Protein AF-0000000087534546 (afdb_homodimer)

Sequence (794 aa):
MNDIKLLVGRKQTFKDCTALVQKASVTGRRGDAPRTFTATLSDSEDHARLAANCAEGQTVIFYYDSEEEFRGLLMTDGRSNKKVLTLKAYDNCIYLCNNKRSFSYKKKTATYIFKDCLKKLGLKLGSAVDTKHKIGELVKKNTTYWDVIQDALSQTYKTTGIRYYVYSYKGKIYLEKRVVQSTMPILELDSNIQTYDMTRSIYNTRTRLVLKTSKGKKKGSTTIKDLEKKIGRFQEVESVDEDITSTEIKQRIKAFKLETGIVSKELKITAIGNMKCKSGKCIYVRMPEIDTKRIMFIEEDTHTFENGYHSMDLKLTYEKASGGTSSKSSKKSNTKNSKYTVTAKSGLQLRSEPNGKILSTMSYGTTVTSDNKKKGNWIHVKYKGSWGYAHKSWLKGMNDIKLLVGRKQTFKDCTALVQKASVTGRRGDAPRTFTATLSDSEDHARLAANCAEGQTVIFYYDSEEEFRGLLMTDGRSNKKVLTLKAYDNCIYLCNNKRSFSYKKKTATYIFKDCLKKLGLKLGSAVDTKHKIGELVKKNTTYWDVIQDALSQTYKTTGIRYYVYSYKGKIYLEKRVVQSTMPILELDSNIQTYDMTRSIYNTRTRLVLKTSKGKKKGSTTIKDLEKKIGRFQEVESVDEDITSTEIKQRIKAFKLETGIVSKELKITAIGNMKCKSGKCIYVRMPEIDTKRIMFIEEDTHTFENGYHSMDLKLTYEKASGGTSSKSSKKSNTKNSKYTVTAKSGLQLRSEPNGKILSTMSYGTTVTSDNKKKGNWIHVKYKGSWGYAHKSWLKG

Organism: NCBI:txid39488

Solvent-accessible surface area (backbone atoms only — not comparable to full-atom values): 41778 Å² total; per-residue (Å²): 119,62,50,65,42,35,33,43,27,44,94,91,49,64,44,80,47,43,89,37,54,57,33,37,35,44,34,37,41,54,91,49,58,40,40,38,37,39,36,37,24,62,42,47,84,88,40,84,60,76,84,78,46,37,84,62,28,24,36,38,38,35,29,48,75,89,35,80,75,43,36,25,41,32,29,30,34,28,42,32,82,81,36,36,32,35,41,33,26,32,21,63,33,43,46,33,64,47,21,40,47,66,46,78,47,65,61,40,27,43,40,54,53,47,52,50,51,30,58,75,71,69,49,52,75,64,52,68,50,81,65,81,52,60,43,68,72,50,75,46,75,67,34,32,50,41,56,52,44,49,49,38,47,47,55,46,20,74,75,72,70,52,53,66,47,63,44,62,58,88,65,20,37,32,37,41,71,67,68,84,62,90,76,56,59,74,45,29,73,85,73,43,39,74,46,45,35,43,33,37,32,42,77,78,34,35,27,28,42,38,34,22,23,91,87,65,49,76,77,48,71,49,69,44,61,73,56,24,72,36,65,39,75,16,32,42,60,45,79,40,63,88,81,61,48,72,67,55,51,52,48,50,51,50,52,42,55,69,66,27,55,40,73,45,57,38,40,34,38,33,27,60,45,55,92,83,67,39,38,72,36,63,35,34,36,47,33,73,92,72,72,37,76,45,78,29,41,26,40,28,20,35,38,38,41,42,88,50,40,54,32,27,41,36,35,33,37,77,62,77,64,77,66,69,58,70,72,62,65,72,53,80,61,80,67,63,66,45,49,23,29,29,64,30,81,89,37,41,56,27,11,72,36,86,92,46,57,76,73,45,72,41,52,50,66,38,73,30,41,31,82,76,42,65,59,86,62,20,33,32,32,35,54,99,86,39,75,25,25,28,54,42,94,35,45,50,104,120,64,51,66,41,35,34,43,27,44,95,90,49,64,44,80,47,44,90,36,54,55,34,37,34,44,34,35,41,55,91,48,59,41,41,36,38,40,35,36,25,61,42,47,83,89,41,83,61,76,83,77,46,36,84,61,29,24,34,37,35,36,29,50,76,89,36,81,75,44,36,24,41,31,30,30,34,28,44,34,83,81,36,36,34,36,42,33,27,31,21,64,34,42,48,32,64,47,22,40,45,66,46,77,46,66,60,41,27,44,41,54,53,46,51,48,51,31,58,76,70,68,49,52,76,64,52,66,51,82,64,81,51,61,43,67,71,50,75,46,75,66,34,32,50,41,56,53,45,51,49,38,46,47,55,44,20,73,74,71,68,52,52,65,50,64,45,62,56,88,65,18,36,33,37,42,72,66,66,83,60,92,76,56,61,73,45,30,73,87,72,44,39,75,47,45,35,45,32,38,32,43,77,78,33,35,27,28,43,38,32,24,25,91,86,65,49,77,79,48,70,52,68,42,61,73,57,23,71,37,65,39,75,18,31,43,60,44,78,41,63,89,78,62,48,71,66,56,51,52,49,51,52,52,50,43,55,69,66,27,54,42,73,45,58,37,41,35,37,34,27,61,45,53,90,83,67,39,39,73,35,63,34,34,37,48,34,72,92,72,73,38,78,44,76,30,39,26,40,27,20,34,38,37,41,42,89,49,40,52,31,27,40,37,34,31,36,77,62,77,63,79,66,69,57,71,72,63,65,72,55,80,61,79,67,61,64,44,49,24,30,30,65,29,83,88,35,42,57,26,11,72,37,86,91,45,58,76,73,47,72,42,52,52,66,40,72,28,43,31,83,76,45,64,60,86,61,22,32,32,32,36,55,99,87,40,74,23,25,29,55,44,93,37,46,49,104

Nearest PDB structures (foldseek):
  8v3w-assembly1_b  TM=6.913E-01  e=1.732E-28  Clostridioides difficile
  7aef-assembly1_q  TM=5.560E-01  e=1.079E-21  Algoriphagus machipongonensis
  7b5h-assembly1_AJ  TM=5.396E-01  e=2.070E-20  Nostoc sp. PCC 7120 = FACHB-418
  2z6b-assembly1_D  TM=6.227E-01  e=7.069E-14  Tequatrovirus T4
  5iv5-assembly1_YD  TM=6.060E-01  e=1.883E-12  Tequatrovirus T4

Structure (mmCIF, N/CA/C/O backbone):
data_AF-0000000087534546-model_v1
#
loop_
_entity.id
_entity.type
_entity.pdbx_description
1 polymer 'SH3 domain-containing protein'
#
loop_
_atom_site.group_PDB
_atom_site.id
_atom_site.type_symbol
_atom_site.label_atom_id
_atom_site.label_alt_id
_atom_site.label_comp_id
_atom_site.label_asym_id
_atom_site.label_entity_id
_atom_site.label_seq_id
_atom_site.pdbx_PDB_ins_code
_atom_site.Cartn_x
_atom_site.Cartn_y
_atom_site.Cartn_z
_atom_site.occupancy
_atom_site.B_iso_or_equiv
_atom_site.auth_seq_id
_atom_site.auth_comp_id
_atom_site.auth_asym_id
_atom_site.auth_atom_id
_atom_site.pdbx_PDB_model_num
ATOM 1 N N . MET A 1 1 ? -7.508 3.965 33.781 1 54.91 1 MET A N 1
ATOM 2 C CA . MET A 1 1 ? -7.945 2.898 32.875 1 54.91 1 MET A CA 1
ATOM 3 C C . MET A 1 1 ? -8.695 3.473 31.672 1 54.91 1 MET A C 1
ATOM 5 O O . MET A 1 1 ? -9.492 4.395 31.828 1 54.91 1 MET A O 1
ATOM 9 N N . ASN A 1 2 ? -8.141 3.275 30.391 1 65.31 2 ASN A N 1
ATOM 10 C CA . ASN A 1 2 ? -8.719 3.912 29.219 1 65.31 2 ASN A CA 1
ATOM 11 C C . ASN A 1 2 ? -10.148 3.424 28.969 1 65.31 2 ASN A C 1
ATOM 13 O O . ASN A 1 2 ? -10.43 2.229 29.078 1 65.31 2 ASN A O 1
ATOM 17 N N . ASP A 1 3 ? -11.086 4.363 29.031 1 87.94 3 ASP A N 1
ATOM 18 C CA . ASP A 1 3 ? -12.5 4.074 28.797 1 87.94 3 ASP A CA 1
ATOM 19 C C . ASP A 1 3 ? -12.82 4.059 27.312 1 87.94 3 ASP A C 1
ATOM 21 O O . ASP A 1 3 ? -12.781 5.098 26.656 1 87.94 3 ASP A O 1
ATOM 25 N N . ILE A 1 4 ? -12.922 2.834 26.797 1 95.44 4 ILE A N 1
ATOM 26 C CA . ILE A 1 4 ? -13.266 2.713 25.391 1 95.44 4 ILE A CA 1
ATOM 27 C C . ILE A 1 4 ? -14.703 2.227 25.25 1 95.44 4 ILE A C 1
ATOM 29 O O . ILE A 1 4 ? -15.25 1.609 26.156 1 95.44 4 ILE A O 1
ATOM 33 N N . LYS A 1 5 ? -15.352 2.609 24.188 1 96.19 5 LYS A N 1
ATOM 34 C CA . LYS A 1 5 ? -16.672 2.121 23.781 1 96.19 5 LYS A CA 1
ATOM 35 C C . LYS A 1 5 ? -16.703 1.828 22.281 1 96.19 5 LYS A C 1
ATOM 37 O O . LYS A 1 5 ? -16.203 2.617 21.469 1 96.19 5 LYS A O 1
ATOM 42 N N . LEU A 1 6 ? -17.203 0.679 21.953 1 96.25 6 LEU A N 1
ATOM 43 C CA . LEU A 1 6 ? -17.312 0.271 20.547 1 96.25 6 LEU A CA 1
ATOM 44 C C . LEU A 1 6 ? -18.75 -0.096 20.203 1 96.25 6 LEU A C 1
ATOM 46 O O . LEU A 1 6 ? -19.344 -0.979 20.828 1 96.25 6 LEU A O 1
ATOM 50 N N . LEU A 1 7 ? -19.312 0.536 19.25 1 95.5 7 LEU A N 1
ATOM 51 C CA . LEU A 1 7 ? -20.656 0.27 18.734 1 95.5 7 LEU A CA 1
ATOM 52 C C . LEU A 1 7 ? -20.609 -0.187 17.281 1 95.5 7 LEU A C 1
ATOM 54 O O . LEU A 1 7 ? -19.859 0.374 16.484 1 95.5 7 LEU A O 1
ATOM 58 N N . VAL A 1 8 ? -21.297 -1.223 17.031 1 94.88 8 VAL A N 1
ATOM 59 C CA . VAL A 1 8 ? -21.438 -1.719 15.656 1 94.88 8 VAL A CA 1
ATOM 60 C C . VAL A 1 8 ? -22.906 -1.907 15.312 1 94.88 8 VAL A C 1
ATOM 62 O O . VAL A 1 8 ? -23.672 -2.479 16.094 1 94.88 8 VAL A O 1
ATOM 65 N N . GLY A 1 9 ? -23.312 -1.382 14.164 1 92.69 9 GLY A N 1
ATOM 66 C CA . GLY A 1 9 ? -24.703 -1.544 13.789 1 92.69 9 GLY A CA 1
ATOM 67 C C . GLY A 1 9 ? -25.094 -0.751 12.555 1 92.69 9 GLY A C 1
ATOM 68 O O . GLY A 1 9 ? -24.219 -0.324 11.797 1 92.69 9 GLY A O 1
ATOM 69 N N . ARG A 1 10 ? -26.281 -0.776 12.344 1 89.31 10 ARG A N 1
ATOM 70 C CA . ARG A 1 10 ? -26.844 -0.066 11.195 1 89.31 10 ARG A CA 1
ATOM 71 C C . ARG A 1 10 ? -28.031 0.802 11.625 1 89.31 10 ARG A C 1
ATOM 73 O O . ARG A 1 10 ? -28.844 0.388 12.445 1 89.31 10 ARG A O 1
ATOM 80 N N . LYS A 1 11 ? -28.031 1.981 10.938 1 80.44 11 LYS A N 1
ATOM 81 C CA . LYS A 1 11 ? -29.109 2.945 11.172 1 80.44 11 LYS A CA 1
ATOM 82 C C . LYS A 1 11 ? -29.266 3.234 12.664 1 80.44 11 LYS A C 1
ATOM 84 O O . LYS A 1 11 ? -28.328 3.67 13.32 1 80.44 11 LYS A O 1
ATOM 89 N N . GLN A 1 12 ? -30.281 2.846 13.242 1 80.56 12 GLN A N 1
ATOM 90 C CA . GLN A 1 12 ? -30.516 3.238 14.625 1 80.56 12 GLN A CA 1
ATOM 91 C C . GLN A 1 12 ? -30.359 2.047 15.57 1 80.56 12 GLN A C 1
ATOM 93 O O . GLN A 1 12 ? -30.641 2.156 16.766 1 80.56 12 GLN A O 1
ATOM 98 N N . THR A 1 13 ? -29.844 0.994 15.023 1 89.06 13 THR A N 1
ATOM 99 C CA . THR A 1 13 ? -29.672 -0.186 15.859 1 89.06 13 THR A CA 1
ATOM 100 C C . THR A 1 13 ? -28.203 -0.542 16.016 1 89.06 13 THR A C 1
ATOM 102 O O . THR A 1 13 ? -27.578 -1.056 15.078 1 89.06 13 THR A O 1
ATOM 105 N N . PHE A 1 14 ? -27.672 -0.138 17.172 1 92.44 14 PHE A N 1
ATOM 106 C CA . PHE A 1 14 ? -26.266 -0.415 17.438 1 92.44 14 PHE A CA 1
ATOM 107 C C . PHE A 1 14 ? -26.125 -1.383 18.609 1 92.44 14 PHE A C 1
ATOM 109 O O . PHE A 1 14 ? -26.875 -1.309 19.578 1 92.44 14 PHE A O 1
ATOM 116 N N . LYS A 1 15 ? -25.281 -2.26 18.391 1 91.56 15 LYS A N 1
ATOM 117 C CA . LYS A 1 15 ? -24.891 -3.16 19.469 1 91.56 15 LYS A CA 1
ATOM 118 C C . LYS A 1 15 ? -23.609 -2.693 20.141 1 91.56 15 LYS A C 1
ATOM 120 O O . LYS A 1 15 ? -22.656 -2.309 19.453 1 91.56 15 LYS A O 1
ATOM 125 N N . ASP A 1 16 ? -23.625 -2.682 21.438 1 92.38 16 ASP A N 1
ATOM 126 C CA . ASP A 1 16 ? -22.422 -2.348 22.203 1 92.38 16 ASP A CA 1
ATOM 127 C C . ASP A 1 16 ? -21.516 -3.562 22.344 1 92.38 16 ASP A C 1
ATOM 129 O O . ASP A 1 16 ? -21.844 -4.512 23.062 1 92.38 16 ASP A O 1
ATOM 133 N N . CYS A 1 17 ? -20.375 -3.434 21.734 1 91.94 17 CYS A N 1
ATOM 134 C CA . CYS A 1 17 ? -19.453 -4.559 21.703 1 91.94 17 CYS A CA 1
ATOM 135 C C . CYS A 1 17 ? -18.219 -4.277 22.578 1 91.94 17 CYS A C 1
ATOM 137 O O . CYS A 1 17 ? -17.188 -4.926 22.422 1 91.94 17 CYS A O 1
ATOM 139 N N . THR A 1 18 ? -18.281 -3.412 23.453 1 92.38 18 THR A N 1
ATOM 140 C CA . THR A 1 18 ? -17.141 -2.939 24.234 1 92.38 18 THR A CA 1
ATOM 141 C C . THR A 1 18 ? -16.531 -4.082 25.031 1 92.38 18 THR A C 1
ATOM 143 O O . THR A 1 18 ? -15.305 -4.223 25.078 1 92.38 18 THR A O 1
ATOM 146 N N . ALA A 1 19 ? -17.281 -4.922 25.578 1 89.38 19 ALA A N 1
ATOM 147 C CA . ALA A 1 19 ? -16.797 -5.98 26.469 1 89.38 19 ALA A CA 1
ATOM 148 C C . ALA A 1 19 ? -16.047 -7.051 25.703 1 89.38 19 ALA A C 1
ATOM 150 O O . ALA A 1 19 ? -15.25 -7.801 26.281 1 89.38 19 ALA A O 1
ATOM 151 N N . LEU A 1 20 ? -16.266 -7.113 24.438 1 91.38 20 LEU A N 1
ATOM 152 C CA . LEU A 1 20 ? -15.664 -8.156 23.609 1 91.38 20 LEU A CA 1
ATOM 153 C C . LEU A 1 20 ? -14.32 -7.703 23.062 1 91.38 20 LEU A C 1
ATOM 155 O O . LEU A 1 20 ? -13.562 -8.508 22.516 1 91.38 20 LEU A O 1
ATOM 159 N N . VAL A 1 21 ? -13.977 -6.445 23.188 1 93.75 21 VAL A N 1
ATOM 160 C CA . VAL A 1 21 ? -12.805 -5.879 22.531 1 93.75 21 VAL A CA 1
ATOM 161 C C . VAL A 1 21 ? -11.539 -6.352 23.25 1 93.75 21 VAL A C 1
ATOM 163 O O . VAL A 1 21 ? -11.383 -6.148 24.453 1 93.75 21 VAL A O 1
ATOM 166 N N . GLN A 1 22 ? -10.719 -6.977 22.516 1 93.94 22 GLN A N 1
ATOM 167 C CA . GLN A 1 22 ? -9.398 -7.34 23.016 1 93.94 22 GLN A CA 1
ATOM 168 C C . GLN A 1 22 ? -8.367 -6.277 22.641 1 93.94 22 GLN A C 1
ATOM 170 O O . GLN A 1 22 ? -7.484 -5.957 23.438 1 93.94 22 GLN A O 1
ATOM 175 N N . LYS A 1 23 ? -8.477 -5.809 21.484 1 96.44 23 LYS A N 1
ATOM 176 C CA . LYS A 1 23 ? -7.57 -4.801 20.938 1 96.44 23 LYS A CA 1
ATOM 177 C C . LYS A 1 23 ? -8.273 -3.93 19.906 1 96.44 23 LYS A C 1
ATOM 179 O O . LYS A 1 23 ? -9.055 -4.43 19.094 1 96.44 23 LYS A O 1
ATOM 184 N N . ALA A 1 24 ? -8.047 -2.684 19.922 1 97.56 24 ALA A N 1
ATOM 185 C CA . ALA A 1 24 ? -8.57 -1.739 18.953 1 97.56 24 ALA A CA 1
ATOM 186 C C . ALA A 1 24 ? -7.492 -0.764 18.484 1 97.56 24 ALA A C 1
ATOM 188 O O . ALA A 1 24 ? -6.582 -0.436 19.25 1 97.56 24 ALA A O 1
ATOM 189 N N . SER A 1 25 ? -7.617 -0.341 17.266 1 98.25 25 SER A N 1
ATOM 190 C CA . SER A 1 25 ? -6.633 0.602 16.75 1 98.25 25 SER A CA 1
ATOM 191 C C . SER A 1 25 ? -7.262 1.58 15.766 1 98.25 25 SER A C 1
ATOM 193 O O . SER A 1 25 ? -8.156 1.209 15 1 98.25 25 SER A O 1
ATOM 195 N N . VAL A 1 26 ? -6.867 2.787 15.836 1 97.69 26 VAL A N 1
ATOM 196 C CA . VAL A 1 26 ? -7.195 3.824 14.867 1 97.69 26 VAL A CA 1
ATOM 197 C C . VAL A 1 26 ? -5.926 4.305 14.172 1 97.69 26 VAL A C 1
ATOM 199 O O . VAL A 1 26 ? -4.945 4.664 14.828 1 97.69 26 VAL A O 1
ATOM 202 N N . THR A 1 27 ? -5.922 4.324 12.883 1 97.44 27 THR A N 1
ATOM 203 C CA . THR A 1 27 ? -4.719 4.621 12.109 1 97.44 27 THR A CA 1
ATOM 204 C C . THR A 1 27 ? -5.008 5.668 11.039 1 97.44 27 THR A C 1
ATOM 206 O O . THR A 1 27 ? -6.09 5.676 10.445 1 97.44 27 THR A O 1
ATOM 209 N N . GLY A 1 28 ? -4.062 6.516 10.836 1 95.25 28 GLY A N 1
ATOM 210 C CA . GLY A 1 28 ? -4.121 7.504 9.773 1 95.25 28 GLY A CA 1
ATOM 211 C C . GLY A 1 28 ? -2.773 7.754 9.117 1 95.25 28 GLY A C 1
ATOM 212 O O . GLY A 1 28 ? -1.73 7.434 9.695 1 95.25 28 GLY A O 1
ATOM 213 N N . ARG A 1 29 ? -2.82 8.211 7.93 1 91.56 29 ARG A N 1
ATOM 214 C CA . ARG A 1 29 ? -1.625 8.562 7.164 1 91.56 29 ARG A CA 1
ATOM 215 C C . ARG A 1 29 ? -1.828 9.852 6.387 1 91.56 29 ARG A C 1
ATOM 217 O O . ARG A 1 29 ? -2.902 10.086 5.828 1 91.56 29 ARG A O 1
ATOM 224 N N . ARG A 1 30 ? -0.749 10.594 6.395 1 83.44 30 ARG A N 1
ATOM 225 C CA . ARG A 1 30 ? -0.799 11.82 5.613 1 83.44 30 ARG A CA 1
ATOM 226 C C . ARG A 1 30 ? -1.018 11.523 4.137 1 83.44 30 ARG A C 1
ATOM 228 O O . ARG A 1 30 ? -0.369 10.641 3.572 1 83.44 30 ARG A O 1
ATOM 235 N N . GLY A 1 31 ? -1.94 12.25 3.537 1 79.19 31 GLY A N 1
ATOM 236 C CA . GLY A 1 31 ? -2.211 12.062 2.119 1 79.19 31 GLY A CA 1
ATOM 237 C C . GLY A 1 31 ? -3.338 11.086 1.848 1 79.19 31 GLY A C 1
ATOM 238 O O . GLY A 1 31 ? -3.908 11.078 0.755 1 79.19 31 GLY A O 1
ATOM 239 N N . ASP A 1 32 ? -3.516 10.195 2.77 1 84.75 32 ASP A N 1
ATOM 240 C CA . ASP A 1 32 ? -4.66 9.297 2.629 1 84.75 32 ASP A CA 1
ATOM 241 C C . ASP A 1 32 ? -5.957 10 3.035 1 84.75 32 ASP A C 1
ATOM 243 O O . ASP A 1 32 ? -5.957 10.836 3.936 1 84.75 32 ASP A O 1
ATOM 247 N N . ALA A 1 33 ? -6.969 9.5 2.391 1 85 33 ALA A N 1
ATOM 248 C CA . ALA A 1 33 ? -8.25 10.117 2.723 1 85 33 ALA A CA 1
ATOM 249 C C . ALA A 1 33 ? -8.836 9.516 3.998 1 85 33 ALA A C 1
ATOM 251 O O . ALA A 1 33 ? -8.977 10.203 5.008 1 85 33 ALA A O 1
ATOM 252 N N . PRO A 1 34 ? -9.109 8.242 3.943 1 85.94 34 PRO A N 1
ATOM 253 C CA . PRO A 1 34 ? -9.828 7.73 5.113 1 85.94 34 PRO A CA 1
ATOM 254 C C . PRO A 1 34 ? -8.891 7.293 6.234 1 85.94 34 PRO A C 1
ATOM 256 O O . PRO A 1 34 ? -7.781 6.828 5.973 1 85.94 34 PRO A O 1
ATOM 259 N N . ARG A 1 35 ? -9.242 7.578 7.441 1 95.75 35 ARG A N 1
ATOM 260 C CA . ARG A 1 35 ? -8.664 6.883 8.586 1 95.75 35 ARG A CA 1
ATOM 261 C C . ARG A 1 35 ? -9.266 5.488 8.742 1 95.75 35 ARG A C 1
ATOM 263 O O . ARG A 1 35 ? -10.383 5.234 8.289 1 95.75 35 ARG A O 1
ATOM 270 N N . THR A 1 36 ? -8.477 4.66 9.375 1 96.94 36 THR A N 1
ATOM 271 C CA . THR A 1 36 ? -8.852 3.254 9.484 1 96.94 36 THR A CA 1
ATOM 272 C C . THR A 1 36 ? -9.023 2.85 10.945 1 96.94 36 THR A C 1
ATOM 274 O O . THR A 1 36 ? -8.242 3.266 11.797 1 96.94 36 THR A O 1
ATOM 277 N N . PHE A 1 37 ? -10.062 2.088 11.18 1 97.94 37 PHE A N 1
ATOM 278 C CA . PHE A 1 37 ? -10.281 1.457 12.477 1 97.94 37 PHE A CA 1
ATOM 279 C C . PHE A 1 37 ? -10.188 -0.06 12.367 1 97.94 37 PHE A C 1
ATOM 281 O O . PHE A 1 37 ? -10.742 -0.657 11.445 1 97.94 37 PHE A O 1
ATOM 288 N N . THR A 1 38 ? -9.438 -0.67 13.219 1 97.69 38 THR A N 1
ATOM 289 C CA . THR A 1 38 ? -9.375 -2.123 13.312 1 97.69 38 THR A CA 1
ATOM 290 C C . THR A 1 38 ? -9.617 -2.586 14.742 1 97.69 38 THR A C 1
ATOM 292 O O . THR A 1 38 ? -9.273 -1.882 15.695 1 97.69 38 THR A O 1
ATOM 295 N N . ALA A 1 39 ? -10.234 -3.787 14.906 1 96.62 39 ALA A N 1
ATOM 296 C CA . ALA A 1 39 ? -10.453 -4.344 16.234 1 96.62 39 ALA A CA 1
ATOM 297 C C . ALA A 1 39 ? -10.445 -5.871 16.203 1 96.62 39 ALA A C 1
ATOM 299 O O . ALA A 1 39 ? -10.797 -6.477 15.188 1 96.62 39 ALA A O 1
ATOM 300 N N . THR A 1 40 ? -9.922 -6.355 17.219 1 95.12 40 THR A N 1
ATOM 301 C CA . THR A 1 40 ? -9.992 -7.781 17.5 1 95.12 40 THR A CA 1
ATOM 302 C C . THR A 1 40 ? -10.938 -8.055 18.672 1 95.12 40 THR A C 1
ATOM 304 O O . THR A 1 40 ? -10.719 -7.543 19.781 1 95.12 40 THR A O 1
ATOM 307 N N . LEU A 1 41 ? -11.992 -8.789 18.422 1 93.88 41 LEU A N 1
ATOM 308 C CA . LEU A 1 41 ? -13.016 -9.078 19.422 1 93.88 41 LEU A CA 1
ATOM 309 C C . LEU A 1 41 ? -13.047 -10.562 19.75 1 93.88 41 LEU A C 1
ATOM 311 O O . LEU A 1 41 ? -12.727 -11.398 18.906 1 93.88 41 LEU A O 1
ATOM 315 N N . SER A 1 42 ? -13.383 -10.828 20.969 1 89.69 42 SER A N 1
ATOM 316 C CA . SER A 1 42 ? -13.625 -12.219 21.328 1 89.69 42 SER A CA 1
ATOM 317 C C . SER A 1 42 ? -14.898 -12.75 20.688 1 89.69 42 SER A C 1
ATOM 319 O O . SER A 1 42 ? -15.906 -12.047 20.625 1 89.69 42 SER A O 1
ATOM 321 N N . ASP A 1 43 ? -14.75 -13.891 19.953 1 82.19 43 ASP A N 1
ATOM 322 C CA . ASP A 1 43 ? -15.898 -14.508 19.281 1 82.19 43 ASP A CA 1
ATOM 323 C C . ASP A 1 43 ? -16.375 -15.734 20.031 1 82.19 43 ASP A C 1
ATOM 325 O O . ASP A 1 43 ? -16.766 -16.734 19.422 1 82.19 43 ASP A O 1
ATOM 329 N N . SER A 1 44 ? -16.344 -15.75 21.312 1 70.69 44 SER A N 1
ATOM 330 C CA . SER A 1 44 ? -16.719 -16.922 22.094 1 70.69 44 SER A CA 1
ATOM 331 C C . SER A 1 44 ? -18.234 -17.125 22.094 1 70.69 44 SER A C 1
ATOM 333 O O . SER A 1 44 ? -18.984 -16.172 21.938 1 70.69 44 SER A O 1
ATOM 335 N N . GLU A 1 45 ? -18.688 -18.312 21.891 1 59.94 45 GLU A N 1
ATOM 336 C CA . GLU A 1 45 ? -20.078 -18.766 21.891 1 59.94 45 GLU A CA 1
ATOM 337 C C . GLU A 1 45 ? -20.844 -18.172 23.062 1 59.94 45 GLU A C 1
ATOM 339 O O . GLU A 1 45 ? -22.062 -18.031 22.984 1 59.94 45 GLU A O 1
ATOM 344 N N . ASP A 1 46 ? -20.125 -17.938 24.078 1 53.41 46 ASP A N 1
ATOM 345 C CA . ASP A 1 46 ? -20.844 -17.531 25.281 1 53.41 46 ASP A CA 1
ATOM 346 C C . ASP A 1 46 ? -21.422 -16.125 25.125 1 53.41 46 ASP A C 1
ATOM 348 O O . ASP A 1 46 ? -22.281 -15.711 25.906 1 53.41 46 ASP A O 1
ATOM 352 N N . HIS A 1 47 ? -20.859 -15.422 24.219 1 52.25 47 HIS A N 1
ATOM 353 C CA . HIS A 1 47 ? -21.391 -14.086 24 1 52.25 47 HIS A CA 1
ATOM 354 C C . HIS A 1 47 ? -22.078 -13.992 22.641 1 52.25 47 HIS A C 1
ATOM 356 O O . HIS A 1 47 ? -21.781 -14.773 21.734 1 52.25 47 HIS A O 1
ATOM 362 N N . ALA A 1 48 ? -23.188 -13.414 22.703 1 49.44 48 ALA A N 1
ATOM 363 C CA . ALA A 1 48 ? -23.906 -13.156 21.453 1 49.44 48 ALA A CA 1
ATOM 364 C C . ALA A 1 48 ? -22.953 -12.805 20.328 1 49.44 48 ALA A C 1
ATOM 366 O O . ALA A 1 48 ? -22.219 -11.812 20.422 1 49.44 48 ALA A O 1
ATOM 367 N N . ARG A 1 49 ? -22.547 -13.734 19.594 1 62.56 49 ARG A N 1
ATOM 368 C CA . ARG A 1 49 ? -21.672 -13.539 18.438 1 62.56 49 ARG A CA 1
ATOM 369 C C . ARG A 1 49 ? -22.062 -12.273 17.672 1 62.56 49 ARG A C 1
ATOM 371 O O . ARG A 1 49 ? -23.234 -12.031 17.406 1 62.56 49 ARG A O 1
ATOM 378 N N . LEU A 1 50 ? -21.141 -11.289 17.906 1 67.56 50 LEU A N 1
ATOM 379 C CA . LEU A 1 50 ? -21.406 -10.125 17.062 1 67.56 50 LEU A CA 1
ATOM 380 C C . LEU A 1 50 ? -21.688 -10.539 15.617 1 67.56 50 LEU A C 1
ATOM 382 O O . LEU A 1 50 ? -20.906 -11.297 15.031 1 67.56 50 LEU A O 1
ATOM 386 N N . ALA A 1 51 ? -22.875 -10.258 15.211 1 79.75 51 ALA A N 1
ATOM 387 C CA . ALA A 1 51 ? -23.234 -10.516 13.82 1 79.75 51 ALA A CA 1
ATOM 388 C C . ALA A 1 51 ? -22.609 -9.484 12.891 1 79.75 51 ALA A C 1
ATOM 390 O O . ALA A 1 51 ? -23.312 -8.727 12.227 1 79.75 51 ALA A O 1
ATOM 391 N N . ALA A 1 52 ? -21.266 -9.422 13.016 1 83.12 52 ALA A N 1
ATOM 392 C CA . ALA A 1 52 ? -20.562 -8.531 12.102 1 83.12 52 ALA A CA 1
ATOM 393 C C . ALA A 1 52 ? -20.672 -9.016 10.664 1 83.12 52 ALA A C 1
ATOM 395 O O . ALA A 1 52 ? -20.391 -10.18 10.367 1 83.12 52 ALA A O 1
ATOM 396 N N . ASN A 1 53 ? -21.219 -8.141 9.812 1 86.31 53 ASN A N 1
ATOM 397 C CA . ASN A 1 53 ? -21.391 -8.43 8.391 1 86.31 53 ASN A CA 1
ATOM 398 C C . ASN A 1 53 ? -21.125 -7.195 7.531 1 86.31 53 ASN A C 1
ATOM 400 O O . ASN A 1 53 ? -21.984 -6.328 7.406 1 86.31 53 ASN A O 1
ATOM 404 N N . CYS A 1 54 ? -20.031 -7.27 6.98 1 87.88 54 CYS A N 1
ATOM 405 C CA . CYS A 1 54 ? -19.625 -6.105 6.199 1 87.88 54 CYS A CA 1
ATOM 406 C C . CYS A 1 54 ? -20.531 -5.93 4.98 1 87.88 54 CYS A C 1
ATOM 408 O O . CYS A 1 54 ? -20.641 -4.824 4.445 1 87.88 54 CYS A O 1
ATOM 410 N N . ALA A 1 55 ? -21.188 -6.957 4.602 1 87 55 ALA A N 1
ATOM 411 C CA . ALA A 1 55 ? -22.031 -6.898 3.418 1 87 55 ALA A CA 1
ATOM 412 C C . ALA A 1 55 ? -23.328 -6.137 3.709 1 87 55 ALA A C 1
ATOM 414 O O . ALA A 1 55 ? -24.062 -5.762 2.787 1 87 55 ALA A O 1
ATOM 415 N N . GLU A 1 56 ? -23.578 -5.887 4.91 1 89.44 56 GLU A N 1
ATOM 416 C CA . GLU A 1 56 ? -24.859 -5.281 5.289 1 89.44 56 GLU A CA 1
ATOM 417 C C . GLU A 1 56 ? -24.719 -3.779 5.508 1 89.44 56 GLU A C 1
ATOM 419 O O . GLU A 1 56 ? -25.656 -3.115 5.941 1 89.44 56 GLU A O 1
ATOM 424 N N . GLY A 1 57 ? -23.578 -3.275 5.293 1 91.75 57 GLY A N 1
ATOM 425 C CA . GLY A 1 57 ? -23.375 -1.842 5.426 1 91.75 57 GLY A CA 1
ATOM 426 C C . GLY A 1 57 ? -23.391 -1.367 6.863 1 91.75 57 GLY A C 1
ATOM 427 O O . GLY A 1 57 ? -23.938 -0.303 7.168 1 91.75 57 GLY A O 1
ATOM 428 N N . GLN A 1 58 ? -22.844 -2.107 7.723 1 93.75 58 GLN A N 1
ATOM 429 C CA . GLN A 1 58 ? -22.812 -1.753 9.141 1 93.75 58 GLN A CA 1
ATOM 430 C C . GLN A 1 58 ? -21.828 -0.615 9.391 1 93.75 58 GLN A C 1
ATOM 432 O O . GLN A 1 58 ? -20.812 -0.498 8.703 1 93.75 58 GLN A O 1
ATOM 437 N N . THR A 1 59 ? -22.203 0.209 10.375 1 95.38 59 THR A N 1
ATOM 438 C CA . THR A 1 59 ? -21.359 1.312 10.82 1 95.38 59 THR A CA 1
ATOM 439 C C . THR A 1 59 ? -20.656 0.956 12.125 1 95.38 59 THR A C 1
ATOM 441 O O . THR A 1 59 ? -21.234 0.333 13.008 1 95.38 59 THR A O 1
ATOM 444 N N . VAL A 1 60 ? -19.406 1.334 12.219 1 96.75 60 VAL A N 1
ATOM 445 C CA . VAL A 1 60 ? -18.594 1.166 13.422 1 96.75 60 VAL A CA 1
ATOM 446 C C . VAL A 1 60 ? -18.328 2.527 14.07 1 96.75 60 VAL A C 1
ATOM 448 O O . VAL A 1 60 ? -17.938 3.477 13.391 1 96.75 60 VAL A O 1
ATOM 451 N N . ILE A 1 61 ? -18.609 2.648 15.297 1 96.81 61 ILE A N 1
ATOM 452 C CA . ILE A 1 61 ? -18.344 3.863 16.062 1 96.81 61 ILE A CA 1
ATOM 453 C C . ILE A 1 61 ? -17.469 3.535 17.266 1 96.81 61 ILE A C 1
ATOM 455 O O . ILE A 1 61 ? -17.781 2.629 18.031 1 96.81 61 ILE A O 1
ATOM 459 N N . PHE A 1 62 ? -16.375 4.25 17.391 1 97.88 62 PHE A N 1
ATOM 460 C CA . PHE A 1 62 ? -15.43 4.02 18.469 1 97.88 62 PHE A CA 1
ATOM 461 C C . PHE A 1 62 ? -15.258 5.277 19.312 1 97.88 62 PHE A C 1
ATOM 463 O O . PHE A 1 62 ? -15.016 6.359 18.797 1 97.88 62 PHE A O 1
ATOM 470 N N . TYR A 1 63 ? -15.461 5.074 20.594 1 97 63 TYR A N 1
ATOM 471 C CA . TYR A 1 63 ? -15.281 6.152 21.562 1 97 63 TYR A CA 1
ATOM 472 C C . TYR A 1 63 ? -14.062 5.902 22.438 1 97 63 TYR A C 1
ATOM 474 O O . TYR A 1 63 ? -13.797 4.766 22.828 1 97 63 TYR A O 1
ATOM 482 N N . TYR A 1 64 ? -13.352 6.926 22.719 1 95.75 64 TYR A N 1
ATOM 483 C CA . TYR A 1 64 ? -12.273 6.949 23.703 1 95.75 64 TYR A CA 1
ATOM 484 C C . TYR A 1 64 ? -12.438 8.117 24.656 1 95.75 64 TYR A C 1
ATOM 486 O O . TYR A 1 64 ? -12.531 9.273 24.234 1 95.75 64 TYR A O 1
ATOM 494 N N . ASP A 1 65 ? -12.523 7.871 25.984 1 93.25 65 ASP A N 1
ATOM 495 C CA . ASP A 1 65 ? -12.727 8.875 27.031 1 93.25 65 ASP A CA 1
ATOM 496 C C . ASP A 1 65 ? -13.914 9.766 26.703 1 93.25 65 ASP A C 1
ATOM 498 O O . ASP A 1 65 ? -13.805 10.992 26.734 1 93.25 65 ASP A O 1
ATOM 502 N N . SER A 1 66 ? -14.992 9.164 26.172 1 92.25 66 SER A N 1
ATOM 503 C CA . SER A 1 66 ? -16.312 9.758 25.938 1 92.25 66 SER A CA 1
ATOM 504 C C . SER A 1 66 ? -16.297 10.617 24.672 1 92.25 66 SER A C 1
ATOM 506 O O . SER A 1 66 ? -17.281 11.305 24.375 1 92.25 66 SER A O 1
ATOM 508 N N . GLU A 1 67 ? -15.242 10.602 24.062 1 94.62 67 GLU A N 1
ATOM 509 C CA . GLU A 1 67 ? -15.18 11.312 22.781 1 94.62 67 GLU A CA 1
ATOM 510 C C . GLU A 1 67 ? -15.219 10.344 21.609 1 94.62 67 GLU A C 1
ATOM 512 O O . GLU A 1 67 ? -14.547 9.312 21.625 1 94.62 67 GLU A O 1
ATOM 517 N N . GLU A 1 68 ? -15.992 10.68 20.609 1 96.5 68 GLU A N 1
ATOM 518 C CA . GLU A 1 68 ? -16.016 9.859 19.391 1 96.5 68 GLU A CA 1
ATOM 519 C C . GLU A 1 68 ? -14.734 10.031 18.594 1 96.5 68 GLU A C 1
ATOM 521 O O . GLU A 1 68 ? -14.469 11.109 18.062 1 96.5 68 GLU A O 1
ATOM 526 N N . GLU A 1 69 ? -14.008 8.977 18.484 1 95.81 69 GLU A N 1
ATOM 527 C CA . GLU A 1 69 ? -12.703 9.055 17.828 1 95.81 69 GLU A CA 1
ATOM 528 C C . GLU A 1 69 ? -12.781 8.531 16.391 1 95.81 69 GLU A C 1
ATOM 530 O O . GLU A 1 69 ? -11.93 8.844 15.562 1 95.81 69 GLU A O 1
ATOM 535 N N . PHE A 1 70 ? -13.836 7.711 16.188 1 97.25 70 PHE A N 1
ATOM 536 C CA . PHE A 1 70 ? -13.945 7.133 14.859 1 97.25 70 PHE A CA 1
ATOM 537 C C . PHE A 1 70 ? -15.391 6.785 14.539 1 97.25 70 PHE A C 1
ATOM 539 O O . PHE A 1 70 ? -16.125 6.297 15.398 1 97.25 70 PHE A O 1
ATOM 546 N N . ARG A 1 71 ? -15.781 6.984 13.359 1 97 71 ARG A N 1
ATOM 547 C CA . ARG A 1 71 ? -17.047 6.535 12.773 1 97 71 ARG A CA 1
ATOM 548 C C . ARG A 1 71 ? -16.875 6.203 11.297 1 97 71 ARG A C 1
ATOM 550 O O . ARG A 1 71 ? -16.375 7.023 10.523 1 97 71 ARG A O 1
ATOM 557 N N . GLY A 1 72 ? -17.25 5.023 10.977 1 96.12 72 GLY A N 1
ATOM 558 C CA . GLY A 1 72 ? -17.078 4.672 9.57 1 96.12 72 GLY A CA 1
ATOM 559 C C . GLY A 1 72 ? -17.766 3.367 9.195 1 96.12 72 GLY A C 1
ATOM 560 O O . GLY A 1 72 ? -18.516 2.801 9.992 1 96.12 72 GLY A O 1
ATOM 561 N N . LEU A 1 73 ? -17.547 2.934 8 1 95.44 73 LEU A N 1
ATOM 562 C CA . LEU A 1 73 ? -18.188 1.764 7.398 1 95.44 73 LEU A CA 1
ATOM 563 C C . LEU A 1 73 ? -17.359 0.506 7.664 1 95.44 73 LEU A C 1
ATOM 565 O O . LEU A 1 73 ? -16.156 0.494 7.449 1 95.44 73 LEU A O 1
ATOM 569 N N . LEU A 1 74 ? -18.016 -0.525 8.148 1 95.75 74 LEU A N 1
ATOM 570 C CA . LEU A 1 74 ? -17.359 -1.828 8.258 1 95.75 74 LEU A CA 1
ATOM 571 C C . LEU A 1 74 ? -17.094 -2.414 6.879 1 95.75 74 LEU A C 1
ATOM 573 O O . LEU A 1 74 ? -18.016 -2.705 6.121 1 95.75 74 LEU A O 1
ATOM 577 N N . MET A 1 75 ? -15.852 -2.605 6.629 1 95.12 75 MET A N 1
ATOM 578 C CA . MET A 1 75 ? -15.516 -3.029 5.277 1 95.12 75 MET A CA 1
ATOM 579 C C . MET A 1 75 ? -14.992 -4.461 5.27 1 95.12 75 MET A C 1
ATOM 581 O O . MET A 1 75 ? -15.031 -5.141 4.242 1 95.12 75 MET A O 1
ATOM 585 N N . THR A 1 76 ? -14.398 -4.848 6.34 1 94 76 THR A N 1
ATOM 586 C CA . THR A 1 76 ? -13.844 -6.195 6.418 1 94 76 THR A CA 1
ATOM 587 C C . THR A 1 76 ? -14.188 -6.844 7.758 1 94 76 THR A C 1
ATOM 589 O O . THR A 1 76 ? -14.109 -6.195 8.805 1 94 76 THR A O 1
ATOM 592 N N . ASP A 1 77 ? -14.648 -8.039 7.719 1 93.12 77 ASP A N 1
ATOM 593 C CA . ASP A 1 77 ? -14.82 -8.859 8.906 1 93.12 77 ASP A CA 1
ATOM 594 C C . ASP A 1 77 ? -14.18 -10.234 8.719 1 93.12 77 ASP A C 1
ATOM 596 O O . ASP A 1 77 ? -14.203 -10.797 7.621 1 93.12 77 ASP A O 1
ATOM 600 N N . GLY A 1 78 ? -13.492 -10.625 9.695 1 91.19 78 GLY A N 1
ATOM 601 C CA . GLY A 1 78 ? -12.781 -11.891 9.625 1 91.19 78 GLY A CA 1
ATOM 602 C C . GLY A 1 78 ? -12.977 -12.758 10.859 1 91.19 78 GLY A C 1
ATOM 603 O O . GLY A 1 78 ? -13.07 -12.242 11.977 1 91.19 78 GLY A O 1
ATOM 604 N N . ARG A 1 79 ? -13.055 -14.031 10.656 1 87.94 79 ARG A N 1
ATOM 605 C CA . ARG A 1 79 ? -13.172 -14.992 11.75 1 87.94 79 ARG A CA 1
ATOM 606 C C . ARG A 1 79 ? -12.062 -16.031 11.68 1 87.94 79 ARG A C 1
ATOM 608 O O . ARG A 1 79 ? -11.688 -16.484 10.594 1 87.94 79 ARG A O 1
ATOM 615 N N . SER A 1 80 ? -11.633 -16.328 12.859 1 86.81 80 SER A N 1
ATOM 616 C CA . SER A 1 80 ? -10.539 -17.297 12.938 1 86.81 80 SER A CA 1
ATOM 617 C C . SER A 1 80 ? -10.93 -18.516 13.758 1 86.81 80 SER A C 1
ATOM 619 O O . SER A 1 80 ? -11.977 -18.531 14.414 1 86.81 80 SER A O 1
ATOM 621 N N . ASN A 1 81 ? -10.078 -19.594 13.648 1 85.25 81 ASN A N 1
ATOM 622 C CA . ASN A 1 81 ? -10.312 -20.797 14.445 1 85.25 81 ASN A CA 1
ATOM 623 C C . ASN A 1 81 ? -9.977 -20.562 15.914 1 85.25 81 ASN A C 1
ATOM 625 O O . ASN A 1 81 ? -10.273 -21.406 16.766 1 85.25 81 ASN A O 1
ATOM 629 N N . LYS A 1 82 ? -9.43 -19.469 16.281 1 85.19 82 LYS A N 1
ATOM 630 C CA . LYS A 1 82 ? -9.125 -19.125 17.656 1 85.19 82 LYS A CA 1
ATOM 631 C C . LYS A 1 82 ? -10.273 -18.359 18.297 1 85.19 82 LYS A C 1
ATOM 633 O O . LYS A 1 82 ? -10.094 -17.719 19.344 1 85.19 82 LYS A O 1
ATOM 638 N N . LYS A 1 83 ? -11.375 -18.312 17.609 1 86.94 83 LYS A N 1
ATOM 639 C CA . LYS A 1 83 ? -12.586 -17.656 18.109 1 86.94 83 LYS A CA 1
ATOM 640 C C . LYS A 1 83 ? -12.375 -16.156 18.266 1 86.94 83 LYS A C 1
ATOM 642 O O . LYS A 1 83 ? -12.711 -15.594 19.312 1 86.94 83 LYS A O 1
ATOM 647 N N . VAL A 1 84 ? -11.805 -15.656 17.375 1 89.5 84 VAL A N 1
ATOM 648 C CA . VAL A 1 84 ? -11.539 -14.219 17.328 1 89.5 84 VAL A CA 1
ATOM 649 C C . VAL A 1 84 ? -12.211 -13.617 16.109 1 89.5 84 VAL A C 1
ATOM 651 O O . VAL A 1 84 ? -12.18 -14.203 15.023 1 89.5 84 VAL A O 1
ATOM 654 N N . LEU A 1 85 ? -12.875 -12.492 16.344 1 92.19 85 LEU A N 1
ATOM 655 C CA . LEU A 1 85 ? -13.469 -11.695 15.273 1 92.19 85 LEU A CA 1
ATOM 656 C C . LEU A 1 85 ? -12.656 -10.438 15.016 1 92.19 85 LEU A C 1
ATOM 658 O O . LEU A 1 85 ? -12.32 -9.703 15.953 1 92.19 85 LEU A O 1
ATOM 662 N N . THR A 1 86 ? -12.281 -10.297 13.812 1 93.75 86 THR A N 1
ATOM 663 C CA . THR A 1 86 ? -11.547 -9.094 13.445 1 93.75 86 THR A CA 1
ATOM 664 C C . THR A 1 86 ? -12.414 -8.172 12.586 1 93.75 86 THR A C 1
ATOM 666 O O . THR A 1 86 ? -13.156 -8.641 11.727 1 93.75 86 THR A O 1
ATOM 669 N N . LEU A 1 87 ? -12.352 -6.926 12.859 1 96.19 87 LEU A N 1
ATOM 670 C CA . LEU A 1 87 ? -13.078 -5.898 12.117 1 96.19 87 LEU A CA 1
ATOM 671 C C . LEU A 1 87 ? -12.117 -4.875 11.523 1 96.19 87 LEU A C 1
ATOM 673 O O . LEU A 1 87 ? -11.117 -4.52 12.156 1 96.19 87 LEU A O 1
ATOM 677 N N . LYS A 1 88 ? -12.422 -4.395 10.391 1 96.75 88 LYS A N 1
ATOM 678 C CA . LYS A 1 88 ? -11.75 -3.26 9.766 1 96.75 88 LYS A CA 1
ATOM 679 C C . LYS A 1 88 ? -12.758 -2.309 9.125 1 96.75 88 LYS A C 1
ATOM 681 O O . LYS A 1 88 ? -13.578 -2.725 8.305 1 96.75 88 LYS A O 1
ATOM 686 N N . ALA A 1 89 ? -12.68 -1.107 9.555 1 97.38 89 ALA A N 1
ATOM 687 C CA . ALA A 1 89 ? -13.594 -0.084 9.062 1 97.38 89 ALA A CA 1
ATOM 688 C C . ALA A 1 89 ? -12.836 1.144 8.57 1 97.38 89 ALA A C 1
ATOM 690 O O . ALA A 1 89 ? -11.688 1.364 8.953 1 97.38 89 ALA A O 1
ATOM 691 N N . TYR A 1 90 ? -13.414 1.83 7.684 1 96.56 90 TYR A N 1
ATOM 692 C CA . TYR A 1 90 ? -12.891 3.084 7.156 1 96.56 90 TYR A CA 1
ATOM 693 C C . TYR A 1 90 ? -13.883 4.219 7.352 1 96.56 90 TYR A C 1
ATOM 695 O O . TYR A 1 90 ? -15.094 4.016 7.238 1 96.56 90 TYR A O 1
ATOM 703 N N . ASP A 1 91 ? -13.406 5.371 7.648 1 97.06 91 ASP A N 1
ATOM 704 C CA . ASP A 1 91 ? -14.336 6.492 7.801 1 97.06 91 ASP A CA 1
ATOM 705 C C . ASP A 1 91 ? -14.922 6.902 6.453 1 97.06 91 ASP A C 1
ATOM 707 O O . ASP A 1 91 ? -14.648 6.266 5.43 1 97.06 91 ASP A O 1
ATOM 711 N N . ASN A 1 92 ? -15.719 7.93 6.445 1 95.44 92 ASN A N 1
ATOM 712 C CA . ASN A 1 92 ? -16.547 8.258 5.285 1 95.44 92 ASN A CA 1
ATOM 713 C C . ASN A 1 92 ? -15.695 8.734 4.109 1 95.44 92 ASN A C 1
ATOM 715 O O . ASN A 1 92 ? -16.172 8.805 2.979 1 95.44 92 ASN A O 1
ATOM 719 N N . CYS A 1 93 ? -14.477 9.023 4.336 1 95.31 93 CYS A N 1
ATOM 720 C CA . CYS A 1 93 ? -13.609 9.445 3.238 1 95.31 93 CYS A CA 1
ATOM 721 C C . CYS A 1 93 ? -13.305 8.281 2.305 1 95.31 93 CYS A C 1
ATOM 723 O O . CYS A 1 93 ? -12.773 8.477 1.213 1 95.31 93 CYS A O 1
ATOM 725 N N . ILE A 1 94 ? -13.703 7.109 2.717 1 94.25 94 ILE A N 1
ATOM 726 C CA . ILE A 1 94 ? -13.508 5.934 1.872 1 94.25 94 ILE A CA 1
ATOM 727 C C . ILE A 1 94 ? -14.266 6.117 0.559 1 94.25 94 ILE A C 1
ATOM 729 O O . ILE A 1 94 ? -13.828 5.629 -0.488 1 94.25 94 ILE A O 1
ATOM 733 N N . TYR A 1 95 ? -15.352 6.832 0.589 1 94.81 95 TYR A N 1
ATOM 734 C CA . TYR A 1 95 ? -16.156 7.051 -0.605 1 94.81 95 TYR A CA 1
ATOM 735 C C . TYR A 1 95 ? -15.445 7.977 -1.583 1 94.81 95 TYR A C 1
ATOM 737 O O . TYR A 1 95 ? -15.672 7.902 -2.793 1 94.81 95 TYR A O 1
ATOM 745 N N . LEU A 1 96 ? -14.641 8.836 -1.046 1 94.62 96 LEU A N 1
ATOM 746 C CA . LEU A 1 96 ? -13.859 9.711 -1.917 1 94.62 96 LEU A CA 1
ATOM 747 C C . LEU A 1 96 ? -12.82 8.914 -2.697 1 94.62 96 LEU A C 1
ATOM 749 O O . LEU A 1 96 ? -12.492 9.266 -3.836 1 94.62 96 LEU A O 1
ATOM 753 N N . CYS A 1 97 ? -12.359 7.879 -2.168 1 91.75 97 CYS A N 1
ATOM 754 C CA . CYS A 1 97 ? -11.258 7.105 -2.742 1 91.75 97 CYS A CA 1
ATOM 755 C C . CYS A 1 97 ? -11.789 5.984 -3.631 1 91.75 97 CYS A C 1
ATOM 757 O O . CYS A 1 97 ? -11.055 5.43 -4.445 1 91.75 97 CYS A O 1
ATOM 759 N N . ASN A 1 98 ? -13.031 5.641 -3.496 1 90.06 98 ASN A N 1
ATOM 760 C CA . ASN A 1 98 ? -13.531 4.445 -4.172 1 90.06 98 ASN A CA 1
ATOM 761 C C . ASN A 1 98 ? -14.648 4.781 -5.152 1 90.06 98 ASN A C 1
ATOM 763 O O . ASN A 1 98 ? -15.438 3.912 -5.523 1 90.06 98 ASN A O 1
ATOM 767 N N . ASN A 1 99 ? -14.781 5.988 -5.453 1 93.06 99 ASN A N 1
ATOM 768 C CA . ASN A 1 99 ? -15.695 6.434 -6.496 1 93.06 99 ASN A CA 1
ATOM 769 C C . ASN A 1 99 ? -14.969 7.207 -7.59 1 93.06 99 ASN A C 1
ATOM 771 O O . ASN A 1 99 ? -14.18 8.109 -7.301 1 93.06 99 ASN A O 1
ATOM 775 N N . LYS A 1 100 ? -15.234 6.793 -8.82 1 90.81 100 LYS A N 1
ATOM 776 C CA . LYS A 1 100 ? -14.555 7.422 -9.945 1 90.81 100 LYS A CA 1
ATOM 777 C C . LYS A 1 100 ? -15.531 8.203 -10.812 1 90.81 100 LYS A C 1
ATOM 779 O O . LYS A 1 100 ? -16.703 7.84 -10.922 1 90.81 100 LYS A O 1
ATOM 784 N N . ARG A 1 101 ? -15.016 9.266 -11.375 1 90.44 101 ARG A N 1
ATOM 785 C CA . ARG A 1 101 ? -15.742 10.109 -12.32 1 90.44 101 ARG A CA 1
ATOM 786 C C . ARG A 1 101 ? -14.789 11.039 -13.07 1 90.44 101 ARG A C 1
ATOM 788 O O . ARG A 1 101 ? -13.609 11.125 -12.727 1 90.44 101 ARG A O 1
ATOM 795 N N . SER A 1 102 ? -15.242 11.539 -14.234 1 90.69 102 SER A N 1
ATOM 796 C CA . SER A 1 102 ? -14.5 12.594 -14.914 1 90.69 102 SER A CA 1
ATOM 797 C C . SER A 1 102 ? -14.883 13.977 -14.391 1 90.69 102 SER A C 1
ATOM 799 O O . SER A 1 102 ? -16.047 14.227 -14.086 1 90.69 102 SER A O 1
ATOM 801 N N . PHE A 1 103 ? -13.914 14.828 -14.312 1 92.75 103 PHE A N 1
ATOM 802 C CA . PHE A 1 103 ? -14.109 16.156 -13.766 1 92.75 103 PHE A CA 1
ATOM 803 C C . PHE A 1 103 ? -13.531 17.219 -14.703 1 92.75 103 PHE A C 1
ATOM 805 O O . PHE A 1 103 ? -12.516 16.984 -15.359 1 92.75 103 PHE A O 1
ATOM 812 N N . SER A 1 104 ? -14.195 18.312 -14.812 1 93.69 104 SER A N 1
ATOM 813 C CA . SER A 1 104 ? -13.742 19.5 -15.547 1 93.69 104 SER A CA 1
ATOM 814 C C . SER A 1 104 ? -14.141 20.781 -14.828 1 93.69 104 SER A C 1
ATOM 816 O O . SER A 1 104 ? -15.32 21.156 -14.812 1 93.69 104 SER A O 1
ATOM 818 N N . TYR A 1 105 ? -13.188 21.406 -14.258 1 95.75 105 TYR A N 1
ATOM 819 C CA . TYR A 1 105 ? -13.422 22.656 -13.539 1 95.75 105 TYR A CA 1
ATOM 820 C C . TYR A 1 105 ? -12.617 23.797 -14.156 1 95.75 105 TYR A C 1
ATOM 822 O O . TYR A 1 105 ? -11.492 23.594 -14.617 1 95.75 105 TYR A O 1
ATOM 830 N N . LYS A 1 106 ? -13.156 24.953 -14.188 1 95.19 106 LYS A N 1
ATOM 831 C CA . LYS A 1 106 ? -12.492 26.172 -14.648 1 95.19 106 LYS A CA 1
ATOM 832 C C . LYS A 1 106 ? -12.703 27.312 -13.664 1 95.19 106 LYS A C 1
ATOM 834 O O . LYS A 1 106 ? -13.844 27.625 -13.305 1 95.19 106 LYS A O 1
ATOM 839 N N . LYS A 1 107 ? -11.617 27.875 -13.234 1 95.69 107 LYS A N 1
ATOM 840 C CA . LYS A 1 107 ? -11.633 29.047 -12.359 1 95.69 107 LYS A CA 1
ATOM 841 C C . LYS A 1 107 ? -12.461 28.797 -11.109 1 95.69 107 LYS A C 1
ATOM 843 O O . LYS A 1 107 ? -13.344 29.578 -10.758 1 95.69 107 LYS A O 1
ATOM 848 N N . LYS A 1 108 ? -12.266 27.703 -10.516 1 97.19 108 LYS A N 1
ATOM 849 C CA . LYS A 1 108 ? -12.93 27.328 -9.266 1 97.19 108 LYS A CA 1
ATOM 850 C C . LYS A 1 108 ? -11.914 27.172 -8.133 1 97.19 108 LYS A C 1
ATOM 852 O O . LYS A 1 108 ? -10.742 26.875 -8.367 1 97.19 108 LYS A O 1
ATOM 857 N N . THR A 1 109 ? -12.352 27.406 -6.945 1 97.44 109 THR A N 1
ATOM 858 C CA . THR A 1 109 ? -11.492 27.234 -5.777 1 97.44 109 THR A CA 1
ATOM 859 C C . THR A 1 109 ? -11.477 25.781 -5.332 1 97.44 109 THR A C 1
ATOM 861 O O . THR A 1 109 ? -12.367 25 -5.688 1 97.44 109 THR A O 1
ATOM 864 N N . ALA A 1 110 ? -10.461 25.438 -4.598 1 97.31 110 ALA A N 1
ATOM 865 C CA . ALA A 1 110 ? -10.414 24.094 -4.02 1 97.31 110 ALA A CA 1
ATOM 866 C C . ALA A 1 110 ? -11.617 23.859 -3.107 1 97.31 110 ALA A C 1
ATOM 868 O O . ALA A 1 110 ? -12.117 22.734 -3.021 1 97.31 110 ALA A O 1
ATOM 869 N N . THR A 1 111 ? -12.086 24.953 -2.459 1 98.06 111 THR A N 1
ATOM 870 C CA . THR A 1 111 ? -13.281 24.875 -1.621 1 98.06 111 THR A CA 1
ATOM 871 C C . THR A 1 111 ? -14.492 24.453 -2.447 1 98.06 111 THR A C 1
ATOM 873 O O . THR A 1 111 ? -15.25 23.562 -2.051 1 98.06 111 THR A O 1
ATOM 876 N N . TYR A 1 112 ? -14.641 25.094 -3.506 1 98.12 112 TYR A N 1
ATOM 877 C CA . TYR A 1 112 ? -15.766 24.781 -4.383 1 98.12 112 TYR A CA 1
ATOM 878 C C . TYR A 1 112 ? -15.688 23.344 -4.863 1 98.12 112 TYR A C 1
ATOM 880 O O . TYR A 1 112 ? -16.688 22.609 -4.816 1 98.12 112 TYR A O 1
ATOM 888 N N . ILE A 1 113 ? -14.555 22.969 -5.32 1 97.94 113 ILE A N 1
ATOM 889 C CA . ILE A 1 113 ? -14.352 21.625 -5.859 1 97.94 113 ILE A CA 1
ATOM 890 C C . ILE A 1 113 ? -14.641 20.578 -4.777 1 97.94 113 ILE A C 1
ATOM 892 O O . ILE A 1 113 ? -15.328 19.594 -5.031 1 97.94 113 ILE A O 1
ATOM 896 N N . PHE A 1 114 ? -14.094 20.875 -3.584 1 97.44 114 PHE A N 1
ATOM 897 C CA . PHE A 1 114 ? -14.32 19.984 -2.441 1 97.44 114 PHE A CA 1
ATOM 898 C C . PHE A 1 114 ? -15.812 19.828 -2.166 1 97.44 114 PHE A C 1
ATOM 900 O O . PHE A 1 114 ? -16.312 18.703 -2.07 1 97.44 114 PHE A O 1
ATOM 907 N N . LYS A 1 115 ? -16.547 20.891 -2.131 1 98.19 115 LYS A N 1
ATOM 908 C CA . LYS A 1 115 ? -17.984 20.875 -1.85 1 98.19 115 LYS A CA 1
ATOM 909 C C . LYS A 1 115 ? -18.75 20.188 -2.973 1 98.19 115 LYS A C 1
ATOM 911 O O . LYS A 1 115 ? -19.703 19.453 -2.719 1 98.19 115 LYS A O 1
ATOM 916 N N . ASP A 1 116 ? -18.359 20.453 -4.133 1 98.12 116 ASP A N 1
ATOM 917 C CA . ASP A 1 116 ? -19.016 19.828 -5.281 1 98.12 116 ASP A CA 1
ATOM 918 C C . ASP A 1 116 ? -18.859 18.312 -5.246 1 98.12 116 ASP A C 1
ATOM 920 O O . ASP A 1 116 ? -19.797 17.578 -5.539 1 98.12 116 ASP A O 1
ATOM 924 N N . CYS A 1 117 ? -17.656 17.891 -4.938 1 96.88 117 CYS A N 1
ATOM 925 C CA . CYS A 1 117 ? -17.391 16.453 -4.844 1 96.88 117 CYS A CA 1
ATOM 926 C C . CYS A 1 117 ? -18.266 15.812 -3.777 1 96.88 117 CYS A C 1
ATOM 928 O O . CYS A 1 117 ? -18.859 14.75 -4.012 1 96.88 117 CYS A O 1
ATOM 930 N N . LEU A 1 118 ? -18.391 16.453 -2.641 1 97.5 118 LEU A N 1
ATOM 931 C CA . LEU A 1 118 ? -19.219 15.906 -1.571 1 97.5 118 LEU A CA 1
ATOM 932 C C . LEU A 1 118 ? -20.688 15.852 -1.995 1 97.5 118 LEU A C 1
ATOM 934 O O . LEU A 1 118 ? -21.375 14.867 -1.733 1 97.5 118 LEU A O 1
ATOM 938 N N . LYS A 1 119 ? -21.094 16.906 -2.621 1 97 119 LYS A N 1
ATOM 939 C CA . LYS A 1 119 ? -22.484 16.969 -3.078 1 97 119 LYS A CA 1
ATOM 940 C C . LYS A 1 119 ? -22.781 15.867 -4.082 1 97 119 LYS A C 1
ATOM 942 O O . LYS A 1 119 ? -23.812 15.18 -3.975 1 97 119 LYS A O 1
ATOM 947 N N . LYS A 1 120 ? -21.938 15.672 -4.977 1 95.19 120 LYS A N 1
ATOM 948 C CA . LYS A 1 120 ? -22.125 14.672 -6.016 1 95.19 120 LYS A CA 1
ATOM 949 C C . LYS A 1 120 ? -22.188 13.266 -5.418 1 95.19 120 LYS A C 1
ATOM 951 O O . LYS A 1 120 ? -22.891 12.391 -5.941 1 95.19 120 LYS A O 1
ATOM 956 N N . LEU A 1 121 ? -21.469 13.016 -4.355 1 94.56 121 LEU A N 1
ATOM 957 C CA . LEU A 1 121 ? -21.422 11.703 -3.727 1 94.56 121 LEU A CA 1
ATOM 958 C C . LEU A 1 121 ? -22.484 11.586 -2.637 1 94.56 121 LEU A C 1
ATOM 960 O O . LEU A 1 121 ? -22.672 10.508 -2.064 1 94.56 121 LEU A O 1
ATOM 964 N N . GLY A 1 122 ? -23.062 12.664 -2.338 1 93.69 122 GLY A N 1
ATOM 965 C CA . GLY A 1 122 ? -24.062 12.656 -1.278 1 93.69 122 GLY A CA 1
ATOM 966 C C . GLY A 1 122 ? -23.453 12.539 0.108 1 93.69 122 GLY A C 1
ATOM 967 O O . GLY A 1 122 ? -24.031 11.914 0.996 1 93.69 122 GLY A O 1
ATOM 968 N N . LEU A 1 123 ? -22.25 12.992 0.284 1 95.25 123 LEU A N 1
ATOM 969 C CA . LEU A 1 123 ? -21.578 12.969 1.581 1 95.25 123 LEU A CA 1
ATOM 970 C C . LEU A 1 123 ? -21.875 14.242 2.367 1 95.25 123 LEU A C 1
ATOM 972 O O . LEU A 1 123 ? -22 15.328 1.788 1 95.25 123 LEU A O 1
ATOM 976 N N . LYS A 1 124 ? -21.969 14.148 3.65 1 96.12 124 LYS A N 1
ATOM 977 C CA . LYS A 1 124 ? -22.344 15.273 4.508 1 96.12 124 LYS A CA 1
ATOM 978 C C . LYS A 1 124 ? -21.156 16.203 4.742 1 96.12 124 LYS A C 1
ATOM 980 O O . LYS A 1 124 ? -20.078 15.742 5.152 1 96.12 124 LYS A O 1
ATOM 985 N N . LEU A 1 125 ? -21.375 17.422 4.488 1 97.38 125 LEU A N 1
ATOM 986 C CA . LEU A 1 125 ? -20.359 18.453 4.699 1 97.38 125 LEU A CA 1
ATOM 987 C C . LEU A 1 125 ? -20.375 18.938 6.141 1 97.38 125 LEU A C 1
ATOM 989 O O . LEU A 1 125 ? -21.438 19.281 6.676 1 97.38 125 LEU A O 1
ATOM 993 N N . GLY A 1 126 ? -19.297 18.891 6.859 1 97 126 GLY A N 1
ATOM 994 C CA . GLY A 1 126 ? -19.141 19.578 8.133 1 97 126 GLY A CA 1
ATOM 995 C C . GLY A 1 126 ? -18.859 21.062 7.984 1 97 126 GLY A C 1
ATOM 996 O O . GLY A 1 126 ? -19.766 21.891 8.078 1 97 126 GLY A O 1
ATOM 997 N N . SER A 1 127 ? -17.672 21.438 7.734 1 96.06 127 SER A N 1
ATOM 998 C CA . SER A 1 127 ? -17.266 22.797 7.398 1 96.06 127 SER A CA 1
ATOM 999 C C . SER A 1 127 ? -16.109 22.797 6.41 1 96.06 127 SER A C 1
ATOM 1001 O O . SER A 1 127 ? -15.375 21.812 6.297 1 96.06 127 SER A O 1
ATOM 1003 N N . ALA A 1 128 ? -16.047 23.828 5.617 1 97.31 128 ALA A N 1
ATOM 1004 C CA . ALA A 1 128 ? -14.969 24 4.641 1 97.31 128 ALA A CA 1
ATOM 1005 C C . ALA A 1 128 ? -14.422 25.422 4.672 1 97.31 128 ALA A C 1
ATOM 1007 O O . ALA A 1 128 ? -15.172 26.391 4.492 1 97.31 128 ALA A O 1
ATOM 1008 N N . VAL A 1 129 ? -13.195 25.5 4.91 1 96.31 129 VAL A N 1
ATOM 1009 C CA . VAL A 1 129 ? -12.555 26.812 4.902 1 96.31 129 VAL A CA 1
ATOM 1010 C C . VAL A 1 129 ? -12.469 27.328 3.471 1 96.31 129 VAL A C 1
ATOM 1012 O O . VAL A 1 129 ? -12.414 26.547 2.52 1 96.31 129 VAL A O 1
ATOM 1015 N N . ASP A 1 130 ? -12.508 28.594 3.346 1 96.38 130 ASP A N 1
ATOM 1016 C CA . ASP A 1 130 ? -12.367 29.219 2.031 1 96.38 130 ASP A CA 1
ATOM 1017 C C . ASP A 1 130 ? -10.906 29.297 1.606 1 96.38 130 ASP A C 1
ATOM 1019 O O . ASP A 1 130 ? -10.109 30.016 2.211 1 96.38 130 ASP A O 1
ATOM 1023 N N . THR A 1 131 ? -10.547 28.625 0.526 1 95.62 131 THR A N 1
ATOM 1024 C CA . THR A 1 131 ? -9.164 28.578 0.062 1 95.62 131 THR A CA 1
ATOM 1025 C C . THR A 1 131 ? -8.844 29.812 -0.786 1 95.62 131 THR A C 1
ATOM 1027 O O . THR A 1 131 ? -7.672 30.094 -1.055 1 95.62 131 THR A O 1
ATOM 1030 N N . LYS A 1 132 ? -9.883 30.578 -1.242 1 94.19 132 LYS A N 1
ATOM 1031 C CA . LYS A 1 132 ? -9.812 31.891 -1.865 1 94.19 132 LYS A CA 1
ATOM 1032 C C . LYS A 1 132 ? -9.195 31.812 -3.26 1 94.19 132 LYS A C 1
ATOM 1034 O O . LYS A 1 132 ? -9.711 32.406 -4.207 1 94.19 132 LYS A O 1
ATOM 1039 N N . HIS A 1 133 ? -8.125 31.031 -3.49 1 94.94 133 HIS A N 1
ATOM 1040 C CA . HIS A 1 133 ? -7.434 30.953 -4.77 1 94.94 133 HIS A CA 1
ATOM 1041 C C . HIS A 1 133 ? -8.273 30.219 -5.809 1 94.94 133 HIS A C 1
ATOM 1043 O O . HIS A 1 133 ? -8.758 29.125 -5.547 1 94.94 133 HIS A O 1
ATOM 1049 N N . LYS A 1 134 ? -8.391 30.812 -6.98 1 95.56 134 LYS A N 1
ATOM 1050 C CA . LYS A 1 134 ? -9.102 30.172 -8.086 1 95.56 134 LYS A CA 1
ATOM 1051 C C . LYS A 1 134 ? -8.141 29.406 -8.984 1 95.56 134 LYS A C 1
ATOM 1053 O O . LYS A 1 134 ? -7.199 29.984 -9.531 1 95.56 134 LYS A O 1
ATOM 1058 N N . ILE A 1 135 ? -8.375 28.156 -9.164 1 92.75 135 ILE A N 1
ATOM 1059 C CA . ILE A 1 135 ? -7.566 27.281 -10.008 1 92.75 135 ILE A CA 1
ATOM 1060 C C . ILE A 1 135 ? -7.949 27.484 -11.469 1 92.75 135 ILE A C 1
ATOM 1062 O O . ILE A 1 135 ? -9.133 27.453 -11.82 1 92.75 135 ILE A O 1
ATOM 1066 N N . GLY A 1 136 ? -6.977 27.766 -12.312 1 89 136 GLY A N 1
ATOM 1067 C CA . GLY A 1 136 ? -7.246 28.016 -13.719 1 89 136 GLY A CA 1
ATOM 1068 C C . GLY A 1 136 ? -8.047 26.906 -14.375 1 89 136 GLY A C 1
ATOM 1069 O O . GLY A 1 136 ? -9.133 27.141 -14.898 1 89 136 GLY A O 1
ATOM 1070 N N . GLU A 1 137 ? -7.457 25.766 -14.484 1 90.94 137 GLU A N 1
ATOM 1071 C CA . GLU A 1 137 ? -8.125 24.609 -15.07 1 90.94 137 GLU A CA 1
ATOM 1072 C C . GLU A 1 137 ? -7.711 23.328 -14.367 1 90.94 137 GLU A C 1
ATOM 1074 O O . GLU A 1 137 ? -6.539 23.141 -14.023 1 90.94 137 GLU A O 1
ATOM 1079 N N . LEU A 1 138 ? -8.695 22.547 -14.078 1 92.44 138 LEU A N 1
ATOM 1080 C CA . LEU A 1 138 ? -8.477 21.219 -13.523 1 92.44 138 LEU A CA 1
ATOM 1081 C C . LEU A 1 138 ? -9.344 20.172 -14.227 1 92.44 138 LEU A C 1
ATOM 1083 O O . LEU A 1 138 ? -10.555 20.125 -13.992 1 92.44 138 LEU A O 1
ATOM 1087 N N . VAL A 1 139 ? -8.711 19.469 -15.109 1 89.69 139 VAL A N 1
ATOM 1088 C CA . VAL A 1 139 ? -9.414 18.438 -15.867 1 89.69 139 VAL A CA 1
ATOM 1089 C C . VAL A 1 139 ? -8.805 17.062 -15.57 1 89.69 139 VAL A C 1
ATOM 1091 O O . VAL A 1 139 ? -7.598 16.875 -15.719 1 89.69 139 VAL A O 1
ATOM 1094 N N . LYS A 1 140 ? -9.562 16.188 -15.07 1 88.62 140 LYS A N 1
ATOM 1095 C CA . LYS A 1 140 ? -9.148 14.82 -14.805 1 88.62 140 LYS A CA 1
ATOM 1096 C C . LYS A 1 140 ? -10.188 13.82 -15.312 1 88.62 140 LYS A C 1
ATOM 1098 O O . LYS A 1 140 ? -11.375 13.969 -15.039 1 88.62 140 LYS A O 1
ATOM 1103 N N . LYS A 1 141 ? -9.711 12.789 -16.047 1 84.75 141 LYS A N 1
ATOM 1104 C CA . LYS A 1 141 ? -10.625 11.812 -16.625 1 84.75 141 LYS A CA 1
ATOM 1105 C C . LYS A 1 141 ? -10.641 10.523 -15.812 1 84.75 141 LYS A C 1
ATOM 1107 O O . LYS A 1 141 ? -9.586 10 -15.453 1 84.75 141 LYS A O 1
ATOM 1112 N N . ASN A 1 142 ? -11.867 10.109 -15.562 1 85.06 142 ASN A N 1
ATOM 1113 C CA . ASN A 1 142 ? -12.117 8.805 -14.977 1 85.06 142 ASN A CA 1
ATOM 1114 C C . ASN A 1 142 ? -11.234 8.555 -13.758 1 85.06 142 ASN A C 1
ATOM 1116 O O . ASN A 1 142 ? -10.562 7.52 -13.672 1 85.06 142 ASN A O 1
ATOM 1120 N N . THR A 1 143 ? -11.18 9.469 -12.867 1 88.31 143 THR A N 1
ATOM 1121 C CA . THR A 1 143 ? -10.367 9.375 -11.656 1 88.31 143 THR A CA 1
ATOM 1122 C C . THR A 1 143 ? -11.234 9.438 -10.406 1 88.31 143 THR A C 1
ATOM 1124 O O . THR A 1 143 ? -12.453 9.617 -10.5 1 88.31 143 THR A O 1
ATOM 1127 N N . THR A 1 144 ? -10.625 9.234 -9.312 1 92.12 144 THR A N 1
ATOM 1128 C CA . THR A 1 144 ? -11.359 9.25 -8.062 1 92.12 144 THR A CA 1
ATOM 1129 C C . THR A 1 144 ? -11.617 10.68 -7.598 1 92.12 144 THR A C 1
ATOM 1131 O O . THR A 1 144 ? -10.891 11.602 -7.98 1 92.12 144 THR A O 1
ATOM 1134 N N . TYR A 1 145 ? -12.609 10.805 -6.797 1 95.19 145 TYR A N 1
ATOM 1135 C CA . TYR A 1 145 ? -12.914 12.094 -6.191 1 95.19 145 TYR A CA 1
ATOM 1136 C C . TYR A 1 145 ? -11.75 12.586 -5.336 1 95.19 145 TYR A C 1
ATOM 1138 O O . TYR A 1 145 ? -11.445 13.773 -5.32 1 95.19 145 TYR A O 1
ATOM 1146 N N . TRP A 1 146 ? -11.094 11.688 -4.656 1 94.81 146 TRP A N 1
ATOM 1147 C CA . TRP A 1 146 ? -9.961 12.039 -3.807 1 94.81 146 TRP A CA 1
ATOM 1148 C C . TRP A 1 146 ? -8.812 12.609 -4.633 1 94.81 146 TRP A C 1
ATOM 1150 O O . TRP A 1 146 ? -8.195 13.602 -4.246 1 94.81 146 TRP A O 1
ATOM 1160 N N . ASP A 1 147 ? -8.57 12.039 -5.746 1 91.88 147 ASP A N 1
ATOM 1161 C CA . ASP A 1 147 ? -7.5 12.508 -6.617 1 91.88 147 ASP A CA 1
ATOM 1162 C C . ASP A 1 147 ? -7.742 13.945 -7.059 1 91.88 147 ASP A C 1
ATOM 1164 O O . ASP A 1 147 ? -6.812 14.758 -7.105 1 91.88 147 ASP A O 1
ATOM 1168 N N . VAL A 1 148 ? -8.891 14.227 -7.406 1 94 148 VAL A N 1
ATOM 1169 C CA . VAL A 1 148 ? -9.25 15.562 -7.867 1 94 148 VAL A CA 1
ATOM 1170 C C . VAL A 1 148 ? -9.078 16.562 -6.727 1 94 148 VAL A C 1
ATOM 1172 O O . VAL A 1 148 ? -8.523 17.656 -6.926 1 94 148 VAL A O 1
ATOM 1175 N N . ILE A 1 149 ? -9.57 16.188 -5.586 1 95.88 149 ILE A N 1
ATOM 1176 C CA . ILE A 1 149 ? -9.453 17.062 -4.418 1 95.88 149 ILE A CA 1
ATOM 1177 C C . ILE A 1 149 ? -7.977 17.297 -4.098 1 95.88 149 ILE A C 1
ATOM 1179 O O . ILE A 1 149 ? -7.559 18.438 -3.873 1 95.88 149 ILE A O 1
ATOM 1183 N N . GLN A 1 150 ? -7.258 16.266 -4.109 1 93.56 150 GLN A N 1
ATOM 1184 C CA . GLN A 1 150 ? -5.832 16.375 -3.812 1 93.56 150 GLN A CA 1
ATOM 1185 C C . GLN A 1 150 ? -5.125 17.266 -4.824 1 93.56 150 GLN A C 1
ATOM 1187 O O . GLN A 1 150 ? -4.254 18.062 -4.461 1 93.56 150 GLN A O 1
ATOM 1192 N N . ASP A 1 151 ? -5.434 17.078 -6.055 1 92.25 151 ASP A N 1
ATOM 1193 C CA . ASP A 1 151 ? -4.844 17.906 -7.098 1 92.25 151 ASP A CA 1
ATOM 1194 C C . ASP A 1 151 ? -5.203 19.375 -6.891 1 92.25 151 ASP A C 1
ATOM 1196 O O . ASP A 1 151 ? -4.348 20.25 -7.027 1 92.25 151 ASP A O 1
ATOM 1200 N N . ALA A 1 152 ? -6.406 19.625 -6.602 1 94.88 152 ALA A N 1
ATOM 1201 C CA . ALA A 1 152 ? -6.852 20.984 -6.332 1 94.88 152 ALA A CA 1
ATOM 1202 C C . ALA A 1 152 ? -6.066 21.594 -5.176 1 94.88 152 ALA A C 1
ATOM 1204 O O . ALA A 1 152 ? -5.609 22.734 -5.262 1 94.88 152 ALA A O 1
ATOM 1205 N N . LEU A 1 153 ? -5.934 20.859 -4.129 1 93.56 153 LEU A N 1
ATOM 1206 C CA . LEU A 1 153 ? -5.207 21.328 -2.957 1 93.56 153 LEU A CA 1
ATOM 1207 C C . LEU A 1 153 ? -3.73 21.547 -3.281 1 93.56 153 LEU A C 1
ATOM 1209 O O . LEU A 1 153 ? -3.109 22.484 -2.791 1 93.56 153 LEU A O 1
ATOM 1213 N N . SER A 1 154 ? -3.219 20.688 -4.094 1 90.06 154 SER A N 1
ATOM 1214 C CA . SER A 1 154 ? -1.825 20.812 -4.512 1 90.06 154 SER A CA 1
ATOM 1215 C C . SER A 1 154 ? -1.601 22.078 -5.332 1 90.06 154 SER A C 1
ATOM 1217 O O . SER A 1 154 ? -0.635 22.797 -5.105 1 90.06 154 SER A O 1
ATOM 1219 N N . GLN A 1 155 ? -2.436 22.281 -6.273 1 88.06 155 GLN A N 1
ATOM 1220 C CA . GLN A 1 155 ? -2.334 23.484 -7.09 1 88.06 155 GLN A CA 1
ATOM 1221 C C . GLN A 1 155 ? -2.48 24.734 -6.238 1 88.06 155 GLN A C 1
ATOM 1223 O O . GLN A 1 155 ? -1.764 25.719 -6.441 1 88.06 155 GLN A O 1
ATOM 1228 N N . THR A 1 156 ? -3.418 24.719 -5.305 1 90.62 156 THR A N 1
ATOM 1229 C CA . THR A 1 156 ? -3.607 25.828 -4.383 1 90.62 156 THR A CA 1
ATOM 1230 C C . THR A 1 156 ? -2.354 26.062 -3.545 1 90.62 156 THR A C 1
ATOM 1232 O O . THR A 1 156 ? -1.921 27.203 -3.365 1 90.62 156 THR A O 1
ATOM 1235 N N . TYR A 1 157 ? -1.783 25.016 -3.072 1 89.38 157 TYR A N 1
ATOM 1236 C CA . TYR A 1 157 ? -0.557 25.125 -2.289 1 89.38 157 TYR A CA 1
ATOM 1237 C C . TYR A 1 157 ? 0.578 25.703 -3.121 1 89.38 157 TYR A C 1
ATOM 1239 O O . TYR A 1 157 ? 1.336 26.547 -2.643 1 89.38 157 TYR A O 1
ATOM 1247 N N . LYS A 1 158 ? 0.729 25.25 -4.316 1 81.5 158 LYS A N 1
ATOM 1248 C CA . LYS A 1 158 ? 1.796 25.719 -5.195 1 81.5 158 LYS A CA 1
ATOM 1249 C C . LYS A 1 158 ? 1.7 27.234 -5.422 1 81.5 158 LYS A C 1
ATOM 1251 O O . LYS A 1 158 ? 2.721 27.906 -5.52 1 81.5 158 LYS A O 1
ATOM 1256 N N . THR A 1 159 ? 0.539 27.719 -5.453 1 83 159 THR A N 1
ATOM 1257 C CA . THR A 1 159 ? 0.321 29.125 -5.754 1 83 159 THR A CA 1
ATOM 1258 C C . THR A 1 159 ? 0.337 29.969 -4.477 1 83 159 THR A C 1
ATOM 1260 O O . THR A 1 159 ? 0.93 31.047 -4.441 1 83 159 THR A O 1
ATOM 1263 N N . THR A 1 160 ? -0.309 29.516 -3.396 1 88.69 160 THR A N 1
ATOM 1264 C CA . THR A 1 160 ? -0.529 30.344 -2.211 1 88.69 160 THR A CA 1
ATOM 1265 C C . THR A 1 160 ? 0.477 29.984 -1.118 1 88.69 160 THR A C 1
ATOM 1267 O O . THR A 1 160 ? 0.674 30.766 -0.179 1 88.69 160 THR A O 1
ATOM 1270 N N . GLY A 1 161 ? 1.03 28.703 -1.193 1 84.12 161 GLY A N 1
ATOM 1271 C CA . GLY A 1 161 ? 1.92 28.219 -0.15 1 84.12 161 GLY A CA 1
ATOM 1272 C C . GLY A 1 161 ? 1.183 27.703 1.072 1 84.12 161 GLY A C 1
ATOM 1273 O O . GLY A 1 161 ? 1.806 27.266 2.043 1 84.12 161 GLY A O 1
ATOM 1274 N N . ILE A 1 162 ? -0.127 27.812 1.021 1 87.06 162 ILE A N 1
ATOM 1275 C CA . ILE A 1 162 ? -0.93 27.391 2.164 1 87.06 162 ILE A CA 1
ATOM 1276 C C . ILE A 1 162 ? -1.409 25.953 1.958 1 87.06 162 ILE A C 1
ATOM 1278 O O . ILE A 1 162 ? -1.927 25.625 0.893 1 87.06 162 ILE A O 1
ATOM 1282 N N . ARG A 1 163 ? -1.25 25.141 2.986 1 87.31 163 ARG A N 1
ATOM 1283 C CA . ARG A 1 163 ? -1.672 23.734 2.924 1 87.31 163 ARG A CA 1
ATOM 1284 C C . ARG A 1 163 ? -3.027 23.547 3.592 1 87.31 163 ARG A C 1
ATOM 1286 O O . ARG A 1 163 ? -3.301 24.141 4.637 1 87.31 163 ARG A O 1
ATOM 1293 N N . TYR A 1 164 ? -3.785 22.781 2.977 1 91.69 164 TYR A N 1
ATOM 1294 C CA . TYR A 1 164 ? -5.086 22.391 3.498 1 91.69 164 TYR A CA 1
ATOM 1295 C C . TYR A 1 164 ? -5.191 20.875 3.604 1 91.69 164 TYR A C 1
ATOM 1297 O O . TYR A 1 164 ? -4.375 20.141 3.035 1 91.69 164 TYR A O 1
ATOM 1305 N N . TYR A 1 165 ? -6.121 20.422 4.422 1 90.56 165 TYR A N 1
ATOM 1306 C CA . TYR A 1 165 ? -6.324 18.984 4.539 1 90.56 165 TYR A CA 1
ATOM 1307 C C . TYR A 1 165 ? -7.801 18.641 4.727 1 90.56 165 TYR A C 1
ATOM 1309 O O . TYR A 1 165 ? -8.586 19.5 5.16 1 90.56 165 TYR A O 1
ATOM 1317 N N . VAL A 1 166 ? -8.125 17.453 4.328 1 94.25 166 VAL A N 1
ATOM 1318 C CA . VAL A 1 166 ? -9.492 16.922 4.41 1 94.25 166 VAL A CA 1
ATOM 1319 C C . VAL A 1 166 ? -9.547 15.797 5.43 1 94.25 166 VAL A C 1
ATOM 1321 O O . VAL A 1 166 ? -8.641 14.961 5.492 1 94.25 166 VAL A O 1
ATOM 1324 N N . TYR A 1 167 ? -10.586 15.812 6.258 1 92.94 167 TYR A N 1
ATOM 1325 C CA . TYR A 1 167 ? -10.734 14.719 7.207 1 92.94 167 TYR A CA 1
ATOM 1326 C C . TYR A 1 167 ? -12.203 14.477 7.527 1 92.94 167 TYR A C 1
ATOM 1328 O O . TYR A 1 167 ? -13.055 15.328 7.266 1 92.94 167 TYR A O 1
ATOM 1336 N N . SER A 1 168 ? -12.477 13.266 7.98 1 95.31 168 SER A N 1
ATOM 1337 C CA . SER A 1 168 ? -13.812 12.891 8.43 1 95.31 168 SER A CA 1
ATOM 1338 C C . SER A 1 168 ? -13.922 12.953 9.945 1 95.31 168 SER A C 1
ATOM 1340 O O . SER A 1 168 ? -13 12.547 10.656 1 95.31 168 SER A O 1
ATOM 1342 N N . TYR A 1 169 ? -15.008 13.5 10.414 1 93.88 169 TYR A N 1
ATOM 1343 C CA . TYR A 1 169 ? -15.281 13.562 11.844 1 93.88 169 TYR A CA 1
ATOM 1344 C C . TYR A 1 169 ? -16.766 13.43 12.125 1 93.88 169 TYR A C 1
ATOM 1346 O O . TYR A 1 169 ? -17.578 14.195 11.602 1 93.88 169 TYR A O 1
ATOM 1354 N N . LYS A 1 170 ? -17.125 12.391 12.922 1 94.81 170 LYS A N 1
ATOM 1355 C CA . LYS A 1 170 ? -18.5 12.109 13.312 1 94.81 170 LYS A CA 1
ATOM 1356 C C . LYS A 1 170 ? -19.422 11.992 12.094 1 94.81 170 LYS A C 1
ATOM 1358 O O . LYS A 1 170 ? -20.516 12.547 12.07 1 94.81 170 LYS A O 1
ATOM 1363 N N . GLY A 1 171 ? -18.859 11.453 11.078 1 93.69 171 GLY A N 1
ATOM 1364 C CA . GLY A 1 171 ? -19.656 11.133 9.898 1 93.69 171 GLY A CA 1
ATOM 1365 C C . GLY A 1 171 ? -19.703 12.258 8.883 1 93.69 171 GLY A C 1
ATOM 1366 O O . GLY A 1 171 ? -20.312 12.125 7.824 1 93.69 171 GLY A O 1
ATOM 1367 N N . LYS A 1 172 ? -19.109 13.328 9.195 1 96.62 172 LYS A N 1
ATOM 1368 C CA . LYS A 1 172 ? -19.047 14.461 8.273 1 96.62 172 LYS A CA 1
ATOM 1369 C C . LYS A 1 172 ? -17.625 14.68 7.777 1 96.62 172 LYS A C 1
ATOM 1371 O O . LYS A 1 172 ? -16.672 14.203 8.383 1 96.62 172 LYS A O 1
ATOM 1376 N N . ILE A 1 173 ? -17.516 15.406 6.668 1 97.12 173 ILE A N 1
ATOM 1377 C CA . ILE A 1 173 ? -16.203 15.633 6.07 1 97.12 173 ILE A CA 1
ATOM 1378 C C . ILE A 1 173 ? -15.883 17.125 6.105 1 97.12 173 ILE A C 1
ATOM 1380 O O . ILE A 1 173 ? -16.75 17.969 5.848 1 97.12 173 ILE A O 1
ATOM 1384 N N . TYR A 1 174 ? -14.664 17.391 6.418 1 96 174 TYR A N 1
ATOM 1385 C CA . TYR A 1 174 ? -14.219 18.766 6.66 1 96 174 TYR A CA 1
ATOM 1386 C C . TYR A 1 174 ? -13.031 19.109 5.766 1 96 174 TYR A C 1
ATOM 1388 O O . TYR A 1 174 ? -12.273 18.234 5.355 1 96 174 TYR A O 1
ATOM 1396 N N . LEU A 1 175 ? -12.891 20.375 5.406 1 96.75 175 LEU A N 1
ATOM 1397 C CA . LEU A 1 175 ? -11.719 20.984 4.793 1 96.75 175 LEU A CA 1
ATOM 1398 C C . LEU A 1 175 ? -11.156 22.094 5.68 1 96.75 175 LEU A C 1
ATOM 1400 O O . LEU A 1 175 ? -11.852 23.062 5.98 1 96.75 175 LEU A O 1
ATOM 1404 N N . GLU A 1 176 ? -9.953 21.875 6.059 1 92.44 176 GLU A N 1
ATOM 1405 C CA . GLU A 1 176 ? -9.375 22.828 7.008 1 92.44 176 GLU A CA 1
ATOM 1406 C C . GLU A 1 176 ? -7.957 23.219 6.602 1 92.44 176 GLU A C 1
ATOM 1408 O O . GLU A 1 176 ? -7.301 22.5 5.844 1 92.44 176 GLU A O 1
ATOM 1413 N N . LYS A 1 177 ? -7.605 24.344 7.074 1 90.06 177 LYS A N 1
ATOM 1414 C CA . LYS A 1 177 ? -6.238 24.812 6.891 1 90.06 177 LYS A CA 1
ATOM 1415 C C . LYS A 1 177 ? -5.281 24.141 7.867 1 90.06 177 LYS A C 1
ATOM 1417 O O . LYS A 1 177 ? -5.605 23.969 9.039 1 90.06 177 LYS A O 1
ATOM 1422 N N . ARG A 1 178 ? -4.168 23.75 7.277 1 83.94 178 ARG A N 1
ATOM 1423 C CA . ARG A 1 178 ? -3.152 23.203 8.164 1 83.94 178 ARG A CA 1
ATOM 1424 C C . ARG A 1 178 ? -2.459 24.297 8.961 1 83.94 178 ARG A C 1
ATOM 1426 O O . ARG A 1 178 ? -1.984 25.281 8.383 1 83.94 178 ARG A O 1
ATOM 1433 N N . VAL A 1 179 ? -2.506 24.234 10.273 1 76.38 179 VAL A N 1
ATOM 1434 C CA . VAL A 1 179 ? -1.868 25.219 11.141 1 76.38 179 VAL A CA 1
ATOM 1435 C C . VAL A 1 179 ? -0.987 24.516 12.172 1 76.38 179 VAL A C 1
ATOM 1437 O O . VAL A 1 179 ? -1.287 23.406 12.586 1 76.38 179 VAL A O 1
ATOM 1440 N N . VAL A 1 180 ? 0.227 25.141 12.281 1 73.31 180 VAL A N 1
ATOM 1441 C CA . VAL A 1 180 ? 1.042 24.656 13.391 1 73.31 180 VAL A CA 1
ATOM 1442 C C . VAL A 1 180 ? 0.332 24.938 14.711 1 73.31 180 VAL A C 1
ATOM 1444 O O . VAL A 1 180 ? -0.082 26.062 14.977 1 73.31 180 VAL A O 1
ATOM 1447 N N . GLN A 1 181 ? 0.215 23.875 15.398 1 75.56 181 GLN A N 1
ATOM 1448 C CA . GLN A 1 181 ? -0.497 24.016 16.672 1 75.56 181 GLN A CA 1
ATOM 1449 C C . GLN A 1 181 ? 0.298 24.875 17.641 1 75.56 181 GLN A C 1
ATOM 1451 O O . GLN A 1 181 ? 1.529 24.828 17.672 1 75.56 181 GLN A O 1
ATOM 1456 N N . SER A 1 182 ? -0.42 25.703 18.344 1 74.75 182 SER A N 1
ATOM 1457 C CA . SER A 1 182 ? 0.212 26.531 19.359 1 74.75 182 SER A CA 1
ATOM 1458 C C . SER A 1 182 ? 0.838 25.688 20.453 1 74.75 182 SER A C 1
ATOM 1460 O O . SER A 1 182 ? 1.936 25.984 20.922 1 74.75 182 SER A O 1
ATOM 1462 N N . THR A 1 183 ? 0.113 24.656 20.828 1 82.5 183 THR A N 1
ATOM 1463 C CA . THR A 1 183 ? 0.648 23.703 21.812 1 82.5 183 THR A CA 1
ATOM 1464 C C . THR A 1 1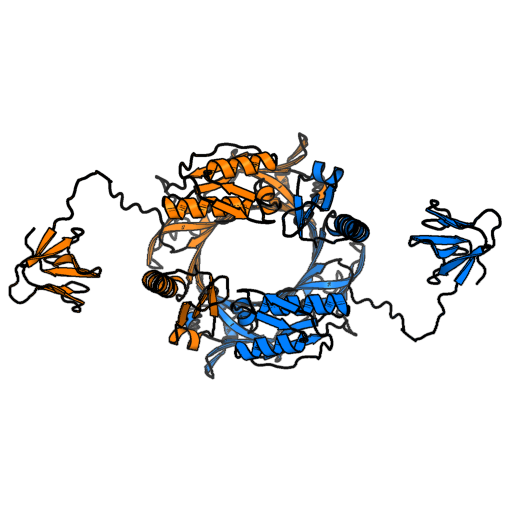83 ? 0.89 22.344 21.172 1 82.5 183 THR A C 1
ATOM 1466 O O . THR A 1 183 ? -0.006 21.781 20.531 1 82.5 183 THR A O 1
ATOM 1469 N N . MET A 1 184 ? 2.16 21.984 21.219 1 86.31 184 MET A N 1
ATOM 1470 C CA . MET A 1 184 ? 2.52 20.719 20.578 1 86.31 184 MET A CA 1
ATOM 1471 C C . MET A 1 184 ? 2.928 19.688 21.625 1 86.31 184 MET A C 1
ATOM 1473 O O . MET A 1 184 ? 3.594 20.031 22.609 1 86.31 184 MET A O 1
ATOM 1477 N N . PRO A 1 185 ? 2.393 18.469 21.375 1 91.5 185 PRO A N 1
ATOM 1478 C CA . PRO A 1 185 ? 2.92 17.422 22.266 1 91.5 185 PRO A CA 1
ATOM 1479 C C . PRO A 1 185 ? 4.43 17.25 22.125 1 91.5 185 PRO A C 1
ATOM 1481 O O . PRO A 1 185 ? 5.004 17.578 21.078 1 91.5 185 PRO A O 1
ATOM 1484 N N . ILE A 1 186 ? 5.066 16.812 23.266 1 93.12 186 ILE A N 1
ATOM 1485 C CA . ILE A 1 186 ? 6.516 16.625 23.281 1 93.12 186 ILE A CA 1
ATOM 1486 C C . ILE A 1 186 ? 6.844 15.148 23.438 1 93.12 186 ILE A C 1
ATOM 1488 O O . ILE A 1 186 ? 6.246 14.461 24.281 1 93.12 186 ILE A O 1
ATOM 1492 N N . LEU A 1 187 ? 7.66 14.695 22.562 1 94.19 187 LEU A N 1
ATOM 1493 C CA . LEU A 1 187 ? 8.18 13.336 22.688 1 94.19 187 LEU A CA 1
ATOM 1494 C C . LEU A 1 187 ? 9.594 13.344 23.266 1 94.19 187 LEU A C 1
ATO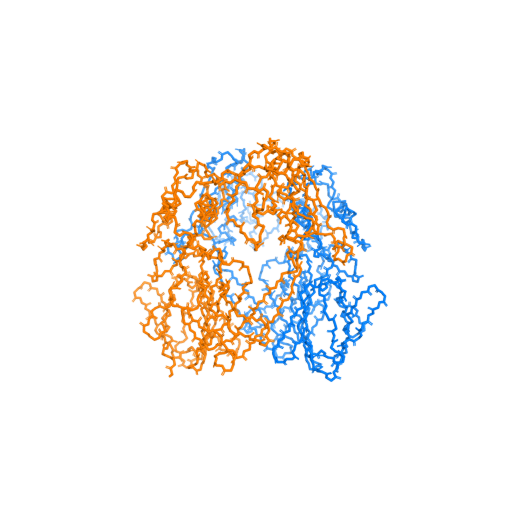M 1496 O O . LEU A 1 187 ? 10.469 14.047 22.75 1 94.19 187 LEU A O 1
ATOM 1500 N N . GLU A 1 188 ? 9.781 12.672 24.328 1 93.31 188 GLU A N 1
ATOM 1501 C CA . GLU A 1 188 ? 11.07 12.586 25 1 93.31 188 GLU A CA 1
ATOM 1502 C C . GLU A 1 188 ? 11.344 11.164 25.484 1 93.31 188 GLU A C 1
ATOM 1504 O O . GLU A 1 188 ? 10.445 10.492 25.984 1 93.31 188 GLU A O 1
ATOM 1509 N N . LEU A 1 189 ? 12.656 10.914 25.234 1 87.81 189 LEU A N 1
ATOM 1510 C CA . LEU A 1 189 ? 13.062 9.594 25.703 1 87.81 189 LEU A CA 1
ATOM 1511 C C . LEU A 1 189 ? 12.945 9.5 27.219 1 87.81 189 LEU A C 1
ATOM 1513 O O . LEU A 1 189 ? 13.172 10.484 27.922 1 87.81 189 LEU A O 1
ATOM 1517 N N . ASP A 1 190 ? 12.484 8.445 27.922 1 83.06 190 ASP A N 1
ATOM 1518 C CA . ASP A 1 190 ? 12.359 8.156 29.344 1 83.06 190 ASP A CA 1
ATOM 1519 C C . ASP A 1 190 ? 11.094 8.789 29.922 1 83.06 190 ASP A C 1
ATOM 1521 O O . ASP A 1 190 ? 10.805 8.641 31.109 1 83.06 190 ASP A O 1
ATOM 1525 N N . SER A 1 191 ? 10.492 9.617 29.172 1 89.94 191 SER A N 1
ATOM 1526 C CA . SER A 1 191 ? 9.211 10.172 29.594 1 89.94 191 SER A CA 1
ATOM 1527 C C . SER A 1 191 ? 8.047 9.406 28.984 1 89.94 191 SER A C 1
ATOM 1529 O O . SER A 1 191 ? 7.375 8.633 29.672 1 89.94 191 SER A O 1
ATOM 1531 N N . ASN A 1 192 ? 7.945 9.508 27.719 1 93.62 192 ASN A N 1
ATOM 1532 C CA . ASN A 1 192 ? 6.758 8.906 27.125 1 93.62 192 ASN A CA 1
ATOM 1533 C C . ASN A 1 192 ? 7.125 7.996 25.953 1 93.62 192 ASN A C 1
ATOM 1535 O O . ASN A 1 192 ? 6.277 7.254 25.453 1 93.62 192 ASN A O 1
ATOM 1539 N N . ILE A 1 193 ? 8.359 8.023 25.531 1 94 193 ILE A N 1
ATOM 1540 C CA . ILE A 1 193 ? 8.781 7.152 24.438 1 94 193 ILE A CA 1
ATOM 1541 C C . ILE A 1 193 ? 9.141 5.773 24.984 1 94 193 ILE A C 1
ATOM 1543 O O . ILE A 1 193 ? 9.867 5.66 25.984 1 94 193 ILE A O 1
ATOM 1547 N N . GLN A 1 194 ? 8.609 4.871 24.391 1 92 194 GLN A N 1
ATOM 1548 C CA . GLN A 1 194 ? 8.938 3.494 24.75 1 92 194 GLN A CA 1
ATOM 1549 C C . GLN A 1 194 ? 10.055 2.943 23.875 1 92 194 GLN A C 1
ATOM 1551 O O . GLN A 1 194 ? 11.039 2.393 24.359 1 92 194 GLN A O 1
ATOM 1556 N N . THR A 1 195 ? 9.883 3.088 22.609 1 92.69 195 THR A N 1
ATOM 1557 C CA . THR A 1 195 ? 10.898 2.65 21.641 1 92.69 195 THR A CA 1
ATOM 1558 C C . THR A 1 195 ? 10.977 3.617 20.469 1 92.69 195 THR A C 1
ATOM 1560 O O . THR A 1 195 ? 10.047 4.379 20.219 1 92.69 195 THR A O 1
ATOM 1563 N N . TYR A 1 196 ? 12.094 3.682 19.891 1 92.38 196 TYR A N 1
ATOM 1564 C CA . TYR A 1 196 ? 12.234 4.398 18.625 1 92.38 196 TYR A CA 1
ATOM 1565 C C . TYR A 1 196 ? 13.07 3.605 17.641 1 92.38 196 TYR A C 1
ATOM 1567 O O . TYR A 1 196 ? 13.883 2.762 18.031 1 92.38 196 TYR A O 1
ATOM 1575 N N . ASP A 1 197 ? 12.789 3.783 16.406 1 91.56 197 ASP A N 1
ATOM 1576 C CA . ASP A 1 197 ? 13.5 3.164 15.289 1 91.56 197 ASP A CA 1
ATOM 1577 C C . ASP A 1 197 ? 13.875 4.199 14.227 1 91.56 197 ASP A C 1
ATOM 1579 O O . ASP A 1 197 ? 13.008 4.926 13.734 1 91.56 197 ASP A O 1
ATOM 1583 N N . MET A 1 198 ? 15.156 4.305 14 1 88.94 198 MET A N 1
ATOM 1584 C CA . MET A 1 198 ? 15.633 5.152 12.914 1 88.94 198 MET A CA 1
ATOM 1585 C C . MET A 1 198 ? 15.891 4.332 11.656 1 88.94 198 MET A C 1
ATOM 1587 O O . MET A 1 198 ? 16.703 3.4 11.672 1 88.94 198 MET A O 1
ATOM 1591 N N . THR A 1 199 ? 15.242 4.68 10.672 1 89.88 199 THR A N 1
ATOM 1592 C CA . THR A 1 199 ? 15.336 3.9 9.445 1 89.88 199 THR A CA 1
ATOM 1593 C C . THR A 1 199 ? 15.852 4.766 8.297 1 89.88 199 THR A C 1
ATOM 1595 O O . THR A 1 199 ? 15.477 5.93 8.172 1 89.88 199 THR A O 1
ATOM 1598 N N . ARG A 1 200 ? 16.719 4.227 7.555 1 88.62 200 ARG A N 1
ATOM 1599 C CA . ARG A 1 200 ? 17.203 4.785 6.293 1 88.62 200 ARG A CA 1
ATOM 1600 C C . ARG A 1 200 ? 16.719 3.947 5.113 1 88.62 200 ARG A C 1
ATOM 1602 O O . ARG A 1 200 ? 16.656 2.719 5.199 1 88.62 200 ARG A O 1
ATOM 1609 N N . SER A 1 201 ? 16.391 4.629 4.047 1 91.5 201 SER A N 1
ATOM 1610 C CA . SER A 1 201 ? 15.859 3.902 2.898 1 91.5 201 SER A CA 1
ATOM 1611 C C . SER A 1 201 ? 16.266 4.566 1.587 1 91.5 201 SER A C 1
ATOM 1613 O O . SER A 1 201 ? 16.328 5.797 1.499 1 91.5 201 SER A O 1
ATOM 1615 N N . ILE A 1 202 ? 16.516 3.764 0.625 1 90.44 202 ILE A N 1
ATOM 1616 C CA . ILE A 1 202 ? 16.781 4.281 -0.711 1 90.44 202 ILE A CA 1
ATOM 1617 C C . ILE A 1 202 ? 15.656 3.893 -1.659 1 90.44 202 ILE A C 1
ATOM 1619 O O . ILE A 1 202 ? 15.82 3.916 -2.881 1 90.44 202 ILE A O 1
ATOM 1623 N N . TYR A 1 203 ? 14.57 3.518 -1.154 1 88.75 203 TYR A N 1
ATOM 1624 C CA . TYR A 1 203 ? 13.461 3.072 -1.989 1 88.75 203 TYR A CA 1
ATOM 1625 C C . TYR A 1 203 ? 13.016 4.18 -2.939 1 88.75 203 TYR A C 1
ATOM 1627 O O . TYR A 1 203 ? 12.719 3.918 -4.105 1 88.75 203 TYR A O 1
ATOM 1635 N N . ASN A 1 204 ? 12.953 5.32 -2.465 1 83.38 204 ASN A N 1
ATOM 1636 C CA . ASN A 1 204 ? 12.484 6.445 -3.268 1 83.38 204 ASN A CA 1
ATOM 1637 C C . ASN A 1 204 ? 13.648 7.215 -3.887 1 83.38 204 ASN A C 1
ATOM 1639 O O . ASN A 1 204 ? 13.445 8.258 -4.52 1 83.38 204 ASN A O 1
ATOM 1643 N N . THR A 1 205 ? 14.789 6.766 -3.65 1 89.38 205 THR A N 1
ATOM 1644 C CA . THR A 1 205 ? 15.977 7.395 -4.223 1 89.38 205 THR A CA 1
ATOM 1645 C C . THR A 1 205 ? 16.016 7.191 -5.734 1 89.38 205 THR A C 1
ATOM 1647 O O . THR A 1 205 ? 15.695 6.109 -6.23 1 89.38 205 THR A O 1
ATOM 1650 N N . ARG A 1 206 ? 16.328 8.242 -6.406 1 91.19 206 ARG A N 1
ATOM 1651 C CA . ARG A 1 206 ? 16.469 8.18 -7.859 1 91.19 206 ARG A CA 1
ATOM 1652 C C . ARG A 1 206 ? 17.875 8.586 -8.289 1 91.19 206 ARG A C 1
ATOM 1654 O O . ARG A 1 206 ? 18.453 9.523 -7.734 1 91.19 206 ARG A O 1
ATOM 1661 N N . THR A 1 207 ? 18.406 7.91 -9.25 1 92.56 207 THR A N 1
ATOM 1662 C CA . THR A 1 207 ? 19.781 8.156 -9.68 1 92.56 207 THR A CA 1
ATOM 1663 C C . THR A 1 207 ? 19.797 8.93 -11 1 92.56 207 THR A C 1
ATOM 1665 O O . THR A 1 207 ? 20.828 9.492 -11.375 1 92.56 207 THR A O 1
ATOM 1668 N N . ARG A 1 208 ? 18.656 8.891 -11.727 1 93.75 208 ARG A N 1
ATOM 1669 C CA . ARG A 1 208 ? 18.578 9.508 -13.039 1 93.75 208 ARG A CA 1
ATOM 1670 C C . ARG A 1 208 ? 17.234 10.188 -13.25 1 93.75 208 ARG A C 1
ATOM 1672 O O . ARG A 1 208 ? 16.188 9.664 -12.828 1 93.75 208 ARG A O 1
ATOM 1679 N N . LEU A 1 209 ? 17.312 11.422 -13.922 1 92.44 209 LEU A N 1
ATOM 1680 C CA . LEU A 1 209 ? 16.094 12.148 -14.289 1 92.44 209 LEU A CA 1
ATOM 1681 C C . LEU A 1 209 ? 16.094 12.469 -15.781 1 92.44 209 LEU A C 1
ATOM 1683 O O . LEU A 1 209 ? 17.109 12.922 -16.328 1 92.44 209 LEU A O 1
ATOM 1687 N N . VAL A 1 210 ? 15.094 12.133 -16.438 1 92.44 210 VAL A N 1
ATOM 1688 C CA . VAL A 1 210 ? 14.898 12.492 -17.844 1 92.44 210 VAL A CA 1
ATOM 1689 C C . VAL A 1 210 ? 13.664 13.375 -17.969 1 92.44 210 VAL A C 1
ATOM 1691 O O . VAL A 1 210 ? 12.586 13.023 -17.5 1 92.44 210 VAL A O 1
ATOM 1694 N N . LEU A 1 211 ? 13.828 14.555 -18.547 1 91.06 211 LEU A N 1
ATOM 1695 C CA . LEU A 1 211 ? 12.734 15.477 -18.812 1 91.06 211 LEU A CA 1
ATOM 1696 C C . LEU A 1 211 ? 12.258 15.352 -20.25 1 91.06 211 LEU A C 1
ATOM 1698 O O . LEU A 1 211 ? 13.039 15.562 -21.188 1 91.06 211 LEU A O 1
ATOM 1702 N N . LYS A 1 212 ? 10.961 15.008 -20.344 1 89.56 212 LYS A N 1
ATOM 1703 C CA . LYS A 1 212 ? 10.398 14.805 -21.672 1 89.56 212 LYS A CA 1
ATOM 1704 C C . LYS A 1 212 ? 9.086 15.57 -21.844 1 89.56 212 LYS A C 1
ATOM 1706 O O . LYS A 1 212 ? 8.352 15.766 -20.875 1 89.56 212 LYS A O 1
ATOM 1711 N N . THR A 1 213 ? 8.875 15.945 -23.094 1 84.25 213 THR A N 1
ATOM 1712 C CA . THR A 1 213 ? 7.602 16.594 -23.406 1 84.25 213 THR A CA 1
ATOM 1713 C C . THR A 1 213 ? 6.512 15.547 -23.656 1 84.25 213 THR A C 1
ATOM 1715 O O . THR A 1 213 ? 6.797 14.352 -23.734 1 84.25 213 THR A O 1
ATOM 1718 N N . SER A 1 214 ? 5.305 16 -23.734 1 77.31 214 SER A N 1
ATOM 1719 C CA . SER A 1 214 ? 4.176 15.109 -23.984 1 77.31 214 SER A CA 1
ATOM 1720 C C . SER A 1 214 ? 4.328 14.391 -25.328 1 77.31 214 SER A C 1
ATOM 1722 O O . SER A 1 214 ? 3.801 13.289 -25.5 1 77.31 214 SER A O 1
ATOM 1724 N N . LYS A 1 215 ? 5.105 15.008 -26.203 1 77.44 215 LYS A N 1
ATOM 1725 C CA . LYS A 1 215 ? 5.312 14.422 -27.531 1 77.44 215 LYS A CA 1
ATOM 1726 C C . LYS A 1 215 ? 6.523 13.492 -27.531 1 77.44 215 LYS A C 1
ATOM 1728 O O . LYS A 1 215 ? 6.898 12.961 -28.578 1 77.44 215 LYS A O 1
ATOM 1733 N N . GLY A 1 216 ? 7.215 13.414 -26.375 1 81.69 216 GLY A N 1
ATOM 1734 C CA . GLY A 1 216 ? 8.289 12.445 -26.25 1 81.69 216 GLY A CA 1
ATOM 1735 C C . GLY A 1 216 ? 9.664 13.039 -26.469 1 81.69 216 GLY A C 1
ATOM 1736 O O . GLY A 1 216 ? 10.664 12.32 -26.453 1 81.69 216 GLY A O 1
ATOM 1737 N N . LYS A 1 217 ? 9.672 14.297 -26.672 1 86.06 217 LYS A N 1
ATOM 1738 C CA . LYS A 1 217 ? 10.953 14.938 -26.922 1 86.06 217 LYS A CA 1
ATOM 1739 C C . LYS A 1 217 ? 11.727 15.148 -25.625 1 86.06 217 LYS A C 1
ATOM 1741 O O . LYS A 1 217 ? 11.172 15.656 -24.641 1 86.06 217 LYS A O 1
ATOM 1746 N N . LYS A 1 218 ? 13.031 14.773 -25.703 1 90.62 218 LYS A N 1
ATOM 1747 C CA . LYS A 1 218 ? 13.898 14.945 -24.547 1 90.62 218 LYS A CA 1
ATOM 1748 C C . LYS A 1 218 ? 14.383 16.391 -24.422 1 90.62 218 LYS A C 1
ATOM 1750 O O . LYS A 1 218 ? 14.984 16.922 -25.359 1 90.62 218 LYS A O 1
ATOM 1755 N N . LYS A 1 219 ? 14.094 16.984 -23.375 1 89.88 219 LYS A N 1
ATOM 1756 C CA . LYS A 1 219 ? 14.477 18.375 -23.156 1 89.88 219 LYS A CA 1
ATOM 1757 C C . LYS A 1 219 ? 15.688 18.469 -22.234 1 89.88 219 LYS A C 1
ATOM 1759 O O . LYS A 1 219 ? 16.422 19.453 -22.281 1 89.88 219 LYS A O 1
ATOM 1764 N N . GLY A 1 220 ? 15.906 17.453 -21.391 1 90.38 220 GLY A N 1
ATOM 1765 C CA . GLY A 1 220 ? 17.016 17.453 -20.453 1 90.38 220 GLY A CA 1
ATOM 1766 C C . GLY A 1 220 ? 17.156 16.141 -19.688 1 90.38 220 GLY A C 1
ATOM 1767 O O . GLY A 1 220 ? 16.203 15.352 -19.641 1 90.38 220 GLY A O 1
ATOM 1768 N N . SER A 1 221 ? 18.359 15.852 -19.203 1 91.75 221 SER A N 1
ATOM 1769 C CA . SER A 1 221 ? 18.594 14.664 -18.391 1 91.75 221 SER A CA 1
ATOM 1770 C C . SER A 1 221 ? 19.781 14.867 -17.438 1 91.75 221 SER A C 1
ATOM 1772 O O . SER A 1 221 ? 20.609 15.758 -17.672 1 91.75 221 SER A O 1
ATOM 1774 N N . THR A 1 222 ? 19.734 14.227 -16.359 1 92.31 222 THR A N 1
ATOM 1775 C CA . THR A 1 222 ? 20.859 14.234 -15.43 1 92.31 222 THR A CA 1
ATOM 1776 C C . THR A 1 222 ? 21.031 12.859 -14.781 1 92.31 222 THR A C 1
ATOM 1778 O O . THR A 1 222 ? 20.078 12.086 -14.688 1 92.31 222 THR A O 1
ATOM 1781 N N . THR A 1 223 ? 22.266 12.531 -14.461 1 93.56 223 THR A N 1
ATOM 1782 C CA . THR A 1 223 ? 22.594 11.273 -13.797 1 93.56 223 THR A CA 1
ATOM 1783 C C . THR A 1 223 ? 23.547 11.516 -12.625 1 93.56 223 THR A C 1
ATOM 1785 O O . THR A 1 223 ? 24.531 12.234 -12.758 1 93.56 223 THR A O 1
ATOM 1788 N N . ILE A 1 224 ? 23.188 11.016 -11.477 1 91.44 224 ILE A N 1
ATOM 1789 C CA . ILE A 1 224 ? 24.094 10.984 -10.336 1 91.44 224 ILE A CA 1
ATOM 1790 C C . ILE A 1 224 ? 24.969 9.734 -10.406 1 91.44 224 ILE A C 1
ATOM 1792 O O . ILE A 1 224 ? 24.625 8.703 -9.828 1 91.44 224 ILE A O 1
ATOM 1796 N N . LYS A 1 225 ? 26.078 9.836 -10.977 1 90.88 225 LYS A N 1
ATOM 1797 C CA . LYS A 1 225 ? 26.906 8.711 -11.391 1 90.88 225 LYS A CA 1
ATOM 1798 C C . LYS A 1 225 ? 27.391 7.91 -10.18 1 90.88 225 LYS A C 1
ATOM 1800 O O . LYS A 1 225 ? 27.328 6.68 -10.18 1 90.88 225 LYS A O 1
ATOM 1805 N N . ASP A 1 226 ? 27.859 8.602 -9.172 1 90.19 226 ASP A N 1
ATOM 1806 C CA . ASP A 1 226 ? 28.406 7.918 -8.008 1 90.19 226 ASP A CA 1
ATOM 1807 C C . ASP A 1 226 ? 27.344 7.074 -7.312 1 90.19 226 ASP A C 1
ATOM 1809 O O . ASP A 1 226 ? 27.594 5.941 -6.906 1 90.19 226 ASP A O 1
ATOM 1813 N N . LEU A 1 227 ? 26.234 7.676 -7.219 1 89.81 227 LEU A N 1
ATOM 1814 C CA . LEU A 1 227 ? 25.125 6.973 -6.594 1 89.81 227 LEU A CA 1
ATOM 1815 C C . LEU A 1 227 ? 24.672 5.805 -7.457 1 89.81 227 LEU A C 1
ATOM 1817 O O . LEU A 1 227 ? 24.422 4.711 -6.945 1 89.81 227 LEU A O 1
ATOM 1821 N N . GLU A 1 228 ? 24.531 5.965 -8.719 1 91.69 228 GLU A N 1
ATOM 1822 C CA . GLU A 1 228 ? 24.094 4.922 -9.641 1 91.69 228 GLU A CA 1
ATOM 1823 C C . GLU A 1 228 ? 25.047 3.744 -9.656 1 91.69 228 GLU A C 1
ATOM 1825 O O . GLU A 1 228 ? 24.641 2.592 -9.789 1 91.69 228 GLU A O 1
ATOM 1830 N N . LYS A 1 229 ? 26.281 4.023 -9.516 1 91.12 229 LYS A N 1
ATOM 1831 C CA . LYS A 1 229 ? 27.281 2.963 -9.469 1 91.12 229 LYS A CA 1
ATOM 1832 C C . LYS A 1 229 ? 27.078 2.076 -8.242 1 91.12 229 LYS A C 1
ATOM 1834 O O . LYS A 1 229 ? 27.359 0.875 -8.289 1 91.12 229 LYS A O 1
ATOM 1839 N N . LYS A 1 230 ? 26.625 2.699 -7.223 1 90.25 230 LYS A N 1
ATOM 1840 C CA . LYS A 1 230 ? 26.469 1.98 -5.965 1 90.25 230 LYS A CA 1
ATOM 1841 C C . LYS A 1 230 ? 25.156 1.201 -5.934 1 90.25 230 LYS A C 1
ATOM 1843 O O . LYS A 1 230 ? 25.141 0.007 -5.629 1 90.25 230 LYS A O 1
ATOM 1848 N N . ILE A 1 231 ? 24.047 1.815 -6.285 1 90.5 231 ILE A N 1
ATOM 1849 C CA . ILE A 1 231 ? 22.75 1.205 -5.988 1 90.5 231 ILE A CA 1
ATOM 1850 C C . ILE A 1 231 ? 22.047 0.813 -7.289 1 90.5 231 ILE A C 1
ATOM 1852 O O . ILE A 1 231 ? 20.969 0.214 -7.266 1 90.5 231 ILE A O 1
ATOM 1856 N N . GLY A 1 232 ? 22.688 1.146 -8.414 1 89.56 232 GLY A N 1
ATOM 1857 C CA . GLY A 1 232 ? 22.078 0.84 -9.703 1 89.56 232 GLY A CA 1
ATOM 1858 C C . GLY A 1 232 ? 21.219 1.968 -10.234 1 89.56 232 GLY A C 1
ATOM 1859 O O . GLY A 1 232 ? 21.125 3.029 -9.617 1 89.56 232 GLY A O 1
ATOM 1860 N N . ARG A 1 233 ? 20.625 1.687 -11.359 1 91.38 233 ARG A N 1
ATOM 1861 C CA . ARG A 1 233 ? 19.844 2.701 -12.062 1 91.38 233 ARG A CA 1
ATOM 1862 C C . ARG A 1 233 ? 18.422 2.773 -11.523 1 91.38 233 ARG A C 1
ATOM 1864 O O . ARG A 1 233 ? 17.719 1.766 -11.492 1 91.38 233 ARG A O 1
ATOM 1871 N N . PHE A 1 234 ? 18.062 3.883 -11.047 1 92 234 PHE A N 1
ATOM 1872 C CA . PHE A 1 234 ? 16.688 4.266 -10.703 1 92 234 PHE A CA 1
ATOM 1873 C C . PHE A 1 234 ? 16.297 5.551 -11.422 1 92 234 PHE A C 1
ATOM 1875 O O . PHE A 1 234 ? 16.484 6.645 -10.883 1 92 234 PHE A O 1
ATOM 1882 N N . GLN A 1 235 ? 15.68 5.34 -12.562 1 92.69 235 GLN A N 1
ATOM 1883 C CA . GLN A 1 235 ? 15.414 6.473 -13.445 1 92.69 235 GLN A CA 1
ATOM 1884 C C . GLN A 1 235 ? 13.992 6.992 -13.258 1 92.69 235 GLN A C 1
ATOM 1886 O O . GLN A 1 235 ? 13.039 6.207 -13.203 1 92.69 235 GLN A O 1
ATOM 1891 N N . GLU A 1 236 ? 13.906 8.312 -13.125 1 90 236 GLU A N 1
ATOM 1892 C CA . GLU A 1 236 ? 12.617 9 -13.117 1 90 236 GLU A CA 1
ATOM 1893 C C . GLU A 1 236 ? 12.414 9.797 -14.406 1 90 236 GLU A C 1
ATOM 1895 O O . GLU A 1 236 ? 13.375 10.281 -15 1 90 236 GLU A O 1
ATOM 1900 N N . VAL A 1 237 ? 11.219 9.805 -14.883 1 89.19 237 VAL A N 1
ATOM 1901 C CA . VAL A 1 237 ? 10.859 10.594 -16.062 1 89.19 237 VAL A CA 1
ATOM 1902 C C . VAL A 1 237 ? 9.789 11.617 -15.688 1 89.19 237 VAL A C 1
ATOM 1904 O O . VAL A 1 237 ? 8.766 11.266 -15.094 1 89.19 237 VAL A O 1
ATOM 1907 N N . GLU A 1 238 ? 10 12.852 -15.961 1 83.75 238 GLU A N 1
ATOM 1908 C CA . GLU A 1 238 ? 9.055 13.93 -15.711 1 83.75 238 GLU A CA 1
ATOM 1909 C C . GLU A 1 238 ? 8.602 14.586 -17.016 1 83.75 238 GLU A C 1
ATOM 1911 O O . GLU A 1 238 ? 9.422 14.859 -17.891 1 83.75 238 GLU A O 1
ATOM 1916 N N . SER A 1 239 ? 7.355 14.75 -17.156 1 81.44 239 SER A N 1
ATOM 1917 C CA . SER A 1 239 ? 6.801 15.438 -18.328 1 81.44 239 SER A CA 1
ATOM 1918 C C . SER A 1 239 ? 6.859 16.953 -18.156 1 81.44 239 SER A C 1
ATOM 1920 O O . SER A 1 239 ? 6.426 17.484 -17.141 1 81.44 239 SER A O 1
ATOM 1922 N N . VAL A 1 240 ? 7.434 17.625 -19.172 1 79.81 240 VAL A N 1
ATOM 1923 C CA . VAL A 1 240 ? 7.574 19.078 -19.125 1 79.81 240 VAL A CA 1
ATOM 1924 C C . VAL A 1 240 ? 6.934 19.703 -20.359 1 79.81 240 VAL A C 1
ATOM 1926 O O . VAL A 1 240 ? 6.672 19 -21.344 1 79.81 240 VAL A O 1
ATOM 1929 N N . ASP A 1 241 ? 6.684 20.953 -20.188 1 78.69 241 ASP A N 1
ATOM 1930 C CA . ASP A 1 241 ? 6.074 21.672 -21.297 1 78.69 241 ASP A CA 1
ATOM 1931 C C . ASP A 1 241 ? 7.031 21.781 -22.484 1 78.69 241 ASP A C 1
ATOM 1933 O O . ASP A 1 241 ? 8.25 21.781 -22.297 1 78.69 241 ASP A O 1
ATOM 1937 N N . GLU A 1 242 ? 6.402 21.875 -23.688 1 82.81 242 GLU A N 1
ATOM 1938 C CA . GLU A 1 242 ? 7.188 21.969 -24.922 1 82.81 242 GLU A CA 1
ATOM 1939 C C . GLU A 1 242 ? 8.078 23.219 -24.906 1 82.81 242 GLU A C 1
ATOM 1941 O O . GLU A 1 242 ? 9.18 23.203 -25.453 1 82.81 242 GLU A O 1
ATOM 1946 N N . ASP A 1 243 ? 7.613 24.234 -24.219 1 83.44 243 ASP A N 1
ATOM 1947 C CA . ASP A 1 243 ? 8.32 25.516 -24.25 1 83.44 243 ASP A CA 1
ATOM 1948 C C . ASP A 1 243 ? 9.062 25.766 -22.938 1 83.44 243 ASP A C 1
ATOM 1950 O O . ASP A 1 243 ? 9.312 26.906 -22.562 1 83.44 243 ASP A O 1
ATOM 1954 N N . ILE A 1 244 ? 9.43 24.719 -22.312 1 82.94 244 ILE A N 1
ATOM 1955 C CA . ILE A 1 244 ? 10.141 24.875 -21.047 1 82.94 244 ILE A CA 1
ATOM 1956 C C . ILE A 1 244 ? 11.477 25.578 -21.281 1 82.94 244 ILE A C 1
ATOM 1958 O O . ILE A 1 244 ? 12.148 25.328 -22.281 1 82.94 244 ILE A O 1
ATOM 1962 N N . THR A 1 245 ? 11.828 26.438 -20.438 1 85 245 THR A N 1
ATOM 1963 C CA . THR A 1 245 ? 13.047 27.234 -20.594 1 85 245 THR A CA 1
ATOM 1964 C C . THR A 1 245 ? 14.242 26.516 -19.984 1 85 245 THR A C 1
ATOM 1966 O O . THR A 1 245 ? 14.078 25.594 -19.172 1 85 245 THR A O 1
ATOM 1969 N N . SER A 1 246 ? 15.43 26.859 -20.422 1 88.5 246 SER A N 1
ATOM 1970 C CA . SER A 1 246 ? 16.672 26.281 -19.922 1 88.5 246 SER A CA 1
ATOM 1971 C C . SER A 1 246 ? 16.812 26.516 -18.422 1 88.5 246 SER A C 1
ATOM 1973 O O . SER A 1 246 ? 17.344 25.672 -17.703 1 88.5 246 SER A O 1
ATOM 1975 N N . THR A 1 247 ? 16.344 27.656 -18 1 86.06 247 THR A N 1
ATOM 1976 C CA . THR A 1 247 ? 16.422 27.984 -16.578 1 86.06 247 THR A CA 1
ATOM 1977 C C . THR A 1 247 ? 15.57 27.047 -15.75 1 86.06 247 THR A C 1
ATOM 1979 O O . THR A 1 247 ? 16 26.562 -14.695 1 86.06 247 THR A O 1
ATOM 1982 N N . GLU A 1 248 ? 14.414 26.828 -16.281 1 82.62 248 GLU A N 1
ATOM 1983 C CA . GLU A 1 248 ? 13.5 25.922 -15.586 1 82.62 248 GLU A CA 1
ATOM 1984 C C . GLU A 1 248 ? 14.062 24.5 -15.547 1 82.62 248 GLU A C 1
ATOM 1986 O O . GLU A 1 248 ? 13.914 23.797 -14.547 1 82.62 248 GLU A O 1
ATOM 1991 N N . ILE A 1 249 ? 14.648 24.109 -16.594 1 88.12 249 ILE A N 1
ATOM 1992 C CA . ILE A 1 249 ? 15.258 22.797 -16.688 1 88.12 249 ILE A CA 1
ATOM 1993 C C . ILE A 1 249 ? 16.359 22.656 -15.633 1 88.12 249 ILE A C 1
ATOM 1995 O O . ILE A 1 249 ? 16.406 21.656 -14.906 1 88.12 249 ILE A O 1
ATOM 1999 N N . LYS A 1 250 ? 17.156 23.656 -15.547 1 87.38 250 LYS A N 1
ATOM 2000 C CA . LYS A 1 250 ? 18.25 23.625 -14.578 1 87.38 250 LYS A CA 1
ATOM 2001 C C . LYS A 1 250 ? 17.703 23.578 -13.148 1 87.38 250 LYS A C 1
ATOM 2003 O O . LYS A 1 250 ? 18.266 22.891 -12.289 1 87.38 250 LYS A O 1
ATOM 2008 N N . GLN A 1 251 ? 16.672 24.281 -12.914 1 82.81 251 GLN A N 1
ATOM 2009 C CA . GLN A 1 251 ? 16.062 24.297 -11.594 1 82.81 251 GLN A CA 1
ATOM 2010 C C . GLN A 1 251 ? 15.5 22.922 -11.227 1 82.81 251 GLN A C 1
ATOM 2012 O O . GLN A 1 251 ? 15.664 22.453 -10.094 1 82.81 251 GLN A O 1
ATOM 2017 N N . ARG A 1 252 ? 14.875 22.359 -12.148 1 82 252 ARG A N 1
ATOM 2018 C CA . ARG A 1 252 ? 14.305 21.031 -11.914 1 82 252 ARG A CA 1
ATOM 2019 C C . ARG A 1 252 ? 15.391 20 -11.641 1 82 252 ARG A C 1
ATOM 2021 O O . ARG A 1 252 ? 15.242 19.156 -10.766 1 82 252 ARG A O 1
ATOM 2028 N N . ILE A 1 253 ? 16.406 20.109 -12.383 1 86.5 253 ILE A N 1
ATOM 2029 C CA . ILE A 1 253 ? 17.531 19.188 -12.219 1 86.5 253 ILE A CA 1
ATOM 2030 C C . ILE A 1 253 ? 18.156 19.375 -10.844 1 86.5 253 ILE A C 1
ATOM 2032 O O . ILE A 1 253 ? 18.484 18.406 -10.156 1 86.5 253 ILE A O 1
ATOM 2036 N N . LYS A 1 254 ? 18.312 20.625 -10.453 1 83.62 254 LYS A N 1
ATOM 2037 C CA . LYS A 1 254 ? 18.875 20.906 -9.133 1 83.62 254 LYS A CA 1
ATOM 2038 C C . LYS A 1 254 ? 17.984 20.359 -8.031 1 83.62 254 LYS A C 1
ATOM 2040 O O . LYS A 1 254 ? 18.469 19.734 -7.078 1 83.62 254 LYS A O 1
ATOM 2045 N N . ALA A 1 255 ? 16.734 20.609 -8.195 1 79.25 255 ALA A N 1
ATOM 2046 C CA . ALA A 1 255 ? 15.781 20.109 -7.215 1 79.25 255 ALA A CA 1
ATOM 2047 C C . ALA A 1 255 ? 15.828 18.578 -7.145 1 79.25 255 ALA A C 1
ATOM 2049 O O . ALA A 1 255 ? 15.781 18 -6.055 1 79.25 255 ALA A O 1
ATOM 2050 N N . PHE A 1 256 ? 15.984 18 -8.266 1 85.12 256 PHE A N 1
ATOM 2051 C CA . PHE A 1 256 ? 16.062 16.547 -8.352 1 85.12 256 PHE A CA 1
ATOM 2052 C C . PHE A 1 256 ? 17.266 16.016 -7.578 1 85.12 256 PHE A C 1
ATOM 2054 O O . PHE A 1 256 ? 17.125 15.102 -6.77 1 85.12 256 PHE A O 1
ATOM 2061 N N . LYS A 1 257 ? 18.344 16.562 -7.742 1 82.19 257 LYS A N 1
ATOM 2062 C CA . LYS A 1 257 ? 19.578 16.094 -7.117 1 82.19 257 LYS A CA 1
ATOM 2063 C C . LYS A 1 257 ? 19.531 16.281 -5.602 1 82.19 257 LYS A C 1
ATOM 2065 O O . LYS A 1 257 ? 19.984 15.406 -4.855 1 82.19 257 LYS A O 1
ATOM 2070 N N . LEU A 1 258 ? 18.891 17.312 -5.203 1 77.62 258 LEU A N 1
ATOM 2071 C CA . LEU A 1 258 ? 18.844 17.625 -3.781 1 77.62 258 LEU A CA 1
ATOM 2072 C C . LEU A 1 258 ? 17.797 16.781 -3.062 1 77.62 258 LEU A C 1
ATOM 2074 O O . LEU A 1 258 ? 18.016 16.359 -1.926 1 77.62 258 LEU A O 1
ATOM 2078 N N . GLU A 1 259 ? 16.781 16.422 -3.773 1 77.19 259 GLU A N 1
ATOM 2079 C CA . GLU A 1 259 ? 15.633 15.852 -3.076 1 77.19 259 GLU A CA 1
ATOM 2080 C C . GLU A 1 259 ? 15.555 14.344 -3.295 1 77.19 259 GLU A C 1
ATOM 2082 O O . GLU A 1 259 ? 15.109 13.602 -2.416 1 77.19 259 GLU A O 1
ATOM 2087 N N . THR A 1 260 ? 15.984 13.922 -4.43 1 78.81 260 THR A N 1
ATOM 2088 C CA . THR A 1 260 ? 15.695 12.531 -4.75 1 78.81 260 THR A CA 1
ATOM 2089 C C . THR A 1 260 ? 16.984 11.703 -4.781 1 78.81 260 THR A C 1
ATOM 2091 O O . THR A 1 260 ? 16.922 10.469 -4.848 1 78.81 260 THR A O 1
ATOM 2094 N N . GLY A 1 261 ? 18.062 12.352 -4.73 1 79.25 261 GLY A N 1
ATOM 2095 C CA . GLY A 1 261 ? 19.328 11.625 -4.75 1 79.25 261 GLY A CA 1
ATOM 2096 C C . GLY A 1 261 ? 19.875 11.359 -3.363 1 79.25 261 GLY A C 1
ATOM 2097 O O . GLY A 1 261 ? 21.094 11.219 -3.188 1 79.25 261 GLY A O 1
ATOM 2098 N N . ILE A 1 262 ? 18.984 11.367 -2.443 1 81.06 262 ILE A N 1
ATOM 2099 C CA . ILE A 1 262 ? 19.453 11.227 -1.066 1 81.06 262 ILE A CA 1
ATOM 2100 C C . ILE A 1 262 ? 18.797 10.008 -0.427 1 81.06 262 ILE A C 1
ATOM 2102 O O . ILE A 1 262 ? 17.844 9.453 -0.96 1 81.06 262 ILE A O 1
ATOM 2106 N N . VAL A 1 263 ? 19.438 9.57 0.63 1 84 263 VAL A N 1
ATOM 2107 C CA . VAL A 1 263 ? 18.875 8.523 1.473 1 84 263 VAL A CA 1
ATOM 2108 C C . VAL A 1 263 ? 17.812 9.117 2.395 1 84 263 VAL A C 1
ATOM 2110 O O . VAL A 1 263 ? 18.078 10.078 3.121 1 84 263 VAL A O 1
ATOM 2113 N N . SER A 1 264 ? 16.625 8.602 2.234 1 84.62 264 SER A N 1
ATOM 2114 C CA . SER A 1 264 ? 15.555 9.086 3.1 1 84.62 264 SER A CA 1
ATOM 2115 C C . SER A 1 264 ? 15.711 8.555 4.52 1 84.62 264 SER A C 1
ATOM 2117 O O . SER A 1 264 ? 16.141 7.414 4.719 1 84.62 264 SER A O 1
ATOM 2119 N N . LYS A 1 265 ? 15.383 9.398 5.449 1 84.75 265 LYS A N 1
ATOM 2120 C CA . LYS A 1 265 ? 15.414 9.008 6.855 1 84.75 265 LYS A CA 1
ATOM 2121 C C . LYS A 1 265 ? 14.031 9.125 7.492 1 84.75 265 LYS A C 1
ATOM 2123 O O . LYS A 1 265 ? 13.289 10.07 7.207 1 84.75 265 LYS A O 1
ATOM 2128 N N . GLU A 1 266 ? 13.75 8.133 8.219 1 87.5 266 GLU A N 1
ATOM 2129 C CA . GLU A 1 266 ? 12.477 8.109 8.93 1 87.5 266 GLU A CA 1
ATOM 2130 C C . GLU A 1 266 ? 12.672 7.734 10.398 1 87.5 266 GLU A C 1
ATOM 2132 O O . GLU A 1 266 ? 13.523 6.906 10.727 1 87.5 266 GLU A O 1
ATOM 2137 N N . LEU A 1 267 ? 11.945 8.398 11.188 1 92 267 LEU A N 1
ATOM 2138 C CA . LEU A 1 267 ? 11.938 8.094 12.609 1 92 267 LEU A CA 1
ATOM 2139 C C . LEU A 1 267 ? 10.586 7.527 13.039 1 92 267 LEU A C 1
ATOM 2141 O O . LEU A 1 267 ? 9.547 8.156 12.836 1 92 267 LEU A O 1
ATOM 2145 N N . LYS A 1 268 ? 10.656 6.344 13.484 1 93.81 268 LYS A N 1
ATOM 2146 C CA . LYS A 1 268 ? 9.469 5.719 14.055 1 93.81 268 LYS A CA 1
ATOM 2147 C C . LYS A 1 268 ? 9.547 5.664 15.578 1 93.81 268 LYS A C 1
ATOM 2149 O O . LYS A 1 268 ? 10.555 5.238 16.141 1 93.81 268 LYS A O 1
ATOM 2154 N N . ILE A 1 269 ? 8.453 6.059 16.219 1 95.19 269 ILE A N 1
ATOM 2155 C CA . ILE A 1 269 ? 8.445 6.125 17.672 1 95.19 269 ILE A CA 1
ATOM 2156 C C . ILE A 1 269 ? 7.199 5.426 18.219 1 95.19 269 ILE A C 1
ATOM 2158 O O . ILE A 1 269 ? 6.098 5.625 17.703 1 95.19 269 ILE A O 1
ATOM 2162 N N . THR A 1 270 ? 7.426 4.574 19.156 1 96 270 THR A N 1
ATOM 2163 C CA . THR A 1 270 ? 6.344 4.051 19.984 1 96 270 THR A CA 1
ATOM 2164 C C . THR A 1 270 ? 6.309 4.754 21.328 1 96 270 THR A C 1
ATOM 2166 O O . THR A 1 270 ? 7.309 4.785 22.047 1 96 270 THR A O 1
ATOM 2169 N N . ALA A 1 271 ? 5.207 5.332 21.703 1 96.56 271 ALA A N 1
ATOM 2170 C CA . ALA A 1 271 ? 5.094 6.129 22.922 1 96.56 271 ALA A CA 1
ATOM 2171 C C . ALA A 1 271 ? 3.727 5.938 23.578 1 96.56 271 ALA A C 1
ATOM 2173 O O . ALA A 1 271 ? 2.875 5.215 23.047 1 96.56 271 ALA A O 1
ATOM 2174 N N . ILE A 1 272 ? 3.613 6.516 24.75 1 96.06 272 ILE A N 1
ATOM 2175 C CA . ILE A 1 272 ? 2.318 6.555 25.406 1 96.06 272 ILE A CA 1
ATOM 2176 C C . ILE A 1 272 ? 1.315 7.32 24.547 1 96.06 272 ILE A C 1
ATOM 2178 O O . ILE A 1 272 ? 1.646 8.367 23.984 1 96.06 272 ILE A O 1
ATOM 2182 N N . GLY A 1 273 ? 0.141 6.781 24.516 1 95.81 273 GLY A N 1
ATOM 2183 C CA . GLY A 1 273 ? -0.862 7.312 23.594 1 95.81 273 GLY A CA 1
ATOM 2184 C C . GLY A 1 273 ? -1.258 8.742 23.922 1 95.81 273 GLY A C 1
ATOM 2185 O O . GLY A 1 273 ? -1.375 9.117 25.078 1 95.81 273 GLY A O 1
ATOM 2186 N N . ASN A 1 274 ? -1.389 9.57 22.922 1 94.62 274 ASN A N 1
ATOM 2187 C CA . ASN A 1 274 ? -1.912 10.938 22.906 1 94.62 274 ASN A CA 1
ATOM 2188 C C . ASN A 1 274 ? -2.729 11.211 21.656 1 94.62 274 ASN A C 1
ATOM 2190 O O . ASN A 1 274 ? -2.176 11.312 20.547 1 94.62 274 ASN A O 1
ATOM 2194 N N . MET A 1 275 ? -4.008 11.383 21.828 1 93.44 275 MET A N 1
ATOM 2195 C CA . MET A 1 275 ? -4.914 11.469 20.688 1 93.44 275 MET A CA 1
ATOM 2196 C C . MET A 1 275 ? -4.699 12.773 19.922 1 93.44 275 MET A C 1
ATOM 2198 O O . MET A 1 275 ? -5.207 12.938 18.812 1 93.44 275 MET A O 1
ATOM 2202 N N . LYS A 1 276 ? -3.918 13.664 20.391 1 91.5 276 LYS A N 1
ATOM 2203 C CA . LYS A 1 276 ? -3.588 14.891 19.688 1 91.5 276 LYS A CA 1
ATOM 2204 C C . LYS A 1 276 ? -2.547 14.641 18.594 1 91.5 276 LYS A C 1
ATOM 2206 O O . LYS A 1 276 ? -2.352 15.477 17.703 1 91.5 276 LYS A O 1
ATOM 2211 N N . CYS A 1 277 ? -1.9 13.531 18.688 1 93.88 277 CYS A N 1
ATOM 2212 C CA . CYS A 1 277 ? -0.866 13.18 17.719 1 93.88 277 CYS A CA 1
ATOM 2213 C C . CYS A 1 277 ? -1.459 12.438 16.531 1 93.88 277 CYS A C 1
ATOM 2215 O O . CYS A 1 277 ? -1.465 11.203 16.5 1 93.88 277 CYS A O 1
ATOM 2217 N N . LYS A 1 278 ? -1.903 13.141 15.594 1 91.81 278 LYS A N 1
ATOM 2218 C CA . LYS A 1 278 ? -2.496 12.57 14.383 1 91.81 278 LYS A CA 1
ATOM 2219 C C . LYS A 1 278 ? -1.729 13.008 13.141 1 91.81 278 LYS A C 1
ATOM 2221 O O . LYS A 1 278 ? -1.091 14.062 13.133 1 91.81 278 LYS A O 1
ATOM 2226 N N . SER A 1 279 ? -1.794 12.172 12.172 1 90.94 279 SER A N 1
ATOM 2227 C CA . SER A 1 279 ? -1.098 12.461 10.922 1 90.94 279 SER A CA 1
ATOM 2228 C C . SER A 1 279 ? -1.464 13.844 10.391 1 90.94 279 SER A C 1
ATOM 2230 O O . SER A 1 279 ? -2.627 14.25 10.453 1 90.94 279 SER A O 1
ATOM 2232 N N . GLY A 1 280 ? -0.472 14.555 9.883 1 83.75 280 GLY A N 1
ATOM 2233 C CA . GLY A 1 280 ? -0.674 15.898 9.375 1 83.75 280 GLY A CA 1
ATOM 2234 C C . GLY A 1 280 ? -0.376 16.969 10.406 1 83.75 280 GLY A C 1
ATOM 2235 O O . GLY A 1 280 ? -0.183 18.141 10.055 1 83.75 280 GLY A O 1
ATOM 2236 N N . LYS A 1 281 ? -0.322 16.578 11.664 1 87.19 281 LYS A N 1
ATOM 2237 C CA . LYS A 1 281 ? 0.011 17.5 12.742 1 87.19 281 LYS A CA 1
ATOM 2238 C C . LYS A 1 281 ? 1.502 17.453 13.07 1 87.19 281 LYS A C 1
ATOM 2240 O O . LYS A 1 281 ? 2.23 16.609 12.539 1 87.19 281 LYS A O 1
ATOM 2245 N N . CYS A 1 282 ? 1.894 18.453 13.922 1 87.56 282 CYS A N 1
ATOM 2246 C CA . CYS A 1 282 ? 3.299 18.547 14.305 1 87.56 282 CYS A CA 1
ATOM 2247 C C . CYS A 1 282 ? 3.5 18.109 15.75 1 87.56 282 CYS A C 1
ATOM 2249 O O . CYS A 1 282 ? 2.57 18.156 16.547 1 87.56 282 CYS A O 1
ATOM 2251 N N . ILE A 1 283 ? 4.707 17.641 15.969 1 91.44 283 ILE A N 1
ATOM 2252 C CA . ILE A 1 283 ? 5.113 17.219 17.297 1 91.44 283 ILE A CA 1
ATOM 2253 C C . ILE A 1 283 ? 6.562 17.625 17.562 1 91.44 283 ILE A C 1
ATOM 2255 O O . ILE A 1 283 ? 7.371 17.672 16.625 1 91.44 283 ILE A O 1
ATOM 2259 N N . TYR A 1 284 ? 6.84 18 18.781 1 91.56 284 TYR A N 1
ATOM 2260 C CA . TYR A 1 284 ? 8.211 18.344 19.141 1 91.56 284 TYR A CA 1
ATOM 2261 C C . TYR A 1 284 ? 8.961 17.109 19.656 1 91.56 284 TYR A C 1
ATOM 2263 O O . TYR A 1 284 ? 8.508 16.469 20.594 1 91.56 284 TYR A O 1
ATOM 2271 N N . VAL A 1 285 ? 10.031 16.859 18.984 1 92.69 285 VAL A N 1
ATOM 2272 C CA . VAL A 1 285 ? 10.828 15.703 19.375 1 92.69 285 VAL A CA 1
ATOM 2273 C C . VAL A 1 285 ? 12.109 16.156 20.062 1 92.69 285 VAL A C 1
ATOM 2275 O O . VAL A 1 285 ? 12.891 16.938 19.484 1 92.69 285 VAL A O 1
ATOM 2278 N N . ARG A 1 286 ? 12.281 15.742 21.297 1 92.44 286 ARG A N 1
ATOM 2279 C CA . ARG A 1 286 ? 13.484 16.016 22.078 1 92.44 286 ARG A CA 1
ATOM 2280 C C . ARG A 1 286 ? 14.227 14.734 22.422 1 92.44 286 ARG A C 1
ATOM 2282 O O . ARG A 1 286 ? 14.008 14.141 23.469 1 92.44 286 ARG A O 1
ATOM 2289 N N . MET A 1 287 ? 15.07 14.344 21.562 1 90.81 287 MET A N 1
ATOM 2290 C CA . MET A 1 287 ? 15.859 13.125 21.719 1 90.81 287 MET A CA 1
ATOM 2291 C C . MET A 1 287 ? 17.328 13.391 21.453 1 90.81 287 MET A C 1
ATOM 2293 O O . MET A 1 287 ? 17.828 13.117 20.359 1 90.81 287 MET A O 1
ATOM 2297 N N . PRO A 1 288 ? 18.047 13.797 22.406 1 86.88 288 PRO A N 1
ATOM 2298 C CA . PRO A 1 288 ? 19.484 14.062 22.234 1 86.88 288 PRO A CA 1
ATOM 2299 C C . PRO A 1 288 ? 20.266 12.805 21.875 1 86.88 288 PRO A C 1
ATOM 2301 O O . P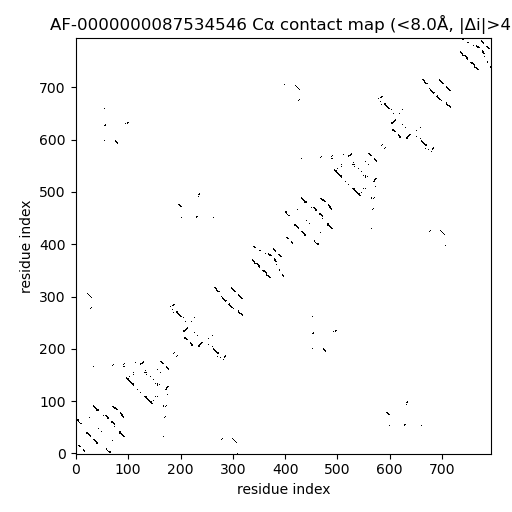RO A 1 288 ? 21.312 12.891 21.219 1 86.88 288 PRO A O 1
ATOM 2304 N N . GLU A 1 289 ? 19.734 11.688 22.219 1 82.81 289 GLU A N 1
ATOM 2305 C CA . GLU A 1 289 ? 20.391 10.406 21.969 1 82.81 289 GLU A CA 1
ATOM 2306 C C . GLU A 1 289 ? 20.641 10.195 20.469 1 82.81 289 GLU A C 1
ATOM 2308 O O . GLU A 1 289 ? 21.562 9.477 20.078 1 82.81 289 GLU A O 1
ATOM 2313 N N . ILE A 1 290 ? 19.766 10.859 19.719 1 82.56 290 ILE A N 1
ATOM 2314 C CA . ILE A 1 290 ? 19.922 10.711 18.281 1 82.56 290 ILE A CA 1
ATOM 2315 C C . ILE A 1 290 ? 20.094 12.086 17.641 1 82.56 290 ILE A C 1
ATOM 2317 O O . ILE A 1 290 ? 19.781 12.258 16.453 1 82.56 290 ILE A O 1
ATOM 2321 N N . ASP A 1 291 ? 20.391 13.016 18.375 1 83.62 291 ASP A N 1
ATOM 2322 C CA . ASP A 1 291 ? 20.688 14.375 17.938 1 83.62 291 ASP A CA 1
ATOM 2323 C C . ASP A 1 291 ? 19.469 15 17.25 1 83.62 291 ASP A C 1
ATOM 2325 O O . ASP A 1 291 ? 19.578 15.539 16.141 1 83.62 291 ASP A O 1
ATOM 2329 N N . THR A 1 292 ? 18.344 14.758 17.875 1 86.81 292 THR A N 1
ATOM 2330 C CA . THR A 1 292 ? 17.109 15.312 17.312 1 86.81 292 THR A CA 1
ATOM 2331 C C . THR A 1 292 ? 16.391 16.188 18.344 1 86.81 292 THR A C 1
ATOM 2333 O O . THR A 1 292 ? 15.969 15.688 19.391 1 86.81 292 THR A O 1
ATOM 2336 N N . LYS A 1 293 ? 16.344 17.516 18.156 1 89.5 293 LYS A N 1
ATOM 2337 C CA . LYS A 1 293 ? 15.57 18.5 18.891 1 89.5 293 LYS A CA 1
ATOM 2338 C C . LYS A 1 293 ? 14.875 19.469 17.953 1 89.5 293 LYS A C 1
ATOM 2340 O O . LYS A 1 293 ? 15.375 20.578 17.703 1 89.5 293 LYS A O 1
ATOM 2345 N N . ARG A 1 294 ? 13.766 18.938 17.516 1 89.5 294 ARG A N 1
ATOM 2346 C CA . ARG A 1 294 ? 13.109 19.734 16.484 1 89.5 294 ARG A CA 1
ATOM 2347 C C . ARG A 1 294 ? 11.625 19.406 16.391 1 89.5 294 ARG A C 1
ATOM 2349 O O . ARG A 1 294 ? 11.172 18.406 16.953 1 89.5 294 ARG A O 1
ATOM 2356 N N . ILE A 1 295 ? 10.938 20.297 15.688 1 86.81 295 ILE A N 1
ATOM 2357 C CA . ILE A 1 295 ? 9.555 20.031 15.297 1 86.81 295 ILE A CA 1
ATOM 2358 C C . ILE A 1 295 ? 9.531 19.078 14.102 1 86.81 295 ILE A C 1
ATOM 2360 O O . ILE A 1 295 ? 10.297 19.25 13.148 1 86.81 295 ILE A O 1
ATOM 2364 N N . MET A 1 296 ? 8.727 18.031 14.242 1 88.44 296 MET A N 1
ATOM 2365 C CA . MET A 1 296 ? 8.586 17.094 13.141 1 88.44 296 MET A CA 1
ATOM 2366 C C . MET A 1 296 ? 7.113 16.891 12.781 1 88.44 296 MET A C 1
ATOM 2368 O O . MET A 1 296 ? 6.238 17.031 13.641 1 88.44 296 MET A O 1
ATOM 2372 N N . PHE A 1 297 ? 6.863 16.531 11.555 1 84.62 297 PHE A N 1
ATOM 2373 C CA . PHE A 1 297 ? 5.512 16.234 11.094 1 84.62 297 PHE A CA 1
ATOM 2374 C C . PHE A 1 297 ? 5.199 14.75 11.258 1 84.62 297 PHE A C 1
ATOM 2376 O O . PHE A 1 297 ? 6.047 13.898 10.977 1 84.62 297 PHE A O 1
ATOM 2383 N N . ILE A 1 298 ? 3.973 14.516 11.617 1 91.12 298 ILE A N 1
ATOM 2384 C CA . ILE A 1 298 ? 3.504 13.141 11.734 1 91.12 298 ILE A CA 1
ATOM 2385 C C . ILE A 1 298 ? 2.992 12.656 10.383 1 91.12 298 ILE A C 1
ATOM 2387 O O . ILE A 1 298 ? 1.964 13.125 9.891 1 91.12 298 ILE A O 1
ATOM 2391 N N . GLU A 1 299 ? 3.666 11.75 9.844 1 89.88 299 GLU A N 1
ATOM 2392 C CA . GLU A 1 299 ? 3.264 11.18 8.562 1 89.88 299 GLU A CA 1
ATOM 2393 C C . GLU A 1 299 ? 2.186 10.109 8.742 1 89.88 299 GLU A C 1
ATOM 2395 O O . GLU A 1 299 ? 1.212 10.07 7.988 1 89.88 299 GLU A O 1
ATOM 2400 N N . GLU A 1 300 ? 2.475 9.289 9.641 1 94.88 300 GLU A N 1
ATOM 2401 C CA . GLU A 1 300 ? 1.539 8.219 9.977 1 94.88 300 GLU A CA 1
ATOM 2402 C C . GLU A 1 300 ? 1.35 8.117 11.492 1 94.88 300 GLU A C 1
ATOM 2404 O O . GLU A 1 300 ? 2.291 8.336 12.258 1 94.88 300 GLU A O 1
ATOM 2409 N N . ASP A 1 301 ? 0.165 7.82 11.883 1 96.88 301 ASP A N 1
ATOM 2410 C CA . ASP A 1 301 ? -0.14 7.59 13.289 1 96.88 301 ASP A CA 1
ATOM 2411 C C . ASP A 1 301 ? -0.997 6.34 13.469 1 96.88 301 ASP A C 1
ATOM 2413 O O . ASP A 1 301 ? -1.897 6.078 12.672 1 96.88 301 ASP A O 1
ATOM 2417 N N . THR A 1 302 ? -0.657 5.566 14.406 1 98.06 302 THR A N 1
ATOM 2418 C CA . THR A 1 302 ? -1.473 4.441 14.852 1 98.06 302 THR A CA 1
ATOM 2419 C C . THR A 1 302 ? -1.693 4.496 16.359 1 98.06 302 THR A C 1
ATOM 2421 O O . THR A 1 302 ? -0.735 4.453 17.141 1 98.06 302 THR A O 1
ATOM 2424 N N . HIS A 1 303 ? -2.848 4.621 16.781 1 98.12 303 HIS A N 1
ATOM 2425 C CA . HIS A 1 303 ? -3.23 4.547 18.188 1 98.12 303 HIS A CA 1
ATOM 2426 C C . HIS A 1 303 ? -3.803 3.174 18.531 1 98.12 303 HIS A C 1
ATOM 2428 O O . HIS A 1 303 ? -4.738 2.709 17.875 1 98.12 303 HIS A O 1
ATOM 2434 N N . THR A 1 304 ? -3.26 2.611 19.5 1 98 304 THR A N 1
ATOM 2435 C CA . THR A 1 304 ? -3.66 1.263 19.875 1 98 304 THR A CA 1
ATOM 2436 C C . THR A 1 304 ? -4.191 1.245 21.312 1 98 304 THR A C 1
ATOM 2438 O O . THR A 1 304 ? -3.568 1.802 22.219 1 98 304 THR A O 1
ATOM 2441 N N . PHE A 1 305 ? -5.328 0.58 21.516 1 97.38 305 PHE A N 1
ATOM 2442 C CA . PHE A 1 305 ? -5.984 0.405 22.812 1 97.38 305 PHE A CA 1
ATOM 2443 C C . PHE A 1 305 ? -6.07 -1.071 23.172 1 97.38 305 PHE A C 1
ATOM 2445 O O . PHE A 1 305 ? -6.797 -1.835 22.531 1 97.38 305 PHE A O 1
ATOM 2452 N N . GLU A 1 306 ? -5.32 -1.409 24.141 1 95.44 306 GLU A N 1
ATOM 2453 C CA . GLU A 1 306 ? -5.246 -2.812 24.547 1 95.44 306 GLU A CA 1
ATOM 2454 C C . GLU A 1 306 ? -5.055 -2.947 26.047 1 95.44 306 GLU A C 1
ATOM 2456 O O . GLU A 1 306 ? -4.199 -2.279 26.641 1 95.44 306 GLU A O 1
ATOM 2461 N N . ASN A 1 307 ? -5.902 -3.791 26.688 1 92.56 307 ASN A N 1
ATOM 2462 C CA . ASN A 1 307 ? -5.797 -4.09 28.109 1 92.56 307 ASN A CA 1
ATOM 2463 C C . ASN A 1 307 ? -5.852 -2.82 28.953 1 92.56 307 ASN A C 1
ATOM 2465 O O . ASN A 1 307 ? -5.078 -2.664 29.906 1 92.56 307 ASN A O 1
ATOM 2469 N N . GLY A 1 308 ? -6.586 -1.914 28.547 1 92.19 308 GLY A N 1
ATOM 2470 C CA . GLY A 1 308 ? -6.777 -0.688 29.297 1 92.19 308 GLY A CA 1
ATOM 2471 C C . GLY A 1 308 ? -5.68 0.334 29.062 1 92.19 308 GLY A C 1
ATOM 2472 O O . GLY A 1 308 ? -5.664 1.391 29.703 1 92.19 308 GLY A O 1
ATOM 2473 N N . TYR A 1 309 ? -4.758 0.033 28.203 1 94.44 309 TYR A N 1
ATOM 2474 C CA . TYR A 1 309 ? -3.654 0.943 27.906 1 94.44 309 TYR A CA 1
ATOM 2475 C C . TYR A 1 309 ? -3.773 1.515 26.5 1 94.44 309 TYR A C 1
ATOM 2477 O O . TYR A 1 309 ? -4.184 0.814 25.578 1 94.44 309 TYR A O 1
ATOM 2485 N N . HIS A 1 310 ? -3.426 2.779 26.375 1 96.81 310 HIS A N 1
ATOM 2486 C CA . HIS A 1 310 ? -3.375 3.484 25.094 1 96.81 310 HIS A CA 1
ATOM 2487 C C . HIS A 1 310 ? -1.938 3.801 24.688 1 96.81 310 HIS A C 1
ATOM 2489 O O . HIS A 1 310 ? -1.249 4.555 25.391 1 96.81 310 HIS A O 1
ATOM 2495 N N . SER A 1 311 ? -1.469 3.199 23.609 1 96.94 311 SER A N 1
ATOM 2496 C CA . SER A 1 311 ? -0.163 3.494 23.031 1 96.94 311 SER A CA 1
ATOM 2497 C C . SER A 1 311 ? -0.301 4.047 21.625 1 96.94 311 SER A C 1
ATOM 2499 O O . SER A 1 311 ? -1.372 3.963 21.016 1 96.94 311 SER A O 1
ATOM 2501 N N . MET A 1 312 ? 0.779 4.656 21.172 1 97.44 312 MET A N 1
ATOM 2502 C CA . MET A 1 312 ? 0.75 5.156 19.797 1 97.44 312 MET A CA 1
ATOM 2503 C C . MET A 1 312 ? 2.07 4.879 19.094 1 97.44 312 MET A C 1
ATOM 2505 O O . MET A 1 312 ? 3.123 4.824 19.719 1 97.44 312 MET A O 1
ATOM 2509 N N . ASP A 1 313 ? 1.95 4.625 17.828 1 97.5 313 ASP A N 1
ATOM 2510 C CA . ASP A 1 313 ? 3.076 4.52 16.906 1 97.5 313 ASP A CA 1
ATOM 2511 C C . ASP A 1 313 ? 3.062 5.656 15.883 1 97.5 313 ASP A C 1
ATOM 2513 O O . ASP A 1 313 ? 2.084 5.828 15.156 1 97.5 313 ASP A O 1
ATOM 2517 N N . LEU A 1 314 ? 4.137 6.383 15.852 1 96.69 314 LEU A N 1
ATOM 2518 C CA . LEU A 1 314 ? 4.234 7.531 14.953 1 96.69 314 LEU A CA 1
ATOM 2519 C C . LEU A 1 314 ? 5.391 7.359 13.969 1 96.69 314 LEU A C 1
ATOM 2521 O O . LEU A 1 314 ? 6.465 6.887 14.352 1 96.69 314 LEU A O 1
ATOM 2525 N N . LYS A 1 315 ? 5.125 7.625 12.758 1 94.62 315 LYS A N 1
ATOM 2526 C CA . LYS A 1 315 ? 6.164 7.793 11.75 1 94.62 315 LYS A CA 1
ATOM 2527 C C . LYS A 1 315 ? 6.422 9.273 11.461 1 94.62 315 LYS A C 1
ATOM 2529 O O . LYS A 1 315 ? 5.543 9.977 10.969 1 94.62 315 LYS A O 1
ATOM 2534 N N . LEU A 1 316 ? 7.59 9.633 11.789 1 92.44 316 LEU A N 1
ATOM 2535 C CA . LEU A 1 316 ? 7.934 11.047 11.664 1 92.44 316 LEU A CA 1
ATOM 2536 C C . LEU A 1 316 ? 8.945 11.258 10.547 1 92.44 316 LEU A C 1
ATOM 2538 O O . LEU A 1 316 ? 9.789 10.398 10.289 1 92.44 316 LEU A O 1
ATOM 2542 N N . THR A 1 317 ? 8.852 12.305 9.844 1 82.06 317 THR A N 1
ATOM 2543 C CA . THR A 1 317 ? 9.789 12.609 8.766 1 82.06 317 THR A CA 1
ATOM 2544 C C . THR A 1 317 ? 10.57 13.883 9.07 1 82.06 317 THR A C 1
ATOM 2546 O O . THR A 1 317 ? 10.07 14.773 9.773 1 82.06 317 THR A O 1
ATOM 2549 N N . TYR A 1 318 ? 11.781 13.859 8.594 1 71.94 318 TYR A N 1
ATOM 2550 C CA . TYR A 1 318 ? 12.68 14.992 8.789 1 71.94 318 TYR A CA 1
ATOM 2551 C C . TYR A 1 318 ? 12.391 16.094 7.777 1 71.94 318 TYR A C 1
ATOM 2553 O O . TYR A 1 318 ? 13 17.172 7.828 1 71.94 318 TYR A O 1
ATOM 2561 N N . GLU A 1 319 ? 11.453 15.82 6.953 1 62.09 319 GLU A N 1
ATOM 2562 C CA . GLU A 1 319 ? 11.188 16.812 5.918 1 62.09 319 GLU A CA 1
ATOM 2563 C C . GLU A 1 319 ? 10.844 18.172 6.531 1 62.09 319 GLU A C 1
ATOM 2565 O O . GLU A 1 319 ? 10.367 18.234 7.668 1 62.09 319 GLU A O 1
ATOM 2570 N N . LYS A 1 320 ? 11.375 19.344 5.98 1 49.22 320 LYS A N 1
ATOM 2571 C CA . LYS A 1 320 ? 11.18 20.719 6.422 1 49.22 320 LYS A CA 1
ATOM 2572 C C . LYS A 1 320 ? 9.703 21.031 6.633 1 49.22 320 LYS A C 1
ATOM 2574 O O . LYS A 1 320 ? 8.867 20.688 5.789 1 49.22 320 LYS A O 1
ATOM 2579 N N . ALA A 1 321 ? 9.281 21.141 7.852 1 41.25 321 ALA A N 1
ATOM 2580 C CA . ALA A 1 321 ? 7.992 21.75 8.148 1 41.25 321 ALA A CA 1
ATOM 2581 C C . ALA A 1 321 ? 7.734 22.953 7.23 1 41.25 321 ALA A C 1
ATOM 2583 O O . ALA A 1 321 ? 8.562 23.859 7.141 1 41.25 321 ALA A O 1
ATOM 2584 N N . SER A 1 322 ? 7.098 22.719 6.215 1 34.84 322 SER A N 1
ATOM 2585 C CA . SER A 1 322 ? 6.848 23.922 5.434 1 34.84 322 SER A CA 1
ATOM 2586 C C . SER A 1 322 ? 6.523 25.109 6.34 1 34.84 322 SER A C 1
ATOM 2588 O O . SER A 1 322 ? 6.59 26.266 5.906 1 34.84 322 SER A O 1
ATOM 2590 N N . GLY A 1 323 ? 5.773 24.812 7.453 1 31.2 323 GLY A N 1
ATOM 2591 C CA . GLY A 1 323 ? 5.23 26.016 8.07 1 31.2 323 GLY A CA 1
ATOM 2592 C C . GLY A 1 323 ? 6.273 26.844 8.789 1 31.2 323 GLY A C 1
ATOM 2593 O O . GLY A 1 323 ? 5.938 27.781 9.516 1 31.2 323 GLY A O 1
ATOM 2594 N N . GLY A 1 324 ? 7.348 26.375 9.266 1 26.62 324 GLY A N 1
ATOM 2595 C CA . GLY A 1 324 ? 7.984 27.5 9.938 1 26.62 324 GLY A CA 1
ATOM 2596 C C . GLY A 1 324 ? 8.023 28.75 9.086 1 26.62 324 GLY A C 1
ATOM 2597 O O . GLY A 1 324 ? 8.641 28.766 8.016 1 26.62 324 GLY A O 1
ATOM 2598 N N . THR A 1 325 ? 6.887 29.328 9.125 1 23.62 325 THR A N 1
ATOM 2599 C CA . THR A 1 325 ? 7.039 30.766 8.914 1 23.62 325 THR A CA 1
ATOM 2600 C C . THR A 1 325 ? 8.258 31.297 9.656 1 23.62 325 THR A C 1
ATOM 2602 O O . THR A 1 325 ? 8.359 31.141 10.875 1 23.62 325 THR A O 1
ATOM 2605 N N . SER A 1 326 ? 9.367 31.234 9.359 1 23.33 326 SER A N 1
ATOM 2606 C CA . SER A 1 326 ? 9.953 32.531 9.703 1 23.33 326 SER A CA 1
ATOM 2607 C C . SER A 1 326 ? 8.922 33.656 9.617 1 23.33 326 SER A C 1
ATOM 2609 O O . SER A 1 326 ? 8.258 33.812 8.586 1 23.33 326 SER A O 1
ATOM 2611 N N . SER A 1 327 ? 8.078 33.688 10.695 1 21.73 327 SER A N 1
ATOM 2612 C CA . SER A 1 327 ? 7.414 35 10.867 1 21.73 327 SER A CA 1
ATOM 2613 C C . SER A 1 327 ? 8.234 36.125 10.273 1 21.73 327 SER A C 1
ATOM 2615 O O . SER A 1 327 ? 9.242 36.531 10.852 1 21.73 327 SER A O 1
ATOM 2617 N N . LYS A 1 328 ? 8.656 35.969 9.172 1 22.17 328 LYS A N 1
ATOM 2618 C CA . LYS A 1 328 ? 8.688 37.344 8.633 1 22.17 328 LYS A CA 1
ATOM 2619 C C . LYS A 1 328 ? 7.34 38.031 8.828 1 22.17 328 LYS A C 1
ATOM 2621 O O . LYS A 1 328 ? 6.305 37.5 8.391 1 22.17 328 LYS A O 1
ATOM 2626 N N . SER A 1 329 ? 6.996 38.594 10.062 1 20.55 329 SER A N 1
ATOM 2627 C CA . SER A 1 329 ? 6.25 39.844 10.008 1 20.55 329 SER A CA 1
ATOM 2628 C C . SER A 1 329 ? 6.379 40.5 8.641 1 20.55 329 SER A C 1
ATOM 2630 O O . SER A 1 329 ? 7.48 40.875 8.227 1 20.55 329 SER A O 1
ATOM 2632 N N . SER A 1 330 ? 5.719 40 7.805 1 20.17 330 SER A N 1
ATOM 2633 C CA . SER A 1 330 ? 5.367 41.031 6.859 1 20.17 330 SER A CA 1
ATOM 2634 C C . SER A 1 330 ? 4.734 42.25 7.566 1 20.17 330 SER A C 1
ATOM 2636 O O . SER A 1 330 ? 3.537 42.219 7.863 1 20.17 330 SER A O 1
ATOM 2638 N N . LYS A 1 331 ? 5.141 42.594 8.789 1 22.61 331 LYS A N 1
ATOM 2639 C CA . LYS A 1 331 ? 5.176 44.031 8.602 1 22.61 331 LYS A CA 1
ATOM 2640 C C . LYS A 1 331 ? 5.73 44.406 7.23 1 22.61 331 LYS A C 1
ATOM 2642 O O . LYS A 1 331 ? 6.766 43.875 6.812 1 22.61 331 LYS A O 1
ATOM 2647 N N . LYS A 1 332 ? 4.91 44.812 6.352 1 23.98 332 LYS A N 1
ATOM 2648 C CA . LYS A 1 332 ? 5.23 45.938 5.508 1 23.98 332 LYS A CA 1
ATOM 2649 C C . LYS A 1 332 ? 6.316 46.812 6.141 1 23.98 332 LYS A C 1
ATOM 2651 O O . LYS A 1 332 ? 6.02 47.719 6.93 1 23.98 332 LYS A O 1
ATOM 2656 N N . SER A 1 333 ? 7.129 46.281 7.004 1 21.06 333 SER A N 1
ATOM 2657 C CA . SER A 1 333 ? 8.18 47.25 6.793 1 21.06 333 SER A CA 1
ATOM 2658 C C . SER A 1 333 ? 8.68 47.219 5.352 1 21.06 333 SER A C 1
ATOM 2660 O O . SER A 1 333 ? 8.773 46.156 4.742 1 21.06 333 SER A O 1
ATOM 2662 N N . ASN A 1 334 ? 8.32 48.188 4.566 1 24.22 334 ASN A N 1
ATOM 2663 C CA . ASN A 1 334 ? 9 48.938 3.529 1 24.22 334 ASN A CA 1
ATOM 2664 C C . ASN A 1 334 ? 10.508 48.688 3.533 1 24.22 334 ASN A C 1
ATOM 2666 O O . ASN A 1 334 ? 11.273 49.5 4.043 1 24.22 334 ASN A O 1
ATOM 2670 N N . THR A 1 335 ? 10.906 47.594 4.098 1 28.12 335 THR A N 1
ATOM 2671 C CA . THR A 1 335 ? 12.344 47.719 3.896 1 28.12 335 THR A CA 1
ATOM 2672 C C . THR A 1 335 ? 12.688 47.625 2.412 1 28.12 335 THR A C 1
ATOM 2674 O O . THR A 1 335 ? 12.312 46.656 1.737 1 28.12 335 THR A O 1
ATOM 2677 N N . LYS A 1 336 ? 12.852 48.625 1.871 1 35.47 336 LYS A N 1
ATOM 2678 C CA . LYS A 1 336 ? 13.484 49.031 0.625 1 35.47 336 LYS A CA 1
ATOM 2679 C C . LYS A 1 336 ? 14.625 48.094 0.245 1 35.47 336 LYS A C 1
ATOM 2681 O O . LYS A 1 336 ? 15.531 47.844 1.047 1 35.47 336 LYS A O 1
ATOM 2686 N N . ASN A 1 337 ? 14.43 47.031 -0.344 1 44.69 337 ASN A N 1
ATOM 2687 C CA . ASN A 1 337 ? 15.609 46.562 -1.06 1 44.69 337 ASN A CA 1
ATOM 2688 C C . ASN A 1 337 ? 16.641 47.688 -1.222 1 44.69 337 ASN A C 1
ATOM 2690 O O . ASN A 1 337 ? 16.344 48.75 -1.758 1 44.69 337 ASN A O 1
ATOM 2694 N N . SER A 1 338 ? 17.547 47.594 -0.272 1 59.22 338 SER A N 1
ATOM 2695 C CA . SER A 1 338 ? 18.531 48.656 -0.402 1 59.22 338 SER A CA 1
ATOM 2696 C C . SER A 1 338 ? 19.469 48.406 -1.58 1 59.22 338 SER A C 1
ATOM 2698 O O . SER A 1 338 ? 19.828 47.25 -1.854 1 59.22 338 SER A O 1
ATOM 2700 N N . LYS A 1 339 ? 19.406 49.188 -2.385 1 76.44 339 LYS A N 1
ATOM 2701 C CA . LYS A 1 339 ? 20.391 49.156 -3.467 1 76.44 339 LYS A CA 1
ATOM 2702 C C . LYS A 1 339 ? 21.75 49.656 -2.984 1 76.44 339 LYS A C 1
ATOM 2704 O O . LYS A 1 339 ? 21.844 50.625 -2.252 1 76.44 339 LYS A O 1
ATOM 2709 N N . TYR A 1 340 ? 22.609 48.719 -3.068 1 80.12 340 TYR A N 1
ATOM 2710 C CA . TYR A 1 340 ? 23.984 49.125 -2.832 1 80.12 340 TYR A CA 1
ATOM 2711 C C . TYR A 1 340 ? 24.719 49.375 -4.148 1 80.12 340 TYR A C 1
ATOM 2713 O O . TYR A 1 340 ? 24.422 48.719 -5.152 1 80.12 340 TYR A O 1
ATOM 2721 N N . THR A 1 341 ? 25.453 50.375 -4.098 1 84.19 341 THR A N 1
ATOM 2722 C CA . THR A 1 341 ? 26.344 50.625 -5.223 1 84.19 341 THR A CA 1
ATOM 2723 C C . THR A 1 341 ? 27.766 50.188 -4.906 1 84.19 341 THR A C 1
ATOM 2725 O O . THR A 1 341 ? 28.297 50.531 -3.842 1 84.19 341 THR A O 1
ATOM 2728 N N . VAL A 1 342 ? 28.234 49.438 -5.715 1 86.19 342 VAL A N 1
ATOM 2729 C CA . VAL A 1 342 ? 29.609 48.969 -5.582 1 86.19 342 VAL A CA 1
ATOM 2730 C C . VAL A 1 342 ? 30.562 50.156 -5.723 1 86.19 342 VAL A C 1
ATOM 2732 O O . VAL A 1 342 ? 30.516 50.875 -6.715 1 86.19 342 VAL A O 1
ATOM 2735 N N . THR A 1 343 ? 31.5 50.281 -4.703 1 84.25 343 THR A N 1
ATOM 2736 C CA . THR A 1 343 ? 32.375 51.438 -4.676 1 84.25 343 THR A CA 1
ATOM 2737 C C . THR A 1 343 ? 33.812 51.031 -4.883 1 84.25 343 THR A C 1
ATOM 2739 O O . THR A 1 343 ? 34.719 51.875 -4.984 1 84.25 343 THR A O 1
ATOM 2742 N N . ALA A 1 344 ? 34.031 49.781 -4.969 1 81.56 344 ALA A N 1
ATOM 2743 C CA . ALA A 1 344 ? 35.375 49.312 -5.223 1 81.56 344 ALA A CA 1
ATOM 2744 C C . ALA A 1 344 ? 35.781 49.562 -6.676 1 81.56 344 ALA A C 1
ATOM 2746 O O . ALA A 1 344 ? 35.188 49 -7.594 1 81.56 344 ALA A O 1
ATOM 2747 N N . LYS A 1 345 ? 36.688 50.406 -6.883 1 77.94 345 LYS A N 1
ATOM 2748 C CA . LYS A 1 345 ? 37.094 50.812 -8.227 1 77.94 345 LYS A CA 1
ATOM 2749 C C . LYS A 1 345 ? 37.594 49.594 -9.016 1 77.94 345 LYS A C 1
ATOM 2751 O O . LYS A 1 345 ? 37.438 49.562 -10.242 1 77.94 345 LYS A O 1
ATOM 2756 N N . SER A 1 346 ? 38.188 48.656 -8.43 1 78.75 346 SER A N 1
ATOM 2757 C CA . SER A 1 346 ? 38.719 47.469 -9.109 1 78.75 346 SER A CA 1
ATOM 2758 C C . SER A 1 346 ? 37.688 46.375 -9.188 1 78.75 346 SER A C 1
ATOM 2760 O O . SER A 1 346 ? 37.969 45.281 -9.703 1 78.75 346 SER A O 1
ATOM 2762 N N . GLY A 1 347 ? 36.469 46.594 -8.805 1 85.06 347 GLY A N 1
ATOM 2763 C CA . GLY A 1 347 ? 35.406 45.594 -8.742 1 85.06 347 GLY A CA 1
ATOM 2764 C C . GLY A 1 347 ? 35.312 44.906 -7.387 1 85.06 347 GLY A C 1
ATOM 2765 O O . GLY A 1 347 ? 36.312 44.844 -6.648 1 85.06 347 GLY A O 1
ATOM 2766 N N . LEU A 1 348 ? 34.125 44.594 -6.973 1 86.75 348 LEU A N 1
ATOM 2767 C CA . LEU A 1 348 ? 33.875 43.906 -5.719 1 86.75 348 LEU A CA 1
ATOM 2768 C C . LEU A 1 348 ? 33.5 42.438 -5.973 1 86.75 348 LEU A C 1
ATOM 2770 O O . LEU A 1 348 ? 32.625 42.156 -6.793 1 86.75 348 LEU A O 1
ATOM 2774 N N . GLN A 1 349 ? 34.188 41.625 -5.387 1 84.88 349 GLN A N 1
ATOM 2775 C CA . GLN A 1 349 ? 33.938 40.219 -5.578 1 84.88 349 GLN A CA 1
ATOM 2776 C C . GLN A 1 349 ? 32.688 39.75 -4.832 1 84.88 349 GLN A C 1
ATOM 2778 O O . GLN A 1 349 ? 32.469 40.156 -3.684 1 84.88 349 GLN A O 1
ATOM 2783 N N . LEU A 1 350 ? 31.922 39.031 -5.484 1 87.12 350 LEU A N 1
ATOM 2784 C CA . LEU A 1 350 ? 30.797 38.25 -4.953 1 87.12 350 LEU A CA 1
ATOM 2785 C C . LEU A 1 350 ? 31.219 36.844 -4.602 1 87.12 350 LEU A C 1
ATOM 2787 O O . LEU A 1 350 ? 31.781 36.125 -5.441 1 87.12 350 LEU A O 1
ATOM 2791 N N . ARG A 1 351 ? 30.953 36.375 -3.4 1 85.44 351 ARG A N 1
ATOM 2792 C CA . ARG A 1 351 ? 31.453 35.094 -2.904 1 85.44 351 ARG A CA 1
ATOM 2793 C C . ARG A 1 351 ? 30.312 34.219 -2.396 1 85.44 351 ARG A C 1
ATOM 2795 O O . ARG A 1 351 ? 29.281 34.75 -1.941 1 85.44 351 ARG A O 1
ATOM 2802 N N . SER A 1 352 ? 30.5 33 -2.416 1 81.75 352 SER A N 1
ATOM 2803 C CA . SER A 1 352 ? 29.484 32.031 -2.004 1 81.75 352 SER A CA 1
ATOM 2804 C C . SER A 1 352 ? 29.234 32.094 -0.498 1 81.75 352 SER A C 1
ATOM 2806 O O . SER A 1 352 ? 28.125 31.875 -0.033 1 81.75 352 SER A O 1
ATOM 2808 N N . GLU A 1 353 ? 30.297 32.438 0.216 1 82.19 353 GLU A N 1
ATOM 2809 C CA . GLU A 1 353 ? 30.328 32.719 1.647 1 82.19 353 GLU A CA 1
ATOM 2810 C C . GLU A 1 353 ? 31.453 33.688 1.988 1 82.19 353 GLU A C 1
ATOM 2812 O O . GLU A 1 353 ? 32.344 33.938 1.177 1 82.19 353 GLU A O 1
ATOM 2817 N N . PRO A 1 354 ? 31.359 34.25 3.176 1 81.44 354 PRO A N 1
ATOM 2818 C CA . PRO A 1 354 ? 32.438 35.125 3.609 1 81.44 354 PRO A CA 1
ATOM 2819 C C . PRO A 1 354 ? 33.812 34.438 3.51 1 81.44 354 PRO A C 1
ATOM 2821 O O . PRO A 1 354 ? 34 33.344 4.027 1 81.44 354 PRO A O 1
ATOM 2824 N N . ASN A 1 355 ? 34.688 34.969 2.678 1 79.25 355 ASN A N 1
ATOM 2825 C CA . ASN A 1 355 ? 36.031 34.469 2.406 1 79.25 355 ASN A CA 1
ATOM 2826 C C . ASN A 1 355 ? 36 33.188 1.607 1 79.25 355 ASN A C 1
ATOM 2828 O O . ASN A 1 355 ? 37 32.438 1.563 1 79.25 355 ASN A O 1
ATOM 2832 N N . GLY A 1 356 ? 34.969 33.031 1.021 1 79.38 356 GLY A N 1
ATOM 2833 C CA . GLY A 1 356 ? 34.812 31.812 0.248 1 79.38 356 GLY A CA 1
ATOM 2834 C C . GLY A 1 356 ? 35.156 31.984 -1.22 1 79.38 356 GLY A C 1
ATOM 2835 O O . GLY A 1 356 ? 35.844 32.938 -1.591 1 79.38 356 GLY A O 1
ATOM 2836 N N . LYS A 1 357 ? 34.562 31.062 -1.954 1 77.44 357 LYS A N 1
ATOM 2837 C CA . LYS A 1 357 ? 34.844 31.062 -3.391 1 77.44 357 LYS A CA 1
ATOM 2838 C C . LYS A 1 357 ? 34.219 32.281 -4.059 1 77.44 357 LYS A C 1
ATOM 2840 O O . LYS A 1 357 ? 33.125 32.719 -3.713 1 77.44 357 LYS A O 1
ATOM 2845 N N . ILE A 1 358 ? 34.938 32.719 -5.02 1 81.12 358 ILE A N 1
ATOM 2846 C CA . ILE A 1 358 ? 34.469 33.875 -5.789 1 81.12 358 ILE A CA 1
ATOM 2847 C C . ILE A 1 358 ? 33.469 33.438 -6.836 1 81.12 358 ILE A C 1
ATOM 2849 O O . ILE A 1 358 ? 33.75 32.531 -7.645 1 81.12 358 ILE A O 1
ATOM 2853 N N . LEU A 1 359 ? 32.312 34 -6.793 1 80.62 359 LEU A N 1
ATOM 2854 C CA . LEU A 1 359 ? 31.219 33.688 -7.73 1 80.62 359 LEU A CA 1
ATOM 2855 C C . LEU A 1 359 ? 31.281 34.625 -8.945 1 80.62 359 LEU A C 1
ATOM 2857 O O . LEU A 1 359 ? 31.094 34.156 -10.078 1 80.62 359 LEU A O 1
ATOM 2861 N N . SER A 1 360 ? 31.406 35.781 -8.703 1 82.38 360 SER A N 1
ATOM 2862 C CA . SER A 1 360 ? 31.484 36.844 -9.727 1 82.38 360 SER A CA 1
ATOM 2863 C C . SER A 1 360 ? 32.125 38.094 -9.188 1 82.38 360 SER A C 1
ATOM 2865 O O . SER A 1 360 ? 32.344 38.25 -7.977 1 82.38 360 SER A O 1
ATOM 2867 N N . THR A 1 361 ? 32.562 38.969 -10.148 1 85.75 361 THR A N 1
ATOM 2868 C CA . THR A 1 361 ? 33.031 40.281 -9.805 1 85.75 361 THR A CA 1
ATOM 2869 C C . THR A 1 361 ? 32.062 41.344 -10.25 1 85.75 361 THR A C 1
ATOM 2871 O O . THR A 1 361 ? 31.672 41.406 -11.422 1 85.75 361 THR A O 1
ATOM 2874 N N . MET A 1 362 ? 31.656 42.188 -9.375 1 86.19 362 MET A N 1
ATOM 2875 C CA . MET A 1 362 ? 30.719 43.281 -9.625 1 86.19 362 MET A CA 1
ATOM 2876 C C . MET A 1 362 ? 31.453 44.562 -9.93 1 86.19 362 MET A C 1
ATOM 2878 O O . MET A 1 362 ? 32.312 45 -9.156 1 86.19 362 MET A O 1
ATOM 2882 N N . SER A 1 363 ? 31.094 45.094 -11.047 1 82.31 363 SER A N 1
ATOM 2883 C CA . SER A 1 363 ? 31.797 46.281 -11.516 1 82.31 363 SER A CA 1
ATOM 2884 C C . SER A 1 363 ? 31.469 47.5 -10.664 1 82.31 363 SER A C 1
ATOM 2886 O O . SER A 1 363 ? 30.375 47.594 -10.102 1 82.31 363 SER A O 1
ATOM 2888 N N . TYR A 1 364 ? 32.438 48.438 -10.594 1 84.06 364 TYR A N 1
ATOM 2889 C CA . TYR A 1 364 ? 32.219 49.719 -9.914 1 84.06 364 TYR A CA 1
ATOM 2890 C C . TYR A 1 364 ? 30.953 50.406 -10.406 1 84.06 364 TYR A C 1
ATOM 2892 O O . TYR A 1 364 ? 30.672 50.406 -11.609 1 84.06 364 TYR A O 1
ATOM 2900 N N . GLY A 1 365 ? 30.078 50.906 -9.555 1 82.69 365 GLY A N 1
ATOM 2901 C CA . GLY A 1 365 ? 28.891 51.656 -9.898 1 82.69 365 GLY A CA 1
ATOM 2902 C C . GLY A 1 365 ? 27.656 50.781 -10.086 1 82.69 365 GLY A C 1
ATOM 2903 O O . GLY A 1 365 ? 26.547 51.281 -10.234 1 82.69 365 GLY A O 1
ATOM 2904 N N . THR A 1 366 ? 27.953 49.594 -10.07 1 81.06 366 THR A N 1
ATOM 2905 C CA . THR A 1 366 ? 26.797 48.719 -10.273 1 81.06 366 THR A CA 1
ATOM 2906 C C . THR A 1 366 ? 25.906 48.688 -9.031 1 81.06 366 THR A C 1
ATOM 2908 O O . THR A 1 366 ? 26.422 48.688 -7.906 1 81.06 366 THR A O 1
ATOM 2911 N N . THR A 1 367 ? 24.641 48.75 -9.266 1 84.31 367 THR A N 1
ATOM 2912 C CA . THR A 1 367 ? 23.688 48.625 -8.172 1 84.31 367 THR A CA 1
ATOM 2913 C C . THR A 1 367 ? 23.297 47.156 -7.973 1 84.31 367 THR A C 1
ATOM 2915 O O . THR A 1 367 ? 23 46.438 -8.938 1 84.31 367 THR A O 1
ATOM 2918 N N . VAL A 1 368 ? 23.391 46.75 -6.723 1 82.56 368 VAL A N 1
ATOM 2919 C CA . VAL A 1 368 ? 23.016 45.375 -6.363 1 82.56 368 VAL A CA 1
ATOM 2920 C C . VAL A 1 368 ? 21.906 45.406 -5.305 1 82.56 368 VAL A C 1
ATOM 2922 O O . VAL A 1 368 ? 21.812 46.375 -4.531 1 82.56 368 VAL A O 1
ATOM 2925 N N . THR A 1 369 ? 21.188 44.406 -5.406 1 84 369 THR A N 1
ATOM 2926 C CA . THR A 1 369 ? 20.078 44.281 -4.453 1 84 369 THR A CA 1
ATOM 2927 C C . THR A 1 369 ? 20.469 43.375 -3.301 1 84 369 THR A C 1
ATOM 2929 O O . THR A 1 369 ? 21.156 42.375 -3.506 1 84 369 THR A O 1
ATOM 2932 N N . SER A 1 370 ? 20.125 43.719 -2.176 1 81.62 370 SER A N 1
ATOM 2933 C CA . SER A 1 370 ? 20.438 42.969 -0.976 1 81.62 370 SER A CA 1
ATOM 2934 C C . SER A 1 370 ? 19.156 42.5 -0.263 1 81.62 370 SER A C 1
ATOM 2936 O O . SER A 1 370 ? 18.172 43.25 -0.242 1 81.62 370 SER A O 1
ATOM 2938 N N . ASP A 1 371 ? 19.297 41.438 0.214 1 74.88 371 ASP A N 1
ATOM 2939 C CA . ASP A 1 371 ? 18.188 40.969 1.036 1 74.88 371 ASP A CA 1
ATOM 2940 C C . ASP A 1 371 ? 18.422 41.281 2.512 1 74.88 371 ASP A C 1
ATOM 2942 O O . ASP A 1 371 ? 17.719 40.75 3.381 1 74.88 371 ASP A O 1
ATOM 2946 N N . ASN A 1 372 ? 19.531 41.906 2.803 1 72 372 ASN A N 1
ATOM 2947 C CA . ASN A 1 372 ? 19.922 42.469 4.09 1 72 372 ASN A CA 1
ATOM 2948 C C . ASN A 1 372 ? 20.391 41.406 5.055 1 72 372 ASN A C 1
ATOM 2950 O O . ASN A 1 372 ? 20.484 41.625 6.262 1 72 372 ASN A O 1
ATOM 2954 N N . LYS A 1 373 ? 20.75 40.406 4.473 1 78.25 373 LYS A N 1
ATOM 2955 C CA . LYS A 1 373 ? 21.453 39.406 5.262 1 78.25 373 LYS A CA 1
ATOM 2956 C C . LYS A 1 373 ? 22.953 39.719 5.328 1 78.25 373 LYS A C 1
ATOM 2958 O O . LYS A 1 373 ? 23.547 40.125 4.328 1 78.25 373 LYS A O 1
ATOM 2963 N N . LYS A 1 374 ? 23.422 39.594 6.582 1 78.38 374 LYS A N 1
ATOM 2964 C CA . LYS A 1 374 ? 24.828 39.906 6.812 1 78.38 374 LYS A CA 1
ATOM 2965 C C . LYS A 1 374 ? 25.516 38.812 7.586 1 78.38 374 LYS A C 1
ATOM 2967 O O . LYS A 1 374 ? 24.906 38.125 8.414 1 78.38 374 LYS A O 1
ATOM 2972 N N . LYS A 1 375 ? 26.688 38.562 7.211 1 79.81 375 LYS A N 1
ATOM 2973 C CA . LYS A 1 375 ? 27.641 37.75 7.969 1 79.81 375 LYS A CA 1
ATOM 2974 C C . LYS A 1 375 ? 28.891 38.562 8.312 1 79.81 375 LYS A C 1
ATOM 2976 O O . LYS A 1 375 ? 29.797 38.656 7.496 1 79.81 375 LYS A O 1
ATOM 2981 N N . GLY A 1 376 ? 28.781 39.062 9.508 1 80.5 376 GLY A N 1
ATOM 2982 C CA . GLY A 1 376 ? 29.859 40 9.828 1 80.5 376 GLY A CA 1
ATOM 2983 C C . GLY A 1 376 ? 29.875 41.219 8.961 1 80.5 376 GLY A C 1
ATOM 2984 O O . GLY A 1 376 ? 28.875 41.938 8.852 1 80.5 376 GLY A O 1
ATOM 2985 N N . ASN A 1 377 ? 30.984 41.469 8.242 1 82.31 377 ASN A N 1
ATOM 2986 C CA . ASN A 1 377 ? 31.125 42.625 7.359 1 82.31 377 ASN A CA 1
ATOM 2987 C C . ASN A 1 377 ? 30.719 42.281 5.93 1 82.31 377 ASN A C 1
ATOM 2989 O O . ASN A 1 377 ? 31.047 43 4.992 1 82.31 377 ASN A O 1
ATOM 2993 N N . TRP A 1 378 ? 30.062 41.219 5.812 1 87.19 378 TRP A N 1
ATOM 2994 C CA . TRP A 1 378 ? 29.641 40.812 4.48 1 87.19 378 TRP A CA 1
ATOM 2995 C C . TRP A 1 378 ? 28.125 40.938 4.32 1 87.19 378 TRP A C 1
ATOM 2997 O O . TRP A 1 378 ? 27.375 40.594 5.23 1 87.19 378 TRP A O 1
ATOM 3007 N N . ILE A 1 379 ? 27.703 41.438 3.242 1 86.56 379 ILE A N 1
ATOM 3008 C CA . ILE A 1 379 ? 26.297 41.625 2.9 1 86.56 379 ILE A CA 1
ATOM 3009 C C . ILE A 1 379 ? 25.891 40.625 1.808 1 86.56 379 ILE A C 1
ATOM 3011 O O . ILE A 1 379 ? 26.625 40.469 0.823 1 86.56 379 ILE A O 1
ATOM 3015 N N . HIS A 1 380 ? 24.875 40.062 2.02 1 85.69 380 HIS A N 1
ATOM 3016 C CA . HIS A 1 380 ? 24.328 39.156 1.022 1 85.69 380 HIS A CA 1
ATOM 3017 C C . HIS A 1 380 ? 23.594 39.938 -0.071 1 85.69 380 HIS A C 1
ATOM 3019 O O . HIS A 1 380 ? 22.594 40.625 0.202 1 85.69 380 HIS A O 1
ATOM 3025 N N . VAL A 1 381 ? 24.109 39.75 -1.31 1 83.94 381 VAL A N 1
ATOM 3026 C CA . VAL A 1 381 ? 23.594 40.562 -2.406 1 83.94 381 VAL A CA 1
ATOM 3027 C C . VAL A 1 381 ? 23.344 39.656 -3.627 1 83.94 381 VAL A C 1
ATOM 3029 O O . VAL A 1 381 ? 23.891 38.562 -3.742 1 83.94 381 VAL A O 1
ATOM 3032 N N . LYS A 1 382 ? 22.578 40.375 -4.418 1 82.56 382 LYS A N 1
ATOM 3033 C CA . LYS A 1 382 ? 22.266 39.75 -5.695 1 82.56 382 LYS A CA 1
ATOM 3034 C C . LYS A 1 382 ? 22.859 40.531 -6.859 1 82.56 382 LYS A C 1
ATOM 3036 O O . LYS A 1 382 ? 22.625 41.719 -6.992 1 82.56 382 LYS A O 1
ATOM 3041 N N . TYR A 1 383 ? 23.562 39.719 -7.605 1 84.06 383 TYR A N 1
ATOM 3042 C CA . TYR A 1 383 ? 24.172 40.281 -8.805 1 84.06 383 TYR A CA 1
ATOM 3043 C C . TYR A 1 383 ? 23.969 39.375 -10 1 84.06 383 TYR A C 1
ATOM 3045 O O . TYR A 1 383 ? 24.328 38.188 -9.945 1 84.06 383 TYR A O 1
ATOM 3053 N N . LYS A 1 384 ? 23.344 39.938 -10.977 1 74.19 384 LYS A N 1
ATOM 3054 C CA . LYS A 1 384 ? 23.062 39.219 -12.219 1 74.19 384 LYS A CA 1
ATOM 3055 C C . LYS A 1 384 ? 22.484 37.812 -11.945 1 74.19 384 LYS A C 1
ATOM 3057 O O . LYS A 1 384 ? 22.938 36.844 -12.523 1 74.19 384 LYS A O 1
ATOM 3062 N N . GLY A 1 385 ? 21.547 37.906 -10.867 1 76.31 385 GLY A N 1
ATOM 3063 C CA . GLY A 1 385 ? 20.719 36.719 -10.633 1 76.31 385 GLY A CA 1
ATOM 3064 C C . GLY A 1 385 ? 21.328 35.781 -9.625 1 76.31 385 GLY A C 1
ATOM 3065 O O . GLY A 1 385 ? 20.688 34.812 -9.211 1 76.31 385 GLY A O 1
ATOM 3066 N N . SER A 1 386 ? 22.453 35.969 -9.258 1 78.06 386 SER A N 1
ATOM 3067 C CA . SER A 1 386 ? 23.141 35.094 -8.305 1 78.06 386 SER A CA 1
ATOM 3068 C C . SER A 1 386 ? 23.234 35.781 -6.934 1 78.06 386 SER A C 1
ATOM 3070 O O . SER A 1 386 ? 23.578 36.938 -6.832 1 78.06 386 SER A O 1
ATOM 3072 N N . TRP A 1 387 ? 23.031 34.875 -6.027 1 82.19 387 TRP A N 1
ATOM 3073 C CA . TRP A 1 387 ? 23.203 35.375 -4.664 1 82.19 387 TRP A CA 1
ATOM 3074 C C . TRP A 1 387 ? 24.578 35.031 -4.121 1 82.19 387 TRP A C 1
ATOM 3076 O O . TRP A 1 387 ? 25.094 33.938 -4.402 1 82.19 387 TRP A O 1
ATOM 3086 N N . GLY A 1 388 ? 25.062 35.938 -3.402 1 86.94 388 GLY A N 1
ATOM 3087 C CA . GLY A 1 388 ? 26.344 35.75 -2.732 1 86.94 388 GLY A CA 1
ATOM 3088 C C . GLY A 1 388 ? 26.625 36.844 -1.703 1 86.94 388 GLY A C 1
ATOM 3089 O O . GLY A 1 388 ? 25.781 37.719 -1.48 1 86.94 388 GLY A O 1
ATOM 3090 N N . TYR A 1 389 ? 27.797 36.75 -1.119 1 89.25 389 TYR A N 1
ATOM 3091 C CA . TYR A 1 389 ? 28.203 37.688 -0.094 1 89.25 389 TYR A CA 1
ATOM 3092 C C . TYR A 1 389 ? 29.266 38.656 -0.63 1 89.25 389 TYR A C 1
ATOM 3094 O O . TYR A 1 389 ? 30.188 38.25 -1.336 1 89.25 389 TYR A O 1
ATOM 3102 N N . ALA A 1 390 ? 29.016 39.906 -0.312 1 90.12 390 ALA A N 1
ATOM 3103 C CA . ALA A 1 390 ? 29.969 40.969 -0.646 1 90.12 390 ALA A CA 1
ATOM 3104 C C . ALA A 1 390 ? 30.328 41.781 0.582 1 90.12 390 ALA A C 1
ATOM 3106 O O . ALA A 1 390 ? 29.484 42 1.458 1 90.12 390 ALA A O 1
ATOM 3107 N N . HIS A 1 391 ? 31.594 42.156 0.664 1 87.62 391 HIS A N 1
ATOM 3108 C CA . HIS A 1 391 ? 32.062 42.875 1.849 1 87.62 391 HIS A CA 1
ATOM 3109 C C . HIS A 1 391 ? 31.469 44.25 1.949 1 87.62 391 HIS A C 1
ATOM 3111 O O . HIS A 1 391 ? 31.453 45 0.974 1 87.62 391 HIS A O 1
ATOM 3117 N N . LYS A 1 392 ? 31.047 44.625 3.082 1 86.88 392 LYS A N 1
ATOM 3118 C CA . LYS A 1 392 ? 30.219 45.812 3.34 1 86.88 392 LYS A CA 1
ATOM 3119 C C . LYS A 1 392 ? 31 47.094 3.088 1 86.88 392 LYS A C 1
ATOM 3121 O O . LYS A 1 392 ? 30.422 48.125 2.709 1 86.88 392 LYS A O 1
ATOM 3126 N N . SER A 1 393 ? 32.375 47.125 3.143 1 85 393 SER A N 1
ATOM 3127 C CA . SER A 1 393 ? 33.219 48.312 3.018 1 85 393 SER A CA 1
ATOM 3128 C C . SER A 1 393 ? 33.125 48.906 1.613 1 85 393 SER A C 1
ATOM 3130 O O . SER A 1 393 ? 33.375 50.094 1.415 1 85 393 SER A O 1
ATOM 3132 N N . TRP A 1 394 ? 32.656 48 0.692 1 86.25 394 TRP A N 1
ATOM 3133 C CA . TRP A 1 394 ? 32.625 48.438 -0.701 1 86.25 394 TRP A CA 1
ATOM 3134 C C . TRP A 1 394 ? 31.203 48.469 -1.241 1 86.25 394 TRP A C 1
ATOM 3136 O O . TRP A 1 394 ? 31 48.5 -2.457 1 86.25 394 TRP A O 1
ATOM 3146 N N . LEU A 1 395 ? 30.312 48.406 -0.38 1 86.06 395 LEU A N 1
ATOM 3147 C CA . LEU A 1 395 ? 28.891 48.594 -0.692 1 86.06 395 LEU A CA 1
ATOM 3148 C C . LEU A 1 395 ? 28.344 49.844 -0.013 1 86.06 395 LEU A C 1
ATOM 3150 O O . LEU A 1 395 ? 28.469 50 1.201 1 86.06 395 LEU A O 1
ATOM 3154 N N . LYS A 1 396 ? 27.844 50.688 -0.889 1 83.75 396 LYS A N 1
ATOM 3155 C CA . LYS A 1 396 ? 27.219 51.875 -0.361 1 83.75 396 LYS A CA 1
ATOM 3156 C C . LYS A 1 396 ? 25.719 51.906 -0.616 1 83.75 396 LYS A C 1
ATOM 3158 O O . LYS A 1 396 ? 25.266 51.719 -1.752 1 83.75 396 LYS A O 1
ATOM 3163 N N . GLY A 1 397 ? 24.844 51.75 0.323 1 74.56 397 GLY A N 1
ATOM 3164 C CA . GLY A 1 397 ? 23.406 51.906 0.292 1 74.56 397 GLY A CA 1
ATOM 3165 C C . GLY A 1 397 ? 22.812 52.219 1.649 1 74.56 397 GLY A C 1
ATOM 3166 O O . GLY A 1 397 ? 23.469 52.062 2.678 1 74.56 397 GLY A O 1
ATOM 3167 N N . MET B 1 1 ? 16.406 -28.703 12.922 1 54.97 1 MET B N 1
ATOM 3168 C CA . MET B 1 1 ? 16.719 -27.297 13.141 1 54.97 1 MET B CA 1
ATOM 3169 C C . MET B 1 1 ? 17.016 -26.594 11.82 1 54.97 1 MET B C 1
ATOM 3171 O O . MET B 1 1 ? 17.703 -27.141 10.953 1 54.97 1 MET B O 1
ATOM 3175 N N . ASN B 1 2 ? 16.172 -25.547 11.422 1 65.69 2 ASN B N 1
ATOM 3176 C CA . ASN B 1 2 ? 16.312 -24.906 10.109 1 65.69 2 ASN B CA 1
ATOM 3177 C C . ASN B 1 2 ? 17.672 -24.219 9.969 1 65.69 2 ASN B C 1
ATOM 3179 O O . ASN B 1 2 ? 18.141 -23.562 10.906 1 65.69 2 ASN B O 1
ATOM 3183 N N . ASP B 1 3 ? 18.438 -24.688 9 1 87.94 3 ASP B N 1
ATOM 3184 C CA . ASP B 1 3 ? 19.766 -24.141 8.719 1 87.94 3 ASP B CA 1
ATOM 3185 C C . ASP B 1 3 ? 19.672 -22.906 7.816 1 87.94 3 ASP B C 1
ATOM 3187 O O . ASP B 1 3 ? 19.297 -23.031 6.645 1 87.94 3 ASP B O 1
ATOM 3191 N N . ILE B 1 4 ? 19.797 -21.766 8.469 1 95.5 4 ILE B N 1
ATOM 3192 C CA . ILE B 1 4 ? 19.734 -20.531 7.688 1 95.5 4 ILE B CA 1
ATOM 3193 C C . ILE B 1 4 ? 21.141 -19.922 7.59 1 95.5 4 ILE B C 1
ATOM 3195 O O . ILE B 1 4 ? 22 -20.188 8.43 1 95.5 4 ILE B O 1
ATOM 3199 N N . LYS B 1 5 ? 21.406 -19.219 6.527 1 96.19 5 LYS B N 1
ATOM 3200 C CA . LYS B 1 5 ? 22.609 -18.422 6.32 1 96.19 5 LYS B CA 1
ATOM 3201 C C . LYS B 1 5 ? 22.281 -17.062 5.711 1 96.19 5 LYS B C 1
ATOM 3203 O O . LYS B 1 5 ? 21.469 -16.984 4.785 1 96.19 5 LYS B O 1
ATOM 3208 N N . LEU B 1 6 ? 22.812 -16.047 6.297 1 96.25 6 LEU B N 1
ATOM 3209 C CA . LEU B 1 6 ? 22.578 -14.688 5.816 1 96.25 6 LEU B CA 1
ATOM 3210 C C . LEU B 1 6 ? 23.906 -13.992 5.516 1 96.25 6 LEU B C 1
ATOM 3212 O O . LEU B 1 6 ? 24.766 -13.867 6.395 1 96.25 6 LEU B O 1
ATOM 3216 N N . LEU B 1 7 ? 24.094 -13.547 4.328 1 95.5 7 LEU B N 1
ATOM 3217 C CA . LEU B 1 7 ? 25.266 -12.797 3.887 1 95.5 7 LEU B CA 1
ATOM 3218 C C . LEU B 1 7 ? 24.875 -11.391 3.457 1 95.5 7 LEU B C 1
ATOM 3220 O O . LEU B 1 7 ? 23.859 -11.195 2.775 1 95.5 7 LEU B O 1
ATOM 3224 N N . VAL B 1 8 ? 25.609 -10.461 3.93 1 94.81 8 VAL B N 1
ATOM 3225 C CA . VAL B 1 8 ? 25.422 -9.07 3.527 1 94.81 8 VAL B CA 1
ATOM 3226 C C . VAL B 1 8 ? 26.75 -8.484 3.076 1 94.81 8 VAL B C 1
ATOM 3228 O O . VAL B 1 8 ? 27.781 -8.648 3.746 1 94.81 8 VAL B O 1
ATOM 3231 N N . GLY B 1 9 ? 26.75 -7.828 1.922 1 92.62 9 GLY B N 1
ATOM 3232 C CA . GLY B 1 9 ? 27.984 -7.242 1.455 1 92.62 9 GLY B CA 1
ATOM 3233 C C . GLY B 1 9 ? 27.891 -6.688 0.047 1 92.62 9 GLY B C 1
ATOM 3234 O O . GLY B 1 9 ? 26.797 -6.461 -0.466 1 92.62 9 GLY B O 1
ATOM 3235 N N . ARG B 1 10 ? 28.969 -6.324 -0.377 1 89.06 10 ARG B N 1
ATOM 3236 C CA . ARG B 1 10 ? 29.094 -5.766 -1.719 1 89.06 10 ARG B CA 1
ATOM 3237 C C . ARG B 1 10 ? 30.219 -6.453 -2.496 1 89.06 10 ARG B C 1
ATOM 3239 O O . ARG B 1 10 ? 31.281 -6.738 -1.942 1 89.06 10 ARG B O 1
ATOM 3246 N N . LYS B 1 11 ? 29.859 -6.617 -3.805 1 79.94 11 LYS B N 1
ATOM 3247 C CA . LYS B 1 11 ? 30.812 -7.234 -4.73 1 79.94 11 LYS B CA 1
ATOM 3248 C C . LYS B 1 11 ? 31.344 -8.555 -4.176 1 79.94 11 LYS B C 1
ATOM 3250 O O . LYS B 1 11 ? 30.562 -9.469 -3.889 1 79.94 11 LYS B O 1
ATOM 3255 N N . GLN B 1 12 ? 32.5 -8.641 -3.836 1 80.31 12 GLN B N 1
ATOM 3256 C CA . GLN B 1 12 ? 33.062 -9.93 -3.451 1 80.31 12 GLN B CA 1
ATOM 3257 C C . GLN B 1 12 ? 33.375 -9.977 -1.954 1 80.31 12 GLN B C 1
ATOM 3259 O O . GLN B 1 12 ? 33.969 -10.938 -1.462 1 80.31 12 GLN B O 1
ATOM 3264 N N . THR B 1 13 ? 32.844 -8.984 -1.275 1 88.75 13 THR B N 1
ATOM 3265 C CA . THR B 1 13 ? 33.094 -8.969 0.162 1 88.75 13 THR B CA 1
ATOM 3266 C C . THR B 1 13 ? 31.797 -9.086 0.936 1 88.75 13 THR B C 1
ATOM 3268 O O . THR B 1 13 ? 31.016 -8.133 1.003 1 88.75 13 THR B O 1
ATOM 3271 N N . PHE B 1 14 ? 31.562 -10.32 1.391 1 92.44 14 PHE B N 1
ATOM 3272 C CA . PHE B 1 14 ? 30.344 -10.562 2.145 1 92.44 14 PHE B CA 1
ATOM 3273 C C . PHE B 1 14 ? 30.656 -10.922 3.592 1 92.44 14 PHE B C 1
ATOM 3275 O O . PHE B 1 14 ? 31.625 -11.625 3.863 1 92.44 14 PHE B O 1
ATOM 3282 N N . LYS B 1 15 ? 29.922 -10.344 4.398 1 91.5 15 LYS B N 1
ATOM 3283 C CA . LYS B 1 15 ? 29.984 -10.711 5.809 1 91.5 15 LYS B CA 1
ATOM 3284 C C . LYS B 1 15 ? 28.875 -11.695 6.172 1 91.5 15 LYS B C 1
ATOM 3286 O O . LYS B 1 15 ? 27.719 -11.523 5.758 1 91.5 15 LYS B O 1
ATOM 3291 N N . ASP B 1 16 ? 29.25 -12.719 6.871 1 92.31 16 ASP B N 1
ATOM 3292 C CA . ASP B 1 16 ? 28.266 -13.695 7.363 1 92.31 16 ASP B CA 1
ATOM 3293 C C . ASP B 1 16 ? 27.609 -13.203 8.656 1 92.31 16 ASP B C 1
ATOM 3295 O O . ASP B 1 16 ? 28.266 -13.141 9.703 1 92.31 16 ASP B O 1
ATOM 3299 N N . CYS B 1 17 ? 26.344 -12.953 8.523 1 91.88 17 CYS B N 1
ATOM 3300 C CA . CYS B 1 17 ? 25.609 -12.391 9.656 1 91.88 17 CYS B CA 1
ATOM 3301 C C . CYS B 1 17 ? 24.656 -13.414 10.25 1 91.88 17 CYS B C 1
ATOM 3303 O O . CYS B 1 17 ? 23.719 -13.055 10.969 1 91.88 17 CYS B O 1
ATOM 3305 N N . THR B 1 18 ? 24.844 -14.617 10.039 1 92.38 18 THR B N 1
ATOM 3306 C CA . THR B 1 18 ? 23.906 -15.68 10.414 1 92.38 18 THR B CA 1
ATOM 3307 C C . THR B 1 18 ? 23.703 -15.719 11.922 1 92.38 18 THR B C 1
ATOM 3309 O O . THR B 1 18 ? 22.578 -15.836 12.398 1 92.38 18 THR B O 1
ATOM 3312 N N . ALA B 1 19 ? 24.688 -15.531 12.672 1 89.44 19 ALA B N 1
ATOM 3313 C CA . ALA B 1 19 ? 24.625 -15.664 14.125 1 89.44 19 ALA B CA 1
ATOM 3314 C C . ALA B 1 19 ? 23.844 -14.523 14.758 1 89.44 19 ALA B C 1
ATOM 3316 O O . ALA B 1 19 ? 23.359 -14.641 15.883 1 89.44 19 ALA B O 1
ATOM 3317 N N . LEU B 1 20 ? 23.719 -13.453 14.047 1 91.38 20 LEU B N 1
ATOM 3318 C CA . LEU B 1 20 ? 23.062 -12.266 14.586 1 91.38 20 LEU B CA 1
ATOM 3319 C C . LEU B 1 20 ? 21.562 -12.297 14.297 1 91.38 20 LEU B C 1
ATOM 3321 O O . LEU B 1 20 ? 20.812 -11.484 14.844 1 91.38 20 LEU B O 1
ATOM 3325 N N . VAL B 1 21 ? 21.094 -13.211 13.484 1 93.75 21 VAL B N 1
ATOM 3326 C CA . VAL B 1 21 ? 19.719 -13.203 13 1 93.75 21 VAL B CA 1
ATOM 3327 C C . VAL B 1 21 ? 18.781 -13.656 14.117 1 93.75 21 VAL B C 1
ATOM 3329 O O . VAL B 1 21 ? 18.938 -14.75 14.664 1 93.75 21 VAL B O 1
ATOM 3332 N N . GLN B 1 22 ? 17.906 -12.805 14.422 1 93.94 22 GLN B N 1
ATOM 3333 C CA . GLN B 1 22 ? 16.828 -13.164 15.352 1 93.94 22 GLN B CA 1
ATOM 3334 C C . GLN B 1 22 ? 15.602 -13.664 14.594 1 93.94 22 GLN B C 1
ATOM 3336 O O . GLN B 1 22 ? 14.945 -14.617 15.023 1 93.94 22 GLN B O 1
ATOM 3341 N N . LYS B 1 23 ? 15.32 -13.016 13.562 1 96.44 23 LYS B N 1
ATOM 3342 C CA . LYS B 1 23 ? 14.164 -13.328 12.727 1 96.44 23 LYS B CA 1
ATOM 3343 C C . LYS B 1 23 ? 14.422 -12.938 11.273 1 96.44 23 LYS B C 1
ATOM 3345 O O . LYS B 1 23 ? 15.008 -11.883 11 1 96.44 23 LYS B O 1
ATOM 3350 N N . ALA B 1 24 ? 14.039 -13.734 10.359 1 97.56 24 ALA B N 1
ATOM 3351 C CA . ALA B 1 24 ? 14.133 -13.453 8.93 1 97.56 24 ALA B CA 1
ATOM 3352 C C . ALA B 1 24 ? 12.844 -13.836 8.211 1 97.56 24 ALA B C 1
ATOM 3354 O O . ALA B 1 24 ? 12.141 -14.766 8.625 1 97.56 24 ALA B O 1
ATOM 3355 N N . SER B 1 25 ? 12.555 -13.117 7.176 1 98.25 25 SER B N 1
ATOM 3356 C CA . SER B 1 25 ? 11.344 -13.422 6.422 1 98.25 25 SER B CA 1
ATOM 3357 C C . SER B 1 25 ? 11.531 -13.148 4.934 1 98.25 25 SER B C 1
ATOM 3359 O O . SER B 1 25 ? 12.219 -12.195 4.555 1 98.25 25 SER B O 1
ATOM 3361 N N . VAL B 1 26 ? 11.008 -13.977 4.137 1 97.75 26 VAL B N 1
ATOM 3362 C CA . VAL B 1 26 ? 10.906 -13.789 2.693 1 97.75 26 VAL B CA 1
ATOM 3363 C C . VAL B 1 26 ? 9.438 -13.703 2.283 1 97.75 26 VAL B C 1
ATOM 3365 O O . VAL B 1 26 ? 8.633 -14.578 2.637 1 97.75 26 VAL B O 1
ATOM 3368 N N . THR B 1 27 ? 9.07 -12.711 1.558 1 97.44 27 THR B N 1
ATOM 3369 C CA . THR B 1 27 ? 7.668 -12.453 1.233 1 97.44 27 THR B CA 1
ATOM 3370 C C . THR B 1 27 ? 7.5 -12.195 -0.262 1 97.44 27 THR B C 1
ATOM 3372 O O . THR B 1 27 ? 8.367 -11.594 -0.896 1 97.44 27 THR B O 1
ATOM 3375 N N . GLY B 1 28 ? 6.426 -12.68 -0.771 1 95.31 28 GLY B N 1
ATOM 3376 C CA . GLY B 1 28 ? 6.047 -12.43 -2.15 1 95.31 28 GLY B CA 1
ATOM 3377 C C . GLY B 1 28 ? 4.551 -12.258 -2.336 1 95.31 28 GLY B C 1
ATOM 3378 O O . GLY B 1 28 ? 3.762 -12.664 -1.48 1 95.31 28 GLY B O 1
ATOM 3379 N N . ARG B 1 29 ? 4.195 -11.586 -3.371 1 91.56 29 ARG B N 1
ATOM 3380 C CA . ARG B 1 29 ? 2.799 -11.367 -3.734 1 91.56 29 ARG B CA 1
ATOM 3381 C C . ARG B 1 29 ? 2.596 -11.508 -5.238 1 91.56 29 ARG B C 1
ATOM 3383 O O . ARG B 1 29 ? 3.432 -11.062 -6.027 1 91.56 29 ARG B O 1
ATOM 3390 N N . ARG B 1 30 ? 1.477 -12.109 -5.512 1 83.31 30 ARG B N 1
ATOM 3391 C CA . ARG B 1 30 ? 1.135 -12.227 -6.926 1 83.31 30 ARG B CA 1
ATOM 3392 C C . ARG B 1 30 ? 0.977 -10.844 -7.566 1 83.31 30 ARG B C 1
ATOM 3394 O O . ARG B 1 30 ? 0.329 -9.961 -7 1 83.31 30 ARG B O 1
ATOM 3401 N N . GLY B 1 31 ? 1.58 -10.68 -8.711 1 79.06 31 GLY B N 1
ATOM 3402 C CA . GLY B 1 31 ? 1.468 -9.414 -9.422 1 79.06 31 GLY B CA 1
ATOM 3403 C C . GLY B 1 31 ? 2.598 -8.453 -9.117 1 79.06 31 GLY B C 1
ATOM 3404 O O . GLY B 1 31 ? 2.832 -7.496 -9.859 1 79.06 31 GLY B O 1
ATOM 3405 N N . ASP B 1 32 ? 3.145 -8.617 -7.953 1 84.38 32 ASP B N 1
ATOM 3406 C CA . ASP B 1 32 ? 4.316 -7.809 -7.641 1 84.38 32 ASP B CA 1
ATOM 3407 C C . ASP B 1 32 ? 5.562 -8.359 -8.328 1 84.38 32 ASP B C 1
ATOM 3409 O O . ASP B 1 32 ? 5.699 -9.57 -8.508 1 84.38 32 ASP B O 1
ATOM 3413 N N . ALA B 1 33 ? 6.414 -7.395 -8.578 1 84.75 33 ALA B N 1
ATOM 3414 C CA . ALA B 1 33 ? 7.641 -7.84 -9.234 1 84.75 33 ALA B CA 1
ATOM 3415 C C . ALA B 1 33 ? 8.633 -8.406 -8.227 1 84.75 33 ALA B C 1
ATOM 3417 O O . ALA B 1 33 ? 8.93 -9.602 -8.242 1 84.75 33 ALA B O 1
ATOM 3418 N N . PRO B 1 34 ? 9.062 -7.57 -7.324 1 85.94 34 PRO B N 1
ATOM 3419 C CA . PRO B 1 34 ? 10.141 -8.086 -6.48 1 85.94 34 PRO B CA 1
ATOM 3420 C C . PRO B 1 34 ? 9.625 -8.844 -5.262 1 85.94 34 PRO B C 1
ATOM 3422 O O . PRO B 1 34 ? 8.562 -8.516 -4.723 1 85.94 34 PRO B O 1
ATOM 3425 N N . ARG B 1 35 ? 10.242 -9.922 -4.926 1 95.69 35 ARG B N 1
ATOM 3426 C CA . ARG B 1 35 ? 10.117 -10.492 -3.586 1 95.69 35 ARG B CA 1
ATOM 3427 C C . ARG B 1 35 ? 10.922 -9.688 -2.572 1 95.69 35 ARG B C 1
ATOM 3429 O O . ARG B 1 35 ? 11.898 -9.023 -2.934 1 95.69 35 ARG B O 1
ATOM 3436 N N . THR B 1 36 ? 10.477 -9.789 -1.35 1 96.94 36 THR B N 1
ATOM 3437 C CA . THR B 1 36 ? 11.062 -8.977 -0.291 1 96.94 36 THR B CA 1
ATOM 3438 C C . THR B 1 36 ? 11.688 -9.867 0.786 1 96.94 36 THR B C 1
ATOM 3440 O O . THR B 1 36 ? 11.117 -10.898 1.152 1 96.94 36 THR B O 1
ATOM 3443 N N . PHE B 1 37 ? 12.844 -9.445 1.225 1 97.94 37 PHE B N 1
ATOM 3444 C CA . PHE B 1 37 ? 13.508 -10.055 2.375 1 97.94 37 PHE B CA 1
ATOM 3445 C C . PHE B 1 37 ? 13.594 -9.07 3.533 1 97.94 37 PHE B C 1
ATOM 3447 O O . PHE B 1 37 ? 13.945 -7.902 3.338 1 97.94 37 PHE B O 1
ATOM 3454 N N . THR B 1 38 ? 13.203 -9.477 4.695 1 97.69 38 THR B N 1
ATOM 3455 C CA . THR B 1 38 ? 13.367 -8.688 5.906 1 97.69 38 THR B CA 1
ATOM 3456 C C . THR B 1 38 ? 14.062 -9.5 6.996 1 97.69 38 THR B C 1
ATOM 3458 O O . THR B 1 38 ? 13.898 -10.719 7.066 1 97.69 38 THR B O 1
ATOM 3461 N N . ALA B 1 39 ? 14.867 -8.812 7.859 1 96.69 39 ALA B N 1
ATOM 3462 C CA . ALA B 1 39 ? 15.523 -9.5 8.969 1 96.69 39 ALA B CA 1
ATOM 3463 C C . ALA B 1 39 ? 15.719 -8.555 10.148 1 96.69 39 ALA B C 1
ATOM 3465 O O . ALA B 1 39 ? 15.867 -7.344 9.969 1 96.69 39 ALA B O 1
ATOM 3466 N N . THR B 1 40 ? 15.57 -9.133 11.234 1 95.19 40 THR B N 1
ATOM 3467 C CA . THR B 1 40 ? 15.922 -8.492 12.5 1 95.19 40 THR B CA 1
ATOM 3468 C C . THR B 1 40 ? 17.172 -9.117 13.094 1 95.19 40 THR B C 1
ATOM 3470 O O . THR B 1 40 ? 17.203 -10.32 13.359 1 95.19 40 THR B O 1
ATOM 3473 N N . LEU B 1 41 ? 18.219 -8.328 13.234 1 94 41 LEU B N 1
ATOM 3474 C CA . LEU B 1 41 ? 19.5 -8.797 13.734 1 94 41 LEU B CA 1
ATOM 3475 C C . LEU B 1 41 ? 19.844 -8.156 15.078 1 94 41 LEU B C 1
ATOM 3477 O O . LEU B 1 41 ? 19.422 -7.027 15.352 1 94 41 LEU B O 1
ATOM 3481 N N . SER B 1 42 ? 20.531 -8.891 15.867 1 89.81 42 SER B N 1
ATOM 3482 C CA . SER B 1 42 ? 21.062 -8.305 17.094 1 89.81 42 SER B CA 1
ATOM 3483 C C . SER B 1 42 ? 22.156 -7.297 16.797 1 89.81 42 SER B C 1
ATOM 3485 O O . SER B 1 42 ? 23 -7.527 15.922 1 89.81 42 SER B O 1
ATOM 3487 N N . ASP B 1 43 ? 21.969 -6.059 17.328 1 82.25 43 ASP B N 1
ATOM 3488 C CA . ASP B 1 43 ? 22.953 -5 17.109 1 82.25 43 ASP B CA 1
ATOM 3489 C C . ASP B 1 43 ? 23.812 -4.781 18.359 1 82.25 43 ASP B C 1
ATOM 3491 O O . ASP B 1 43 ? 24.141 -3.645 18.703 1 82.25 43 ASP B O 1
ATOM 3495 N N . SER B 1 44 ? 24.109 -5.785 19.094 1 70.81 44 SER B N 1
ATOM 3496 C CA . SER B 1 44 ? 24.859 -5.641 20.344 1 70.81 44 SER B CA 1
ATOM 3497 C C . SER B 1 44 ? 26.328 -5.324 20.078 1 70.81 44 SER B C 1
ATOM 3499 O O . SER B 1 44 ? 26.859 -5.684 19.031 1 70.81 44 SER B O 1
ATOM 3501 N N . GLU B 1 45 ? 26.875 -4.367 20.766 1 59.72 45 GLU B N 1
ATOM 3502 C CA . GLU B 1 45 ? 28.266 -3.912 20.734 1 59.72 45 GLU B CA 1
ATOM 3503 C C . GLU B 1 45 ? 29.219 -5.09 20.703 1 59.72 45 GLU B C 1
ATOM 3505 O O . GLU B 1 45 ? 30.344 -4.973 20.203 1 59.72 45 GLU B O 1
ATOM 3510 N N . ASP B 1 46 ? 28.781 -6.125 21.297 1 53.09 46 ASP B N 1
ATOM 3511 C CA . ASP B 1 46 ? 29.734 -7.227 21.438 1 53.09 46 ASP B CA 1
ATOM 3512 C C . ASP B 1 46 ? 30.047 -7.871 20.094 1 53.09 46 ASP B C 1
ATOM 3514 O O . ASP B 1 46 ? 31.016 -8.625 19.969 1 53.09 46 ASP B O 1
ATOM 3518 N N . HIS B 1 47 ? 29.156 -7.668 19.219 1 51.81 47 HIS B N 1
ATOM 3519 C CA . HIS B 1 47 ? 29.406 -8.219 17.891 1 51.81 47 HIS B CA 1
ATOM 3520 C C . HIS B 1 47 ? 29.672 -7.117 16.875 1 51.81 47 HIS B C 1
ATOM 3522 O O . HIS B 1 47 ? 29.25 -5.977 17.062 1 51.81 47 HIS B O 1
ATOM 3528 N N . ALA B 1 48 ? 30.672 -7.355 16.156 1 49.34 48 ALA B N 1
ATOM 3529 C CA . ALA B 1 48 ? 30.984 -6.43 15.07 1 49.34 48 ALA B CA 1
ATOM 3530 C C . ALA B 1 48 ? 29.719 -5.879 14.43 1 49.34 48 ALA B C 1
ATOM 3532 O O . ALA B 1 48 ? 28.906 -6.637 13.898 1 49.34 48 ALA B O 1
ATOM 3533 N N . ARG B 1 49 ? 29.266 -4.793 14.867 1 62.44 49 ARG B N 1
ATOM 3534 C CA . ARG B 1 49 ? 28.094 -4.105 14.305 1 62.44 49 ARG B CA 1
ATOM 3535 C C . ARG B 1 49 ? 28.062 -4.223 12.789 1 62.44 49 ARG B C 1
ATOM 3537 O O . ARG B 1 49 ? 29.078 -4.008 12.125 1 62.44 49 ARG B O 1
ATOM 3544 N N . LEU B 1 50 ? 27.125 -5.121 12.383 1 67.44 50 LEU B N 1
ATOM 3545 C CA . LEU B 1 50 ? 26.969 -5.133 10.938 1 67.44 50 LEU B CA 1
ATOM 3546 C C . LEU B 1 50 ? 26.891 -3.711 10.383 1 67.44 50 LEU B C 1
ATOM 3548 O O . LEU B 1 50 ? 26.094 -2.9 10.867 1 67.44 50 LEU B O 1
ATOM 3552 N N . ALA B 1 51 ? 27.875 -3.395 9.609 1 79.38 51 ALA B N 1
ATOM 3553 C CA . ALA B 1 51 ? 27.875 -2.094 8.938 1 79.38 51 ALA B CA 1
ATOM 3554 C C . ALA B 1 51 ? 26.875 -2.074 7.789 1 79.38 51 ALA B C 1
ATOM 3556 O O . ALA B 1 51 ? 27.25 -1.906 6.629 1 79.38 51 ALA B O 1
ATOM 3557 N N . ALA B 1 52 ? 25.625 -2.396 8.18 1 82.88 52 ALA B N 1
ATOM 3558 C CA . ALA B 1 52 ? 24.562 -2.316 7.168 1 82.88 52 ALA B CA 1
ATOM 3559 C C . ALA B 1 52 ? 24.344 -0.873 6.727 1 82.88 52 ALA B C 1
ATOM 3561 O O . ALA B 1 52 ? 24.141 0.014 7.562 1 82.88 52 ALA B O 1
ATOM 3562 N N . ASN B 1 53 ? 24.516 -0.648 5.422 1 86.12 53 ASN B N 1
ATOM 3563 C CA . ASN B 1 53 ? 24.312 0.668 4.824 1 86.12 53 ASN B CA 1
ATOM 3564 C C . ASN B 1 53 ? 23.656 0.568 3.451 1 86.12 53 ASN B C 1
ATOM 3566 O O . ASN B 1 53 ? 24.328 0.271 2.457 1 86.12 53 ASN B O 1
ATOM 3570 N N . CYS B 1 54 ? 22.453 0.886 3.512 1 88 54 CYS B N 1
ATOM 3571 C CA . CYS B 1 54 ? 21.688 0.745 2.279 1 88 54 CYS B CA 1
ATOM 3572 C C . CYS B 1 54 ? 22.188 1.72 1.216 1 88 54 CYS B C 1
ATOM 3574 O O . CYS B 1 54 ? 21.984 1.494 0.021 1 88 54 CYS B O 1
ATOM 3576 N N . ALA B 1 55 ? 22.844 2.73 1.623 1 86.88 55 ALA B N 1
ATOM 3577 C CA . ALA B 1 55 ? 23.312 3.746 0.684 1 86.88 55 ALA B CA 1
ATOM 3578 C C . ALA B 1 55 ? 24.516 3.244 -0.11 1 86.88 55 ALA B C 1
ATOM 3580 O O . ALA B 1 55 ? 24.906 3.846 -1.115 1 86.88 55 ALA B O 1
ATOM 3581 N N . GLU B 1 56 ? 25.062 2.188 0.281 1 89.31 56 GLU B N 1
ATOM 3582 C CA . GLU B 1 56 ? 26.297 1.708 -0.337 1 89.31 56 GLU B CA 1
ATOM 3583 C C . GLU B 1 56 ? 26.016 0.614 -1.361 1 89.31 56 GLU B C 1
ATOM 3585 O O . GLU B 1 56 ? 26.938 0.009 -1.906 1 89.31 56 GLU B O 1
ATOM 3590 N N . GLY B 1 57 ? 24.797 0.318 -1.559 1 91.62 57 GLY B N 1
ATOM 3591 C CA . GLY B 1 57 ? 24.453 -0.675 -2.561 1 91.62 57 GLY B CA 1
ATOM 3592 C C . GLY B 1 57 ? 24.797 -2.092 -2.143 1 91.62 57 GLY B C 1
ATOM 3593 O O . GLY B 1 57 ? 25.25 -2.895 -2.965 1 91.62 57 GLY B O 1
ATOM 3594 N N . GLN B 1 58 ? 24.609 -2.389 -0.935 1 93.69 58 GLN B N 1
ATOM 3595 C CA . GLN B 1 58 ? 24.922 -3.721 -0.422 1 93.69 58 GLN B CA 1
ATOM 3596 C C . GLN B 1 58 ? 23.891 -4.742 -0.903 1 93.69 58 GLN B C 1
ATOM 3598 O O . GLN B 1 58 ? 22.719 -4.41 -1.095 1 93.69 58 GLN B O 1
ATOM 3603 N N . THR B 1 59 ? 24.422 -5.973 -1.12 1 95.31 59 THR B N 1
ATOM 3604 C CA . THR B 1 59 ? 23.578 -7.102 -1.506 1 95.31 59 THR B CA 1
ATOM 3605 C C . THR B 1 59 ? 23.312 -8.016 -0.309 1 95.31 59 THR B C 1
ATOM 3607 O O . THR B 1 59 ? 24.219 -8.25 0.506 1 95.31 59 THR B O 1
ATOM 3610 N N . VAL B 1 60 ? 22.109 -8.492 -0.205 1 96.75 60 VAL B N 1
ATOM 3611 C CA . VAL B 1 60 ? 21.703 -9.453 0.814 1 96.75 60 VAL B CA 1
ATOM 3612 C C . VAL B 1 60 ? 21.453 -10.812 0.169 1 96.75 60 VAL B C 1
ATOM 3614 O O . VAL B 1 60 ? 20.75 -10.906 -0.842 1 96.75 60 VAL B O 1
ATOM 3617 N N . ILE B 1 61 ? 22.031 -11.812 0.676 1 96.75 61 ILE B N 1
ATOM 3618 C CA . ILE B 1 61 ? 21.828 -13.18 0.215 1 96.75 61 ILE B CA 1
ATOM 3619 C C . ILE B 1 61 ? 21.359 -14.055 1.382 1 96.75 61 ILE B C 1
ATOM 3621 O O . ILE B 1 61 ? 22 -14.07 2.438 1 96.75 61 ILE B O 1
ATOM 3625 N N . PHE B 1 62 ? 20.266 -14.734 1.19 1 97.88 62 PHE B N 1
ATOM 3626 C CA . PHE B 1 62 ? 19.703 -15.578 2.232 1 97.88 62 PHE B CA 1
ATOM 3627 C C . PHE B 1 62 ? 19.594 -17.031 1.759 1 97.88 62 PHE B C 1
ATOM 3629 O O . PHE B 1 62 ? 19.062 -17.297 0.681 1 97.88 62 PHE B O 1
ATOM 3636 N N . TYR B 1 63 ? 20.172 -17.875 2.568 1 96.94 63 TYR B N 1
ATOM 3637 C CA . TYR B 1 63 ? 20.109 -19.312 2.301 1 96.94 63 TYR B CA 1
ATOM 3638 C C . TYR B 1 63 ? 19.234 -20.016 3.322 1 96.94 63 TYR B C 1
ATOM 3640 O O . TYR B 1 63 ? 19.25 -19.688 4.508 1 96.94 63 TYR B O 1
ATOM 3648 N N . TYR B 1 64 ? 18.484 -20.953 2.867 1 95.75 64 TYR B N 1
ATOM 3649 C CA . TYR B 1 64 ? 17.734 -21.891 3.688 1 95.75 64 TYR B CA 1
ATOM 3650 C C . TYR B 1 64 ? 17.984 -23.328 3.252 1 95.75 64 TYR B C 1
ATOM 3652 O O . TYR B 1 64 ? 17.781 -23.672 2.086 1 95.75 64 TYR B O 1
ATOM 3660 N N . ASP B 1 65 ? 18.484 -24.219 4.16 1 93.19 65 ASP B N 1
ATOM 3661 C CA . ASP B 1 65 ? 18.812 -25.609 3.889 1 93.19 65 ASP B CA 1
ATOM 3662 C C . ASP B 1 65 ? 19.734 -25.734 2.674 1 93.19 65 ASP B C 1
ATOM 3664 O O . ASP B 1 65 ? 19.453 -26.5 1.751 1 93.19 65 ASP B O 1
ATOM 3668 N N . SER B 1 66 ? 20.703 -24.797 2.553 1 92.25 66 SER B N 1
ATOM 3669 C CA . SER B 1 66 ? 21.797 -24.766 1.591 1 92.25 66 SER B CA 1
ATOM 3670 C C . SER B 1 66 ? 21.312 -24.297 0.219 1 92.25 66 SER B C 1
ATOM 3672 O O . SER B 1 66 ? 22.078 -24.344 -0.752 1 92.25 66 SER B O 1
ATOM 3674 N N . GLU B 1 67 ? 20.141 -23.953 0.189 1 94.62 67 GLU B N 1
ATOM 3675 C CA . GLU B 1 67 ? 19.625 -23.391 -1.055 1 94.62 67 GLU B CA 1
ATOM 3676 C C . GLU B 1 67 ? 19.469 -21.875 -0.952 1 94.62 67 GLU B C 1
ATOM 3678 O O . GLU B 1 67 ? 18.984 -21.359 0.062 1 94.62 67 GLU B O 1
ATOM 3683 N N . GLU B 1 68 ? 19.875 -21.188 -1.984 1 96.5 68 GLU B N 1
ATOM 3684 C CA . GLU B 1 68 ? 19.688 -19.734 -2.014 1 96.5 68 GLU B CA 1
ATOM 3685 C C . GLU B 1 68 ? 18.219 -19.391 -2.236 1 96.5 68 GLU B C 1
ATOM 3687 O O . GLU B 1 68 ? 17.656 -19.656 -3.309 1 96.5 68 GLU B O 1
ATOM 3692 N N . GLU B 1 69 ? 17.641 -18.766 -1.255 1 95.81 69 GLU B N 1
ATOM 3693 C CA . GLU B 1 69 ? 16.219 -18.484 -1.322 1 95.81 69 GLU B CA 1
ATOM 3694 C C . GLU B 1 69 ? 15.961 -17.031 -1.722 1 95.81 69 GLU B C 1
ATOM 3696 O O . GLU B 1 69 ? 14.867 -16.688 -2.18 1 95.81 69 GLU B O 1
ATOM 3701 N N . PHE B 1 70 ? 17.016 -16.234 -1.484 1 97.25 70 PHE B N 1
ATOM 3702 C CA . PHE B 1 70 ? 16.828 -14.82 -1.796 1 97.25 70 PHE B CA 1
ATOM 3703 C C . PHE B 1 70 ? 18.172 -14.156 -2.104 1 97.25 70 PHE B C 1
ATOM 3705 O O . PHE B 1 70 ? 19.172 -14.438 -1.446 1 97.25 70 PHE B O 1
ATOM 3712 N N . ARG B 1 71 ? 18.188 -13.289 -3.014 1 97 71 ARG B N 1
ATOM 3713 C CA . ARG B 1 71 ? 19.297 -12.391 -3.332 1 97 71 ARG B CA 1
ATOM 3714 C C . ARG B 1 71 ? 18.766 -11.047 -3.836 1 97 71 ARG B C 1
ATOM 3716 O O . ARG B 1 71 ? 17.969 -11 -4.77 1 97 71 ARG B O 1
ATOM 3723 N N . GLY B 1 72 ? 19.203 -10.031 -3.195 1 96.12 72 GLY B N 1
ATOM 3724 C CA . GLY B 1 72 ? 18.703 -8.742 -3.643 1 96.12 72 GLY B CA 1
ATOM 3725 C C . GLY B 1 72 ? 19.422 -7.566 -3.014 1 96.12 72 GLY B C 1
ATOM 3726 O O . GLY B 1 72 ? 20.438 -7.746 -2.342 1 96.12 72 GLY B O 1
ATOM 3727 N N . LEU B 1 73 ? 18.953 -6.391 -3.279 1 95.38 73 LEU B N 1
ATOM 3728 C CA . LEU B 1 73 ? 19.562 -5.125 -2.865 1 95.38 73 LEU B CA 1
ATOM 3729 C C . LEU B 1 73 ? 19.031 -4.695 -1.502 1 95.38 73 LEU B C 1
ATOM 3731 O O . LEU B 1 73 ? 17.812 -4.688 -1.274 1 95.38 73 LEU B O 1
ATOM 3735 N N . LEU B 1 74 ? 19.922 -4.371 -0.604 1 95.69 74 LEU B N 1
ATOM 3736 C CA . LEU B 1 74 ? 19.516 -3.764 0.662 1 95.69 74 LEU B CA 1
ATOM 3737 C C . LEU B 1 74 ? 18.953 -2.365 0.439 1 95.69 74 LEU B C 1
ATOM 3739 O O . LEU B 1 74 ? 19.672 -1.466 -0.009 1 95.69 74 LEU B O 1
ATOM 3743 N N . MET B 1 75 ? 17.734 -2.225 0.802 1 95.12 75 MET B N 1
ATOM 3744 C CA . MET B 1 75 ? 17.094 -0.954 0.484 1 95.12 75 MET B CA 1
ATOM 3745 C C . MET B 1 75 ? 16.797 -0.161 1.753 1 95.12 75 MET B C 1
ATOM 3747 O O . MET B 1 75 ? 16.656 1.062 1.706 1 95.12 75 MET B O 1
ATOM 3751 N N . THR B 1 76 ? 16.594 -0.85 2.809 1 94 76 THR B N 1
ATOM 3752 C CA . THR B 1 76 ? 16.281 -0.18 4.066 1 94 76 THR B CA 1
ATOM 3753 C C . THR B 1 76 ? 17.062 -0.795 5.219 1 94 76 THR B C 1
ATOM 3755 O O . THR B 1 76 ? 17.188 -2.02 5.312 1 94 76 THR B O 1
ATOM 3758 N N . ASP B 1 77 ? 17.672 0.017 6.012 1 93.12 77 ASP B N 1
ATOM 3759 C CA . ASP B 1 77 ? 18.281 -0.398 7.273 1 93.12 77 ASP B CA 1
ATOM 3760 C C . ASP B 1 77 ? 17.797 0.484 8.43 1 93.12 77 ASP B C 1
ATOM 3762 O O . ASP B 1 77 ? 17.609 1.688 8.258 1 93.12 77 ASP B O 1
ATOM 3766 N N . GLY B 1 78 ? 17.469 -0.147 9.461 1 91.25 78 GLY B N 1
ATOM 3767 C CA . GLY B 1 78 ? 16.953 0.567 10.617 1 91.25 78 GLY B CA 1
ATOM 3768 C C . GLY B 1 78 ? 17.609 0.146 11.922 1 91.25 78 GLY B C 1
ATOM 3769 O O . GLY B 1 78 ? 17.938 -1.026 12.102 1 91.25 78 GLY B O 1
ATOM 3770 N N . ARG B 1 79 ? 17.797 1.094 12.789 1 88 79 ARG B N 1
ATOM 3771 C CA . ARG B 1 79 ? 18.359 0.836 14.117 1 88 79 ARG B CA 1
ATOM 3772 C C . ARG B 1 79 ? 17.438 1.362 15.211 1 88 79 ARG B C 1
ATOM 3774 O O . ARG B 1 79 ? 16.844 2.434 15.062 1 88 79 ARG B O 1
ATOM 3781 N N . SER B 1 80 ? 17.391 0.549 16.219 1 86.94 80 SER B N 1
ATOM 3782 C CA . SER B 1 80 ? 16.5 0.913 17.312 1 86.94 80 SER B CA 1
ATOM 3783 C C . SER B 1 80 ? 17.281 1.059 18.625 1 86.94 80 SER B C 1
ATOM 3785 O O . SER B 1 80 ? 18.453 0.692 18.703 1 86.94 80 SER B O 1
ATOM 3787 N N . ASN B 1 81 ? 16.594 1.657 19.656 1 85.38 81 ASN B N 1
ATOM 3788 C CA . ASN B 1 81 ? 17.188 1.787 20.969 1 85.38 81 ASN B CA 1
ATOM 3789 C C . ASN B 1 81 ? 17.25 0.445 21.688 1 85.38 81 ASN B C 1
ATOM 3791 O O . ASN B 1 81 ? 17.875 0.328 22.75 1 85.38 81 ASN B O 1
ATOM 3795 N N . LYS B 1 82 ? 16.672 -0.572 21.172 1 85.25 82 LYS B N 1
ATOM 3796 C CA . LYS B 1 82 ? 16.719 -1.913 21.75 1 85.25 82 LYS B CA 1
ATOM 3797 C C . LYS B 1 82 ? 17.875 -2.715 21.172 1 85.25 82 LYS B C 1
ATOM 3799 O O . LYS B 1 82 ? 17.906 -3.941 21.281 1 85.25 82 LYS B O 1
ATOM 3804 N N . LYS B 1 83 ? 18.734 -2.035 20.453 1 87 83 LYS B N 1
ATOM 3805 C CA . LYS B 1 83 ? 19.938 -2.641 19.875 1 87 83 LYS B CA 1
ATOM 3806 C C . LYS B 1 83 ? 19.578 -3.711 18.859 1 87 83 LYS B C 1
ATOM 3808 O O . LYS B 1 83 ? 20.094 -4.824 18.891 1 87 83 LYS B O 1
ATOM 3813 N N . VAL B 1 84 ? 18.703 -3.393 18.125 1 89.56 84 VAL B N 1
ATOM 3814 C CA . VAL B 1 84 ? 18.25 -4.258 17.031 1 89.56 84 VAL B CA 1
ATOM 3815 C C . VAL B 1 84 ? 18.453 -3.562 15.695 1 89.56 84 VAL B C 1
ATOM 3817 O O . VAL B 1 84 ? 18.203 -2.363 15.562 1 89.56 84 VAL B O 1
ATOM 3820 N N . LEU B 1 85 ? 19 -4.336 14.766 1 92.25 85 LEU B N 1
ATOM 3821 C CA . LEU B 1 85 ? 19.156 -3.891 13.383 1 92.25 85 LEU B CA 1
ATOM 3822 C C . LEU B 1 85 ? 18.125 -4.559 12.477 1 92.25 85 LEU B C 1
ATOM 3824 O O . LEU B 1 85 ? 17.969 -5.781 12.508 1 92.25 85 LEU B O 1
ATOM 3828 N N . THR B 1 86 ? 17.422 -3.75 11.805 1 93.88 86 THR B N 1
ATOM 3829 C CA . THR B 1 86 ? 16.453 -4.289 10.859 1 93.88 86 THR B CA 1
ATOM 3830 C C . THR B 1 86 ? 16.906 -4.047 9.422 1 93.88 86 THR B C 1
ATOM 3832 O O . THR B 1 86 ? 17.438 -2.984 9.109 1 93.88 86 THR B O 1
ATOM 3835 N N . LEU B 1 87 ? 16.75 -5.016 8.609 1 96.25 87 LEU B N 1
ATOM 3836 C CA . LEU B 1 87 ? 17.094 -4.949 7.195 1 96.25 87 LEU B CA 1
ATOM 3837 C C . LEU B 1 87 ? 15.867 -5.234 6.324 1 96.25 87 LEU B C 1
ATOM 3839 O O . LEU B 1 87 ? 15.047 -6.09 6.668 1 96.25 87 LEU B O 1
ATOM 3843 N N . LYS B 1 88 ? 15.781 -4.59 5.223 1 96.81 88 LYS B N 1
ATOM 3844 C CA . LYS B 1 88 ? 14.805 -4.879 4.172 1 96.81 88 LYS B CA 1
ATOM 3845 C C . LYS B 1 88 ? 15.453 -4.805 2.793 1 96.81 88 LYS B C 1
ATOM 3847 O O . LYS B 1 88 ? 16.078 -3.797 2.443 1 96.81 88 LYS B O 1
ATOM 3852 N N . ALA B 1 89 ? 15.328 -5.871 2.113 1 97.38 89 ALA B N 1
ATOM 3853 C CA . ALA B 1 89 ? 15.922 -5.965 0.781 1 97.38 89 ALA B CA 1
ATOM 3854 C C . ALA B 1 89 ? 14.891 -6.422 -0.246 1 97.38 89 ALA B C 1
ATOM 3856 O O . ALA B 1 89 ? 13.867 -7.016 0.11 1 97.38 89 ALA B O 1
ATOM 3857 N N . TYR B 1 90 ? 15.094 -6.066 -1.439 1 96.5 90 TYR B N 1
ATOM 3858 C CA . TYR B 1 90 ? 14.273 -6.48 -2.568 1 96.5 90 TYR B CA 1
ATOM 3859 C C . TYR B 1 90 ? 15.109 -7.176 -3.633 1 96.5 90 TYR B C 1
ATOM 3861 O O . TYR B 1 90 ? 16.266 -6.793 -3.873 1 96.5 90 TYR B O 1
ATOM 3869 N N . ASP B 1 91 ? 14.578 -8.164 -4.234 1 97.06 91 ASP B N 1
ATOM 3870 C CA . ASP B 1 91 ? 15.336 -8.828 -5.293 1 97.06 91 ASP B CA 1
ATOM 3871 C C . ASP B 1 91 ? 15.461 -7.93 -6.52 1 97.06 91 ASP B C 1
ATOM 3873 O O . ASP B 1 91 ? 15.008 -6.785 -6.508 1 97.06 91 ASP B O 1
ATOM 3877 N N . ASN B 1 92 ? 16.078 -8.43 -7.551 1 95.31 92 ASN B N 1
ATOM 3878 C CA . ASN B 1 92 ? 16.484 -7.598 -8.672 1 95.31 92 ASN B CA 1
ATOM 3879 C C . ASN B 1 92 ? 15.289 -7.082 -9.461 1 95.31 92 ASN B C 1
ATOM 3881 O O . ASN B 1 92 ? 15.422 -6.168 -10.281 1 95.31 92 ASN B O 1
ATOM 3885 N N . CYS B 1 93 ? 14.148 -7.605 -9.227 1 95.25 93 CYS B N 1
ATOM 3886 C CA . CYS B 1 93 ? 12.961 -7.113 -9.914 1 95.25 93 CYS B CA 1
ATOM 3887 C C . CYS B 1 93 ? 12.586 -5.719 -9.43 1 95.25 93 CYS B C 1
ATOM 3889 O O . CYS B 1 93 ? 11.75 -5.047 -10.039 1 95.25 93 CYS B O 1
ATOM 3891 N N . ILE B 1 94 ? 13.242 -5.289 -8.391 1 94.19 94 ILE B N 1
ATOM 3892 C CA . ILE B 1 94 ? 12.992 -3.947 -7.883 1 94.19 94 ILE B CA 1
ATOM 3893 C C . ILE B 1 94 ? 13.328 -2.916 -8.961 1 94.19 94 ILE B C 1
ATOM 3895 O O . ILE B 1 94 ? 12.695 -1.859 -9.031 1 94.19 94 ILE B O 1
ATOM 3899 N N . TYR B 1 95 ? 14.258 -3.211 -9.805 1 94.81 95 TYR B N 1
ATOM 3900 C CA . TYR B 1 95 ? 14.664 -2.291 -10.859 1 94.81 95 TYR B CA 1
ATOM 3901 C C . TYR B 1 95 ? 13.594 -2.18 -11.938 1 94.81 95 TYR B C 1
ATOM 3903 O O . TYR B 1 95 ? 13.484 -1.155 -12.609 1 94.81 95 TYR B O 1
ATOM 3911 N N . LEU B 1 96 ? 12.844 -3.232 -12.086 1 94.56 96 LEU B N 1
ATOM 3912 C CA . LEU B 1 96 ? 11.742 -3.18 -13.039 1 94.56 96 LEU B CA 1
ATOM 3913 C C . LEU B 1 96 ? 10.648 -2.234 -12.555 1 94.56 96 LEU B C 1
ATOM 3915 O O . LEU B 1 96 ? 9.977 -1.591 -13.359 1 94.56 96 LEU B O 1
ATOM 3919 N N . CYS B 1 97 ? 10.5 -2.094 -11.312 1 91.62 97 CYS B N 1
ATOM 3920 C CA . CYS B 1 97 ? 9.406 -1.33 -10.719 1 91.62 97 CYS B CA 1
ATOM 3921 C C . CYS B 1 97 ? 9.82 0.117 -10.477 1 91.62 97 CYS B C 1
ATOM 3923 O O . CYS B 1 97 ? 8.969 0.987 -10.289 1 91.62 97 CYS B O 1
ATOM 3925 N N . ASN B 1 98 ? 11.078 0.395 -10.461 1 89.94 98 ASN B N 1
ATOM 3926 C CA . ASN B 1 98 ? 11.531 1.716 -10.039 1 89.94 98 ASN B CA 1
ATOM 3927 C C . ASN B 1 98 ? 12.273 2.443 -11.156 1 89.94 98 ASN B C 1
ATOM 3929 O O . ASN B 1 98 ? 13.039 3.373 -10.891 1 89.94 98 ASN B O 1
ATOM 3933 N N . ASN B 1 99 ? 12.156 1.97 -12.305 1 93.06 99 ASN B N 1
ATOM 3934 C CA . ASN B 1 99 ? 12.672 2.65 -13.484 1 93.06 99 ASN B CA 1
ATOM 3935 C C . ASN B 1 99 ? 11.562 2.943 -14.492 1 93.06 99 ASN B C 1
ATOM 3937 O O . ASN B 1 99 ? 10.773 2.061 -14.82 1 93.06 99 ASN B O 1
ATOM 3941 N N . LYS B 1 100 ? 11.531 4.195 -14.922 1 90.62 100 LYS B N 1
ATOM 3942 C CA . LYS B 1 100 ? 10.484 4.605 -15.844 1 90.62 100 LYS B CA 1
ATOM 3943 C C . LYS B 1 100 ? 11.062 4.953 -17.219 1 90.62 100 LYS B C 1
ATOM 3945 O O . LYS B 1 100 ? 12.203 5.41 -17.312 1 90.62 100 LYS B O 1
ATOM 3950 N N . ARG B 1 101 ? 10.266 4.695 -18.219 1 90.38 101 ARG B N 1
ATOM 3951 C CA . ARG B 1 101 ? 10.57 5.027 -19.594 1 90.38 101 ARG B CA 1
ATOM 3952 C C . ARG B 1 101 ? 9.328 4.93 -20.469 1 90.38 101 ARG B C 1
ATOM 3954 O O . ARG B 1 101 ? 8.281 4.469 -20.016 1 90.38 101 ARG B O 1
ATOM 3961 N N . SER B 1 102 ? 9.367 5.598 -21.641 1 90.56 102 SER B N 1
ATOM 3962 C CA . SER B 1 102 ? 8.328 5.402 -22.641 1 90.56 102 SER B CA 1
ATOM 3963 C C . SER B 1 102 ? 8.641 4.215 -23.547 1 90.56 102 SER B C 1
ATOM 3965 O O . SER B 1 102 ? 9.797 3.984 -23.891 1 90.56 102 SER B O 1
ATOM 3967 N N . PHE B 1 103 ? 7.613 3.508 -23.906 1 92.81 103 PHE B N 1
ATOM 3968 C CA . PHE B 1 103 ? 7.758 2.297 -24.703 1 92.81 103 PHE B CA 1
ATOM 3969 C C . PHE B 1 103 ? 6.805 2.318 -25.891 1 92.81 103 PHE B C 1
ATOM 3971 O O . PHE B 1 103 ? 5.691 2.836 -25.797 1 92.81 103 PHE B O 1
ATOM 3978 N N . SER B 1 104 ? 7.254 1.839 -27 1 93.62 104 SER B N 1
ATOM 3979 C CA . SER B 1 104 ? 6.457 1.64 -28.219 1 93.62 104 SER B CA 1
ATOM 3980 C C . SER B 1 104 ? 6.855 0.357 -28.938 1 93.62 104 SER B C 1
ATOM 3982 O O . SER B 1 104 ? 7.926 0.289 -29.547 1 93.62 104 SER B O 1
ATOM 3984 N N . TYR B 1 105 ? 6.012 -0.594 -28.844 1 95.75 105 TYR B N 1
ATOM 3985 C CA . TYR B 1 105 ? 6.254 -1.878 -29.5 1 95.75 105 TYR B CA 1
ATOM 3986 C C . TYR B 1 105 ? 5.156 -2.195 -30.5 1 95.75 105 TYR B C 1
ATOM 3988 O O . TYR B 1 105 ? 3.99 -1.867 -30.281 1 95.75 105 TYR B O 1
ATOM 3996 N N . LYS B 1 106 ? 5.5 -2.785 -31.594 1 95.19 106 LYS B N 1
ATOM 3997 C CA . LYS B 1 106 ? 4.562 -3.252 -32.625 1 95.19 106 LYS B CA 1
ATOM 3998 C C . LYS B 1 106 ? 4.879 -4.684 -33.031 1 95.19 106 LYS B C 1
ATOM 4000 O O . LYS B 1 106 ? 6.016 -4.996 -33.406 1 95.19 106 LYS B O 1
ATOM 4005 N N . LYS B 1 107 ? 3.885 -5.512 -32.938 1 95.69 107 LYS B N 1
ATOM 4006 C CA . LYS B 1 107 ? 3.975 -6.898 -33.375 1 95.69 107 LYS B CA 1
ATOM 4007 C C . LYS B 1 107 ? 5.145 -7.613 -32.719 1 95.69 107 LYS B C 1
ATOM 4009 O O . LYS B 1 107 ? 5.965 -8.242 -33.375 1 95.69 107 LYS B O 1
ATOM 4014 N N . LYS B 1 108 ? 5.281 -7.449 -31.484 1 97.25 108 LYS B N 1
ATOM 4015 C CA . LYS B 1 108 ? 6.309 -8.109 -30.688 1 97.25 108 LYS B CA 1
ATOM 4016 C C . LYS B 1 108 ? 5.691 -9.055 -29.656 1 97.25 108 LYS B C 1
ATOM 4018 O O . LYS B 1 108 ? 4.551 -8.859 -29.234 1 97.25 108 LYS B O 1
ATOM 4023 N N . THR B 1 109 ? 6.402 -10.07 -29.312 1 97.44 109 THR B N 1
ATOM 4024 C CA . THR B 1 109 ? 5.938 -11.008 -28.281 1 97.44 109 THR B CA 1
ATOM 4025 C C . THR B 1 109 ? 6.25 -10.484 -26.891 1 97.44 109 THR B C 1
ATOM 4027 O O . THR B 1 109 ? 7.113 -9.617 -26.719 1 97.44 109 THR B O 1
ATOM 4030 N N . ALA B 1 110 ? 5.539 -11 -25.938 1 97.31 110 ALA B N 1
ATOM 4031 C CA . ALA B 1 110 ? 5.848 -10.664 -24.547 1 97.31 110 ALA B CA 1
ATOM 4032 C C . ALA B 1 110 ? 7.277 -11.062 -24.203 1 97.31 110 ALA B C 1
ATOM 4034 O O . ALA B 1 110 ? 7.941 -10.383 -23.406 1 97.31 110 ALA B O 1
ATOM 4035 N N . THR B 1 111 ? 7.75 -12.164 -24.828 1 98.12 111 THR B N 1
ATOM 4036 C CA . THR B 1 111 ? 9.125 -12.609 -24.625 1 98.12 111 THR B CA 1
ATOM 4037 C C . THR B 1 111 ? 10.109 -11.539 -25.109 1 98.12 111 THR B C 1
ATOM 4039 O O . THR B 1 111 ? 11.062 -11.211 -24.391 1 98.12 111 THR B O 1
ATOM 4042 N N . TYR B 1 112 ? 9.867 -11.062 -26.234 1 98.19 112 TYR B N 1
ATOM 4043 C CA . TYR B 1 112 ? 10.734 -10.023 -26.781 1 98.19 112 TYR B CA 1
ATOM 4044 C C . TYR B 1 112 ? 10.734 -8.789 -25.891 1 98.19 112 TYR B C 1
ATOM 4046 O O . TYR B 1 112 ? 11.797 -8.25 -25.562 1 98.19 112 TYR B O 1
ATOM 4054 N N . ILE B 1 113 ? 9.578 -8.375 -25.531 1 97.94 113 ILE B N 1
ATOM 4055 C CA . ILE B 1 113 ? 9.43 -7.172 -24.719 1 97.94 113 ILE B CA 1
ATOM 4056 C C . ILE B 1 113 ? 10.148 -7.355 -23.391 1 97.94 113 ILE B C 1
ATOM 4058 O O . ILE B 1 113 ? 10.867 -6.461 -22.938 1 97.94 113 ILE B O 1
ATOM 4062 N N . PHE B 1 114 ? 9.922 -8.531 -22.797 1 97.5 114 PHE B N 1
ATOM 4063 C CA . PHE B 1 114 ? 10.578 -8.875 -21.531 1 97.5 114 PHE B CA 1
ATOM 4064 C C . PHE B 1 114 ? 12.094 -8.781 -21.672 1 97.5 114 PHE B C 1
ATOM 4066 O O . PHE B 1 114 ? 12.758 -8.117 -20.875 1 97.5 114 PHE B O 1
ATOM 4073 N N . LYS B 1 115 ? 12.656 -9.344 -22.688 1 98.19 115 LYS B N 1
ATOM 4074 C CA . LYS B 1 115 ? 14.094 -9.352 -22.922 1 98.19 115 LYS B CA 1
ATOM 4075 C C . LYS B 1 115 ? 14.617 -7.949 -23.219 1 98.19 115 LYS B C 1
ATOM 4077 O O . LYS B 1 115 ? 15.695 -7.574 -22.766 1 98.19 115 LYS B O 1
ATOM 4082 N N . ASP B 1 116 ? 13.883 -7.254 -23.953 1 98.12 116 ASP B N 1
ATOM 4083 C CA . ASP B 1 116 ? 14.273 -5.887 -24.281 1 98.12 116 ASP B CA 1
ATOM 4084 C C . ASP B 1 116 ? 14.344 -5.02 -23.031 1 98.12 116 ASP B C 1
ATOM 4086 O O . ASP B 1 116 ? 15.266 -4.215 -22.875 1 98.12 116 ASP B O 1
ATOM 4090 N N . CYS B 1 117 ? 13.352 -5.188 -22.188 1 96.88 117 CYS B N 1
ATOM 4091 C CA . CYS B 1 117 ? 13.328 -4.438 -20.938 1 96.88 117 CYS B CA 1
ATOM 4092 C C . CYS B 1 117 ? 14.547 -4.758 -20.078 1 96.88 117 CYS B C 1
ATOM 4094 O O . CYS B 1 117 ? 15.188 -3.857 -19.531 1 96.88 117 CYS B O 1
ATOM 4096 N N . LEU B 1 118 ? 14.891 -6.023 -19.984 1 97.5 118 LEU B N 1
ATOM 4097 C CA . LEU B 1 118 ? 16.062 -6.426 -19.203 1 97.5 118 LEU B CA 1
ATOM 4098 C C . LEU B 1 118 ? 17.344 -5.852 -19.797 1 97.5 118 LEU B C 1
ATOM 4100 O O . LEU B 1 118 ? 18.203 -5.363 -19.078 1 97.5 118 LEU B O 1
ATOM 4104 N N . LYS B 1 119 ? 17.406 -5.926 -21.078 1 97.06 119 LYS B N 1
ATOM 4105 C CA . LYS B 1 119 ? 18.578 -5.41 -21.781 1 97.06 119 LYS B CA 1
ATOM 4106 C C . LYS B 1 119 ? 18.75 -3.912 -21.547 1 97.06 119 LYS B C 1
ATOM 4108 O O . LYS B 1 119 ? 19.844 -3.443 -21.234 1 97.06 119 LYS B O 1
ATOM 4113 N N . LYS B 1 120 ? 17.719 -3.225 -21.656 1 95.12 120 LYS B N 1
ATOM 4114 C CA . LYS B 1 120 ? 17.75 -1.773 -21.484 1 95.12 120 LYS B CA 1
ATOM 4115 C C . LYS B 1 120 ? 18.188 -1.393 -20.078 1 95.12 120 LYS B C 1
ATOM 4117 O O . LYS B 1 120 ? 18.828 -0.36 -19.875 1 95.12 120 LYS B O 1
ATOM 4122 N N . LEU B 1 121 ? 17.828 -2.184 -19.094 1 94.5 121 LEU B N 1
ATOM 4123 C CA . LEU B 1 121 ? 18.141 -1.894 -17.703 1 94.5 121 LEU B CA 1
ATOM 4124 C C . LEU B 1 121 ? 19.469 -2.531 -17.312 1 94.5 121 LEU B C 1
ATOM 4126 O O . LEU B 1 121 ? 19.953 -2.309 -16.203 1 94.5 121 LEU B O 1
ATOM 4130 N N . GLY B 1 122 ? 19.953 -3.334 -18.156 1 93.69 122 GLY B N 1
ATOM 4131 C CA . GLY B 1 122 ? 21.188 -4.023 -17.844 1 93.69 122 GLY B CA 1
ATOM 4132 C C . GLY B 1 122 ? 21.016 -5.133 -16.812 1 93.69 122 GLY B C 1
ATOM 4133 O O . GLY B 1 122 ? 21.891 -5.375 -16 1 93.69 122 GLY B O 1
ATOM 4134 N N . LEU B 1 123 ? 19.844 -5.711 -16.734 1 95.25 123 LEU B N 1
ATOM 4135 C CA . LEU B 1 123 ? 19.578 -6.812 -15.82 1 95.25 123 LEU B CA 1
ATOM 4136 C C . LEU B 1 123 ? 19.906 -8.156 -16.469 1 95.25 123 LEU B C 1
ATOM 4138 O O . LEU B 1 123 ? 19.688 -8.328 -17.672 1 95.25 123 LEU B O 1
ATOM 4142 N N . LYS B 1 124 ? 20.359 -9.078 -15.711 1 96.25 124 LYS B N 1
ATOM 4143 C CA . LYS B 1 124 ? 20.781 -10.375 -16.234 1 96.25 124 LYS B CA 1
ATOM 4144 C C . LYS B 1 124 ? 19.594 -11.289 -16.5 1 96.25 124 LYS B C 1
ATOM 4146 O O . LYS B 1 124 ? 18.75 -11.484 -15.617 1 96.25 124 LYS B O 1
ATOM 4151 N N . LEU B 1 125 ? 19.562 -11.805 -17.656 1 97.38 125 LEU B N 1
ATOM 4152 C CA . LEU B 1 125 ? 18.516 -12.727 -18.062 1 97.38 125 LEU B CA 1
ATOM 4153 C C . LEU B 1 125 ? 18.859 -14.156 -17.656 1 97.38 125 LEU B C 1
ATOM 4155 O O . LEU B 1 125 ? 19.969 -14.633 -17.922 1 97.38 125 LEU B O 1
ATOM 4159 N N . GLY B 1 126 ? 18.031 -14.844 -16.938 1 96.94 126 GLY B N 1
ATOM 4160 C CA . GLY B 1 126 ? 18.156 -16.281 -16.719 1 96.94 126 GLY B CA 1
ATOM 4161 C C . GLY B 1 126 ? 17.625 -17.094 -17.891 1 96.94 126 GLY B C 1
ATOM 4162 O O . GLY B 1 126 ? 18.406 -17.531 -18.75 1 96.94 126 GLY B O 1
ATOM 4163 N N . SER B 1 127 ? 16.391 -17.297 -17.984 1 96.06 127 SER B N 1
ATOM 4164 C CA . SER B 1 127 ? 15.711 -17.906 -19.125 1 96.06 127 SER B CA 1
ATOM 4165 C C . SER B 1 127 ? 14.336 -17.281 -19.359 1 96.06 127 SER B C 1
ATOM 4167 O O . SER B 1 127 ? 13.75 -16.719 -18.438 1 96.06 127 SER B O 1
ATOM 4169 N N . ALA B 1 128 ? 13.914 -17.297 -20.578 1 97.38 128 ALA B N 1
ATOM 4170 C CA . ALA B 1 128 ? 12.602 -16.766 -20.969 1 97.38 128 ALA B CA 1
ATOM 4171 C C . ALA B 1 128 ? 11.883 -17.734 -21.906 1 97.38 128 ALA B C 1
ATOM 4173 O O . ALA B 1 128 ? 12.406 -18.062 -22.969 1 97.38 128 ALA B O 1
ATOM 4174 N N . VAL B 1 129 ? 10.773 -18.141 -21.5 1 96.38 129 VAL B N 1
ATOM 4175 C CA . VAL B 1 129 ? 9.977 -19 -22.359 1 96.38 129 VAL B CA 1
ATOM 4176 C C . VAL B 1 129 ? 9.422 -18.203 -23.547 1 96.38 129 VAL B C 1
ATOM 4178 O O . VAL B 1 129 ? 9.203 -17 -23.422 1 96.38 129 VAL B O 1
ATOM 4181 N N . ASP B 1 130 ? 9.242 -18.859 -24.609 1 96.44 130 ASP B N 1
ATOM 4182 C CA . ASP B 1 130 ? 8.656 -18.219 -25.797 1 96.44 130 ASP B CA 1
ATOM 4183 C C . ASP B 1 130 ? 7.137 -18.125 -25.672 1 96.44 130 ASP B C 1
ATOM 4185 O O . ASP B 1 130 ? 6.445 -19.156 -25.688 1 96.44 130 ASP B O 1
ATOM 4189 N N . THR B 1 131 ? 6.59 -16.938 -25.641 1 95.62 131 THR B N 1
ATOM 4190 C CA . THR B 1 131 ? 5.152 -16.734 -25.469 1 95.62 131 THR B CA 1
ATOM 4191 C C . THR B 1 131 ? 4.434 -16.859 -26.812 1 95.62 131 THR B C 1
ATOM 4193 O O . THR B 1 131 ? 3.209 -16.984 -26.859 1 95.62 131 THR B O 1
ATOM 4196 N N . LYS B 1 132 ? 5.195 -16.797 -27.953 1 94.38 132 LYS B N 1
ATOM 4197 C CA . LYS B 1 132 ? 4.77 -17.109 -29.312 1 94.38 132 LYS B CA 1
ATOM 4198 C C . LYS B 1 132 ? 3.811 -16.047 -29.844 1 94.38 132 LYS B C 1
ATOM 4200 O O . LYS B 1 132 ? 3.951 -15.594 -30.984 1 94.38 132 LYS B O 1
ATOM 4205 N N . HIS B 1 133 ? 2.828 -15.555 -29.078 1 95.06 133 HIS B N 1
ATOM 4206 C CA . HIS B 1 133 ? 1.827 -14.602 -29.531 1 95.06 133 HIS B CA 1
ATOM 4207 C C . HIS B 1 133 ? 2.441 -13.219 -29.75 1 95.06 133 HIS B C 1
ATOM 4209 O O . HIS B 1 133 ? 3.137 -12.695 -28.875 1 95.06 133 HIS B O 1
ATOM 4215 N N . LYS B 1 134 ? 2.146 -12.641 -30.906 1 95.69 134 LYS B N 1
ATOM 4216 C CA . LYS B 1 134 ? 2.605 -11.289 -31.219 1 95.69 134 LYS B CA 1
ATOM 4217 C C . LYS B 1 134 ? 1.55 -10.258 -30.844 1 95.69 134 LYS B C 1
ATOM 4219 O O . LYS B 1 134 ? 0.423 -10.305 -31.344 1 95.69 134 LYS B O 1
ATOM 4224 N N . ILE B 1 135 ? 1.898 -9.328 -30.016 1 92.56 135 ILE B N 1
ATOM 4225 C CA . ILE B 1 135 ? 1.021 -8.258 -29.562 1 92.56 135 ILE B CA 1
ATOM 4226 C C . ILE B 1 135 ? 0.948 -7.168 -30.641 1 92.56 135 ILE B C 1
ATOM 4228 O O . ILE B 1 135 ? 1.979 -6.707 -31.125 1 92.56 135 ILE B O 1
ATOM 4232 N N . GLY B 1 136 ? -0.24 -6.812 -31.047 1 89 136 GLY B N 1
ATOM 4233 C CA . GLY B 1 136 ? -0.413 -5.812 -32.094 1 89 136 GLY B CA 1
ATOM 4234 C C . GLY B 1 136 ? 0.326 -4.52 -31.797 1 89 136 GLY B C 1
ATOM 4235 O O . GLY B 1 136 ? 1.177 -4.094 -32.594 1 89 136 GLY B O 1
ATOM 4236 N N . GLU B 1 137 ? -0.11 -3.838 -30.797 1 90.88 137 GLU B N 1
ATOM 4237 C CA . GLU B 1 137 ? 0.523 -2.586 -30.391 1 90.88 137 GLU B CA 1
ATOM 4238 C C . GLU B 1 137 ? 0.513 -2.42 -28.875 1 90.88 137 GLU B C 1
ATOM 4240 O O . GLU B 1 137 ? -0.474 -2.754 -28.219 1 90.88 137 GLU B O 1
ATOM 4245 N N . LEU B 1 138 ? 1.633 -2.053 -28.391 1 92.31 138 LEU B N 1
ATOM 4246 C CA . LEU B 1 138 ? 1.772 -1.724 -26.969 1 92.31 138 LEU B CA 1
ATOM 4247 C C . LEU B 1 138 ? 2.557 -0.427 -26.797 1 92.31 138 LEU B C 1
ATOM 4249 O O . LEU B 1 138 ? 3.779 -0.411 -26.938 1 92.31 138 LEU B O 1
ATOM 4253 N N . VAL B 1 139 ? 1.812 0.617 -26.547 1 89.62 139 VAL B N 1
ATOM 4254 C CA . VAL B 1 139 ? 2.418 1.931 -26.344 1 89.62 139 VAL B CA 1
ATOM 4255 C C . VAL B 1 139 ? 2.113 2.438 -24.938 1 89.62 139 VAL B C 1
ATOM 4257 O O . VAL B 1 139 ? 0.95 2.498 -24.531 1 89.62 139 VAL B O 1
ATOM 4260 N N . LYS B 1 140 ? 3.096 2.67 -24.188 1 88.62 140 LYS B N 1
ATOM 4261 C CA . LYS B 1 140 ? 2.969 3.229 -22.844 1 88.62 140 LYS B CA 1
ATOM 4262 C C . LYS B 1 140 ? 3.953 4.375 -22.641 1 88.62 140 LYS B C 1
ATOM 4264 O O . LYS B 1 140 ? 5.141 4.242 -22.922 1 88.62 140 LYS B O 1
ATOM 4269 N N . LYS B 1 141 ? 3.438 5.508 -22.094 1 84.69 141 LYS B N 1
ATOM 4270 C CA . LYS B 1 141 ? 4.285 6.68 -21.891 1 84.69 141 LYS B CA 1
ATOM 4271 C C . LYS B 1 141 ? 4.703 6.816 -20.422 1 84.69 141 LYS B C 1
ATOM 4273 O O . LYS B 1 141 ? 3.869 6.703 -19.531 1 84.69 141 LYS B O 1
ATOM 4278 N N . ASN B 1 142 ? 5.988 7.035 -20.297 1 84.88 142 ASN B N 1
ATOM 4279 C CA . ASN B 1 142 ? 6.57 7.398 -19.016 1 84.88 142 ASN B CA 1
ATOM 4280 C C . ASN B 1 142 ? 6.102 6.461 -17.906 1 84.88 142 ASN B C 1
ATOM 4282 O O . ASN B 1 142 ? 5.633 6.914 -16.859 1 84.88 142 ASN B O 1
ATOM 4286 N N . THR B 1 143 ? 6.184 5.195 -18.125 1 88.31 143 THR B N 1
ATOM 4287 C CA . THR B 1 143 ? 5.754 4.188 -17.156 1 88.31 143 THR B CA 1
ATOM 4288 C C . THR B 1 143 ? 6.922 3.289 -16.766 1 88.31 143 THR B C 1
ATOM 4290 O O . THR B 1 143 ? 8.023 3.42 -17.297 1 88.31 143 THR B O 1
ATOM 4293 N N . THR B 1 144 ? 6.668 2.467 -15.836 1 92.12 144 THR B N 1
ATOM 4294 C CA . THR B 1 144 ? 7.719 1.575 -15.359 1 92.12 144 THR B CA 1
ATOM 4295 C C . THR B 1 144 ? 7.891 0.389 -16.312 1 92.12 144 THR B C 1
ATOM 4297 O O . THR B 1 144 ? 6.965 0.032 -17.031 1 92.12 144 THR B O 1
ATOM 4300 N N . TYR B 1 145 ? 9.039 -0.169 -16.234 1 95.19 145 TYR B N 1
ATOM 4301 C CA . TYR B 1 145 ? 9.312 -1.381 -17 1 95.19 145 TYR B CA 1
ATOM 4302 C C . TYR B 1 145 ? 8.375 -2.51 -16.594 1 95.19 145 TYR B C 1
ATOM 4304 O O . TYR B 1 145 ? 7.918 -3.283 -17.438 1 95.19 145 TYR B O 1
ATOM 4312 N N . TRP B 1 146 ? 8.07 -2.609 -15.336 1 94.75 146 TRP B N 1
ATOM 4313 C CA . TRP B 1 146 ? 7.18 -3.648 -14.828 1 94.75 146 TRP B CA 1
ATOM 4314 C C . TRP B 1 146 ? 5.781 -3.5 -15.414 1 94.75 146 TRP B C 1
ATOM 4316 O O . TRP B 1 146 ? 5.164 -4.488 -15.812 1 94.75 146 TRP B O 1
ATOM 4326 N N . ASP B 1 147 ? 5.316 -2.311 -15.5 1 91.75 147 ASP B N 1
ATOM 4327 C CA . ASP B 1 147 ? 3.99 -2.059 -16.062 1 91.75 147 ASP B CA 1
ATOM 4328 C C . ASP B 1 147 ? 3.898 -2.545 -17.5 1 91.75 147 ASP B C 1
ATOM 4330 O O . ASP B 1 147 ? 2.885 -3.123 -17.906 1 91.75 147 ASP B O 1
ATOM 4334 N N . VAL B 1 148 ? 4.859 -2.275 -18.234 1 94 148 VAL B N 1
ATOM 4335 C CA . VAL B 1 148 ? 4.883 -2.666 -19.641 1 94 148 VAL B CA 1
ATOM 4336 C C . VAL B 1 148 ? 4.895 -4.188 -19.75 1 94 148 VAL B C 1
ATOM 4338 O O . VAL B 1 148 ? 4.16 -4.762 -20.562 1 94 148 VAL B O 1
ATOM 4341 N N . ILE B 1 149 ? 5.727 -4.797 -18.969 1 95.88 149 ILE B N 1
ATOM 4342 C CA . ILE B 1 149 ? 5.816 -6.25 -18.969 1 95.88 149 ILE B CA 1
ATOM 4343 C C . ILE B 1 149 ? 4.469 -6.852 -18.562 1 95.88 149 ILE B C 1
ATOM 4345 O O . ILE B 1 149 ? 3.971 -7.77 -19.219 1 95.88 149 ILE B O 1
ATOM 4349 N N . GLN B 1 150 ? 3.92 -6.324 -17.562 1 93.5 150 GLN B N 1
ATOM 4350 C CA . GLN B 1 150 ? 2.633 -6.82 -17.094 1 93.5 150 GLN B CA 1
ATOM 4351 C C . GLN B 1 150 ? 1.555 -6.656 -18.156 1 93.5 150 GLN B C 1
ATOM 4353 O O . GLN B 1 150 ? 0.713 -7.539 -18.344 1 93.5 150 GLN B O 1
ATOM 4358 N N . ASP B 1 151 ? 1.551 -5.523 -18.766 1 92.06 151 ASP B N 1
ATOM 4359 C CA . ASP B 1 151 ? 0.584 -5.285 -19.828 1 92.06 151 ASP B CA 1
ATOM 4360 C C . ASP B 1 151 ? 0.773 -6.281 -20.969 1 92.06 151 ASP B C 1
ATOM 4362 O O . ASP B 1 151 ? -0.202 -6.824 -21.5 1 92.06 151 ASP B O 1
ATOM 4366 N N . ALA B 1 152 ? 1.958 -6.488 -21.344 1 94.81 152 ALA B N 1
ATOM 4367 C CA . ALA B 1 152 ? 2.262 -7.461 -22.391 1 94.81 152 ALA B CA 1
ATOM 4368 C C . ALA B 1 152 ? 1.75 -8.844 -22.016 1 94.81 152 ALA B C 1
ATOM 4370 O O . ALA B 1 152 ? 1.126 -9.523 -22.828 1 94.81 152 ALA B O 1
ATOM 4371 N N . LEU B 1 153 ? 2.018 -9.25 -20.828 1 93.5 153 LEU B N 1
ATOM 4372 C CA . LEU B 1 153 ? 1.582 -10.562 -20.359 1 93.5 153 LEU B CA 1
ATOM 4373 C C . LEU B 1 153 ? 0.061 -10.633 -20.281 1 93.5 153 LEU B C 1
ATOM 4375 O O . LEU B 1 153 ? -0.527 -11.68 -20.594 1 93.5 153 LEU B O 1
ATOM 4379 N N . SER B 1 154 ? -0.535 -9.555 -19.906 1 89.94 154 SER B N 1
ATOM 4380 C CA . SER B 1 154 ? -1.991 -9.492 -19.844 1 89.94 154 SER B CA 1
ATOM 4381 C C . SER B 1 154 ? -2.611 -9.633 -21.234 1 89.94 154 SER B C 1
ATOM 4383 O O . SER B 1 154 ? -3.57 -10.391 -21.406 1 89.94 154 SER B O 1
ATOM 4385 N N . GLN B 1 155 ? -2.105 -8.898 -22.156 1 87.88 155 GLN B N 1
ATOM 4386 C CA . GLN B 1 155 ? -2.6 -8.992 -23.516 1 87.88 155 GLN B CA 1
ATOM 4387 C C . GLN B 1 155 ? -2.4 -10.398 -24.078 1 87.88 155 GLN B C 1
ATOM 4389 O O . GLN B 1 155 ? -3.277 -10.93 -24.766 1 87.88 155 GLN B O 1
ATOM 4394 N N . THR B 1 156 ? -1.247 -10.992 -23.797 1 90.56 156 THR B N 1
ATOM 4395 C CA . THR B 1 156 ? -0.966 -12.359 -24.219 1 90.56 156 THR B CA 1
ATOM 4396 C C . THR B 1 156 ? -1.96 -13.328 -23.594 1 90.56 156 THR B C 1
ATOM 4398 O O . THR B 1 156 ? -2.482 -14.219 -24.281 1 90.56 156 THR B O 1
ATOM 4401 N N . TYR B 1 157 ? -2.221 -13.156 -22.359 1 89.19 157 TYR B N 1
ATOM 4402 C CA . TYR B 1 157 ? -3.182 -14.008 -21.656 1 89.19 157 TYR B CA 1
ATOM 4403 C C . TYR B 1 157 ? -4.574 -13.859 -22.266 1 89.19 157 TYR B C 1
ATOM 4405 O O . TYR B 1 157 ? -5.281 -14.852 -22.453 1 89.19 157 TYR B O 1
ATOM 4413 N N . LYS B 1 158 ? -4.988 -12.672 -22.531 1 81.5 158 LYS B N 1
ATOM 4414 C CA . LYS B 1 158 ? -6.312 -12.414 -23.094 1 81.5 158 LYS B CA 1
ATOM 4415 C C . LYS B 1 158 ? -6.496 -13.125 -24.422 1 81.5 158 LYS B C 1
ATOM 4417 O O . LYS B 1 158 ? -7.59 -13.602 -24.734 1 81.5 158 LYS B O 1
ATOM 4422 N N . THR B 1 159 ? -5.465 -13.234 -25.156 1 83 159 THR B N 1
ATOM 4423 C CA . THR B 1 159 ? -5.539 -13.812 -26.5 1 83 159 THR B CA 1
ATOM 4424 C C . THR B 1 159 ? -5.316 -15.32 -26.453 1 83 159 THR B C 1
ATOM 4426 O O . THR B 1 159 ? -6.023 -16.078 -27.109 1 83 159 THR B O 1
ATOM 4429 N N . THR B 1 160 ? -4.348 -15.812 -25.656 1 88.56 160 THR B N 1
ATOM 4430 C CA . THR B 1 160 ? -3.924 -17.219 -25.719 1 88.56 160 THR B CA 1
ATOM 4431 C C . THR B 1 160 ? -4.527 -18 -24.562 1 88.56 160 THR B C 1
ATOM 4433 O O . THR B 1 160 ? -4.562 -19.234 -24.594 1 88.56 160 THR B O 1
ATOM 4436 N N . GLY B 1 161 ? -4.887 -17.25 -23.453 1 83.94 161 GLY B N 1
ATOM 4437 C CA . GLY B 1 161 ? -5.375 -17.906 -22.25 1 83.94 161 GLY B CA 1
ATOM 4438 C C . GLY B 1 161 ? -4.262 -18.469 -21.375 1 83.94 161 GLY B C 1
ATOM 4439 O O . GLY B 1 161 ? -4.523 -19.047 -20.312 1 83.94 161 GLY B O 1
ATOM 4440 N N . ILE B 1 162 ? -3.045 -18.297 -21.844 1 87.12 162 ILE B N 1
ATOM 4441 C CA . ILE B 1 162 ? -1.904 -18.828 -21.109 1 87.12 162 ILE B CA 1
ATOM 4442 C C . ILE B 1 162 ? -1.307 -17.734 -20.219 1 87.12 162 ILE B C 1
ATOM 4444 O O . ILE B 1 162 ? -1.062 -16.625 -20.688 1 87.12 162 ILE B O 1
ATOM 4448 N N . ARG B 1 163 ? -1.064 -18.078 -18.969 1 87.25 163 ARG B N 1
ATOM 4449 C CA . ARG B 1 163 ? -0.485 -17.125 -18.016 1 87.25 163 ARG B CA 1
ATOM 4450 C C . ARG B 1 163 ? 1.019 -17.344 -17.875 1 87.25 163 ARG B C 1
ATOM 4452 O O . ARG B 1 163 ? 1.485 -18.484 -17.844 1 87.25 163 ARG B O 1
ATOM 4459 N N . TYR B 1 164 ? 1.676 -16.312 -17.828 1 91.62 164 TYR B N 1
ATOM 4460 C CA . TYR B 1 164 ? 3.115 -16.297 -17.594 1 91.62 164 TYR B CA 1
ATOM 4461 C C . TYR B 1 164 ? 3.461 -15.453 -16.375 1 91.62 164 TYR B C 1
ATOM 4463 O O . TYR B 1 164 ? 2.631 -14.672 -15.891 1 91.62 164 TYR B O 1
ATOM 4471 N N . TYR B 1 165 ? 4.629 -15.695 -15.82 1 90.44 165 TYR B N 1
ATOM 4472 C CA . TYR B 1 165 ? 5.055 -14.891 -14.68 1 90.44 165 TYR B CA 1
ATOM 4473 C C . TYR B 1 165 ? 6.555 -14.633 -14.727 1 90.44 165 TYR B C 1
ATOM 4475 O O . TYR B 1 165 ? 7.301 -15.375 -15.375 1 90.44 165 TYR B O 1
ATOM 4483 N N . VAL B 1 166 ? 6.934 -13.539 -14.094 1 94.25 166 VAL B N 1
ATOM 4484 C CA . VAL B 1 166 ? 8.32 -13.102 -14.016 1 94.25 166 VAL B CA 1
ATOM 4485 C C . VAL B 1 166 ? 8.82 -13.219 -12.578 1 94.25 166 VAL B C 1
ATOM 4487 O O . VAL B 1 166 ? 8.094 -12.891 -11.633 1 94.25 166 VAL B O 1
ATOM 4490 N N . TYR B 1 167 ? 10.023 -13.742 -12.422 1 92.81 167 TYR B N 1
ATOM 4491 C CA . TYR B 1 167 ? 10.594 -13.812 -11.078 1 92.81 167 TYR B CA 1
ATOM 4492 C C . TYR B 1 167 ? 12.109 -13.711 -11.117 1 92.81 167 TYR B C 1
ATOM 4494 O O . TYR B 1 167 ? 12.727 -13.891 -12.172 1 92.81 167 TYR B O 1
ATOM 4502 N N . SER B 1 168 ? 12.664 -13.305 -9.984 1 95.25 168 SER B N 1
ATOM 4503 C CA . SER B 1 168 ? 14.109 -13.242 -9.82 1 95.25 168 SER B CA 1
ATOM 4504 C C . SER B 1 168 ? 14.633 -14.453 -9.055 1 95.25 168 SER B C 1
ATOM 4506 O O . SER B 1 168 ? 14.016 -14.898 -8.086 1 95.25 168 SER B O 1
ATOM 4508 N N . TYR B 1 169 ? 15.711 -15 -9.523 1 93.88 169 TYR B N 1
ATOM 4509 C CA . TYR B 1 169 ? 16.359 -16.125 -8.867 1 93.88 169 TYR B CA 1
ATOM 4510 C C . TYR B 1 169 ? 17.875 -16.047 -9.023 1 93.88 169 TYR B C 1
ATOM 4512 O O . TYR B 1 169 ? 18.391 -15.992 -10.148 1 93.88 169 TYR B O 1
ATOM 4520 N N . LYS B 1 170 ? 18.594 -16 -7.875 1 94.75 170 LYS B N 1
ATOM 4521 C CA . LYS B 1 170 ? 20.047 -15.953 -7.828 1 94.75 170 LYS B CA 1
ATOM 4522 C C . LYS B 1 170 ? 20.578 -14.789 -8.664 1 94.75 170 LYS B C 1
ATOM 4524 O O . LYS B 1 170 ? 21.531 -14.953 -9.422 1 94.75 170 LYS B O 1
ATOM 4529 N N . GLY B 1 171 ? 19.844 -13.75 -8.641 1 93.62 171 GLY B N 1
ATOM 4530 C CA . GLY B 1 171 ? 20.312 -12.516 -9.25 1 93.62 171 GLY B CA 1
ATOM 4531 C C . GLY B 1 171 ? 19.922 -12.391 -10.711 1 93.62 171 GLY B C 1
ATOM 4532 O O . GLY B 1 171 ? 20.219 -11.383 -11.359 1 93.62 171 GLY B O 1
ATOM 4533 N N . LYS B 1 172 ? 19.297 -13.352 -11.219 1 96.56 172 LYS B N 1
ATOM 4534 C CA . LYS B 1 172 ? 18.812 -13.312 -12.602 1 96.56 172 LYS B CA 1
ATOM 4535 C C . LYS B 1 172 ? 17.281 -13.258 -12.656 1 96.56 172 LYS B C 1
ATOM 4537 O O . LYS B 1 172 ? 16.609 -13.594 -11.68 1 96.56 172 LYS B O 1
ATOM 4542 N N . ILE B 1 173 ? 16.781 -12.844 -13.789 1 97.12 173 ILE B N 1
ATOM 4543 C CA . ILE B 1 173 ? 15.344 -12.695 -13.938 1 97.12 173 ILE B CA 1
ATOM 4544 C C . ILE B 1 173 ? 14.828 -13.664 -15 1 97.12 173 ILE B C 1
ATOM 4546 O O . ILE B 1 173 ? 15.461 -13.852 -16.031 1 97.12 173 ILE B O 1
ATOM 4550 N N . TYR B 1 174 ? 13.719 -14.234 -14.711 1 96 174 TYR B N 1
ATOM 4551 C CA . TYR B 1 174 ? 13.172 -15.305 -15.523 1 96 174 TYR B CA 1
ATOM 4552 C C . TYR B 1 174 ? 11.75 -14.984 -15.969 1 96 174 TYR B C 1
ATOM 4554 O O . TYR B 1 174 ? 11.039 -14.242 -15.289 1 96 174 TYR B O 1
ATOM 4562 N N . LEU B 1 175 ? 11.344 -15.484 -17.125 1 96.69 175 LEU B N 1
ATOM 4563 C CA . LEU B 1 175 ? 9.969 -15.531 -17.609 1 96.69 175 LEU B CA 1
ATOM 4564 C C . LEU B 1 175 ? 9.523 -16.984 -17.844 1 96.69 175 LEU B C 1
ATOM 4566 O O . LEU B 1 175 ? 10.133 -17.703 -18.625 1 96.69 175 LEU B O 1
ATOM 4570 N N . GLU B 1 176 ? 8.516 -17.312 -17.141 1 92.5 176 GLU B N 1
ATOM 4571 C CA . GLU B 1 176 ? 8.094 -18.719 -17.203 1 92.5 176 GLU B CA 1
ATOM 4572 C C . GLU B 1 176 ? 6.578 -18.828 -17.344 1 92.5 176 GLU B C 1
ATOM 4574 O O . GLU B 1 176 ? 5.848 -17.891 -17.016 1 92.5 176 GLU B O 1
ATOM 4579 N N . LYS B 1 177 ? 6.223 -19.922 -17.875 1 90.06 177 LYS B N 1
ATOM 4580 C CA . LYS B 1 177 ? 4.805 -20.266 -17.969 1 90.06 177 LYS B CA 1
ATOM 4581 C C . LYS B 1 177 ? 4.266 -20.75 -16.625 1 90.06 177 LYS B C 1
ATOM 4583 O O . LYS B 1 177 ? 4.926 -21.531 -15.938 1 90.06 177 LYS B O 1
ATOM 4588 N N . ARG B 1 178 ? 3.102 -20.219 -16.344 1 83.94 178 ARG B N 1
ATOM 4589 C CA . ARG B 1 178 ? 2.461 -20.719 -15.141 1 83.94 178 ARG B CA 1
ATOM 4590 C C . ARG B 1 178 ? 1.87 -22.109 -15.367 1 83.94 178 ARG B C 1
ATOM 4592 O O . ARG B 1 178 ? 1.118 -22.312 -16.328 1 83.94 178 ARG B O 1
ATOM 4599 N N . VAL B 1 179 ? 2.301 -23.094 -14.617 1 76.75 179 VAL B N 1
ATOM 4600 C CA . VAL B 1 179 ? 1.795 -24.469 -14.742 1 76.75 179 VAL B CA 1
ATOM 4601 C C . VAL B 1 179 ? 1.347 -24.969 -13.375 1 76.75 179 VAL B C 1
ATOM 4603 O O . VAL B 1 179 ? 1.912 -24.594 -12.352 1 76.75 179 VAL B O 1
ATOM 4606 N N . VAL B 1 180 ? 0.132 -25.609 -13.461 1 73.12 180 VAL B N 1
ATOM 4607 C CA . VAL B 1 180 ? -0.266 -26.312 -12.242 1 73.12 180 VAL B CA 1
ATOM 4608 C C . VAL B 1 180 ? 0.734 -27.422 -11.93 1 73.12 180 VAL B C 1
ATOM 4610 O O . VAL B 1 180 ? 1.04 -28.25 -12.797 1 73.12 180 VAL B O 1
ATOM 4613 N N . GLN B 1 181 ? 1.197 -27.297 -10.75 1 75.56 181 GLN B N 1
ATOM 4614 C CA . GLN B 1 181 ? 2.201 -28.281 -10.367 1 75.56 181 GLN B CA 1
ATOM 4615 C C . GLN B 1 181 ? 1.595 -29.672 -10.281 1 75.56 181 GLN B C 1
ATOM 4617 O O . GLN B 1 181 ? 0.436 -29.844 -9.891 1 75.56 181 GLN B O 1
ATOM 4622 N N . SER B 1 182 ? 2.354 -30.609 -10.758 1 74.62 182 SER B N 1
ATOM 4623 C CA . SER B 1 182 ? 1.913 -32 -10.688 1 74.62 182 SER B CA 1
ATOM 4624 C C . SER B 1 182 ? 1.729 -32.438 -9.242 1 74.62 182 SER B C 1
ATOM 4626 O O . SER B 1 182 ? 0.769 -33.156 -8.922 1 74.62 182 SER B O 1
ATOM 4628 N N . THR B 1 183 ? 2.658 -32.031 -8.391 1 82.31 183 THR B N 1
ATOM 4629 C CA . THR B 1 183 ? 2.539 -32.281 -6.961 1 82.31 183 THR B CA 1
ATOM 4630 C C . THR B 1 183 ? 2.33 -31 -6.18 1 82.31 183 THR B C 1
ATOM 4632 O O . THR B 1 183 ? 3.053 -30.016 -6.387 1 82.31 183 THR B O 1
ATOM 4635 N N . MET B 1 184 ? 1.21 -31.016 -5.488 1 86.38 184 MET B N 1
ATOM 4636 C CA . MET B 1 184 ? 0.879 -29.812 -4.738 1 86.38 184 MET B CA 1
ATOM 4637 C C . MET B 1 184 ? 0.925 -30.062 -3.238 1 86.38 184 MET B C 1
ATOM 4639 O O . MET B 1 184 ? 0.519 -31.141 -2.775 1 86.38 184 MET B O 1
ATOM 4643 N N . PRO B 1 185 ? 1.542 -29.078 -2.557 1 91.44 185 PRO B N 1
ATOM 4644 C CA . PRO B 1 185 ? 1.433 -29.219 -1.102 1 91.44 185 PRO B CA 1
ATOM 4645 C C . PRO B 1 185 ? -0.016 -29.219 -0.617 1 91.44 185 PRO B C 1
ATOM 4647 O O . PRO B 1 185 ? -0.897 -28.672 -1.29 1 91.44 185 PRO B O 1
ATOM 4650 N N . ILE B 1 186 ? -0.248 -29.938 0.523 1 93.12 186 ILE B N 1
ATOM 4651 C CA . ILE B 1 186 ? -1.592 -30.047 1.081 1 93.12 186 ILE B CA 1
ATOM 4652 C C . ILE B 1 186 ? -1.649 -29.328 2.43 1 93.12 186 ILE B C 1
ATOM 4654 O O . ILE B 1 186 ? -0.753 -29.484 3.262 1 93.12 186 ILE B O 1
ATOM 4658 N N . LEU B 1 187 ? -2.596 -28.484 2.535 1 94.25 187 LEU B N 1
ATOM 4659 C CA . LEU B 1 187 ? -2.865 -27.844 3.818 1 94.25 187 LEU B CA 1
ATOM 4660 C C . LEU B 1 187 ? -4.051 -28.5 4.516 1 94.25 187 LEU B C 1
ATOM 4662 O O . LEU B 1 187 ? -5.125 -28.641 3.926 1 94.25 187 LEU B O 1
ATOM 4666 N N . GLU B 1 188 ? -3.842 -28.953 5.688 1 93.31 188 GLU B N 1
ATOM 4667 C CA . GLU B 1 188 ? -4.867 -29.609 6.488 1 93.31 188 GLU B CA 1
ATOM 4668 C C . GLU B 1 188 ? -4.785 -29.172 7.949 1 93.31 188 GLU B C 1
ATOM 4670 O O . GLU B 1 188 ? -3.691 -29.047 8.5 1 93.31 188 GLU B O 1
ATOM 4675 N N . LEU B 1 189 ? -6.055 -29 8.383 1 88.06 189 LEU B N 1
ATOM 4676 C CA . LEU B 1 189 ? -6.109 -28.625 9.789 1 88.06 189 LEU B CA 1
ATOM 4677 C C . LEU B 1 189 ? -5.566 -29.75 10.672 1 88.06 189 LEU B C 1
ATOM 4679 O O . LEU B 1 189 ? -5.754 -30.938 10.359 1 88.06 189 LEU B O 1
ATOM 4683 N N . ASP B 1 190 ? -4.82 -29.594 11.766 1 82.94 190 ASP B N 1
ATOM 4684 C CA . ASP B 1 190 ? -4.262 -30.531 12.742 1 82.94 190 ASP B CA 1
ATOM 4685 C C . ASP B 1 190 ? -3.004 -31.203 12.195 1 82.94 190 ASP B C 1
ATOM 4687 O O . ASP B 1 190 ? -2.416 -32.062 12.859 1 82.94 190 ASP B O 1
ATOM 4691 N N . SER B 1 191 ? -2.744 -31.016 10.977 1 90.12 191 SER B N 1
ATOM 4692 C CA . SER B 1 191 ? -1.493 -31.5 10.406 1 90.12 191 SER B CA 1
ATOM 4693 C C . SER B 1 191 ? -0.445 -30.406 10.336 1 90.12 191 SER B C 1
ATOM 4695 O O . SER B 1 191 ? 0.485 -30.359 11.141 1 90.12 191 SER B O 1
ATOM 4697 N N . ASN B 1 192 ? -0.698 -29.469 9.523 1 93.62 192 ASN B N 1
ATOM 4698 C CA . ASN B 1 192 ? 0.345 -28.469 9.336 1 93.62 192 ASN B CA 1
ATOM 4699 C C . ASN B 1 192 ? -0.201 -27.047 9.5 1 93.62 192 ASN B C 1
ATOM 4701 O O . ASN B 1 192 ? 0.566 -26.094 9.578 1 93.62 192 ASN B O 1
ATOM 4705 N N . ILE B 1 193 ? -1.504 -26.906 9.602 1 94.06 193 ILE B N 1
ATOM 4706 C CA . ILE B 1 193 ? -2.086 -25.578 9.797 1 94.06 193 ILE B CA 1
ATOM 4707 C C . ILE B 1 193 ? -2.082 -25.234 11.281 1 94.06 193 ILE B C 1
ATOM 4709 O O . ILE B 1 193 ? -2.484 -26.047 12.117 1 94.06 193 ILE B O 1
ATOM 4713 N N . GLN B 1 194 ? -1.599 -24.141 11.523 1 92 194 GLN B N 1
ATOM 4714 C CA . GLN B 1 194 ? -1.618 -23.641 12.898 1 92 194 GLN B CA 1
ATOM 4715 C C . GLN B 1 194 ? -2.848 -22.766 13.148 1 92 194 GLN B C 1
ATOM 4717 O O . GLN B 1 194 ? -3.564 -22.969 14.133 1 92 194 GLN B O 1
ATOM 4722 N N . THR B 1 195 ? -3.068 -21.844 12.281 1 92.62 195 THR B N 1
ATOM 4723 C CA . THR B 1 195 ? -4.234 -20.984 12.383 1 92.62 195 THR B CA 1
ATOM 4724 C C . THR B 1 195 ? -4.777 -20.641 11 1 92.62 195 THR B C 1
ATOM 4726 O O . THR B 1 195 ? -4.066 -20.766 10 1 92.62 195 THR B O 1
ATOM 4729 N N . TYR B 1 196 ? -6.004 -20.375 10.938 1 92.38 196 TYR B N 1
ATOM 4730 C CA . TYR B 1 196 ? -6.582 -19.844 9.711 1 92.38 196 TYR B CA 1
ATOM 4731 C C . TYR B 1 196 ? -7.551 -18.703 10.023 1 92.38 196 TY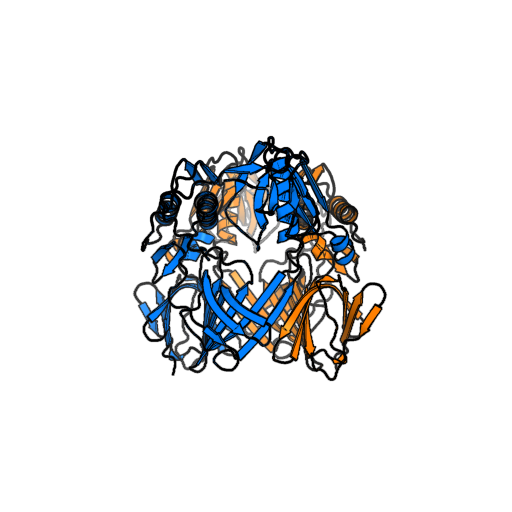R B C 1
ATOM 4733 O O . TYR B 1 196 ? -8.086 -18.625 11.133 1 92.38 196 TYR B O 1
ATOM 4741 N N . ASP B 1 197 ? -7.656 -17.781 9.125 1 91.5 197 ASP B N 1
ATOM 4742 C CA . ASP B 1 197 ? -8.555 -16.641 9.195 1 91.5 197 ASP B CA 1
ATOM 4743 C C . ASP B 1 197 ? -9.352 -16.484 7.902 1 91.5 197 ASP B C 1
ATOM 4745 O O . ASP B 1 197 ? -8.773 -16.422 6.816 1 91.5 197 ASP B O 1
ATOM 4749 N N . MET B 1 198 ? -10.641 -16.562 8.055 1 88.94 198 MET B N 1
ATOM 4750 C CA . MET B 1 198 ? -11.523 -16.281 6.922 1 88.94 198 MET B CA 1
ATOM 4751 C C . MET B 1 198 ? -12 -14.836 6.945 1 88.94 198 MET B C 1
ATOM 4753 O O . MET B 1 198 ? -12.633 -14.398 7.91 1 88.94 198 MET B O 1
ATOM 4757 N N . THR B 1 199 ? -11.711 -14.172 5.945 1 89.88 199 THR B N 1
ATOM 4758 C CA . THR B 1 199 ? -12.031 -12.75 5.906 1 89.88 199 THR B CA 1
ATOM 4759 C C . THR B 1 199 ? -12.961 -12.438 4.738 1 89.88 199 THR B C 1
ATOM 4761 O O . THR B 1 199 ? -12.797 -12.984 3.646 1 89.88 199 THR B O 1
ATOM 4764 N N . ARG B 1 200 ? -13.906 -11.656 4.996 1 88.69 200 ARG B N 1
ATOM 4765 C CA . ARG B 1 200 ? -14.789 -11.062 3.994 1 88.69 200 ARG B CA 1
ATOM 4766 C C . ARG B 1 200 ? -14.547 -9.562 3.867 1 88.69 200 ARG B C 1
ATOM 4768 O O . ARG B 1 200 ? -14.289 -8.883 4.863 1 88.69 200 ARG B O 1
ATOM 4775 N N . SER B 1 201 ? -14.633 -9.086 2.656 1 91.69 201 SER B N 1
ATOM 4776 C CA . SER B 1 201 ? -14.344 -7.672 2.449 1 91.69 201 SER B CA 1
ATOM 4777 C C . SER B 1 201 ? -15.188 -7.098 1.315 1 91.69 201 SER B C 1
ATOM 4779 O O . SER B 1 201 ? -15.438 -7.777 0.317 1 91.69 201 SER B O 1
ATOM 4781 N N . ILE B 1 202 ? -15.57 -5.898 1.479 1 90.62 202 ILE B N 1
ATOM 4782 C CA . ILE B 1 202 ? -16.281 -5.195 0.411 1 90.62 202 ILE B CA 1
ATOM 4783 C C . ILE B 1 202 ? -15.406 -4.059 -0.122 1 90.62 202 ILE B C 1
ATOM 4785 O O . ILE B 1 202 ? -15.906 -3.143 -0.778 1 90.62 202 ILE B O 1
ATOM 4789 N N . TYR B 1 203 ? -14.188 -4.078 0.157 1 88.94 203 TYR B N 1
ATOM 4790 C CA . TYR B 1 203 ? -13.305 -2.998 -0.262 1 88.94 203 TYR B CA 1
ATOM 4791 C C . TYR B 1 203 ? -13.297 -2.855 -1.779 1 88.94 203 TYR B C 1
ATOM 4793 O O . TYR B 1 203 ? -13.305 -1.74 -2.305 1 88.94 203 TYR B O 1
ATOM 4801 N N . ASN B 1 204 ? -13.266 -3.908 -2.436 1 83.75 204 ASN B N 1
ATOM 4802 C CA . ASN B 1 204 ? -13.203 -3.887 -3.893 1 83.75 204 ASN B CA 1
ATOM 4803 C C . ASN B 1 204 ? -14.586 -4.031 -4.516 1 83.75 204 ASN B C 1
ATOM 4805 O O . ASN B 1 204 ? -14.711 -4.129 -5.738 1 83.75 204 ASN B O 1
ATOM 4809 N N . THR B 1 205 ? -15.539 -4.105 -3.713 1 89.56 205 THR B N 1
ATOM 4810 C CA . THR B 1 205 ? -16.922 -4.195 -4.195 1 89.56 205 THR B CA 1
ATOM 4811 C C . THR B 1 205 ? -17.344 -2.893 -4.859 1 89.56 205 THR B C 1
ATOM 4813 O O . THR B 1 205 ? -17.016 -1.806 -4.375 1 89.56 205 THR B O 1
ATOM 4816 N N . ARG B 1 206 ? -17.984 -3.045 -5.969 1 91.31 206 ARG B N 1
ATOM 4817 C CA . ARG B 1 206 ? -18.5 -1.888 -6.684 1 91.31 206 ARG B CA 1
ATOM 4818 C C . ARG B 1 206 ? -20.016 -1.989 -6.848 1 91.31 206 ARG B C 1
ATOM 4820 O O . ARG B 1 206 ? -20.547 -3.07 -7.113 1 91.31 206 ARG B O 1
ATOM 4827 N N . THR B 1 207 ? -20.688 -0.893 -6.699 1 92.81 207 THR B N 1
ATOM 4828 C CA . THR B 1 207 ? -22.141 -0.896 -6.75 1 92.81 207 THR B CA 1
ATOM 4829 C C . THR B 1 207 ? -22.641 -0.327 -8.078 1 92.81 207 THR B C 1
ATOM 4831 O O . THR B 1 207 ? -23.812 -0.516 -8.445 1 92.81 207 THR B O 1
ATOM 4834 N N . ARG B 1 208 ? -21.766 0.432 -8.766 1 93.88 208 ARG B N 1
ATOM 4835 C CA . ARG B 1 208 ? -22.141 1.11 -10 1 93.88 208 ARG B CA 1
ATOM 4836 C C . ARG B 1 208 ? -21.016 1.062 -11.023 1 93.88 208 ARG B C 1
ATOM 4838 O O . ARG B 1 208 ? -19.844 1.189 -10.672 1 93.88 208 ARG B O 1
ATOM 4845 N N . LEU B 1 209 ? -21.453 0.832 -12.336 1 92.56 209 LEU B N 1
ATOM 4846 C CA . LEU B 1 209 ? -20.5 0.862 -13.445 1 92.56 209 LEU B CA 1
ATOM 4847 C C . LEU B 1 209 ? -20.969 1.844 -14.523 1 92.56 209 LEU B C 1
ATOM 4849 O O . LEU B 1 209 ? -22.141 1.857 -14.898 1 92.56 209 LEU B O 1
ATOM 4853 N N . VAL B 1 210 ? -20.156 2.703 -14.891 1 92.62 210 VAL B N 1
ATOM 4854 C CA . VAL B 1 210 ? -20.406 3.617 -16 1 92.62 210 VAL B CA 1
ATOM 4855 C C . VAL B 1 210 ? -19.391 3.367 -17.125 1 92.62 210 VAL B C 1
ATOM 4857 O O . VAL B 1 210 ? -18.188 3.355 -16.875 1 92.62 210 VAL B O 1
ATOM 4860 N N . LEU B 1 211 ? -19.875 3.094 -18.328 1 91.12 211 LEU B N 1
ATOM 4861 C CA . LEU B 1 211 ? -19.047 2.906 -19.5 1 91.12 211 LEU B CA 1
ATOM 4862 C C . LEU B 1 211 ? -18.969 4.184 -20.328 1 91.12 211 LEU B C 1
ATOM 4864 O O . LEU B 1 211 ? -20 4.684 -20.797 1 91.12 211 LEU B O 1
ATOM 4868 N N . LYS B 1 212 ? -17.719 4.648 -20.469 1 89.69 212 LYS B N 1
ATOM 4869 C CA . LYS B 1 212 ? -17.531 5.898 -21.188 1 89.69 212 LYS B CA 1
ATOM 4870 C C . LYS B 1 212 ? -16.438 5.758 -22.25 1 89.69 212 LYS B C 1
ATOM 4872 O O . LYS B 1 212 ? -15.484 4.988 -22.078 1 89.69 212 LYS B O 1
ATOM 4877 N N . THR B 1 213 ? -16.625 6.555 -23.297 1 84.38 213 THR B N 1
ATOM 4878 C CA . THR B 1 213 ? -15.594 6.59 -24.328 1 84.38 213 THR B CA 1
ATOM 4879 C C . THR B 1 213 ? -14.484 7.562 -23.938 1 84.38 213 THR B C 1
ATOM 4881 O O . THR B 1 213 ? -14.609 8.305 -22.969 1 84.38 213 THR B O 1
ATOM 4884 N N . SER B 1 214 ? -13.43 7.527 -24.703 1 77.5 214 SER B N 1
ATOM 4885 C CA . SER B 1 214 ? -12.305 8.422 -24.469 1 77.5 214 SER B CA 1
ATOM 4886 C C . SER B 1 214 ? -12.727 9.883 -24.594 1 77.5 214 SER B C 1
ATOM 4888 O O . SER B 1 214 ? -12.125 10.766 -23.969 1 77.5 214 SER B O 1
ATOM 4890 N N . LYS B 1 215 ? -13.789 10.094 -25.328 1 77.94 215 LYS B N 1
ATOM 4891 C CA . LYS B 1 215 ? -14.273 11.453 -25.531 1 77.94 215 LYS B CA 1
ATOM 4892 C C . LYS B 1 215 ? -15.297 11.844 -24.469 1 77.94 215 LYS B C 1
ATOM 4894 O O . LYS B 1 215 ? -15.875 12.93 -24.516 1 77.94 215 LYS B O 1
ATOM 4899 N N . GLY B 1 216 ? -15.609 10.875 -23.578 1 82.12 216 GLY B N 1
ATOM 4900 C CA . GLY B 1 216 ? -16.453 11.203 -22.438 1 82.12 216 GLY B CA 1
ATOM 4901 C C . GLY B 1 216 ? -17.906 10.828 -22.656 1 82.12 216 GLY B C 1
ATOM 4902 O O . GLY B 1 216 ? -18.766 11.117 -21.812 1 82.12 216 GLY B O 1
ATOM 4903 N N . LYS B 1 217 ? -18.141 10.242 -23.75 1 86.38 217 LYS B N 1
ATOM 4904 C CA . LYS B 1 217 ? -19.531 9.867 -24.047 1 86.38 217 LYS B CA 1
ATOM 4905 C C . LYS B 1 217 ? -19.938 8.609 -23.281 1 86.38 217 LYS B C 1
ATOM 4907 O O . LYS B 1 217 ? -19.203 7.617 -23.281 1 86.38 217 LYS B O 1
ATOM 4912 N N . LYS B 1 218 ? -21.141 8.703 -22.656 1 90.75 218 LYS B N 1
ATOM 4913 C CA . LYS B 1 218 ? -21.656 7.566 -21.906 1 90.75 218 LYS B CA 1
ATOM 4914 C C . LYS B 1 218 ? -22.297 6.539 -22.844 1 90.75 218 LYS B C 1
ATOM 4916 O O . LYS B 1 218 ? -23.203 6.863 -23.609 1 90.75 218 LYS B O 1
ATOM 4921 N N . LYS B 1 219 ? -21.797 5.391 -22.812 1 90 219 LYS B N 1
ATOM 4922 C CA . LYS B 1 219 ? -22.297 4.332 -23.688 1 90 219 LYS B CA 1
ATOM 4923 C C . LYS B 1 219 ? -23.203 3.369 -22.922 1 90 219 LYS B C 1
ATOM 4925 O O . LYS B 1 219 ? -24.078 2.717 -23.516 1 90 219 LYS B O 1
ATOM 4930 N N . GLY B 1 220 ? -23.047 3.281 -21.594 1 90.56 220 GLY B N 1
ATOM 4931 C CA . GLY B 1 220 ? -23.844 2.391 -20.766 1 90.56 220 GLY B CA 1
ATOM 4932 C C . GLY B 1 220 ? -23.562 2.555 -19.281 1 90.56 220 GLY B C 1
ATOM 4933 O O . GLY B 1 220 ? -22.547 3.139 -18.891 1 90.56 220 GLY B O 1
ATOM 4934 N N . SER B 1 221 ? -24.547 2.178 -18.453 1 91.88 221 SER B N 1
ATOM 4935 C CA . SER B 1 221 ? -24.375 2.213 -17 1 91.88 221 SER B CA 1
ATOM 4936 C C . SER B 1 221 ? -25.266 1.182 -16.312 1 91.88 221 SER B C 1
ATOM 4938 O O . SER B 1 221 ? -26.234 0.704 -16.906 1 91.88 221 SER B O 1
ATOM 4940 N N . THR B 1 222 ? -24.844 0.727 -15.219 1 92.56 222 THR B N 1
ATOM 4941 C CA . THR B 1 222 ? -25.656 -0.163 -14.398 1 92.56 222 THR B CA 1
ATOM 4942 C C . THR B 1 222 ? -25.438 0.127 -12.914 1 92.56 222 THR B C 1
ATOM 4944 O O . THR B 1 222 ? -24.391 0.651 -12.523 1 92.56 222 THR B O 1
ATOM 4947 N N . THR B 1 223 ? -26.469 -0.107 -12.133 1 93.75 223 THR B N 1
ATOM 4948 C CA . THR B 1 223 ? -26.422 0.082 -10.688 1 93.75 223 THR B CA 1
ATOM 4949 C C . THR B 1 223 ? -27.031 -1.118 -9.969 1 93.75 223 THR B C 1
ATOM 4951 O O . THR B 1 223 ? -28.109 -1.587 -10.328 1 93.75 223 THR B O 1
ATOM 4954 N N . ILE B 1 224 ? -26.281 -1.675 -9.031 1 91.81 224 ILE B N 1
ATOM 4955 C CA . ILE B 1 224 ? -26.828 -2.686 -8.133 1 91.81 224 ILE B CA 1
ATOM 4956 C C . ILE B 1 224 ? -27.5 -2.006 -6.945 1 91.81 224 ILE B C 1
ATOM 4958 O O . ILE B 1 224 ? -26.875 -1.798 -5.902 1 91.81 224 ILE B O 1
ATOM 4962 N N . LYS B 1 225 ? -28.734 -1.762 -7.031 1 91.12 225 LYS B N 1
ATOM 4963 C CA . LYS B 1 225 ? -29.484 -0.877 -6.141 1 91.12 225 LYS B CA 1
ATOM 4964 C C . LYS B 1 225 ? -29.484 -1.416 -4.711 1 91.12 225 LYS B C 1
ATOM 4966 O O . LYS B 1 225 ? -29.25 -0.669 -3.76 1 91.12 225 LYS B O 1
ATOM 4971 N N . ASP B 1 226 ? -29.766 -2.689 -4.57 1 90.44 226 ASP B N 1
ATOM 4972 C CA . ASP B 1 226 ? -29.859 -3.275 -3.236 1 90.44 226 ASP B CA 1
ATOM 4973 C C . ASP B 1 226 ? -28.531 -3.162 -2.486 1 90.44 226 ASP B C 1
ATOM 4975 O O . ASP B 1 226 ? -28.516 -2.836 -1.298 1 90.44 226 ASP B O 1
ATOM 4979 N N . LEU B 1 227 ? -27.547 -3.449 -3.201 1 90.19 227 LEU B N 1
ATOM 4980 C CA . LEU B 1 227 ? -26.203 -3.363 -2.613 1 90.19 227 LEU B CA 1
ATOM 4981 C C . LEU B 1 227 ? -25.844 -1.915 -2.295 1 90.19 227 LEU B C 1
ATOM 4983 O O . LEU B 1 227 ? -25.312 -1.625 -1.223 1 90.19 227 LEU B O 1
ATOM 4987 N N . GLU B 1 228 ? -26.094 -0.994 -3.164 1 91.88 228 GLU B N 1
ATOM 4988 C CA . GLU B 1 228 ? -25.781 0.417 -2.979 1 91.88 228 GLU B CA 1
ATOM 4989 C C . GLU B 1 228 ? -26.531 1.006 -1.791 1 91.88 228 GLU B C 1
ATOM 4991 O O . GLU B 1 228 ? -26.016 1.863 -1.077 1 91.88 228 GLU B O 1
ATOM 4996 N N . LYS B 1 229 ? -27.703 0.559 -1.6 1 91.38 229 LYS B N 1
ATOM 4997 C CA . LYS B 1 229 ? -28.484 1.02 -0.463 1 91.38 229 LYS B CA 1
ATOM 4998 C C . LYS B 1 229 ? -27.844 0.614 0.858 1 91.38 229 LYS B C 1
ATOM 5000 O O . LYS B 1 229 ? -27.953 1.335 1.854 1 91.38 229 LYS B O 1
ATOM 5005 N N . LYS B 1 230 ? -27.219 -0.503 0.798 1 90.56 230 LYS B N 1
ATOM 5006 C CA . LYS B 1 230 ? -26.609 -1.041 2.018 1 90.56 230 LYS B CA 1
ATOM 5007 C C . LYS B 1 230 ? -25.25 -0.412 2.283 1 90.56 230 LYS B C 1
ATOM 5009 O O . LYS B 1 230 ? -24.984 0.067 3.389 1 90.56 230 LYS B O 1
ATOM 5014 N N . ILE B 1 231 ? -24.359 -0.348 1.299 1 90.88 231 ILE B N 1
ATOM 5015 C CA . ILE B 1 231 ? -22.969 -0.033 1.588 1 90.88 231 ILE B CA 1
ATOM 5016 C C . ILE B 1 231 ? -22.609 1.325 0.988 1 90.88 231 ILE B C 1
ATOM 5018 O O . ILE B 1 231 ? -21.5 1.819 1.176 1 90.88 231 ILE B O 1
ATOM 5022 N N . GLY B 1 232 ? -23.578 1.928 0.285 1 89.88 232 GLY B N 1
ATOM 5023 C CA . GLY B 1 232 ? -23.312 3.205 -0.355 1 89.88 232 GLY B CA 1
ATOM 5024 C C . GLY B 1 232 ? -22.797 3.062 -1.777 1 89.88 232 GLY B C 1
ATOM 5025 O O . GLY B 1 232 ? -22.688 1.949 -2.293 1 89.88 232 GLY B O 1
ATOM 5026 N N . ARG B 1 233 ? -22.5 4.195 -2.352 1 91.69 233 ARG B N 1
ATOM 5027 C CA . ARG B 1 233 ? -22.109 4.242 -3.756 1 91.69 233 ARG B CA 1
ATOM 5028 C C . ARG B 1 233 ? -20.609 3.98 -3.912 1 91.69 233 ARG B C 1
ATOM 5030 O O . ARG B 1 233 ? -19.781 4.664 -3.303 1 91.69 233 ARG B O 1
ATOM 5037 N N . PHE B 1 234 ? -20.297 2.982 -4.617 1 92.25 234 PHE B N 1
ATOM 5038 C CA . PHE B 1 234 ? -18.953 2.676 -5.102 1 92.25 234 PHE B CA 1
ATOM 5039 C C . PHE B 1 234 ? -18.953 2.525 -6.621 1 92.25 234 PHE B C 1
ATOM 5041 O O . PHE B 1 234 ? -19.125 1.421 -7.141 1 92.25 234 PHE B O 1
ATOM 5048 N N . GLN B 1 235 ? -18.672 3.648 -7.258 1 92.88 235 GLN B N 1
ATOM 5049 C CA . GLN B 1 235 ? -18.828 3.703 -8.711 1 92.88 235 GLN B CA 1
ATOM 5050 C C . GLN B 1 235 ? -17.484 3.451 -9.414 1 92.88 235 GLN B C 1
ATOM 5052 O O . GLN B 1 235 ? -16.469 4.016 -9.031 1 92.88 235 GLN B O 1
ATOM 5057 N N . GLU B 1 236 ? -17.547 2.557 -10.398 1 90.19 236 GLU B N 1
ATOM 5058 C CA . GLU B 1 236 ? -16.422 2.32 -11.305 1 90.19 236 GLU B CA 1
ATOM 5059 C C . GLU B 1 236 ? -16.703 2.889 -12.688 1 90.19 236 GLU B C 1
ATOM 5061 O O . GLU B 1 236 ? -17.859 2.932 -13.133 1 90.19 236 GLU B O 1
ATOM 5066 N N . VAL B 1 237 ? -15.703 3.436 -13.297 1 89.31 237 VAL B N 1
ATOM 5067 C CA . VAL B 1 237 ? -15.797 3.938 -14.664 1 89.31 237 VAL B CA 1
ATOM 5068 C C . VAL B 1 237 ? -14.828 3.178 -15.562 1 89.31 237 VAL B C 1
ATOM 5070 O O . VAL B 1 237 ? -13.641 3.055 -15.242 1 89.31 237 VAL B O 1
ATOM 5073 N N . GLU B 1 238 ? -15.289 2.619 -16.625 1 83.75 238 GLU B N 1
ATOM 5074 C CA . GLU B 1 238 ? -14.461 1.908 -17.594 1 83.75 238 GLU B CA 1
ATOM 5075 C C . GLU B 1 238 ? -14.492 2.605 -18.953 1 83.75 238 GLU B C 1
ATOM 5077 O O . GLU B 1 238 ? -15.555 3.012 -19.422 1 83.75 238 GLU B O 1
ATOM 5082 N N . SER B 1 239 ? -13.367 2.811 -19.516 1 81.44 239 SER B N 1
ATOM 5083 C CA . SER B 1 239 ? -13.266 3.395 -20.844 1 81.44 239 SER B CA 1
ATOM 5084 C C . SER B 1 239 ? -13.484 2.344 -21.938 1 81.44 239 SER B C 1
ATOM 5086 O O . SER B 1 239 ? -12.859 1.283 -21.922 1 81.44 239 SER B O 1
ATOM 5088 N N . VAL B 1 240 ? -14.406 2.641 -22.875 1 79.88 240 VAL B N 1
ATOM 5089 C CA . VAL B 1 240 ? -14.727 1.711 -23.953 1 79.88 240 VAL B CA 1
ATOM 5090 C C . VAL B 1 240 ? -14.555 2.404 -25.312 1 79.88 240 VAL B C 1
ATOM 5092 O O . VAL B 1 240 ? -14.477 3.633 -25.375 1 79.88 240 VAL B O 1
ATOM 5095 N N . ASP B 1 241 ? -14.438 1.547 -26.266 1 78.69 241 ASP B N 1
ATOM 5096 C CA . ASP B 1 241 ? -14.273 2.072 -27.609 1 78.69 241 ASP B CA 1
ATOM 5097 C C . ASP B 1 241 ? -15.531 2.809 -28.078 1 78.69 241 ASP B C 1
ATOM 5099 O O . ASP B 1 241 ? -16.641 2.49 -27.641 1 78.69 241 ASP B O 1
ATOM 5103 N N . GLU B 1 242 ? -15.281 3.795 -29 1 82.94 242 GLU B N 1
ATOM 5104 C CA . GLU B 1 242 ? -16.391 4.586 -29.531 1 82.94 242 GLU B CA 1
ATOM 5105 C C . GLU B 1 242 ? -17.406 3.703 -30.25 1 82.94 242 GLU B C 1
ATOM 5107 O O . GLU B 1 242 ? -18.594 3.986 -30.234 1 82.94 242 GLU B O 1
ATOM 5112 N N . ASP B 1 243 ? -16.922 2.625 -30.797 1 83.62 243 ASP B N 1
ATOM 5113 C CA . ASP B 1 243 ? -17.781 1.78 -31.625 1 83.62 243 ASP B CA 1
ATOM 5114 C C . ASP B 1 243 ? -18.156 0.496 -30.891 1 83.62 243 ASP B C 1
ATOM 5116 O O . ASP B 1 243 ? -18.453 -0.521 -31.516 1 83.62 243 ASP B O 1
ATOM 5120 N N . ILE B 1 244 ? -18.172 0.566 -29.625 1 82.94 244 ILE B N 1
ATOM 5121 C CA . ILE B 1 244 ? -18.516 -0.62 -28.844 1 82.94 244 ILE B CA 1
ATOM 5122 C C . ILE B 1 244 ? -19.953 -1.042 -29.156 1 82.94 244 ILE B C 1
ATOM 5124 O O . ILE B 1 244 ? -20.844 -0.195 -29.312 1 82.94 244 ILE B O 1
ATOM 5128 N N . THR B 1 245 ? -20.188 -2.275 -29.266 1 85.12 245 THR B N 1
ATOM 5129 C CA . THR B 1 245 ? -21.484 -2.805 -29.641 1 85.12 245 THR B CA 1
ATOM 5130 C C . THR B 1 245 ? -22.359 -3.016 -28.406 1 85.12 245 THR B C 1
ATOM 5132 O O . THR B 1 245 ? -21.844 -3.078 -27.281 1 85.12 245 THR B O 1
ATOM 5135 N N . SER B 1 246 ? -23.656 -3.049 -28.594 1 88.62 246 SER B N 1
ATOM 5136 C CA . SER B 1 246 ? -24.609 -3.273 -27.516 1 88.62 246 SER B CA 1
ATOM 5137 C C . SER B 1 246 ? -24.375 -4.621 -26.844 1 88.62 246 SER B C 1
ATOM 5139 O O . SER B 1 246 ? -24.547 -4.754 -25.625 1 88.62 246 SER B O 1
ATOM 5141 N N . THR B 1 247 ? -23.969 -5.562 -27.625 1 86.19 247 THR B N 1
ATOM 5142 C CA . THR B 1 247 ? -23.703 -6.891 -27.094 1 86.19 247 THR B CA 1
ATOM 5143 C C . THR B 1 247 ? -22.516 -6.855 -26.125 1 86.19 247 THR B C 1
ATOM 5145 O O . THR B 1 247 ? -22.562 -7.453 -25.062 1 86.19 247 THR B O 1
ATOM 5148 N N . GLU B 1 248 ? -21.531 -6.148 -26.578 1 82.75 248 GLU B N 1
ATOM 5149 C CA . GLU B 1 248 ? -20.344 -6.02 -25.734 1 82.75 248 GLU B CA 1
ATOM 5150 C C . GLU B 1 248 ? -20.672 -5.281 -24.438 1 82.75 248 GLU B C 1
ATOM 5152 O O . GLU B 1 248 ? -20.141 -5.629 -23.375 1 82.75 248 GLU B O 1
ATOM 5157 N N . ILE B 1 249 ? -21.453 -4.312 -24.547 1 88.31 249 ILE B N 1
ATOM 5158 C CA . ILE B 1 249 ? -21.875 -3.533 -23.375 1 88.31 249 ILE B CA 1
ATOM 5159 C C . ILE B 1 249 ? -22.609 -4.438 -22.391 1 88.31 249 ILE B C 1
ATOM 5161 O O . ILE B 1 249 ? -22.312 -4.418 -21.188 1 88.31 249 ILE B O 1
ATOM 5165 N N . LYS B 1 250 ? -23.484 -5.215 -22.906 1 87.75 250 LYS B N 1
ATOM 5166 C CA . LYS B 1 250 ? -24.25 -6.117 -22.047 1 87.75 250 LYS B CA 1
ATOM 5167 C C . LYS B 1 250 ? -23.328 -7.141 -21.375 1 87.75 250 LYS B C 1
ATOM 5169 O O . LYS B 1 250 ? -23.516 -7.477 -20.203 1 87.75 250 LYS B O 1
ATOM 5174 N N . GLN B 1 251 ? -22.391 -7.594 -22.078 1 83.38 251 GLN B N 1
ATOM 5175 C CA . GLN B 1 251 ? -21.438 -8.555 -21.531 1 83.38 251 GLN B CA 1
ATOM 5176 C C . GLN B 1 251 ? -20.609 -7.941 -20.406 1 83.38 251 GLN B C 1
ATOM 5178 O O . GLN B 1 251 ? -20.375 -8.578 -19.375 1 83.38 251 GLN B O 1
ATOM 5183 N N . ARG B 1 252 ? -20.188 -6.789 -20.641 1 82.12 252 ARG B N 1
ATOM 5184 C CA . ARG B 1 252 ? -19.391 -6.098 -19.641 1 82.12 252 ARG B CA 1
ATOM 5185 C C . ARG B 1 252 ? -20.203 -5.852 -18.375 1 82.12 252 ARG B C 1
ATOM 5187 O O . ARG B 1 252 ? -19.703 -6.012 -17.266 1 82.12 252 ARG B O 1
ATOM 5194 N N . ILE B 1 253 ? -21.391 -5.473 -18.562 1 86.69 253 ILE B N 1
ATOM 5195 C CA . ILE B 1 253 ? -22.281 -5.211 -17.438 1 86.69 253 ILE B CA 1
ATOM 5196 C C . ILE B 1 253 ? -22.531 -6.5 -16.656 1 86.69 253 ILE B C 1
ATOM 5198 O O . ILE B 1 253 ? -22.5 -6.496 -15.43 1 86.69 253 ILE B O 1
ATOM 5202 N N . LYS B 1 254 ? -22.75 -7.574 -17.391 1 84.25 254 LYS B N 1
ATOM 5203 C CA . LYS B 1 254 ? -22.953 -8.859 -16.734 1 84.25 254 LYS B CA 1
ATOM 5204 C C . LYS B 1 254 ? -21.719 -9.273 -15.945 1 84.25 254 LYS B C 1
ATOM 5206 O O . LYS B 1 254 ? -21.828 -9.719 -14.797 1 84.25 254 LYS B O 1
ATOM 5211 N N . ALA B 1 255 ? -20.609 -9.117 -16.578 1 79.62 255 ALA B N 1
ATOM 5212 C CA . ALA B 1 255 ? -19.359 -9.453 -15.906 1 79.62 255 ALA B CA 1
ATOM 5213 C C . ALA B 1 255 ? -19.172 -8.602 -14.656 1 79.62 255 ALA B C 1
ATOM 5215 O O . ALA B 1 255 ? -18.734 -9.102 -13.617 1 79.62 255 ALA B O 1
ATOM 5216 N N . PHE B 1 256 ? -19.547 -7.387 -14.773 1 85.38 256 PHE B N 1
ATOM 5217 C CA . PHE B 1 256 ? -19.438 -6.453 -13.664 1 85.38 256 PHE B CA 1
ATOM 5218 C C . PHE B 1 256 ? -20.281 -6.914 -12.484 1 85.38 256 PHE B C 1
ATOM 5220 O O . PHE B 1 256 ? -19.797 -6.98 -11.352 1 85.38 256 PHE B O 1
ATOM 5227 N N . LYS B 1 257 ? -21.422 -7.262 -12.688 1 82.75 257 LYS B N 1
ATOM 5228 C CA . LYS B 1 257 ? -22.359 -7.648 -11.633 1 82.75 257 LYS B CA 1
ATOM 5229 C C . LYS B 1 257 ? -21.906 -8.938 -10.953 1 82.75 257 LYS B C 1
ATOM 5231 O O . LYS B 1 257 ? -22 -9.062 -9.734 1 82.75 257 LYS B O 1
ATOM 5236 N N . LEU B 1 258 ? -21.359 -9.781 -11.727 1 78 258 LEU B N 1
ATOM 5237 C CA . LEU B 1 258 ? -20.969 -11.086 -11.211 1 78 258 LEU B CA 1
ATOM 5238 C C . LEU B 1 258 ? -19.656 -11 -10.438 1 78 258 LEU B C 1
ATOM 5240 O O . LEU B 1 258 ? -19.484 -11.664 -9.422 1 78 258 LEU B O 1
ATOM 5244 N N . GLU B 1 259 ? -18.828 -10.086 -10.852 1 77.69 259 GLU B N 1
ATOM 5245 C CA . GLU B 1 259 ? -17.469 -10.125 -10.328 1 77.69 259 GLU B CA 1
ATOM 5246 C C . GLU B 1 259 ? -17.234 -9.039 -9.281 1 77.69 259 GLU B C 1
ATOM 5248 O O . GLU B 1 259 ? -16.453 -9.219 -8.359 1 77.69 259 GLU B O 1
ATOM 5253 N N . THR B 1 260 ? -17.906 -7.957 -9.438 1 79.38 260 THR B N 1
ATOM 5254 C CA . THR B 1 260 ? -17.531 -6.828 -8.602 1 79.38 260 THR B CA 1
ATOM 5255 C C . THR B 1 260 ? -18.641 -6.488 -7.613 1 79.38 260 THR B C 1
ATOM 5257 O O . THR B 1 260 ? -18.438 -5.684 -6.699 1 79.38 260 THR B O 1
ATOM 5260 N N . GLY B 1 261 ? -19.75 -7.066 -7.801 1 79.69 261 GLY B N 1
ATOM 5261 C CA . GLY B 1 261 ? -20.859 -6.797 -6.895 1 79.69 261 GLY B CA 1
ATOM 5262 C C . GLY B 1 261 ? -20.969 -7.801 -5.762 1 79.69 261 GLY B C 1
ATOM 5263 O O . GLY B 1 261 ? -22.062 -8.055 -5.246 1 79.69 261 GLY B O 1
ATOM 5264 N N . ILE B 1 262 ? -19.859 -8.391 -5.496 1 81.62 262 ILE B N 1
ATOM 5265 C CA . ILE B 1 262 ? -19.906 -9.453 -4.496 1 81.62 262 ILE B CA 1
ATOM 5266 C C . ILE B 1 262 ? -18.938 -9.125 -3.363 1 81.62 262 ILE B C 1
ATOM 5268 O O . ILE B 1 262 ? -18.078 -8.25 -3.5 1 81.62 262 ILE B O 1
ATOM 5272 N N . VAL B 1 263 ? -19.188 -9.797 -2.262 1 84.31 263 VAL B N 1
ATOM 5273 C CA . VAL B 1 263 ? -18.266 -9.75 -1.133 1 84.31 263 VAL B CA 1
ATOM 5274 C C . VAL B 1 263 ? -17.078 -10.688 -1.389 1 84.31 263 VAL B C 1
ATOM 5276 O O . VAL B 1 263 ? -17.281 -11.875 -1.664 1 84.31 263 VAL B O 1
ATOM 5279 N N . SER B 1 264 ? -15.93 -10.094 -1.405 1 84.75 264 SER B N 1
ATOM 5280 C CA . SER B 1 264 ? -14.742 -10.914 -1.607 1 84.75 264 SER B CA 1
ATOM 5281 C C . SER B 1 264 ? -14.414 -11.727 -0.362 1 84.75 264 SER B C 1
ATOM 5283 O O . SER B 1 264 ? -14.602 -11.258 0.762 1 84.75 264 SER B O 1
ATOM 5285 N N . LYS B 1 265 ? -13.969 -12.922 -0.597 1 84.81 265 LYS B N 1
ATOM 5286 C CA . LYS B 1 265 ? -13.547 -13.797 0.495 1 84.81 265 LYS B CA 1
ATOM 5287 C C . LYS B 1 265 ? -12.078 -14.172 0.364 1 84.81 265 LYS B C 1
ATOM 5289 O O . LYS B 1 265 ? -11.586 -14.414 -0.741 1 84.81 265 LYS B O 1
ATOM 5294 N N . GLU B 1 266 ? -11.469 -14.109 1.464 1 87.44 266 GLU B N 1
ATOM 5295 C CA . GLU B 1 266 ? -10.055 -14.484 1.514 1 87.44 266 GLU B CA 1
ATOM 5296 C C . GLU B 1 266 ? -9.773 -15.438 2.672 1 87.44 266 GLU B C 1
ATOM 5298 O O . GLU B 1 266 ? -10.375 -15.312 3.742 1 87.44 266 GLU B O 1
ATOM 5303 N N . LEU B 1 267 ? -8.961 -16.344 2.377 1 92.06 267 LEU B N 1
ATOM 5304 C CA . LEU B 1 267 ? -8.516 -17.281 3.404 1 92.06 267 LEU B CA 1
ATOM 5305 C C . LEU B 1 267 ? -7.035 -17.094 3.711 1 92.06 267 LEU B C 1
ATOM 5307 O O . LEU B 1 267 ? -6.195 -17.156 2.809 1 92.06 267 LEU B O 1
ATOM 5311 N N . LYS B 1 268 ? -6.805 -16.75 4.898 1 93.81 268 LYS B N 1
ATOM 5312 C CA . LYS B 1 268 ? -5.426 -16.656 5.371 1 93.81 268 LYS B CA 1
ATOM 5313 C C . LYS B 1 268 ? -5.07 -17.828 6.273 1 93.81 268 LYS B C 1
ATOM 5315 O O . LYS B 1 268 ? -5.812 -18.156 7.203 1 93.81 268 LYS B O 1
ATOM 5320 N N . ILE B 1 269 ? -3.912 -18.406 6.023 1 95.25 269 ILE B N 1
ATOM 5321 C CA . ILE B 1 269 ? -3.508 -19.578 6.773 1 95.25 269 ILE B CA 1
ATOM 5322 C C . ILE B 1 269 ? -2.076 -19.406 7.277 1 95.25 269 ILE B C 1
ATOM 5324 O O . ILE B 1 269 ? -1.198 -18.969 6.531 1 95.25 269 ILE B O 1
ATOM 5328 N N . THR B 1 270 ? -1.914 -19.672 8.523 1 96 270 THR B N 1
ATOM 5329 C CA . THR B 1 270 ? -0.583 -19.859 9.094 1 96 270 THR B CA 1
ATOM 5330 C C . THR B 1 270 ? -0.27 -21.344 9.273 1 96 270 THR B C 1
ATOM 5332 O O . THR B 1 270 ? -1.025 -22.062 9.93 1 96 270 THR B O 1
ATOM 5335 N N . ALA B 1 271 ? 0.809 -21.812 8.727 1 96.62 271 ALA B N 1
ATOM 5336 C CA . ALA B 1 271 ? 1.146 -23.234 8.742 1 96.62 271 ALA B CA 1
ATOM 5337 C C . ALA B 1 271 ? 2.652 -23.438 8.875 1 96.62 271 ALA B C 1
ATOM 5339 O O . ALA B 1 271 ? 3.416 -22.484 8.914 1 96.62 271 ALA B O 1
ATOM 5340 N N . ILE B 1 272 ? 3.008 -24.703 9.023 1 96.06 272 ILE B N 1
ATOM 5341 C CA . ILE B 1 272 ? 4.418 -25.062 9.008 1 96.06 272 ILE B CA 1
ATOM 5342 C C . ILE B 1 272 ? 5.023 -24.719 7.648 1 96.06 272 ILE B C 1
ATOM 5344 O O . ILE B 1 272 ? 4.406 -24.938 6.605 1 96.06 272 ILE B O 1
ATOM 5348 N N . GLY B 1 273 ? 6.199 -24.188 7.719 1 95.81 273 GLY B N 1
ATOM 5349 C CA . GLY B 1 273 ? 6.828 -23.641 6.523 1 95.81 273 GLY B CA 1
ATOM 5350 C C . GLY B 1 273 ? 7.086 -24.703 5.461 1 95.81 273 GLY B C 1
ATOM 5351 O O . GLY B 1 273 ? 7.469 -25.828 5.777 1 95.81 273 GLY B O 1
ATOM 5352 N N . ASN B 1 274 ? 6.816 -24.391 4.215 1 94.62 274 ASN B N 1
ATOM 5353 C CA . ASN B 1 274 ? 7.113 -25.125 2.994 1 94.62 274 ASN B CA 1
ATOM 5354 C C . ASN B 1 274 ? 7.5 -24.188 1.853 1 94.62 274 ASN B C 1
ATOM 5356 O O . ASN B 1 274 ? 6.656 -23.469 1.33 1 94.62 274 ASN B O 1
ATOM 5360 N N . MET B 1 275 ? 8.742 -24.266 1.457 1 93.44 275 MET B N 1
ATOM 5361 C CA . MET B 1 275 ? 9.266 -23.297 0.505 1 93.44 275 MET B CA 1
ATOM 5362 C C . MET B 1 275 ? 8.672 -23.5 -0.881 1 93.44 275 MET B C 1
ATOM 5364 O O . MET B 1 275 ? 8.82 -22.656 -1.764 1 93.44 275 MET B O 1
ATOM 5368 N N . LYS B 1 276 ? 7.926 -24.516 -1.102 1 91.5 276 LYS B N 1
ATOM 5369 C CA . LYS B 1 276 ? 7.238 -24.75 -2.369 1 91.5 276 LYS B CA 1
ATOM 5370 C C . LYS B 1 276 ? 5.984 -23.891 -2.479 1 91.5 276 LYS B C 1
ATOM 5372 O O . LYS B 1 276 ? 5.434 -23.719 -3.566 1 91.5 276 LYS B O 1
ATOM 5377 N N . CYS B 1 277 ? 5.551 -23.391 -1.368 1 93.88 277 CYS B N 1
ATOM 5378 C CA . CYS B 1 277 ? 4.348 -22.562 -1.337 1 93.88 277 CYS B CA 1
ATOM 5379 C C . CYS B 1 277 ? 4.691 -21.094 -1.569 1 93.88 277 CYS B C 1
ATOM 5381 O O . CYS B 1 277 ? 4.871 -20.328 -0.615 1 93.88 277 CYS B O 1
ATOM 5383 N N . LYS B 1 278 ? 4.742 -20.719 -2.764 1 91.81 278 LYS B N 1
ATOM 5384 C CA . LYS B 1 278 ? 5.055 -19.344 -3.145 1 91.81 278 LYS B CA 1
ATOM 5385 C C . LYS B 1 278 ? 3.92 -18.734 -3.963 1 91.81 278 LYS B C 1
ATOM 5387 O O . LYS B 1 278 ? 3.17 -19.453 -4.629 1 91.81 278 LYS B O 1
ATOM 5392 N N . SER B 1 279 ? 3.822 -17.453 -3.854 1 90.94 279 SER B N 1
ATOM 5393 C CA . SER B 1 279 ? 2.775 -16.75 -4.582 1 90.94 279 SER B CA 1
ATOM 5394 C C . SER B 1 279 ? 2.793 -17.109 -6.062 1 90.94 279 SER B C 1
ATOM 5396 O O . SER B 1 279 ? 3.861 -17.234 -6.664 1 90.94 279 SER B O 1
ATOM 5398 N N . GLY B 1 280 ? 1.605 -17.266 -6.633 1 83.75 280 GLY B N 1
ATOM 5399 C CA . GLY B 1 280 ? 1.476 -17.641 -8.031 1 83.75 280 GLY B CA 1
ATOM 5400 C C . GLY B 1 280 ? 1.324 -19.141 -8.227 1 83.75 280 GLY B C 1
ATOM 5401 O O . GLY B 1 280 ? 0.882 -19.594 -9.289 1 83.75 280 GLY B O 1
ATOM 5402 N N . LYS B 1 281 ? 1.673 -19.906 -7.195 1 87.25 281 LYS B N 1
ATOM 5403 C CA . LYS B 1 281 ? 1.523 -21.359 -7.242 1 87.25 281 LYS B CA 1
ATOM 5404 C C . LYS B 1 281 ? 0.206 -21.797 -6.609 1 87.25 281 LYS B C 1
ATOM 5406 O O . LYS B 1 281 ? -0.513 -20.969 -6.031 1 87.25 281 LYS B O 1
ATOM 5411 N N . CYS B 1 282 ? -0.069 -23.125 -6.809 1 87.62 282 CYS B N 1
ATOM 5412 C CA . CYS B 1 282 ? -1.308 -23.672 -6.27 1 87.62 282 CYS B CA 1
ATOM 5413 C C . CYS B 1 282 ? -1.03 -24.578 -5.07 1 87.62 282 CYS B C 1
ATOM 5415 O O . CYS B 1 282 ? 0.07 -25.109 -4.934 1 87.62 282 CYS B O 1
ATOM 5417 N N . ILE B 1 283 ? -2.043 -24.656 -4.25 1 91.44 283 ILE B N 1
ATOM 5418 C CA . ILE B 1 283 ? -1.995 -25.5 -3.07 1 91.44 283 ILE B CA 1
ATOM 5419 C C . ILE B 1 283 ? -3.359 -26.156 -2.848 1 91.44 283 ILE B C 1
ATOM 5421 O O . ILE B 1 283 ? -4.395 -25.562 -3.178 1 91.44 283 ILE B O 1
ATOM 5425 N N . TYR B 1 284 ? -3.342 -27.391 -2.395 1 91.56 284 TYR B N 1
ATOM 5426 C CA . TYR B 1 284 ? -4.598 -28.062 -2.08 1 91.56 284 TYR B CA 1
ATOM 5427 C C . TYR B 1 284 ? -4.984 -27.828 -0.623 1 91.56 284 TYR B C 1
ATOM 5429 O O . TYR B 1 284 ? -4.203 -28.125 0.286 1 91.56 284 TYR B O 1
ATOM 5437 N N . VAL B 1 285 ? -6.145 -27.312 -0.487 1 92.69 285 VAL B N 1
ATOM 5438 C CA . VAL B 1 285 ? -6.637 -27.031 0.859 1 92.69 285 VAL B CA 1
ATOM 5439 C C . VAL B 1 285 ? -7.727 -28.031 1.23 1 92.69 285 VAL B C 1
ATOM 5441 O O . VAL B 1 285 ? -8.727 -28.156 0.527 1 92.69 285 VAL B O 1
ATOM 5444 N N . ARG B 1 286 ? -7.48 -28.781 2.291 1 92.5 286 ARG B N 1
ATOM 5445 C CA . ARG B 1 286 ? -8.445 -29.719 2.834 1 92.5 286 ARG B CA 1
ATOM 5446 C C . ARG B 1 286 ? -8.883 -29.312 4.238 1 92.5 286 ARG B C 1
ATOM 5448 O O . ARG B 1 286 ? -8.297 -29.766 5.227 1 92.5 286 ARG B O 1
ATOM 5455 N N . MET B 1 287 ? -9.867 -28.547 4.312 1 90.81 287 MET B N 1
ATOM 5456 C CA . MET B 1 287 ? -10.398 -28.047 5.578 1 90.81 287 MET B CA 1
ATOM 5457 C C . MET B 1 287 ? -11.914 -28.203 5.625 1 90.81 287 MET B C 1
ATOM 5459 O O . MET B 1 287 ? -12.648 -27.234 5.367 1 90.81 287 MET B O 1
ATOM 5463 N N . PRO B 1 288 ? -12.391 -29.281 6.035 1 87 288 PRO B N 1
ATOM 5464 C CA . PRO B 1 288 ? -13.836 -29.5 6.137 1 87 288 PRO B CA 1
ATOM 5465 C C . PRO B 1 288 ? -14.508 -28.562 7.141 1 87 288 PRO B C 1
ATOM 5467 O O . PRO B 1 288 ? -15.695 -28.266 7.004 1 87 288 PRO B O 1
ATOM 5470 N N . GLU B 1 289 ? -13.758 -28.109 8.062 1 82.88 289 GLU B N 1
ATOM 5471 C CA . GLU B 1 289 ? -14.273 -27.219 9.109 1 82.88 289 GLU B CA 1
ATOM 5472 C C . GLU B 1 289 ? -14.883 -25.953 8.523 1 82.88 289 GLU B C 1
ATOM 5474 O O . GLU B 1 289 ? -15.766 -25.344 9.125 1 82.88 289 GLU B O 1
ATOM 5479 N N . ILE B 1 290 ? -14.352 -25.641 7.332 1 82.62 290 ILE B N 1
ATOM 5480 C CA . ILE B 1 290 ? -14.891 -24.453 6.703 1 82.62 290 ILE B CA 1
ATOM 5481 C C . ILE B 1 290 ? -15.414 -24.781 5.309 1 82.62 290 ILE B C 1
ATOM 5483 O O . ILE B 1 290 ? -15.469 -23.922 4.43 1 82.62 290 ILE B O 1
ATOM 5487 N N . ASP B 1 291 ? -15.625 -25.969 5.07 1 83.75 291 ASP B N 1
ATOM 5488 C CA . ASP B 1 291 ? -16.219 -26.484 3.836 1 83.75 291 ASP B CA 1
ATOM 5489 C C . ASP B 1 291 ? -15.344 -26.141 2.631 1 83.75 291 ASP B C 1
ATOM 5491 O O . ASP B 1 291 ? -15.836 -25.625 1.627 1 83.75 291 ASP B O 1
ATOM 5495 N N . THR B 1 292 ? -14.062 -26.344 2.844 1 86.88 292 THR B N 1
ATOM 5496 C CA . THR B 1 292 ? -13.133 -26.062 1.757 1 86.88 292 THR B CA 1
ATOM 5497 C C . THR B 1 292 ? -12.281 -27.297 1.444 1 86.88 292 THR B C 1
ATOM 5499 O O . THR B 1 292 ? -11.516 -27.766 2.291 1 86.88 292 THR B O 1
ATOM 5502 N N . LYS B 1 293 ? -12.469 -27.953 0.289 1 89.56 293 LYS B N 1
ATOM 5503 C CA . LYS B 1 293 ? -11.664 -29.016 -0.298 1 89.56 293 LYS B CA 1
ATOM 5504 C C . LYS B 1 293 ? -11.406 -28.766 -1.778 1 89.56 293 LYS B C 1
ATOM 5506 O O . LYS B 1 293 ? -12.102 -29.297 -2.643 1 89.56 293 LYS B O 1
ATOM 5511 N N . ARG B 1 294 ? -10.398 -27.938 -1.912 1 89.5 294 ARG B N 1
ATOM 5512 C CA . ARG B 1 294 ? -10.18 -27.516 -3.293 1 89.5 294 ARG B CA 1
ATOM 5513 C C . ARG B 1 294 ? -8.75 -27.031 -3.496 1 89.5 294 ARG B C 1
ATOM 5515 O O . ARG B 1 294 ? -8.023 -26.812 -2.527 1 89.5 294 ARG B O 1
ATOM 5522 N N . ILE B 1 295 ? -8.422 -26.922 -4.766 1 87 295 ILE B N 1
ATOM 5523 C CA . ILE B 1 295 ? -7.18 -26.25 -5.156 1 87 295 ILE B CA 1
ATOM 5524 C C . ILE B 1 295 ? -7.359 -24.734 -5.082 1 87 295 ILE B C 1
ATOM 5526 O O . ILE B 1 295 ? -8.375 -24.203 -5.531 1 87 295 ILE B O 1
ATOM 5530 N N . MET B 1 296 ? -6.41 -24.109 -4.406 1 88.5 296 MET B N 1
ATOM 5531 C CA . MET B 1 296 ? -6.449 -22.641 -4.305 1 88.5 296 MET B CA 1
ATOM 5532 C C . MET B 1 296 ? -5.129 -22.031 -4.754 1 88.5 296 MET B C 1
ATOM 5534 O O . MET B 1 296 ? -4.074 -22.672 -4.641 1 88.5 296 MET B O 1
ATOM 5538 N N . PHE B 1 297 ? -5.18 -20.812 -5.223 1 84.62 297 PHE B N 1
ATOM 5539 C CA . PHE B 1 297 ? -3.99 -20.078 -5.621 1 84.62 297 PHE B CA 1
ATOM 5540 C C . PHE B 1 297 ? -3.436 -19.266 -4.453 1 84.62 297 PHE B C 1
ATOM 5542 O O . PHE B 1 297 ? -4.195 -18.656 -3.701 1 84.62 297 PHE B O 1
ATOM 5549 N N . ILE B 1 298 ? -2.131 -19.234 -4.41 1 91.12 298 ILE B N 1
ATOM 5550 C CA . ILE B 1 298 ? -1.459 -18.438 -3.393 1 91.12 298 ILE B CA 1
ATOM 5551 C C . ILE B 1 298 ? -1.28 -17.016 -3.902 1 91.12 298 ILE B C 1
ATOM 5553 O O . ILE B 1 298 ? -0.506 -16.766 -4.832 1 91.12 298 ILE B O 1
ATOM 5557 N N . GLU B 1 299 ? -1.933 -16.141 -3.301 1 89.88 299 GLU B N 1
ATOM 5558 C CA . GLU B 1 299 ? -1.825 -14.727 -3.672 1 89.88 299 GLU B CA 1
ATOM 5559 C C . GLU B 1 299 ? -0.601 -14.078 -3.033 1 89.88 299 GLU B C 1
ATOM 5561 O O . GLU B 1 299 ? 0.121 -13.328 -3.686 1 89.88 299 GLU B O 1
ATOM 5566 N N . GLU B 1 300 ? -0.516 -14.328 -1.809 1 94.88 300 GLU B N 1
ATOM 5567 C CA . GLU B 1 300 ? 0.616 -13.82 -1.039 1 94.88 300 GLU B CA 1
ATOM 5568 C C . GLU B 1 300 ? 1.23 -14.922 -0.175 1 94.88 300 GLU B C 1
ATOM 5570 O O . GLU B 1 300 ? 0.519 -15.789 0.334 1 94.88 300 GLU B O 1
ATOM 5575 N N . ASP B 1 301 ? 2.514 -14.883 -0.047 1 96.88 301 ASP B N 1
ATOM 5576 C CA . ASP B 1 301 ? 3.227 -15.805 0.828 1 96.88 301 ASP B CA 1
ATOM 5577 C C . ASP B 1 301 ? 4.266 -15.07 1.671 1 96.88 301 ASP B C 1
ATOM 5579 O O . ASP B 1 301 ? 4.938 -14.156 1.184 1 96.88 301 ASP B O 1
ATOM 5583 N N . THR B 1 302 ? 4.312 -15.391 2.885 1 98.12 302 THR B N 1
ATOM 5584 C CA . THR B 1 302 ? 5.371 -14.953 3.787 1 98.12 302 THR B CA 1
ATOM 5585 C C . THR B 1 302 ? 5.992 -16.141 4.516 1 98.12 302 THR B C 1
ATOM 5587 O O . THR B 1 302 ? 5.301 -16.859 5.242 1 98.12 302 THR B O 1
ATOM 5590 N N . HIS B 1 303 ? 7.191 -16.375 4.328 1 98.12 303 HIS B N 1
ATOM 5591 C CA . HIS B 1 303 ? 7.953 -17.391 5.055 1 98.12 303 HIS B CA 1
ATOM 5592 C C . HIS B 1 303 ? 8.789 -16.75 6.164 1 98.12 303 HIS B C 1
ATOM 5594 O O . HIS B 1 303 ? 9.562 -15.828 5.914 1 98.12 303 HIS B O 1
ATOM 5600 N N . THR B 1 304 ? 8.625 -17.25 7.285 1 98 304 THR B N 1
ATOM 5601 C CA . THR B 1 304 ? 9.297 -16.688 8.453 1 98 304 THR B CA 1
ATOM 5602 C C . THR B 1 304 ? 10.203 -17.734 9.109 1 98 304 THR B C 1
ATOM 5604 O O . THR B 1 304 ? 9.781 -18.859 9.344 1 98 304 THR B O 1
ATOM 5607 N N . PHE B 1 305 ? 11.422 -17.328 9.43 1 97.38 305 PHE B N 1
ATOM 5608 C CA . PHE B 1 305 ? 12.43 -18.141 10.102 1 97.38 305 PHE B CA 1
ATOM 5609 C C . PHE B 1 305 ? 12.828 -17.531 11.438 1 97.38 305 PHE B C 1
ATOM 5611 O O . PHE B 1 305 ? 13.445 -16.469 11.484 1 97.38 305 PHE B O 1
ATOM 5618 N N . GLU B 1 306 ? 12.43 -18.203 12.438 1 95.44 306 GLU B N 1
ATOM 5619 C CA . GLU B 1 306 ? 12.664 -17.672 13.781 1 95.44 306 GLU B CA 1
ATOM 5620 C C . GLU B 1 306 ? 12.922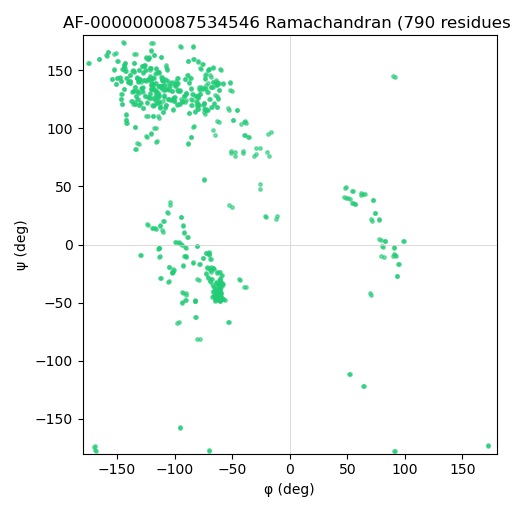 -18.812 14.773 1 95.44 306 GLU B C 1
ATOM 5622 O O . GLU B 1 306 ? 12.18 -19.781 14.812 1 95.44 306 GLU B O 1
ATOM 5627 N N . ASN B 1 307 ? 14.023 -18.688 15.555 1 92.44 307 ASN B N 1
ATOM 5628 C CA . ASN B 1 307 ? 14.359 -19.641 16.609 1 92.44 307 ASN B CA 1
ATOM 5629 C C . ASN B 1 307 ? 14.469 -21.047 16.062 1 92.44 307 ASN B C 1
ATOM 5631 O O . ASN B 1 307 ? 13.977 -22 16.672 1 92.44 307 ASN B O 1
ATOM 5635 N N . GLY B 1 308 ? 14.93 -21.172 14.922 1 92.12 308 GLY B N 1
ATOM 5636 C CA . GLY B 1 308 ? 15.148 -22.484 14.32 1 92.12 308 GLY B CA 1
ATOM 5637 C C . GLY B 1 308 ? 13.891 -23.062 13.695 1 92.12 308 GLY B C 1
ATOM 5638 O O . GLY B 1 308 ? 13.906 -24.203 13.219 1 92.12 308 GLY B O 1
ATOM 5639 N N . TYR B 1 309 ? 12.812 -22.344 13.695 1 94.44 309 TYR B N 1
ATOM 5640 C CA . TYR B 1 309 ? 11.562 -22.812 13.125 1 94.44 309 TYR B CA 1
ATOM 5641 C C . TYR B 1 309 ? 11.203 -22.031 11.867 1 94.44 309 TYR B C 1
ATOM 5643 O O . TYR B 1 309 ? 11.43 -20.828 11.797 1 94.44 309 TYR B O 1
ATOM 5651 N N . HIS B 1 310 ? 10.664 -22.734 10.898 1 96.81 310 HIS B N 1
ATOM 5652 C CA . HIS B 1 310 ? 10.156 -22.172 9.656 1 96.81 310 HIS B CA 1
ATOM 5653 C C . HIS B 1 310 ? 8.633 -22.25 9.594 1 96.81 310 HIS B C 1
ATOM 5655 O O . HIS B 1 310 ? 8.07 -23.344 9.57 1 96.81 310 HIS B O 1
ATOM 5661 N N . SER B 1 311 ? 7.977 -21.094 9.602 1 97 311 SER B N 1
ATOM 5662 C CA . SER B 1 311 ? 6.531 -21 9.414 1 97 311 SER B CA 1
ATOM 5663 C C . SER B 1 311 ? 6.191 -20.203 8.156 1 97 311 SER B C 1
ATOM 5665 O O . SER B 1 311 ? 7.055 -19.531 7.59 1 97 311 SER B O 1
ATOM 5667 N N . MET B 1 312 ? 4.953 -20.359 7.73 1 97.5 312 MET B N 1
ATOM 5668 C CA . MET B 1 312 ? 4.531 -19.578 6.57 1 97.5 312 MET B CA 1
ATOM 5669 C C . MET B 1 312 ? 3.117 -19.047 6.766 1 97.5 312 MET B C 1
ATOM 5671 O O . MET B 1 312 ? 2.301 -19.656 7.449 1 97.5 312 MET B O 1
ATOM 5675 N N . ASP B 1 313 ? 2.92 -17.891 6.234 1 97.5 313 ASP B N 1
ATOM 5676 C CA . ASP B 1 313 ? 1.608 -17.266 6.121 1 97.5 313 ASP B CA 1
ATOM 5677 C C . ASP B 1 313 ? 1.18 -17.141 4.66 1 97.5 313 ASP B C 1
ATOM 5679 O O . ASP B 1 313 ? 1.88 -16.531 3.85 1 97.5 313 ASP B O 1
ATOM 5683 N N . LEU B 1 314 ? 0.047 -17.703 4.363 1 96.69 314 LEU B N 1
ATOM 5684 C CA . LEU B 1 314 ? -0.456 -17.703 2.994 1 96.69 314 LEU B CA 1
ATOM 5685 C C . LEU B 1 314 ? -1.803 -16.984 2.91 1 96.69 314 LEU B C 1
ATOM 5687 O O . LEU B 1 314 ? -2.654 -17.156 3.787 1 96.69 314 LEU B O 1
ATOM 5691 N N . LYS B 1 315 ? -1.925 -16.156 1.949 1 94.62 315 LYS B N 1
ATOM 5692 C CA . LYS B 1 315 ? -3.219 -15.617 1.55 1 94.62 315 LYS B CA 1
ATOM 5693 C C . LYS B 1 315 ? -3.752 -16.328 0.305 1 94.62 315 LYS B C 1
ATOM 5695 O O . LYS B 1 315 ? -3.152 -16.234 -0.769 1 94.62 315 LYS B O 1
ATOM 5700 N N . LEU B 1 316 ? -4.824 -16.953 0.514 1 92.44 316 LEU B N 1
ATOM 5701 C CA . LEU B 1 316 ? -5.383 -17.766 -0.568 1 92.44 316 LEU B CA 1
ATOM 5702 C C . LEU B 1 316 ? -6.684 -17.156 -1.079 1 92.44 316 LEU B C 1
ATOM 5704 O O . LEU B 1 316 ? -7.438 -16.547 -0.309 1 92.44 316 LEU B O 1
ATOM 5708 N N . THR B 1 317 ? -6.934 -17.234 -2.307 1 82 317 THR B N 1
ATOM 5709 C CA . THR B 1 317 ? -8.164 -16.703 -2.889 1 82 317 THR B CA 1
ATOM 5710 C C . THR B 1 317 ? -8.992 -17.812 -3.51 1 82 317 THR B C 1
ATOM 5712 O O . THR B 1 317 ? -8.453 -18.828 -3.955 1 82 317 THR B O 1
ATOM 5715 N N . TYR B 1 318 ? -10.273 -17.594 -3.418 1 71.88 318 TYR B N 1
ATOM 5716 C CA . TYR B 1 318 ? -11.227 -18.562 -3.955 1 71.88 318 TYR B CA 1
ATOM 5717 C C . TYR B 1 318 ? -11.383 -18.391 -5.461 1 71.88 318 TYR B C 1
ATOM 5719 O O . TYR B 1 318 ? -12.094 -19.156 -6.109 1 71.88 318 TYR B O 1
ATOM 5727 N N . GLU B 1 319 ? -10.695 -17.438 -5.973 1 62.12 319 GLU B N 1
ATOM 5728 C CA . GLU B 1 319 ? -10.867 -17.188 -7.402 1 62.12 319 GLU B CA 1
ATOM 5729 C C . GLU B 1 319 ? -10.547 -18.438 -8.219 1 62.12 319 GLU B C 1
ATOM 5731 O O . GLU B 1 319 ? -9.789 -19.312 -7.77 1 62.12 319 GLU B O 1
ATOM 5736 N N . LYS B 1 320 ? -11.367 -18.781 -9.312 1 49.59 320 LYS B N 1
ATOM 5737 C CA . LYS B 1 320 ? -11.25 -19.922 -10.203 1 49.59 320 LYS B CA 1
ATOM 5738 C C . LYS B 1 320 ? -9.82 -20.062 -10.734 1 49.59 320 LYS B C 1
ATOM 5740 O O . LYS B 1 320 ? -9.219 -19.078 -11.156 1 49.59 320 LYS B O 1
ATOM 5745 N N . ALA B 1 321 ? -9.102 -21.031 -10.266 1 42.16 321 ALA B N 1
ATOM 5746 C CA . ALA B 1 321 ? -7.863 -21.438 -10.922 1 42.16 321 ALA B CA 1
ATOM 5747 C C . ALA B 1 321 ? -8.008 -21.406 -12.445 1 42.16 321 ALA B C 1
ATOM 5749 O O . ALA B 1 321 ? -8.953 -21.969 -12.992 1 42.16 321 ALA B O 1
ATOM 5750 N N . SER B 1 322 ? -7.641 -20.375 -12.992 1 35.41 322 SER B N 1
ATOM 5751 C CA . SER B 1 322 ? -7.758 -20.438 -14.445 1 35.41 322 SER B CA 1
ATOM 5752 C C . SER B 1 322 ? -7.387 -21.812 -14.977 1 35.41 322 SER B C 1
ATOM 5754 O O . SER B 1 322 ? -7.723 -22.156 -16.109 1 35.41 322 SER B O 1
ATOM 5756 N N . GLY B 1 323 ? -6.348 -22.453 -14.328 1 31.78 323 GLY B N 1
ATOM 5757 C CA . GLY B 1 323 ? -5.84 -23.578 -15.078 1 31.78 323 GLY B CA 1
ATOM 5758 C C . GLY B 1 323 ? -6.785 -24.766 -15.078 1 31.78 323 GLY B C 1
ATOM 5759 O O . GLY B 1 323 ? -6.418 -25.859 -15.508 1 31.78 323 GLY B O 1
ATOM 5760 N N . GLY B 1 324 ? -7.652 -25 -14.203 1 27.11 324 GLY B N 1
ATOM 5761 C CA . GLY B 1 324 ? -8.266 -26.25 -14.594 1 27.11 324 GLY B CA 1
ATOM 5762 C C . GLY B 1 324 ? -8.656 -26.297 -16.062 1 27.11 324 GLY B C 1
ATOM 5763 O O . GLY B 1 324 ? -9.523 -25.531 -16.5 1 27.11 324 GLY B O 1
ATOM 5764 N N . THR B 1 325 ? -7.617 -26.484 -16.797 1 23.53 325 THR B N 1
ATOM 5765 C CA . THR B 1 325 ? -7.977 -27.156 -18.031 1 23.53 325 THR B CA 1
ATOM 5766 C C . THR B 1 325 ? -8.992 -28.25 -17.781 1 23.53 325 THR B C 1
ATOM 5768 O O . THR B 1 325 ? -8.742 -29.172 -16.984 1 23.53 325 THR B O 1
ATOM 5771 N N . SER B 1 326 ? -10.148 -28.156 -17.641 1 23.44 326 SER B N 1
ATOM 5772 C CA . SER B 1 326 ? -10.75 -29.266 -18.359 1 23.44 326 SER B CA 1
ATOM 5773 C C . SER B 1 326 ? -9.914 -29.656 -19.578 1 23.44 326 SER B C 1
ATOM 5775 O O . SER B 1 326 ? -9.609 -28.797 -20.422 1 23.44 326 SER B O 1
ATOM 5777 N N . SER B 1 327 ? -8.789 -30.359 -19.266 1 21.8 327 SER B N 1
ATOM 5778 C CA . SER B 1 327 ? -8.227 -31.109 -20.391 1 21.8 327 SER B CA 1
ATOM 5779 C C . SER B 1 327 ? -9.305 -31.453 -21.406 1 21.8 327 SER B C 1
ATOM 5781 O O . SER B 1 327 ? -10.117 -32.344 -21.172 1 21.8 327 SER B O 1
ATOM 5783 N N . LYS B 1 328 ? -9.992 -30.578 -21.812 1 22.22 328 LYS B N 1
ATOM 5784 C CA . LYS B 1 328 ? -10.367 -30.969 -23.172 1 22.22 328 LYS B CA 1
ATOM 5785 C C . LYS B 1 328 ? -9.141 -31.344 -23.984 1 22.22 328 LYS B C 1
ATOM 5787 O O . LYS B 1 328 ? -8.211 -30.547 -24.125 1 22.22 328 LYS B O 1
ATOM 5792 N N . SER B 1 329 ? -8.539 -32.594 -23.828 1 20.62 329 SER B N 1
ATOM 5793 C CA . SER B 1 329 ? -8.023 -33.156 -25.047 1 20.62 329 SER B CA 1
ATOM 5794 C C . SER B 1 329 ? -8.656 -32.531 -26.281 1 20.62 329 SER B C 1
ATOM 5796 O O . SER B 1 329 ? -9.875 -32.562 -26.453 1 20.62 329 SER B O 1
ATOM 5798 N N . SER B 1 330 ? -8.188 -31.484 -26.547 1 20.28 330 SER B N 1
ATOM 5799 C CA . SER B 1 330 ? -8.32 -31.297 -28 1 20.28 330 SER B CA 1
ATOM 5800 C C . SER B 1 330 ? -7.797 -32.5 -28.766 1 20.28 330 SER B C 1
ATOM 5802 O O . SER B 1 330 ? -6.594 -32.625 -29 1 20.28 330 SER B O 1
ATOM 5804 N N . LYS B 1 331 ? -7.91 -33.719 -28.234 1 22.5 331 LYS B N 1
ATOM 5805 C CA . LYS B 1 331 ? -8.258 -34.438 -29.453 1 22.5 331 LYS B CA 1
ATOM 5806 C C . LYS B 1 331 ? -9.258 -33.656 -30.297 1 22.5 331 LYS B C 1
ATOM 5808 O O . LYS B 1 331 ? -10.266 -33.156 -29.781 1 22.5 331 LYS B O 1
ATOM 5813 N N . LYS B 1 332 ? -8.812 -33.062 -31.328 1 23.92 332 LYS B N 1
ATOM 5814 C CA . LYS B 1 332 ? -9.531 -33.062 -32.594 1 23.92 332 LYS B CA 1
ATOM 5815 C C . LYS B 1 332 ? -10.539 -34.219 -32.656 1 23.92 332 LYS B C 1
ATOM 5817 O O . LYS B 1 332 ? -10.203 -35.344 -33.062 1 23.92 332 LYS B O 1
ATOM 5822 N N . SER B 1 333 ? -10.984 -34.719 -31.531 1 20.95 333 SER B N 1
ATOM 5823 C CA . SER B 1 333 ? -12.195 -35.281 -32.125 1 20.95 333 SER B CA 1
ATOM 5824 C C . SER B 1 333 ? -13.086 -34.188 -32.688 1 20.95 333 SER B C 1
ATOM 5826 O O . SER B 1 333 ? -13.156 -33.094 -32.156 1 20.95 333 SER B O 1
ATOM 5828 N N . ASN B 1 334 ? -13.141 -34.062 -34 1 24.28 334 ASN B N 1
ATOM 5829 C CA . ASN B 1 334 ? -14.219 -33.812 -34.938 1 24.28 334 ASN B CA 1
ATOM 5830 C C . ASN B 1 334 ? -15.586 -33.938 -34.281 1 24.28 334 ASN B C 1
ATOM 5832 O O . ASN B 1 334 ? -16.25 -34.969 -34.375 1 24.28 334 ASN B O 1
ATOM 5836 N N . THR B 1 335 ? -15.617 -33.75 -32.969 1 28.27 335 THR B N 1
ATOM 5837 C CA . THR B 1 335 ? -17.047 -33.906 -32.719 1 28.27 335 THR B CA 1
ATOM 5838 C C . THR B 1 335 ? -17.844 -32.781 -33.406 1 28.27 335 THR B C 1
ATOM 5840 O O . THR B 1 335 ? -17.578 -31.609 -33.188 1 28.27 335 THR B O 1
ATOM 5843 N N . LYS B 1 336 ? -18.25 -33.031 -34.469 1 35.38 336 LYS B N 1
ATOM 5844 C CA . LYS B 1 336 ? -19.297 -32.469 -35.281 1 35.38 336 LYS B CA 1
ATOM 5845 C C . LYS B 1 336 ? -20.375 -31.797 -34.438 1 35.38 336 LYS B C 1
ATOM 5847 O O . LYS B 1 336 ? -20.922 -32.406 -33.531 1 35.38 336 LYS B O 1
ATOM 5852 N N . ASN B 1 337 ? -20.234 -30.625 -34.031 1 44.41 337 ASN B N 1
ATOM 5853 C CA . ASN B 1 337 ? -21.516 -30 -33.719 1 44.41 337 ASN B CA 1
ATOM 5854 C C . ASN B 1 337 ? -22.672 -30.734 -34.375 1 44.41 337 ASN B C 1
ATOM 5856 O O . ASN B 1 337 ? -22.688 -30.938 -35.594 1 44.41 337 ASN B O 1
ATOM 5860 N N . SER B 1 338 ? -23.203 -31.594 -33.531 1 59.38 338 SER B N 1
ATOM 5861 C CA . SER B 1 338 ? -24.312 -32.312 -34.125 1 59.38 338 SER B CA 1
ATOM 5862 C C . SER B 1 338 ? -25.516 -31.406 -34.312 1 59.38 338 SER B C 1
ATOM 5864 O O . SER B 1 338 ? -25.797 -30.547 -33.469 1 59.38 338 SER B O 1
ATOM 5866 N N . LYS B 1 339 ? -25.828 -31.219 -35.406 1 76.38 339 LYS B N 1
ATOM 5867 C CA . LYS B 1 339 ? -27.078 -30.531 -35.688 1 76.38 339 LYS B CA 1
ATOM 5868 C C . LYS B 1 339 ? -28.281 -31.422 -35.406 1 76.38 339 LYS B C 1
ATOM 5870 O O . LYS B 1 339 ? -28.266 -32.625 -35.75 1 76.38 339 LYS B O 1
ATOM 5875 N N . TYR B 1 340 ? -28.984 -30.922 -34.469 1 79.88 340 TYR B N 1
ATOM 5876 C CA . TYR B 1 340 ? -30.266 -31.594 -34.25 1 79.88 340 TYR B CA 1
ATOM 5877 C C . TYR B 1 340 ? -31.391 -30.828 -34.938 1 79.88 340 TYR B C 1
ATOM 5879 O O . TYR B 1 340 ? -31.328 -29.609 -35.094 1 79.88 340 TYR B O 1
ATOM 5887 N N . THR B 1 341 ? -32.219 -31.594 -35.469 1 84 341 THR B N 1
ATOM 5888 C CA . THR B 1 341 ? -33.438 -31.031 -36.062 1 84 341 THR B CA 1
ATOM 5889 C C . THR B 1 341 ? -34.625 -31.25 -35.125 1 84 341 THR B C 1
ATOM 5891 O O . THR B 1 341 ? -34.844 -32.344 -34.625 1 84 341 THR B O 1
ATOM 5894 N N . VAL B 1 342 ? -35.219 -30.234 -34.812 1 86.31 342 VAL B N 1
ATOM 5895 C CA . VAL B 1 342 ? -36.406 -30.281 -33.969 1 86.31 342 VAL B CA 1
ATOM 5896 C C . VAL B 1 342 ? -37.5 -31.047 -34.688 1 86.31 342 VAL B C 1
ATOM 5898 O O . VAL B 1 342 ? -37.875 -30.703 -35.812 1 86.31 342 VAL B O 1
ATOM 5901 N N . THR B 1 343 ? -38.062 -32.094 -33.938 1 83.81 343 THR B N 1
ATOM 5902 C CA . THR B 1 343 ? -39.062 -32.969 -34.594 1 83.81 343 THR B CA 1
ATOM 5903 C C . THR B 1 343 ? -40.438 -32.781 -33.938 1 83.81 343 THR B C 1
ATOM 5905 O O . THR B 1 343 ? -41.406 -33.375 -34.406 1 83.81 343 THR B O 1
ATOM 5908 N N . ALA B 1 344 ? -40.469 -31.969 -32.938 1 81.38 344 ALA B N 1
ATOM 5909 C CA . ALA B 1 344 ? -41.781 -31.719 -32.344 1 81.38 344 ALA B CA 1
ATOM 5910 C C . ALA B 1 344 ? -42.625 -30.812 -33.219 1 81.38 344 ALA B C 1
ATOM 5912 O O . ALA B 1 344 ? -42.25 -29.656 -33.469 1 81.38 344 ALA B O 1
ATOM 5913 N N . LYS B 1 345 ? -43.656 -31.328 -33.719 1 77.69 345 LYS B N 1
ATOM 5914 C CA . LYS B 1 345 ? -44.531 -30.594 -34.656 1 77.69 345 LYS B CA 1
ATOM 5915 C C . LYS B 1 345 ? -45.062 -29.312 -34 1 77.69 345 LYS B C 1
ATOM 5917 O O . LYS B 1 345 ? -45.281 -28.312 -34.656 1 77.69 345 LYS B O 1
ATOM 5922 N N . SER B 1 346 ? -45.312 -29.297 -32.75 1 78.5 346 SER B N 1
ATOM 5923 C CA . SER B 1 346 ? -45.875 -28.141 -32.031 1 78.5 346 SER B CA 1
ATOM 5924 C C . SER B 1 346 ? -44.75 -27.219 -31.547 1 78.5 346 SER B C 1
ATOM 5926 O O . SER B 1 346 ? -45.031 -26.203 -30.891 1 78.5 346 SER B O 1
ATOM 5928 N N . GLY B 1 347 ? -43.5 -27.453 -31.906 1 85.19 347 GLY B N 1
ATOM 5929 C CA . GLY B 1 347 ? -42.344 -26.719 -31.391 1 85.19 347 GLY B CA 1
ATOM 5930 C C . GLY B 1 347 ? -41.75 -27.344 -30.141 1 85.19 347 GLY B C 1
ATOM 5931 O O . GLY B 1 347 ? -42.438 -28.016 -29.391 1 85.19 347 GLY B O 1
ATOM 5932 N N . LEU B 1 348 ? -40.469 -27.281 -30 1 86.69 348 LEU B N 1
ATOM 5933 C CA . LEU B 1 348 ? -39.719 -27.781 -28.844 1 86.69 348 LEU B CA 1
ATOM 5934 C C . LEU B 1 348 ? -39.281 -26.625 -27.953 1 86.69 348 LEU B C 1
ATOM 5936 O O . LEU B 1 348 ? -38.656 -25.672 -28.438 1 86.69 348 LEU B O 1
ATOM 5940 N N . GLN B 1 349 ? -39.625 -26.688 -26.797 1 84.88 349 GLN B N 1
ATOM 5941 C CA . GLN B 1 349 ? -39.25 -25.625 -25.875 1 84.88 349 GLN B CA 1
ATOM 5942 C C . GLN B 1 349 ? -37.781 -25.734 -25.484 1 84.88 349 GLN B C 1
ATOM 5944 O O . GLN B 1 349 ? -37.281 -26.828 -25.203 1 84.88 349 GLN B O 1
ATOM 5949 N N . LEU B 1 350 ? -37.125 -24.641 -25.5 1 87.06 350 LEU B N 1
ATOM 5950 C CA . LEU B 1 350 ? -35.812 -24.406 -24.938 1 87.06 350 LEU B CA 1
ATOM 5951 C C . LEU B 1 350 ? -35.906 -23.891 -23.516 1 87.06 350 LEU B C 1
ATOM 5953 O O . LEU B 1 350 ? -36.562 -22.891 -23.266 1 87.06 350 LEU B O 1
ATOM 5957 N N . ARG B 1 351 ? -35.219 -24.5 -22.562 1 85.56 351 ARG B N 1
ATOM 5958 C CA . ARG B 1 351 ? -35.344 -24.188 -21.156 1 85.56 351 ARG B CA 1
ATOM 5959 C C . ARG B 1 351 ? -34 -23.859 -20.531 1 85.56 351 ARG B C 1
ATOM 5961 O O . ARG B 1 351 ? -32.969 -24.359 -21 1 85.56 351 ARG B O 1
ATOM 5968 N N . SER B 1 352 ? -34 -23.125 -19.516 1 81.81 352 SER B N 1
ATOM 5969 C CA . SER B 1 352 ? -32.781 -22.703 -18.844 1 81.81 352 SER B CA 1
ATOM 5970 C C . SER B 1 352 ? -32.094 -23.859 -18.141 1 81.81 352 SER B C 1
ATOM 5972 O O . SER B 1 352 ? -30.859 -23.906 -18.031 1 81.81 352 SER B O 1
ATOM 5974 N N . GLU B 1 353 ? -32.906 -24.797 -17.688 1 82.19 353 GLU B N 1
ATOM 5975 C CA . GLU B 1 353 ? -32.531 -26.094 -17.109 1 82.19 353 GLU B CA 1
ATOM 5976 C C . GLU B 1 353 ? -33.625 -27.141 -17.359 1 82.19 353 GLU B C 1
ATOM 5978 O O . GLU B 1 353 ? -34.75 -26.797 -17.734 1 82.19 353 GLU B O 1
ATOM 5983 N N . PRO B 1 354 ? -33.25 -28.391 -17.156 1 81 354 PRO B N 1
ATOM 5984 C CA . PRO B 1 354 ? -34.25 -29.438 -17.266 1 81 354 PRO B CA 1
ATOM 5985 C C . PRO B 1 354 ? -35.5 -29.172 -16.406 1 81 354 PRO B C 1
ATOM 5987 O O . PRO B 1 354 ? -35.344 -28.922 -15.195 1 81 354 PRO B O 1
ATOM 5990 N N . ASN B 1 355 ? -36.656 -28.984 -17 1 79.38 355 ASN B N 1
ATOM 5991 C CA . ASN B 1 355 ? -37.938 -28.688 -16.375 1 79.38 355 ASN B CA 1
ATOM 5992 C C . ASN B 1 355 ? -37.969 -27.266 -15.805 1 79.38 355 ASN B C 1
ATOM 5994 O O . ASN B 1 355 ? -38.812 -26.953 -14.961 1 79.38 355 ASN B O 1
ATOM 5998 N N . GLY B 1 356 ? -37.156 -26.562 -16.328 1 79.19 356 GLY B N 1
ATOM 5999 C CA . GLY B 1 356 ? -37.062 -25.203 -15.852 1 79.19 356 GLY B CA 1
ATOM 6000 C C . GLY B 1 356 ? -37.875 -24.219 -16.688 1 79.19 356 GLY B C 1
ATOM 6001 O O . GLY B 1 356 ? -38.781 -24.625 -17.406 1 79.19 356 GLY B O 1
ATOM 6002 N N . LYS B 1 357 ? -37.406 -22.969 -16.547 1 77.62 357 LYS B N 1
ATOM 6003 C CA . LYS B 1 357 ? -38.094 -21.906 -17.266 1 77.62 357 LYS B CA 1
ATOM 6004 C C . LYS B 1 357 ? -37.906 -22.031 -18.766 1 77.62 357 LYS B C 1
ATOM 6006 O O . LYS B 1 357 ? -36.812 -22.375 -19.234 1 77.62 357 LYS B O 1
ATOM 6011 N N . ILE B 1 358 ? -38.938 -21.688 -19.438 1 80.62 358 ILE B N 1
ATOM 6012 C CA . ILE B 1 358 ? -38.906 -21.719 -20.891 1 80.62 358 ILE B CA 1
ATOM 6013 C C . ILE B 1 358 ? -38.219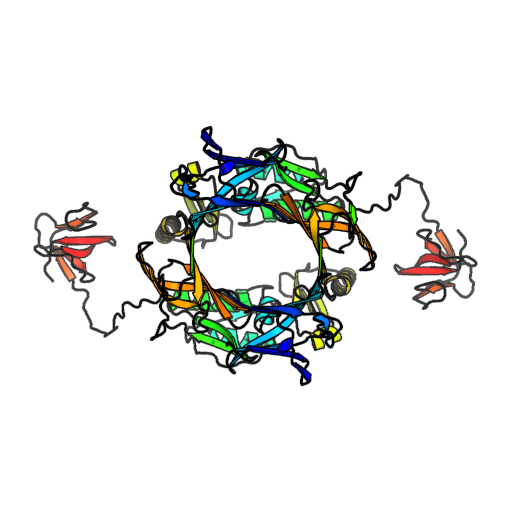 -20.453 -21.422 1 80.62 358 ILE B C 1
ATOM 6015 O O . ILE B 1 358 ? -38.594 -19.344 -21.094 1 80.62 358 ILE B O 1
ATOM 6019 N N . LEU B 1 359 ? -37.188 -20.641 -22.172 1 80.62 359 LEU B N 1
ATOM 6020 C CA . LEU B 1 359 ? -36.406 -19.547 -22.766 1 80.62 359 LEU B CA 1
ATOM 6021 C C . LEU B 1 359 ? -36.969 -19.172 -24.141 1 80.62 359 LEU B C 1
ATOM 6023 O O . LEU B 1 359 ? -37.062 -18 -24.469 1 80.62 359 LEU B O 1
ATOM 6027 N N . SER B 1 360 ? -37.188 -20.109 -24.891 1 82.5 360 SER B N 1
ATOM 6028 C CA . SER B 1 360 ? -37.688 -19.953 -26.234 1 82.5 360 SER B CA 1
ATOM 6029 C C . SER B 1 360 ? -38.344 -21.25 -26.734 1 82.5 360 SER B C 1
ATOM 6031 O O . SER B 1 360 ? -38.156 -22.297 -26.125 1 82.5 360 SER B O 1
ATOM 6033 N N . THR B 1 361 ? -39.156 -21.094 -27.812 1 85.56 361 THR B N 1
ATOM 6034 C CA . THR B 1 361 ? -39.719 -22.25 -28.516 1 85.56 361 THR B CA 1
ATOM 6035 C C . THR B 1 361 ? -39.094 -22.406 -29.891 1 85.56 361 THR B C 1
ATOM 6037 O O . THR B 1 361 ? -39.094 -21.469 -30.688 1 85.56 361 THR B O 1
ATOM 6040 N N . MET B 1 362 ? -38.531 -23.516 -30.172 1 86.06 362 MET B N 1
ATOM 6041 C CA . MET B 1 362 ? -37.875 -23.844 -31.438 1 86.06 362 MET B CA 1
ATOM 6042 C C . MET B 1 362 ? -38.844 -24.516 -32.406 1 86.06 362 MET B C 1
ATOM 6044 O O . MET B 1 362 ? -39.5 -25.516 -32.031 1 86.06 362 MET B O 1
ATOM 6048 N N . SER B 1 363 ? -38.938 -23.906 -33.531 1 81.81 363 SER B N 1
ATOM 6049 C CA . SER B 1 363 ? -39.906 -24.391 -34.5 1 81.81 363 SER B CA 1
ATOM 6050 C C . SER B 1 363 ? -39.5 -25.734 -35.094 1 81.81 363 SER B C 1
ATOM 6052 O O . SER B 1 363 ? -38.312 -26.047 -35.156 1 81.81 363 SER B O 1
ATOM 6054 N N . TYR B 1 364 ? -40.531 -26.547 -35.5 1 84.12 364 TYR B N 1
ATOM 6055 C CA . TYR B 1 364 ? -40.312 -27.812 -36.188 1 84.12 364 TYR B CA 1
ATOM 6056 C C . TYR B 1 364 ? -39.375 -27.641 -37.344 1 84.12 364 TYR B C 1
ATOM 6058 O O . TYR B 1 364 ? -39.469 -26.688 -38.125 1 84.12 364 TYR B O 1
ATOM 6066 N N . GLY B 1 365 ? -38.344 -28.469 -37.531 1 82.31 365 GLY B N 1
ATOM 6067 C CA . GLY B 1 365 ? -37.406 -28.469 -38.656 1 82.31 365 GLY B CA 1
ATOM 6068 C C . GLY B 1 365 ? -36.188 -27.594 -38.438 1 82.31 365 GLY B C 1
ATOM 6069 O O . GLY B 1 365 ? -35.281 -27.625 -39.25 1 82.31 365 GLY B O 1
ATOM 6070 N N . THR B 1 366 ? -36.312 -26.906 -37.438 1 81 366 THR B N 1
ATOM 6071 C CA . THR B 1 366 ? -35.156 -26.031 -37.219 1 81 366 THR B CA 1
ATOM 6072 C C . THR B 1 366 ? -33.938 -26.828 -36.781 1 81 366 THR B C 1
ATOM 6074 O O . THR B 1 366 ? -34.062 -27.766 -36 1 81 366 THR B O 1
ATOM 6077 N N . THR B 1 367 ? -32.812 -26.469 -37.312 1 84.12 367 THR B N 1
ATOM 6078 C CA . THR B 1 367 ? -31.547 -27.078 -36.906 1 84.12 367 THR B CA 1
ATOM 6079 C C . THR B 1 367 ? -30.922 -26.281 -35.75 1 84.12 367 THR B C 1
ATOM 6081 O O . THR B 1 367 ? -30.844 -25.047 -35.812 1 84.12 367 THR B O 1
ATOM 6084 N N . VAL B 1 368 ? -30.594 -27.031 -34.719 1 82.38 368 VAL B N 1
ATOM 6085 C CA . VAL B 1 368 ? -29.938 -26.406 -33.594 1 82.38 368 VAL B CA 1
ATOM 6086 C C . VAL B 1 368 ? -28.578 -27.078 -33.344 1 82.38 368 VAL B C 1
ATOM 6088 O O . VAL B 1 368 ? -28.375 -28.234 -33.719 1 82.38 368 VAL B O 1
ATOM 6091 N N . THR B 1 369 ? -27.766 -26.266 -32.812 1 83.94 369 THR B N 1
ATOM 6092 C CA . THR B 1 369 ? -26.422 -26.75 -32.531 1 83.94 369 THR B CA 1
ATOM 6093 C C . THR B 1 369 ? -26.297 -27.141 -31.047 1 83.94 369 THR B C 1
ATOM 6095 O O . THR B 1 369 ? -26.859 -26.469 -30.172 1 83.94 369 THR B O 1
ATOM 6098 N N . SER B 1 370 ? -25.688 -28.188 -30.828 1 81.62 370 SER B N 1
ATOM 6099 C CA . SER B 1 370 ? -25.5 -28.703 -29.484 1 81.62 370 SER B CA 1
ATOM 6100 C C . SER B 1 370 ? -24.016 -28.766 -29.125 1 81.62 370 SER B C 1
ATOM 6102 O O . SER B 1 370 ? -23.172 -29.062 -29.969 1 81.62 370 SER B O 1
ATOM 6104 N N . ASP B 1 371 ? -23.828 -28.5 -27.984 1 74.62 371 ASP B N 1
ATOM 6105 C CA . ASP B 1 371 ? -22.469 -28.672 -27.484 1 74.62 371 ASP B CA 1
ATOM 6106 C C . ASP B 1 371 ? -22.281 -30.047 -26.859 1 74.62 371 ASP B C 1
ATOM 6108 O O . ASP B 1 371 ? -21.281 -30.297 -26.188 1 74.62 371 ASP B O 1
ATOM 6112 N N . ASN B 1 372 ? -23.328 -30.844 -26.859 1 72.31 372 ASN B N 1
ATOM 6113 C CA . ASN B 1 372 ? -23.375 -32.25 -26.469 1 72.31 372 ASN B CA 1
ATOM 6114 C C . ASN B 1 372 ? -23.375 -32.406 -24.953 1 72.31 372 ASN B C 1
ATOM 6116 O O . ASN B 1 372 ? -23.125 -33.5 -24.438 1 72.31 372 ASN B O 1
ATOM 6120 N N . LYS B 1 373 ? -23.75 -31.391 -24.406 1 78.06 373 LYS B N 1
ATOM 6121 C CA . LYS B 1 373 ? -24.031 -31.5 -22.984 1 78.06 373 LYS B CA 1
ATOM 6122 C C . LYS B 1 373 ? -25.453 -31.984 -22.75 1 78.06 373 LYS B C 1
ATOM 6124 O O . LYS B 1 373 ? -26.391 -31.547 -23.422 1 78.06 373 LYS B O 1
ATOM 6129 N N . LYS B 1 374 ? -25.5 -32.969 -21.828 1 78.69 374 LYS B N 1
ATOM 6130 C CA . LYS B 1 374 ? -26.797 -33.594 -21.531 1 78.69 374 LYS B CA 1
ATOM 6131 C C . LYS B 1 374 ? -27.062 -33.625 -20.031 1 78.69 374 LYS B C 1
ATOM 6133 O O . LYS B 1 374 ? -26.125 -33.75 -19.234 1 78.69 374 LYS B O 1
ATOM 6138 N N . LYS B 1 375 ? -28.203 -33.375 -19.688 1 79.62 375 LYS B N 1
ATOM 6139 C CA . LYS B 1 375 ? -28.75 -33.625 -18.359 1 79.62 375 LYS B CA 1
ATOM 6140 C C . LYS B 1 375 ? -29.938 -34.562 -18.422 1 79.62 375 LYS B C 1
ATOM 6142 O O . LYS B 1 375 ? -31.062 -34.156 -18.672 1 79.62 375 LYS B O 1
ATOM 6147 N N . GLY B 1 376 ? -29.547 -35.812 -18.203 1 80.25 376 GLY B N 1
ATOM 6148 C CA . GLY B 1 376 ? -30.594 -36.812 -18.422 1 80.25 376 GLY B CA 1
ATOM 6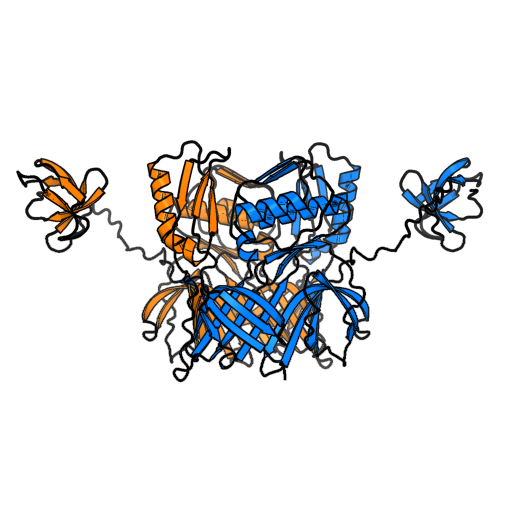149 C C . GLY B 1 376 ? -31.047 -36.875 -19.859 1 80.25 376 GLY B C 1
ATOM 6150 O O . GLY B 1 376 ? -30.234 -37.062 -20.766 1 80.25 376 GLY B O 1
ATOM 6151 N N . ASN B 1 377 ? -32.375 -36.656 -20.094 1 82.12 377 ASN B N 1
ATOM 6152 C CA . ASN B 1 377 ? -32.938 -36.688 -21.438 1 82.12 377 ASN B CA 1
ATOM 6153 C C . ASN B 1 377 ? -32.969 -35.312 -22.078 1 82.12 377 ASN B C 1
ATOM 6155 O O . ASN B 1 377 ? -33.656 -35.094 -23.062 1 82.12 377 ASN B O 1
ATOM 6159 N N . TRP B 1 378 ? -32.219 -34.469 -21.516 1 87.12 378 TRP B N 1
ATOM 6160 C CA . TRP B 1 378 ? -32.156 -33.125 -22.062 1 87.12 378 TRP B CA 1
ATOM 6161 C C . TRP B 1 378 ? -30.812 -32.812 -22.688 1 87.12 378 TRP B C 1
ATOM 6163 O O . TRP B 1 378 ? -29.766 -33.188 -22.141 1 87.12 378 TRP B O 1
ATOM 6173 N N . ILE B 1 379 ? -30.797 -32.219 -23.797 1 86.56 379 ILE B N 1
ATOM 6174 C CA . ILE B 1 379 ? -29.609 -31.844 -24.547 1 86.56 379 ILE B CA 1
ATOM 6175 C C . ILE B 1 379 ? -29.438 -30.328 -24.5 1 86.56 379 ILE B C 1
ATOM 6177 O O . ILE B 1 379 ? -30.406 -29.578 -24.703 1 86.56 379 ILE B O 1
ATOM 6181 N N . HIS B 1 380 ? -28.344 -29.969 -24.25 1 85.69 380 HIS B N 1
ATOM 6182 C CA . HIS B 1 380 ? -28 -28.562 -24.266 1 85.69 380 HIS B CA 1
ATOM 6183 C C . HIS B 1 380 ? -27.75 -28.062 -25.672 1 85.69 380 HIS B C 1
ATOM 6185 O O . HIS B 1 380 ? -26.828 -28.531 -26.359 1 85.69 380 HIS B O 1
ATOM 6191 N N . VAL B 1 381 ? -28.625 -27.078 -26.062 1 84.25 381 VAL B N 1
ATOM 6192 C CA . VAL B 1 381 ? -28.594 -26.641 -27.453 1 84.25 381 VAL B CA 1
ATOM 6193 C C . VAL B 1 381 ? -28.594 -25.109 -27.516 1 84.25 381 VAL B C 1
ATOM 6195 O O . VAL B 1 381 ? -29 -24.453 -26.562 1 84.25 381 VAL B O 1
ATOM 6198 N N . LYS B 1 382 ? -28.219 -24.781 -28.703 1 82.56 382 LYS B N 1
ATOM 6199 C CA . LYS B 1 382 ? -28.219 -23.359 -29.016 1 82.56 382 LYS B CA 1
ATOM 6200 C C . LYS B 1 382 ? -29.25 -23.031 -30.094 1 82.56 382 LYS B C 1
ATOM 6202 O O . LYS B 1 382 ? -29.25 -23.625 -31.172 1 82.56 382 LYS B O 1
ATOM 6207 N N . TYR B 1 383 ? -30.031 -22.078 -29.672 1 84.06 383 TYR B N 1
ATOM 6208 C CA . TYR B 1 383 ? -31.047 -21.594 -30.609 1 84.06 383 TYR B CA 1
ATOM 6209 C C . TYR B 1 383 ? -31.109 -20.078 -30.594 1 84.06 383 TYR B C 1
ATOM 6211 O O . TYR B 1 383 ? -31.266 -19.453 -29.547 1 84.06 383 TYR B O 1
ATOM 6219 N N . LYS B 1 384 ? -30.875 -19.547 -31.766 1 74.44 384 LYS B N 1
ATOM 6220 C CA . LYS B 1 384 ? -30.906 -18.109 -31.984 1 74.44 384 LYS B CA 1
ATOM 6221 C C . LYS B 1 384 ? -30.078 -17.375 -30.922 1 74.44 384 LYS B C 1
ATOM 6223 O O . LYS B 1 384 ? -30.531 -16.391 -30.344 1 74.44 384 LYS B O 1
ATOM 6228 N N . GLY B 1 385 ? -28.875 -18.109 -30.656 1 75.94 385 GLY B N 1
ATOM 6229 C CA . GLY B 1 385 ? -27.859 -17.453 -29.859 1 75.94 385 GLY B CA 1
ATOM 6230 C C . GLY B 1 385 ? -27.984 -17.734 -28.375 1 75.94 385 GLY B C 1
ATOM 6231 O O . GLY B 1 385 ? -27.125 -17.359 -27.594 1 75.94 385 GLY B O 1
ATOM 6232 N N . SER B 1 386 ? -28.969 -18.312 -27.984 1 77.88 386 SER B N 1
ATOM 6233 C CA . SER B 1 386 ? -29.203 -18.641 -26.578 1 77.88 386 SER B CA 1
ATOM 6234 C C . SER B 1 386 ? -28.969 -20.125 -26.312 1 77.88 386 SER B C 1
ATOM 6236 O O . SER B 1 386 ? -29.406 -20.969 -27.078 1 77.88 386 SER B O 1
ATOM 6238 N N . TRP B 1 387 ? -28.359 -20.266 -25.203 1 82.19 387 TRP B N 1
ATOM 6239 C CA . TRP B 1 387 ? -28.172 -21.656 -24.781 1 82.19 387 TRP B CA 1
ATOM 6240 C C . TRP B 1 387 ? -29.25 -22.078 -23.797 1 82.19 387 TRP B C 1
ATOM 6242 O O . TRP B 1 387 ? -29.672 -21.281 -22.953 1 82.19 387 TRP B O 1
ATOM 6252 N N . GLY B 1 388 ? -29.625 -23.281 -23.953 1 86.81 388 GLY B N 1
ATOM 6253 C CA . GLY B 1 388 ? -30.594 -23.906 -23.078 1 86.81 388 GLY B CA 1
ATOM 6254 C C . GLY B 1 388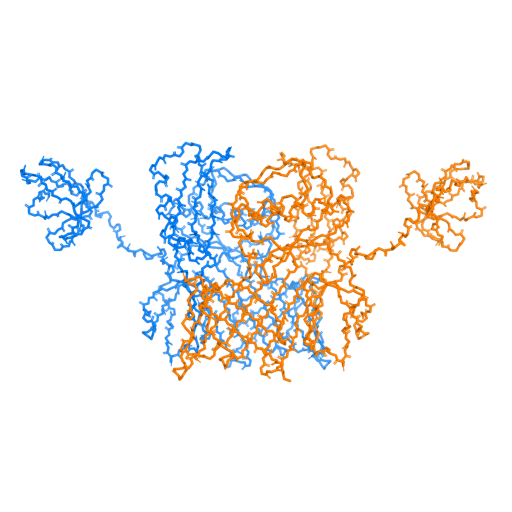 ? -30.688 -25.406 -23.266 1 86.81 388 GLY B C 1
ATOM 6255 O O . GLY B 1 388 ? -29.953 -25.984 -24.078 1 86.81 388 GLY B O 1
ATOM 6256 N N . TYR B 1 389 ? -31.594 -26 -22.531 1 89.12 389 TYR B N 1
ATOM 6257 C CA . TYR B 1 389 ? -31.797 -27.438 -22.594 1 89.12 389 TYR B CA 1
ATOM 6258 C C . TYR B 1 389 ? -33.094 -27.781 -23.312 1 89.12 389 TYR B C 1
ATOM 6260 O O . TYR B 1 389 ? -34.125 -27.125 -23.109 1 89.12 389 TYR B O 1
ATOM 6268 N N . ALA B 1 390 ? -32.938 -28.75 -24.203 1 89.94 390 ALA B N 1
ATOM 6269 C CA . ALA B 1 390 ? -34.094 -29.297 -24.906 1 89.94 390 ALA B CA 1
ATOM 6270 C C . ALA B 1 390 ? -34.156 -30.812 -24.781 1 89.94 390 ALA B C 1
ATOM 6272 O O . ALA B 1 390 ? -33.125 -31.484 -24.719 1 89.94 390 ALA B O 1
ATOM 6273 N N . HIS B 1 391 ? -35.375 -31.312 -24.625 1 87.44 391 HIS B N 1
ATOM 6274 C CA . HIS B 1 391 ? -35.562 -32.75 -24.375 1 87.44 391 HIS B CA 1
ATOM 6275 C C . HIS B 1 391 ? -35.156 -33.562 -25.594 1 87.44 391 HIS B C 1
ATOM 6277 O O . HIS B 1 391 ? -35.562 -33.25 -26.719 1 87.44 391 HIS B O 1
ATOM 6283 N N . LYS B 1 392 ? -34.438 -34.625 -25.391 1 86.75 392 LYS B N 1
ATOM 6284 C CA . LYS B 1 392 ? -33.75 -35.406 -26.422 1 86.75 392 LYS B CA 1
ATOM 6285 C C . LYS B 1 392 ? -34.75 -36.125 -27.328 1 86.75 392 LYS B C 1
ATOM 6287 O O . LYS B 1 392 ? -34.469 -36.344 -28.5 1 86.75 392 LYS B O 1
ATOM 6292 N N . SER B 1 393 ? -36.031 -36.375 -26.906 1 84.56 393 SER B N 1
ATOM 6293 C CA . SER B 1 393 ? -37.031 -37.156 -27.656 1 84.56 393 SER B CA 1
ATOM 6294 C C . SER B 1 393 ? -37.469 -36.406 -28.922 1 84.56 393 SER B C 1
ATOM 6296 O O . SER B 1 393 ? -37.938 -37.031 -29.875 1 84.56 393 SER B O 1
ATOM 6298 N N . TRP B 1 394 ? -37.188 -35.062 -28.859 1 86.31 394 TRP B N 1
ATOM 6299 C CA . TRP B 1 394 ? -37.656 -34.219 -29.969 1 86.31 394 TRP B CA 1
ATOM 6300 C C . TRP B 1 394 ? -36.5 -33.594 -30.734 1 86.31 394 TRP B C 1
ATOM 6302 O O . TRP B 1 394 ? -36.688 -32.625 -31.469 1 86.31 394 TRP B O 1
ATOM 6312 N N . LEU B 1 395 ? -35.375 -34.094 -30.484 1 86.12 395 LEU B N 1
ATOM 6313 C CA . LEU B 1 395 ? -34.156 -33.75 -31.219 1 86.12 395 LEU B CA 1
ATOM 6314 C C . LEU B 1 395 ? -33.594 -34.938 -31.984 1 86.12 395 LEU B C 1
ATOM 6316 O O . LEU B 1 395 ? -33.375 -36 -31.391 1 86.12 395 LEU B O 1
ATOM 6320 N N . LYS B 1 396 ? -33.5 -34.688 -33.25 1 83.69 396 LYS B N 1
ATOM 6321 C CA . LYS B 1 396 ? -32.938 -35.75 -34.094 1 83.69 396 LYS B CA 1
ATOM 6322 C C . LYS B 1 396 ? -31.594 -35.281 -34.688 1 83.69 396 LYS B C 1
ATOM 6324 O O . LYS B 1 396 ? -31.5 -34.219 -35.281 1 83.69 396 LYS B O 1
ATOM 6329 N N . GLY B 1 397 ? -30.469 -35.812 -34.312 1 74.69 397 GLY B N 1
ATOM 6330 C CA . GLY B 1 397 ? -29.141 -35.625 -34.875 1 74.69 397 GLY B CA 1
ATOM 6331 C C . GLY B 1 397 ? -28.203 -36.781 -34.562 1 74.69 397 GLY B C 1
ATOM 6332 O O . GLY B 1 397 ? -28.484 -37.594 -33.688 1 74.69 397 GLY B O 1
#

Radius of gyration: 31.76 Å; Cα contacts (8 Å, |Δi|>4): 1832; chains: 2; bounding box: 85×89×72 Å

Foldseek 3Di:
DKDKWKWKFDDPDTDTQPVFWFKKKWKDFPLDAKIKIKTKGAQDPVDDRPPDDLVVFMWMWMDIPNHTLDIFTWHDWDADPVRMIMTMTIHPSVQQQPDWAWDKDAFAALQVLLVVLCVVSVFAADEEDGLPGTDGIDTDGGHGNSVSSVVRQVSSCVVVVWHWDWYDDPRHIYIGTQDADPDAAEDEDPPWFDDKDKDKALPQAAFKEWEAEPVGDTPDMDGNVVLCVPPNHHYDYDHDHPPDDPVNRVVVVVCNCVPRNDIFMKMKTKTFDDSVQAASYWHAYDYVVVPGGGIWGFRMKMWMARPNGIMMMTITGPPPPSPPPPPPPPPPPPPDQDWWFFAPQVFWFFAAADVHDTDDTHHGGDIWGFPQDDDVQWTWTDDPHDIGITGNVGIDD/DKDKWKWKFDDPDTDTQPVFWFKKKWKDFPLDAWIKIKTKGAQDPVDDRPPDDLVVFMWMWMDIPNHTLDIFGWHDWDADPVRMIMTMTIAPSVQQQPDWAWDKDAFAALQVLLVVLCVVSVFAADEEDGLPGTDGIDTDGGHGNSVSSVVRQVSSCVVVVWHWDWYDDPRHIYIGTQDADPDAAEDEDPPWFDDKDKDKALPQAAFKEWEAEPVGHTPDMDGNVVLCVPPNHHYDYDYDHPPDDPVNVVVVVVCNCVPRNDIFMKMKTKTFDDSVQAASYWHAYDYVVVPGGGIWGFRMKMWMDRPNGIMMMTITGPPPPSPPPPPPPPPPPPPPQDWWFFQPQVFWFFAAADVHDTDDTHHGGDTWGFPQDDDVQWTWTDDPHDIGITGNVGIDD

Secondary structure (DSSP, 8-state):
---EEEEEEETTEEEE-GGGEEEEEEEEETT-SS-EEEEEEE--TTS------GGGT-EEEEEETTEEEEEEEEEEEEEETTSEEEEEEEETTHHHHS-EEEEEEEEEEHHHHHHHHHHHHTPPEEEE----PEEEEEEEEEEEHHHHHHHHHHHHHHHH---EEEEEETTEEEEEE----SS--EEEBTTTEEEEEEEEE-TT--SEEEEEETT--EEEEEE-HHHHHHH---EEEEEE-TT--HHHHHHHHHHHHHHHSS-EEEEEEEEE--TT--TTSEEEEEEGGGTEEEEEEEEEEEEEEETTEEEEEEEEE-S--TT--------------EEEEE--TT-EEEESSTT--EEEEEPTT-EEEEEEEEETTEEEEEETTEEEEEEGGGEE-/---EEEEEEETTEEEE-GGGEEEEEEEEETT-SS-EEEEEEE--TTS------GGGT-EEEEEETTEEEEEEEEEEEEEETTSEEEEEEEETTHHHHS-EEEEEEEEEEHHHHHHHHHHHHTPPEEEE----PEEEEEEEEEEEHHHHHHHHHHHHHHHH---EEEEEETTEEEEEE----SS--EEEBTTTEEEEEEEEE-TT--SEEEEEETT--EEEEEE-HHHHHHH---EEEEEE-TT--HHHHHHHHHHHHHHHSS-EEEEEEEEE--TT--TTSEEEEEEGGGTEEEEEEEEEEEEEEETTEEEEEEEEE-S--TT--------------EEEEE--TT-EEEESSTT--EEEEEPTT-EEEEEEEEETTEEEEEETTEEEEEEGGGEE-

InterPro domains:
  IPR003646 SH3-like domain, bacterial-type [PF08239] (346-396)
  IPR056937 YqbQ/XkdQ [PF24032] (26-316)

pLDDT: mean 85.95, std 14.8, range [20.17, 98.25]